Protein AF-A0A4Q2X2P0-F1 (afdb_monomer_lite)

Secondary structure (DSSP, 8-state):
-GGGT-----EEEEEEEETTEEEEEEEEEPP-SHHHHHHHH-S-GGGEEEEETTEEEES-SHHHHHHHHSPP--SHHHHHHHHHHB-HHHHHHHHHHHHHHT-SS--SS-SEEEEEE-S--SSTTTT-BEEEE----S-S--TT---SS-SGGGTSHHHHHHHHHHT-HHHHHHHHHHHIIIIISTT-TTSHHHHHHHHHHHHHHHTTHHHHHHHHHHHHHHHT--SSSS------IIIIIHHHHHHIIIIIHHHHHHHHHHHHHHHTSS-SBPPPEEEETTEEE-SEE--TTEEEEEEPPPPPTT-B--SEEEEESBS--SB-TTT-PBPTTPEE--SPPEEE-S-EEEEEEEEETTEEPPPEEEEEE-S-SS--EEEEEEE-S-TT-GGG-EEEEEE-SSS-EE-TT-EEESSB-BPPTT-EE-TT-EEEEEETT-HHHHHHHSTT---SEEEBS---TT---EEEE-TTS-EEEEE---SSTTS-STTSSSSPPEEES-TTS-TT-GGGEEE-SSTT--TTS---PPPPPEEEEPPPPEEEETT--EEEE-EEESSS-EEEEEETTEEPTT--SSEEEESS--GGG-EEEEEEEEETTEEEEPPPEEEEEEB-HHHHHHHHT-S--S-STT--SSSSS--HHHHHHHT--TTS--TT-----------TT--TT--------B-TT--S-----PPPTT--S-------SEEEEEPP-TTT---EEEEE------------------------------------

pLDDT: mean 80.95, std 20.41, range [21.22, 98.62]

Radius of gyration: 45.11 Å; chains: 1; bounding box: 109×86×114 Å

Sequence (768 aa):
MLEMGHVAGHSRLAHVFINGLYFGVYDLTEDPSSAFGENFLGGQKEDYDVYDQGVLDEGTSTVYSAMTSLPSANANSTYEQFKGYLDMPSFIDYMLLHFYIGHQDWGLNKNWSAIRQRAGGTFTTEGKFRYIPWDLENVLLDTNINRVPNGGGGTDVPSGLHTKLDNNAQYRLDFADRVHRHMLAPGGVLTAAKNTVRWQKWQAILDKPIVAESCRWGDYRRDVHPYQDGSYLLYTRESQWLAENTRITGVYFPSRPVIVMGQLRTAGLYPTLNAPEYRSGGVAVGSGQVTPGYQVTLALPAAEAGTTSAGTIHYTIDGSDPRVIYSGAVGPTATVYAGTPLTISTTTTVKSRVLNGSVWSALNEATFVTDTALPLVRITELMYNPPAGDAYEFIEIFNAGNRTVDLNGWHFSGITCVFPPGATIAPGSYMIIACNDTPAGWRTKYSGATPAAYYAGSSSNGGEIISLLDAAENIICSVNYKDKAPWPVTPDGGGYSLEILDPLGPSSDPSNWVASTRLDGSPGTPYSAPLPPVINDHPGDQTIEQGLGTLLTVAATGSALAYQWLFGETEIPAATSASYVIPSAQPAHDGTYRCVVSNPGGSVTSDPAKLVVTQDFAQWIADTTLTGMDADSTADPDFDGLPNLQEFYHHLDPTVPDFGVGLSAAFRFDAPLLPDDTTIRFAYRRNLRARLSATAFEKSADLSHPWSTATPSLLETLSTDPATGDPRMRATFPLSRHCPPIPPLEIRACVPLFRSCRKKSAPSTVSS

Structure (mmCIF, N/CA/C/O backbone):
data_AF-A0A4Q2X2P0-F1
#
_entry.id   AF-A0A4Q2X2P0-F1
#
loop_
_atom_site.group_PDB
_atom_site.id
_atom_site.type_symbol
_atom_site.label_atom_id
_atom_site.label_alt_id
_atom_site.label_comp_id
_atom_site.label_asym_id
_atom_site.label_entity_id
_atom_site.label_seq_id
_atom_site.pdbx_PDB_ins_code
_atom_site.Cartn_x
_atom_site.Cartn_y
_atom_site.Cartn_z
_atom_site.occupancy
_atom_site.B_iso_or_equiv
_atom_site.auth_seq_id
_atom_site.auth_comp_id
_atom_site.auth_asym_id
_atom_site.auth_atom_id
_atom_site.pdbx_PDB_model_num
ATOM 1 N N . MET A 1 1 ? -0.602 10.087 8.541 1.00 88.44 1 MET A N 1
ATOM 2 C CA . MET A 1 1 ? -1.920 10.172 7.880 1.00 88.44 1 MET A CA 1
ATOM 3 C C . MET A 1 1 ? -2.185 8.986 6.971 1.00 88.44 1 MET A C 1
ATOM 5 O O . MET A 1 1 ? -2.979 8.162 7.396 1.00 88.44 1 MET A O 1
ATOM 9 N N . LEU A 1 2 ? -1.489 8.813 5.836 1.00 87.50 2 LEU A N 1
ATOM 10 C CA . LEU A 1 2 ? -1.760 7.721 4.875 1.00 87.50 2 LEU A CA 1
ATOM 11 C C . LEU A 1 2 ? -1.916 6.332 5.534 1.00 87.50 2 LEU A C 1
ATOM 13 O O . LEU A 1 2 ? -2.996 5.752 5.509 1.00 87.50 2 LEU A O 1
ATOM 17 N N . GLU A 1 3 ? -0.897 5.842 6.250 1.00 85.38 3 GLU A N 1
ATOM 18 C CA . GLU A 1 3 ? -0.973 4.558 6.983 1.00 85.38 3 GLU A CA 1
ATOM 19 C C . GLU A 1 3 ? -1.989 4.530 8.148 1.00 85.38 3 GLU A C 1
ATOM 21 O O . GLU A 1 3 ? -2.343 3.458 8.627 1.00 85.38 3 GLU A O 1
ATOM 26 N N . MET A 1 4 ? -2.475 5.684 8.612 1.00 86.81 4 MET A N 1
ATOM 27 C CA . MET A 1 4 ? -3.525 5.785 9.641 1.00 86.81 4 MET A CA 1
ATOM 28 C C . MET A 1 4 ? -4.942 5.696 9.037 1.00 86.81 4 MET A C 1
ATOM 30 O O . MET A 1 4 ? -5.920 5.674 9.786 1.00 86.81 4 MET A O 1
ATOM 34 N N . GLY A 1 5 ? -5.046 5.615 7.702 1.00 85.62 5 GLY A N 1
ATOM 35 C CA . GLY A 1 5 ? -6.300 5.562 6.947 1.00 85.62 5 GLY A CA 1
ATOM 36 C C . GLY A 1 5 ? -6.813 6.923 6.469 1.00 85.62 5 GLY A C 1
ATOM 37 O O . GLY A 1 5 ? -7.997 7.030 6.170 1.00 85.62 5 GLY A O 1
ATOM 38 N N . HIS A 1 6 ? -5.957 7.954 6.416 1.00 87.19 6 HIS A N 1
ATOM 39 C CA . HIS A 1 6 ? -6.352 9.330 6.079 1.00 87.19 6 HIS A CA 1
ATOM 40 C C . HIS A 1 6 ? -5.531 9.936 4.950 1.00 87.19 6 HIS A C 1
ATOM 42 O O . HIS A 1 6 ? -4.325 9.713 4.862 1.00 87.19 6 HIS A O 1
ATOM 48 N N . VAL A 1 7 ? -6.185 10.800 4.177 1.00 84.75 7 VAL A N 1
ATOM 49 C CA . VAL A 1 7 ? -5.572 11.640 3.143 1.00 84.75 7 VAL A CA 1
ATOM 50 C C . VAL A 1 7 ? -4.434 12.522 3.690 1.00 84.75 7 VAL A C 1
ATOM 52 O O . VAL A 1 7 ? -4.509 13.040 4.806 1.00 84.75 7 VAL A O 1
ATOM 55 N N . ALA A 1 8 ? -3.374 12.666 2.896 1.00 89.00 8 ALA A N 1
ATOM 56 C CA . ALA A 1 8 ? -2.311 13.671 2.989 1.00 89.00 8 ALA A CA 1
ATOM 57 C C . ALA A 1 8 ? -1.536 13.682 1.658 1.00 89.00 8 ALA A C 1
ATOM 59 O O . ALA A 1 8 ? -1.664 12.724 0.895 1.00 89.00 8 ALA A O 1
ATOM 60 N N . GLY A 1 9 ? -0.739 14.723 1.398 1.00 86.38 9 GLY A N 1
ATOM 61 C CA . GLY A 1 9 ? 0.118 14.779 0.210 1.00 86.38 9 GLY A CA 1
ATOM 62 C C . GLY A 1 9 ? 1.116 13.617 0.151 1.00 86.38 9 GLY A C 1
ATOM 63 O O . GLY A 1 9 ? 1.645 13.184 1.184 1.00 86.38 9 GLY A O 1
ATOM 64 N N . HIS A 1 10 ? 1.369 13.102 -1.051 1.00 87.44 10 HIS A N 1
ATOM 65 C CA . HIS A 1 10 ? 2.439 12.139 -1.303 1.00 87.44 10 HIS A CA 1
ATOM 66 C C . HIS A 1 10 ? 3.768 12.849 -1.612 1.00 87.44 10 HIS A C 1
ATOM 68 O O . HIS A 1 10 ? 3.803 14.012 -2.005 1.00 87.44 10 HIS A O 1
ATOM 74 N N . SER A 1 11 ? 4.862 12.106 -1.439 1.00 85.06 11 SER A N 1
ATOM 75 C CA . SER A 1 11 ? 6.249 12.553 -1.622 1.00 85.06 11 SER A CA 1
ATOM 76 C C . SER A 1 11 ? 6.951 11.672 -2.653 1.00 85.06 11 SER A C 1
ATOM 78 O O . SER A 1 11 ? 6.922 10.438 -2.536 1.00 85.06 11 SER A O 1
ATOM 80 N N . ARG A 1 12 ? 7.618 12.279 -3.639 1.00 87.44 12 ARG A N 1
ATOM 81 C CA . ARG A 1 12 ? 8.456 11.580 -4.622 1.00 87.44 12 ARG A CA 1
ATOM 82 C C . ARG A 1 12 ? 9.850 12.199 -4.717 1.00 87.44 12 ARG A C 1
ATOM 84 O O . ARG A 1 12 ? 10.059 13.200 -5.394 1.00 87.44 12 ARG A O 1
ATOM 91 N N . LEU A 1 13 ? 10.830 11.496 -4.157 1.00 89.56 13 LEU A N 1
ATOM 92 C CA . LEU A 1 13 ? 12.247 11.833 -4.288 1.00 89.56 13 LEU A CA 1
ATOM 93 C C . LEU A 1 13 ? 12.714 11.820 -5.756 1.00 89.56 13 LEU A C 1
ATOM 95 O O . LEU A 1 13 ? 12.444 10.869 -6.498 1.00 89.56 13 LEU A O 1
ATOM 99 N N . ALA A 1 14 ? 13.463 12.848 -6.155 1.00 92.94 14 ALA A N 1
ATOM 100 C CA . ALA A 1 14 ? 14.001 13.029 -7.500 1.00 92.94 14 ALA A CA 1
ATOM 101 C C . ALA A 1 14 ? 15.421 13.624 -7.484 1.00 92.94 14 ALA A C 1
ATOM 103 O O . ALA A 1 14 ? 15.748 14.472 -6.656 1.00 92.94 14 ALA A O 1
ATOM 104 N N . HIS A 1 15 ? 16.255 13.226 -8.448 1.00 92.88 15 HIS A N 1
ATOM 105 C CA . HIS A 1 15 ? 17.497 13.937 -8.765 1.00 92.88 15 HIS A CA 1
ATOM 106 C C . HIS A 1 15 ? 17.186 15.081 -9.736 1.00 92.88 15 HIS A C 1
ATOM 108 O O . HIS A 1 15 ? 16.732 14.837 -10.854 1.00 92.88 15 HIS A O 1
ATOM 114 N N . VAL A 1 16 ? 17.440 16.321 -9.322 1.00 92.44 16 VAL A N 1
ATOM 115 C CA . VAL A 1 16 ? 17.149 17.521 -10.117 1.00 92.44 16 VAL A CA 1
ATOM 116 C C . VAL A 1 16 ? 18.388 17.961 -10.891 1.00 92.44 16 VAL A C 1
ATOM 118 O O . VAL A 1 16 ? 19.484 18.057 -10.336 1.00 92.44 16 VAL A O 1
ATOM 121 N N . PHE A 1 17 ? 18.196 18.280 -12.171 1.00 91.81 17 PHE A N 1
ATOM 122 C CA . PHE A 1 17 ? 19.205 18.881 -13.040 1.00 91.81 17 PHE A CA 1
ATOM 123 C C . PHE A 1 17 ? 18.637 20.157 -13.667 1.00 91.81 17 PHE A C 1
ATOM 125 O O . PHE A 1 17 ? 17.530 20.142 -14.200 1.00 91.81 17 PHE A O 1
ATOM 132 N N . ILE A 1 18 ? 19.398 21.252 -13.636 1.00 90.38 18 ILE A N 1
ATOM 133 C CA . ILE A 1 18 ? 19.015 22.538 -14.237 1.00 90.38 18 ILE A CA 1
ATOM 134 C C . ILE A 1 18 ? 20.086 22.914 -15.257 1.00 90.38 18 ILE A C 1
ATOM 136 O O . ILE A 1 18 ? 21.262 23.019 -14.916 1.00 90.38 18 ILE A O 1
ATOM 140 N N . ASN A 1 19 ? 19.695 23.081 -16.524 1.00 94.25 19 ASN A N 1
ATOM 141 C CA . ASN A 1 19 ? 20.605 23.348 -17.650 1.00 94.25 19 ASN A CA 1
ATOM 142 C C . ASN A 1 19 ? 21.787 22.351 -17.739 1.00 94.25 19 ASN A C 1
ATOM 144 O O . ASN A 1 19 ? 22.909 22.727 -18.064 1.00 94.25 19 ASN A O 1
ATOM 148 N N . GLY A 1 20 ? 21.537 21.078 -17.406 1.00 88.69 20 GLY A N 1
ATOM 149 C CA . GLY A 1 20 ? 22.545 20.007 -17.365 1.00 88.69 20 GLY A CA 1
ATOM 150 C C . GLY A 1 20 ? 23.387 19.941 -16.082 1.00 88.69 20 GLY A C 1
ATOM 151 O O . GLY A 1 20 ? 24.083 18.951 -15.872 1.00 88.69 20 GLY A O 1
ATOM 152 N N . LEU A 1 21 ? 23.306 20.935 -15.193 1.00 85.00 21 LEU A N 1
ATOM 153 C CA . LEU A 1 21 ? 24.009 20.935 -13.908 1.00 85.00 21 LEU A CA 1
ATOM 154 C C . LEU A 1 21 ? 23.199 20.184 -12.847 1.00 85.00 21 LEU A C 1
ATOM 156 O O . LEU A 1 21 ? 22.019 20.478 -12.648 1.00 85.00 21 LEU A O 1
ATOM 160 N N . TYR A 1 22 ? 23.837 19.253 -12.134 1.00 85.81 22 TYR A N 1
ATOM 161 C CA . TYR A 1 22 ? 23.213 18.569 -10.999 1.00 85.81 22 TYR A CA 1
ATOM 162 C C . TYR A 1 22 ? 22.922 19.557 -9.863 1.00 85.81 22 TYR A C 1
ATOM 164 O O . TYR A 1 22 ? 23.817 20.258 -9.380 1.00 85.81 22 TYR A O 1
ATOM 172 N N . PHE A 1 23 ? 21.661 19.618 -9.441 1.00 84.75 23 PHE A N 1
ATOM 173 C CA . PHE A 1 23 ? 21.183 20.604 -8.478 1.00 84.75 23 PHE A CA 1
ATOM 174 C C . PHE A 1 23 ? 20.970 20.032 -7.077 1.00 84.75 23 PHE A C 1
ATOM 176 O O . PHE A 1 23 ? 21.227 20.749 -6.112 1.00 84.75 23 PHE A O 1
ATOM 183 N N . GLY A 1 24 ? 20.575 18.760 -6.974 1.00 87.69 24 GLY A N 1
ATOM 184 C CA . GLY A 1 24 ? 20.434 18.037 -5.709 1.00 87.69 24 GLY A CA 1
ATOM 185 C C . GLY A 1 24 ? 19.417 16.892 -5.764 1.00 87.69 24 GLY A C 1
ATOM 186 O O . GLY A 1 24 ? 18.837 16.601 -6.815 1.00 87.69 24 GLY A O 1
ATOM 187 N N . VAL A 1 25 ? 19.203 16.257 -4.615 1.00 90.62 25 VAL A N 1
ATOM 188 C CA . VAL A 1 25 ? 18.078 15.371 -4.309 1.00 90.62 25 VAL A CA 1
ATOM 189 C C . VAL A 1 25 ? 16.968 16.233 -3.721 1.00 90.62 25 VAL A C 1
ATOM 191 O O . VAL A 1 25 ? 17.138 16.832 -2.666 1.00 90.62 25 VAL A O 1
ATOM 194 N N . TYR A 1 26 ? 15.825 16.276 -4.390 1.00 91.69 26 TYR A N 1
ATOM 195 C CA . TYR A 1 26 ? 14.644 17.003 -3.931 1.00 91.69 26 TYR A CA 1
ATOM 196 C C . TYR A 1 26 ? 13.522 16.020 -3.622 1.00 91.69 26 TYR A C 1
ATOM 198 O O . TYR A 1 26 ? 13.432 14.970 -4.261 1.00 91.69 26 TYR A O 1
ATOM 206 N N . ASP A 1 27 ? 12.653 16.373 -2.678 1.00 90.38 27 ASP A N 1
ATOM 207 C CA . ASP A 1 27 ? 11.341 15.743 -2.569 1.00 90.38 27 ASP A CA 1
ATOM 208 C C . ASP A 1 27 ? 10.328 16.537 -3.398 1.00 90.38 27 ASP A C 1
ATOM 210 O O . ASP A 1 27 ? 10.295 17.768 -3.345 1.00 90.38 27 ASP A O 1
ATOM 214 N N . LEU A 1 28 ? 9.538 15.832 -4.202 1.00 91.38 28 LEU A N 1
ATOM 215 C CA . LEU A 1 28 ? 8.411 16.389 -4.940 1.00 91.38 28 LEU A CA 1
ATOM 216 C C . LEU A 1 28 ? 7.148 16.075 -4.138 1.00 91.38 28 LEU A C 1
ATOM 218 O O . LEU A 1 28 ? 6.589 14.983 -4.262 1.00 91.38 28 LEU A O 1
ATOM 222 N N . THR A 1 29 ? 6.755 17.017 -3.287 1.00 89.38 29 THR A N 1
ATOM 223 C CA . THR A 1 29 ? 5.572 16.914 -2.425 1.00 89.38 29 THR A CA 1
ATOM 224 C C . THR A 1 29 ? 4.324 17.401 -3.159 1.00 89.38 29 THR A C 1
ATOM 226 O O . THR A 1 29 ? 4.354 18.437 -3.822 1.00 89.38 29 THR A O 1
ATOM 229 N N . GLU A 1 30 ? 3.218 16.674 -3.027 1.00 91.31 30 GLU A N 1
ATOM 230 C CA . GLU A 1 30 ? 1.912 17.089 -3.546 1.00 91.31 30 GLU A CA 1
ATOM 231 C C . GLU A 1 30 ? 1.299 18.222 -2.716 1.00 91.31 30 GLU A C 1
ATOM 233 O O . GLU A 1 30 ? 1.034 18.061 -1.524 1.00 91.31 30 GLU A O 1
ATOM 238 N N . ASP A 1 31 ? 1.030 19.341 -3.382 1.00 90.56 31 ASP A N 1
ATOM 239 C CA . ASP A 1 31 ? 0.277 20.487 -2.872 1.00 90.56 31 ASP A CA 1
ATOM 240 C C . ASP A 1 31 ? -1.191 20.106 -2.543 1.00 90.56 31 ASP A C 1
ATOM 242 O O . ASP A 1 31 ? -1.880 19.582 -3.421 1.00 90.56 31 ASP A O 1
ATOM 246 N N . PRO A 1 32 ? -1.701 20.344 -1.315 1.00 91.56 32 PRO A N 1
ATOM 247 C CA . PRO A 1 32 ? -3.028 19.904 -0.860 1.00 91.56 32 PRO A CA 1
ATOM 248 C C . PRO A 1 32 ? -4.208 20.790 -1.331 1.00 91.56 32 PRO A C 1
ATOM 250 O O . PRO A 1 32 ? -5.184 20.973 -0.597 1.00 91.56 32 PRO A O 1
ATOM 253 N N . SER A 1 33 ? -4.129 21.319 -2.553 1.00 93.56 33 SER A N 1
ATOM 254 C CA . SER A 1 33 ? -5.117 22.198 -3.200 1.00 93.56 33 SER A CA 1
ATOM 255 C C . SER A 1 33 ? -6.390 21.478 -3.687 1.00 93.56 33 SER A C 1
ATOM 257 O O . SER A 1 33 ? -6.583 20.271 -3.509 1.00 93.56 33 SER A O 1
ATOM 259 N N . SER A 1 34 ? -7.304 22.212 -4.325 1.00 93.31 34 SER A N 1
ATOM 260 C CA . SER A 1 34 ? -8.566 21.693 -4.868 1.00 93.31 34 SER A CA 1
ATOM 261 C C . SER A 1 34 ? -8.351 20.608 -5.926 1.00 93.31 34 SER A C 1
ATOM 263 O O . SER A 1 34 ? -9.131 19.659 -5.998 1.00 93.31 34 SER A O 1
ATOM 265 N N . ALA A 1 35 ? -7.257 20.695 -6.690 1.00 92.75 35 ALA A N 1
ATOM 266 C CA . ALA A 1 35 ? -6.845 19.679 -7.654 1.00 92.75 35 ALA A CA 1
ATOM 267 C C . ALA A 1 35 ? -6.359 18.390 -6.965 1.00 92.75 35 ALA A C 1
ATOM 269 O O . ALA A 1 35 ? -6.606 17.292 -7.462 1.00 92.75 35 ALA A O 1
ATOM 270 N N . PHE A 1 36 ? -5.714 18.483 -5.800 1.00 91.31 36 PHE A N 1
ATOM 271 C CA . PHE A 1 36 ? -5.435 17.314 -4.960 1.00 91.31 36 PHE A CA 1
ATOM 272 C C . PHE A 1 36 ? -6.739 16.714 -4.397 1.00 91.31 36 PHE A C 1
ATOM 274 O O . PHE A 1 36 ? -6.895 15.492 -4.362 1.00 91.31 36 PHE A O 1
ATOM 281 N N . GLY A 1 37 ? -7.717 17.564 -4.059 1.00 86.75 37 GLY A N 1
ATOM 282 C CA . GLY A 1 37 ? -9.097 17.158 -3.779 1.00 86.75 37 GLY A CA 1
ATOM 283 C C . GLY A 1 37 ? -9.707 16.323 -4.909 1.00 86.75 37 GLY A C 1
ATOM 284 O O . GLY A 1 37 ? -10.070 15.174 -4.684 1.00 86.75 37 GLY A O 1
ATOM 285 N N . GLU A 1 38 ? -9.738 16.854 -6.129 1.00 87.31 38 GLU A N 1
ATOM 286 C CA . GLU A 1 38 ? -10.253 16.162 -7.319 1.00 87.31 38 GLU A CA 1
ATOM 287 C C . GLU A 1 38 ? -9.564 14.803 -7.556 1.00 87.31 38 GLU A C 1
ATOM 289 O O . GLU A 1 38 ? -10.240 13.784 -7.705 1.00 87.31 38 GLU A O 1
ATOM 294 N N . ASN A 1 39 ? -8.226 14.757 -7.509 1.00 86.12 39 ASN A N 1
ATOM 295 C CA . ASN A 1 39 ? -7.451 13.543 -7.795 1.00 86.12 39 ASN A CA 1
ATOM 296 C C . ASN A 1 39 ? -7.602 12.425 -6.742 1.00 86.12 39 ASN A C 1
ATOM 298 O O . ASN A 1 39 ? -7.591 11.249 -7.106 1.00 86.12 39 ASN A O 1
ATOM 302 N N . PHE A 1 40 ? -7.725 12.758 -5.449 1.00 82.31 40 PHE A N 1
ATOM 303 C CA . PHE A 1 40 ? -7.705 11.763 -4.359 1.00 82.31 40 PHE A CA 1
ATOM 304 C C . PHE A 1 40 ? -9.023 11.615 -3.588 1.00 82.31 40 PHE A C 1
ATOM 306 O O . PHE A 1 40 ? -9.205 10.628 -2.873 1.00 82.31 40 PHE A O 1
ATOM 313 N N . LEU A 1 41 ? -9.935 12.580 -3.708 1.00 78.31 41 LEU A N 1
ATOM 314 C CA . LEU A 1 41 ? -11.226 12.634 -3.013 1.00 78.31 41 LEU A CA 1
ATOM 315 C C . LEU A 1 41 ? -12.424 12.769 -3.986 1.00 78.31 41 LEU A C 1
ATOM 317 O O . LEU A 1 41 ? -13.568 12.664 -3.540 1.00 78.31 41 LEU A O 1
ATOM 321 N N . GLY A 1 42 ? -12.183 12.910 -5.296 1.00 78.69 42 GLY A N 1
ATOM 322 C CA . GLY A 1 42 ? -13.199 12.874 -6.353 1.00 78.69 42 GLY A CA 1
ATOM 323 C C . GLY A 1 42 ? -13.975 14.183 -6.546 1.00 78.69 42 GLY A C 1
ATOM 324 O O . GLY A 1 42 ? -13.544 15.249 -6.130 1.00 78.69 42 GLY A O 1
ATOM 325 N N . GLY A 1 43 ? -15.140 14.109 -7.198 1.00 83.38 43 GLY A N 1
ATOM 326 C CA . GLY A 1 43 ? -15.902 15.301 -7.600 1.00 83.38 43 GLY A CA 1
ATOM 327 C C . GLY A 1 43 ? -15.158 16.137 -8.647 1.00 83.38 43 GLY A C 1
ATOM 328 O O . GLY A 1 43 ? -14.462 15.593 -9.504 1.00 83.38 43 GLY A O 1
ATOM 329 N N . GLN A 1 44 ? -15.314 17.456 -8.591 1.00 87.06 44 GLN A N 1
ATOM 330 C CA . GLN A 1 44 ? -14.512 18.423 -9.345 1.00 87.06 44 GLN A CA 1
ATOM 331 C C . GLN A 1 44 ? -13.777 19.354 -8.383 1.00 87.06 44 GLN A C 1
ATOM 333 O O . GLN A 1 44 ? -14.205 19.560 -7.246 1.00 87.06 44 GLN A O 1
ATOM 338 N N . LYS A 1 45 ? -12.677 19.967 -8.826 1.00 89.44 45 LYS A N 1
ATOM 339 C CA . LYS A 1 45 ? -11.941 20.937 -7.999 1.00 89.44 45 LYS A CA 1
ATOM 340 C C . LYS A 1 45 ? -12.836 22.115 -7.555 1.00 89.44 45 LYS A C 1
ATOM 342 O O . LYS A 1 45 ? -12.755 22.569 -6.413 1.00 89.44 45 LYS A O 1
ATOM 347 N N . GLU A 1 46 ? -13.795 22.523 -8.394 1.00 90.50 46 GLU A N 1
ATOM 348 C CA . GLU A 1 46 ? -14.841 23.507 -8.083 1.00 90.50 46 GLU A CA 1
ATOM 349 C C . GLU A 1 46 ? -15.846 23.057 -6.996 1.00 90.50 46 GLU A C 1
ATOM 351 O O . GLU A 1 46 ? -16.711 23.849 -6.612 1.00 90.50 46 GLU A O 1
ATOM 356 N N . ASP A 1 47 ? -15.711 21.860 -6.416 1.00 89.44 47 ASP A N 1
ATOM 357 C CA . ASP A 1 47 ? -16.452 21.415 -5.227 1.00 89.44 47 ASP A CA 1
ATOM 358 C C . ASP A 1 47 ? -15.702 21.667 -3.904 1.00 89.44 47 ASP A C 1
ATOM 360 O O . ASP A 1 47 ? -16.313 21.561 -2.839 1.00 89.44 47 ASP A O 1
ATOM 364 N N . TYR A 1 48 ? -14.413 22.033 -3.917 1.00 92.38 48 TYR A N 1
ATOM 365 C CA . TYR A 1 48 ? -13.587 22.093 -2.700 1.00 92.38 48 TYR A CA 1
ATOM 366 C C . TYR A 1 48 ? -13.498 23.474 -2.038 1.00 92.38 48 TYR A C 1
ATOM 368 O O . TYR A 1 48 ? -13.312 24.497 -2.701 1.00 92.38 48 TYR A O 1
ATOM 376 N N . ASP A 1 49 ? -13.634 23.508 -0.707 1.00 94.94 49 ASP A N 1
ATOM 377 C CA . ASP A 1 49 ? -13.069 24.556 0.151 1.00 94.94 49 ASP A CA 1
ATOM 378 C C . ASP A 1 49 ? -11.670 24.099 0.600 1.00 94.94 49 ASP A C 1
ATOM 380 O O . ASP A 1 49 ? -11.534 22.997 1.149 1.00 94.94 49 ASP A O 1
ATOM 384 N N . VAL A 1 50 ? -10.658 24.946 0.414 1.00 95.81 50 VAL A N 1
ATOM 385 C CA . VAL A 1 50 ? -9.273 24.708 0.842 1.00 95.81 50 VAL A CA 1
ATOM 386 C C . VAL A 1 50 ? -8.808 25.870 1.709 1.00 95.81 50 VAL A C 1
ATOM 388 O O . VAL A 1 50 ? -8.951 27.041 1.353 1.00 95.81 50 VAL A O 1
ATOM 391 N N . TYR A 1 51 ? -8.239 25.532 2.858 1.00 94.38 51 TYR A N 1
ATOM 392 C CA . TYR A 1 51 ? -7.530 26.451 3.732 1.00 94.38 51 TYR A CA 1
ATOM 393 C C . TYR A 1 51 ? -6.061 26.057 3.791 1.00 94.38 51 TYR A C 1
ATOM 395 O O . TYR A 1 51 ? -5.771 24.936 4.203 1.00 94.38 51 TYR A O 1
ATOM 403 N N . ASP A 1 52 ? -5.149 26.975 3.489 1.00 91.94 52 ASP A N 1
ATOM 404 C CA . ASP A 1 52 ? -3.742 26.819 3.853 1.00 91.94 52 ASP A CA 1
ATOM 405 C C . ASP A 1 52 ? -3.397 27.752 5.013 1.00 91.94 52 ASP A C 1
ATOM 407 O O . ASP A 1 52 ? -3.734 28.937 4.994 1.00 91.94 52 ASP A O 1
ATOM 411 N N . GLN A 1 53 ? -2.765 27.212 6.057 1.00 89.88 53 GLN A N 1
ATOM 412 C CA . GLN A 1 53 ? -2.170 27.985 7.153 1.00 89.88 53 GLN A CA 1
ATOM 413 C C . GLN A 1 53 ? -3.101 29.067 7.752 1.00 89.88 53 GLN A C 1
ATOM 415 O O . GLN A 1 53 ? -2.683 30.162 8.120 1.00 89.88 53 GLN A O 1
ATOM 420 N N . GLY A 1 54 ? -4.399 28.767 7.871 1.00 86.31 54 GLY A N 1
ATOM 421 C CA . GLY A 1 54 ? -5.417 29.662 8.444 1.00 86.31 54 GLY A CA 1
ATOM 422 C C . GLY A 1 54 ? -6.063 30.646 7.462 1.00 86.31 54 GLY A C 1
ATOM 423 O O . GLY A 1 54 ? -7.054 31.287 7.822 1.00 86.31 54 GLY A O 1
ATOM 424 N N . VAL A 1 55 ? -5.563 30.736 6.232 1.00 90.62 55 VAL A N 1
ATOM 425 C CA . VAL A 1 55 ? -6.095 31.565 5.142 1.00 90.62 55 VAL A CA 1
ATOM 426 C C . VAL A 1 55 ? -7.000 30.709 4.249 1.00 90.62 55 VAL A C 1
ATOM 428 O O . VAL A 1 55 ? -6.723 29.533 4.038 1.00 90.62 55 VAL A O 1
ATOM 431 N N . LEU A 1 56 ? -8.099 31.281 3.741 1.00 94.88 56 LEU A N 1
ATOM 432 C CA . LEU A 1 56 ? -8.876 30.643 2.672 1.00 94.88 56 LEU A CA 1
ATOM 433 C C . LEU A 1 56 ? -8.075 30.771 1.375 1.00 94.88 56 LEU A C 1
ATOM 435 O O . LEU A 1 56 ? -7.864 31.895 0.921 1.00 94.88 56 LEU A O 1
ATOM 439 N N . ASP A 1 57 ? -7.672 29.643 0.803 1.00 95.25 57 ASP A N 1
ATOM 440 C CA . ASP A 1 57 ? -6.947 29.596 -0.466 1.00 95.25 57 ASP A CA 1
ATOM 441 C C . ASP A 1 57 ? -7.933 29.421 -1.632 1.00 95.25 57 ASP A C 1
ATOM 443 O O . ASP A 1 57 ? -8.031 30.273 -2.516 1.00 95.25 57 ASP A O 1
ATOM 447 N N . GLU A 1 58 ? -8.794 28.399 -1.553 1.00 95.69 58 GLU A N 1
ATOM 448 C CA . GLU A 1 58 ? -9.799 28.104 -2.578 1.00 95.69 58 GLU A CA 1
ATOM 449 C C . GLU A 1 58 ? -11.202 27.881 -1.996 1.00 95.69 58 GLU A C 1
ATOM 451 O O . GLU A 1 58 ? -11.388 27.392 -0.880 1.00 95.69 58 GLU A O 1
ATOM 456 N N . GLY A 1 59 ? -12.231 28.201 -2.785 1.00 94.31 59 GLY A N 1
ATOM 457 C CA . GLY A 1 59 ? -13.621 27.931 -2.424 1.00 94.31 59 GLY A CA 1
ATOM 458 C C . GLY A 1 59 ? -14.256 28.985 -1.513 1.00 94.31 59 GLY A C 1
ATOM 459 O O . GLY A 1 59 ? -14.305 30.165 -1.859 1.00 94.31 59 GLY A O 1
ATOM 460 N N . THR A 1 60 ? -14.841 28.559 -0.386 1.00 93.25 60 THR A N 1
ATOM 461 C CA . THR A 1 60 ? -15.679 29.409 0.475 1.00 93.25 60 THR A CA 1
ATOM 462 C C . THR A 1 60 ? -15.342 29.287 1.963 1.00 93.25 60 THR A C 1
ATOM 464 O O . THR A 1 60 ? -15.168 28.203 2.515 1.00 93.25 60 THR A O 1
ATOM 467 N N . SER A 1 61 ? -15.329 30.421 2.666 1.00 94.75 61 SER A N 1
ATOM 468 C CA . SER A 1 61 ? -15.042 30.466 4.107 1.00 94.75 61 SER A CA 1
ATOM 469 C C . SER A 1 61 ? -16.223 30.076 5.000 1.00 94.75 61 SER A C 1
ATOM 471 O O . SER A 1 61 ? -16.026 29.739 6.167 1.00 94.75 61 SER A O 1
ATOM 473 N N . THR A 1 62 ? -17.457 30.110 4.483 1.00 93.44 62 THR A N 1
ATOM 474 C CA . THR A 1 62 ? -18.698 30.126 5.279 1.00 93.44 62 THR A CA 1
ATOM 475 C C . THR A 1 62 ? -18.779 29.014 6.325 1.00 93.44 62 THR A C 1
ATOM 477 O O . THR A 1 62 ? -19.098 29.281 7.485 1.00 93.44 62 THR A O 1
ATOM 480 N N . VAL A 1 63 ? -18.466 27.771 5.948 1.00 93.44 63 VAL A N 1
ATOM 481 C CA . VAL A 1 63 ? -18.570 26.619 6.861 1.00 93.44 63 VAL A CA 1
ATOM 482 C C . VAL A 1 63 ? -17.349 26.497 7.778 1.00 93.44 63 VAL A C 1
ATOM 484 O O . VAL A 1 63 ? -17.496 26.089 8.929 1.00 93.44 63 VAL A O 1
ATOM 487 N N . TYR A 1 64 ? -16.164 26.925 7.335 1.00 93.94 64 TYR A N 1
ATOM 488 C CA . TYR A 1 64 ? -14.980 26.974 8.197 1.00 93.94 64 TYR A CA 1
ATOM 489 C C . TYR A 1 64 ? -15.141 28.030 9.298 1.00 93.94 64 TYR A C 1
ATOM 491 O O . TYR A 1 64 ? -14.880 27.759 10.471 1.00 93.94 64 TYR A O 1
ATOM 499 N N . SER A 1 65 ? -15.669 29.209 8.955 1.00 94.00 65 SER A N 1
ATOM 500 C CA . SER A 1 65 ? -16.064 30.242 9.919 1.00 94.00 65 SER A CA 1
ATOM 501 C C . SER A 1 65 ? -17.166 29.752 10.865 1.00 94.00 65 SER A C 1
ATOM 503 O O . SER A 1 65 ? -17.074 29.985 12.069 1.00 94.00 65 SER A O 1
ATOM 505 N N . ALA A 1 66 ? -18.167 29.011 10.371 1.00 94.94 66 ALA A N 1
ATOM 506 C CA . ALA A 1 66 ? -19.188 28.406 11.230 1.00 94.94 66 ALA A CA 1
ATOM 507 C C . ALA A 1 66 ? -18.571 27.426 12.247 1.00 94.94 66 ALA A C 1
ATOM 509 O O . ALA A 1 66 ? -18.771 27.594 13.450 1.00 94.94 66 ALA A O 1
ATOM 510 N N . MET A 1 67 ? -17.750 26.473 11.789 1.00 94.94 67 MET A N 1
ATOM 511 C CA . MET A 1 67 ? -17.039 25.507 12.639 1.00 94.94 67 MET A CA 1
ATOM 512 C C . MET A 1 67 ? -16.142 26.189 13.679 1.00 94.94 67 MET A C 1
ATOM 514 O O . MET A 1 67 ? -16.209 25.876 14.867 1.00 94.94 67 MET A O 1
ATOM 518 N N . THR A 1 68 ? -15.302 27.132 13.251 1.00 91.88 68 THR A N 1
ATOM 519 C CA . THR A 1 68 ? -14.333 27.804 14.132 1.00 91.88 68 THR A CA 1
ATOM 520 C C . THR A 1 68 ? -14.995 28.770 15.115 1.00 91.88 68 THR A C 1
ATOM 522 O O . THR A 1 68 ? -14.450 28.980 16.201 1.00 91.88 68 THR A O 1
ATOM 525 N N . SER A 1 69 ? -16.191 29.289 14.811 1.00 93.88 69 SER A N 1
ATOM 526 C CA . SER A 1 69 ? -16.984 30.126 15.727 1.00 93.88 69 SER A CA 1
ATOM 527 C C . SER A 1 69 ? -17.673 29.361 16.868 1.00 93.88 69 SER A C 1
ATOM 529 O O . SER A 1 69 ? -18.073 29.986 17.851 1.00 93.88 69 SER A O 1
ATOM 531 N N . LEU A 1 70 ? -17.774 28.024 16.795 1.00 94.81 70 LEU A N 1
ATOM 532 C CA . LEU A 1 70 ? -18.388 27.209 17.852 1.00 94.81 70 LEU A CA 1
ATOM 533 C C . LEU A 1 70 ? -17.694 27.408 19.221 1.00 94.81 70 LEU A C 1
ATOM 535 O O . LEU A 1 70 ? -16.468 27.569 19.276 1.00 94.81 70 LEU A O 1
ATOM 539 N N . PRO A 1 71 ? -18.440 27.375 20.343 1.00 94.50 71 PRO A N 1
ATOM 540 C CA . PRO A 1 71 ? -17.862 27.400 21.686 1.00 94.50 71 PRO A CA 1
ATOM 541 C C . PRO A 1 71 ? -17.149 26.076 22.017 1.00 94.50 71 PRO A C 1
ATOM 543 O O . PRO A 1 71 ? -17.285 25.087 21.299 1.00 94.50 71 PRO A O 1
ATOM 546 N N . SER A 1 72 ? -16.409 26.032 23.130 1.00 93.50 72 SER A N 1
ATOM 547 C CA . SER A 1 72 ? -15.817 24.782 23.626 1.00 93.50 72 SER A CA 1
ATOM 548 C C . SER A 1 72 ? -16.886 23.712 23.875 1.00 93.50 72 SER A C 1
ATOM 550 O O . SER A 1 72 ? -17.964 23.998 24.402 1.00 93.50 72 SER A O 1
ATOM 552 N N . ALA A 1 73 ? -16.573 22.464 23.531 1.00 95.19 73 ALA A N 1
ATOM 553 C CA . ALA A 1 73 ? -17.479 21.320 23.467 1.00 95.19 73 ALA A CA 1
ATOM 554 C C . ALA A 1 73 ? -17.872 20.736 24.841 1.00 95.19 73 ALA A C 1
ATOM 556 O O . ALA A 1 73 ? -18.121 19.539 24.972 1.00 95.19 73 ALA A O 1
ATOM 557 N N . ASN A 1 74 ? -17.971 21.581 25.871 1.00 94.62 74 ASN A N 1
ATOM 558 C CA . ASN A 1 74 ? -18.310 21.211 27.250 1.00 94.62 74 ASN A CA 1
ATOM 559 C C . ASN A 1 74 ? -19.631 20.411 27.346 1.00 94.62 74 ASN A C 1
ATOM 561 O O . ASN A 1 74 ? -19.833 19.665 28.301 1.00 94.62 74 ASN A O 1
ATOM 565 N N . ALA A 1 75 ? -20.525 20.555 26.359 1.00 95.88 75 ALA A N 1
ATOM 566 C CA . ALA A 1 75 ? -21.724 19.743 26.180 1.00 95.88 75 ALA A CA 1
ATOM 567 C C . ALA A 1 75 ? -21.610 18.830 24.945 1.00 95.88 75 ALA A C 1
ATOM 569 O O . ALA A 1 75 ? -21.125 19.236 23.888 1.00 95.88 75 ALA A O 1
ATOM 570 N N . ASN A 1 76 ? -22.146 17.610 25.049 1.00 96.56 76 ASN A N 1
ATOM 571 C CA . ASN A 1 76 ? -22.116 16.613 23.970 1.00 96.56 76 ASN A CA 1
ATOM 572 C C . ASN A 1 76 ? -22.848 17.068 22.693 1.00 96.56 76 ASN A C 1
ATOM 574 O O . ASN A 1 76 ? -22.465 16.671 21.599 1.00 96.56 76 ASN A O 1
ATOM 578 N N . SER A 1 77 ? -23.849 17.946 22.811 1.00 96.88 77 SER A N 1
ATOM 579 C CA . SER A 1 77 ? -24.518 18.579 21.668 1.00 96.88 77 SER A CA 1
ATOM 580 C C . SER A 1 77 ? -23.569 19.455 20.841 1.00 96.88 77 SER A C 1
ATOM 582 O O . SER A 1 77 ? -23.610 19.412 19.616 1.00 96.88 77 SER A O 1
ATOM 584 N N . THR A 1 78 ? -22.674 20.203 21.490 1.00 97.12 78 THR A N 1
ATOM 585 C CA . THR A 1 78 ? -21.625 20.982 20.814 1.00 97.12 78 THR A CA 1
ATOM 586 C C . THR A 1 78 ? -20.557 20.069 20.209 1.00 97.12 78 THR A C 1
ATOM 588 O O . THR A 1 78 ? -20.052 20.353 19.127 1.00 97.12 78 THR A O 1
ATOM 591 N N . TYR A 1 79 ? -20.250 18.933 20.845 1.00 97.25 79 TYR A N 1
ATOM 592 C CA . TYR A 1 79 ? -19.353 17.939 20.248 1.00 97.25 79 TYR A CA 1
ATOM 593 C C . TYR A 1 79 ? -19.944 17.311 18.971 1.00 97.25 79 TYR A C 1
ATOM 595 O O . TYR A 1 79 ? -19.237 17.180 17.972 1.00 97.25 79 TYR A O 1
ATOM 603 N N . GLU A 1 80 ? -21.249 17.016 18.944 1.00 96.75 80 GLU A N 1
ATOM 604 C CA . GLU A 1 80 ? -21.931 16.580 17.714 1.00 96.75 80 GLU A CA 1
ATOM 605 C C . GLU A 1 80 ? -21.987 17.679 16.637 1.00 96.75 80 GLU A C 1
ATOM 607 O O . GLU A 1 80 ? -21.835 17.379 15.454 1.00 96.75 80 GLU A O 1
ATOM 612 N N . GLN A 1 81 ? -22.100 18.960 17.015 1.00 96.88 81 GLN A N 1
ATOM 613 C CA . GLN A 1 81 ? -21.956 20.073 16.062 1.00 96.88 81 GLN A CA 1
ATOM 614 C C . GLN A 1 81 ? -20.563 20.083 15.409 1.00 96.88 81 GLN A C 1
ATOM 616 O O . GLN A 1 81 ? -20.473 20.201 14.188 1.00 96.88 81 GLN A O 1
ATOM 621 N N . PHE A 1 82 ? -19.482 19.878 16.174 1.00 96.50 82 PHE A N 1
ATOM 622 C CA . PHE A 1 82 ? -18.143 19.716 15.591 1.00 96.50 82 PHE A CA 1
ATOM 623 C C . PHE A 1 82 ? -18.058 18.494 14.664 1.00 96.50 82 PHE A C 1
ATOM 625 O O . PHE A 1 82 ? -17.549 18.624 13.555 1.00 96.50 82 PHE A O 1
ATOM 632 N N . LYS A 1 83 ? -18.613 17.334 15.049 1.00 94.31 83 LYS A N 1
ATOM 633 C CA . LYS A 1 83 ? -18.669 16.124 14.196 1.00 94.31 83 LYS A CA 1
ATOM 634 C C . LYS A 1 83 ? -19.493 16.308 12.909 1.00 94.31 83 LYS A C 1
ATOM 636 O O . LYS A 1 83 ? -19.362 15.494 11.990 1.00 94.31 83 LYS A O 1
ATOM 641 N N . GLY A 1 84 ? -20.324 17.349 12.825 1.00 93.00 84 GLY A N 1
ATOM 642 C CA . GLY A 1 84 ? -21.012 17.774 11.603 1.00 93.00 84 GLY A CA 1
ATOM 643 C C . GLY A 1 84 ? -20.105 18.497 10.599 1.00 93.00 84 GLY A C 1
ATOM 644 O O . GLY A 1 84 ? -20.290 18.324 9.400 1.00 93.00 84 GLY A O 1
ATOM 645 N N . TYR A 1 85 ? -19.103 19.245 11.074 1.00 94.75 85 TYR A N 1
ATOM 646 C CA . TYR A 1 85 ? -18.193 20.043 10.236 1.00 94.75 85 TYR A CA 1
ATOM 647 C C . TYR A 1 85 ? -16.803 19.426 10.037 1.00 94.75 85 TYR A C 1
ATOM 649 O O . TYR A 1 85 ? -16.109 19.770 9.083 1.00 94.75 85 TYR A O 1
ATOM 657 N N . LEU A 1 86 ? -16.384 18.544 10.944 1.00 94.62 86 LEU A N 1
ATOM 658 C CA . LEU A 1 86 ? -15.021 18.034 11.063 1.00 94.62 86 LEU A CA 1
ATOM 659 C C . LEU A 1 86 ? -15.025 16.505 11.011 1.00 94.62 86 LEU A C 1
ATOM 661 O O . LEU A 1 86 ? -15.801 15.848 11.714 1.00 94.62 86 LEU A O 1
ATOM 665 N N . ASP A 1 87 ? -14.137 15.928 10.205 1.00 94.44 87 ASP A N 1
ATOM 666 C CA . ASP A 1 87 ? -13.842 14.497 10.227 1.00 94.44 87 ASP A CA 1
ATOM 667 C C . ASP A 1 87 ? -13.083 14.177 11.524 1.00 94.44 87 ASP A C 1
ATOM 669 O O . ASP A 1 87 ? -11.861 14.284 11.613 1.00 94.44 87 ASP A O 1
ATOM 673 N N . MET A 1 88 ? -13.839 13.885 12.584 1.00 95.75 88 MET A N 1
ATOM 674 C CA . MET A 1 88 ? -13.301 13.774 13.940 1.00 95.75 88 MET A CA 1
ATOM 675 C C . MET A 1 88 ? -12.230 12.671 14.086 1.00 95.75 88 MET A C 1
ATOM 677 O O . MET A 1 88 ? -11.205 12.947 14.709 1.00 95.75 88 MET A O 1
ATOM 681 N N . PRO A 1 89 ? -12.372 11.464 13.491 1.00 95.00 89 PRO A N 1
ATOM 682 C CA . PRO A 1 89 ? -11.293 10.475 13.462 1.00 95.00 89 PRO A CA 1
ATOM 683 C C . PRO A 1 89 ? -10.037 10.943 12.713 1.00 95.00 89 PRO A C 1
ATOM 685 O O . PRO A 1 89 ? -8.934 10.647 13.170 1.00 95.00 89 PRO A O 1
ATOM 688 N N . SER A 1 90 ? -10.179 11.667 11.595 1.00 94.94 90 SER A N 1
ATOM 689 C CA . SER A 1 90 ? -9.041 12.254 10.867 1.00 94.94 90 SER A CA 1
ATOM 690 C C . SER A 1 90 ? -8.347 13.342 11.684 1.00 94.94 90 SER A C 1
ATOM 692 O O . SER A 1 90 ? -7.128 13.316 11.839 1.00 94.94 90 SER A O 1
ATOM 694 N N . PHE A 1 91 ? -9.113 14.242 12.298 1.00 97.06 91 PHE A N 1
ATOM 695 C CA . PHE A 1 91 ? -8.584 15.322 13.126 1.00 97.06 91 PHE A CA 1
ATOM 696 C C . PHE A 1 91 ? -7.876 14.821 14.396 1.00 97.06 91 PHE A C 1
ATOM 698 O O . PHE A 1 91 ? -6.810 15.324 14.747 1.00 97.06 91 PHE A O 1
ATOM 705 N N . ILE A 1 92 ? -8.420 13.807 15.075 1.00 98.06 92 ILE A N 1
ATOM 706 C CA . ILE A 1 92 ? -7.756 13.183 16.230 1.00 98.06 92 ILE A CA 1
ATOM 707 C C . ILE A 1 92 ? -6.430 12.534 15.809 1.00 98.06 92 ILE A C 1
ATOM 709 O O . ILE A 1 92 ? -5.419 12.726 16.482 1.00 98.06 92 ILE A O 1
ATOM 713 N N . ASP A 1 93 ? -6.410 11.807 14.689 1.00 98.50 93 ASP A N 1
ATOM 714 C CA . ASP A 1 93 ? -5.195 11.165 14.175 1.00 98.50 93 ASP A CA 1
ATOM 715 C C . ASP A 1 93 ? -4.138 12.183 13.726 1.00 98.50 93 ASP A C 1
ATOM 717 O O . ASP A 1 93 ? -2.948 11.974 13.958 1.00 98.50 93 ASP A O 1
ATOM 721 N N . TYR A 1 94 ? -4.571 13.301 13.141 1.00 96.88 94 TYR A N 1
ATOM 722 C CA . TYR A 1 94 ? -3.735 14.457 12.826 1.00 96.88 94 TYR A CA 1
ATOM 723 C C . TYR A 1 94 ? -3.087 15.031 14.098 1.00 96.88 94 TYR A C 1
ATOM 725 O O . TYR A 1 94 ? -1.860 15.091 14.195 1.00 96.88 94 TYR A O 1
ATOM 733 N N . MET A 1 95 ? -3.885 15.359 15.122 1.00 95.94 95 MET A N 1
ATOM 734 C CA . MET A 1 95 ? -3.375 15.868 16.404 1.00 95.94 95 MET A CA 1
ATOM 735 C C . MET A 1 95 ? -2.398 14.878 17.056 1.00 95.94 95 MET A C 1
ATOM 737 O O . MET A 1 95 ? -1.312 15.264 17.491 1.00 95.94 95 MET A O 1
ATOM 741 N N . LEU A 1 96 ? -2.743 13.586 17.060 1.00 97.56 96 LEU A N 1
ATOM 742 C CA . LEU A 1 96 ? -1.889 12.512 17.564 1.00 97.56 96 LEU A CA 1
ATOM 743 C C . LEU A 1 96 ? -0.571 12.396 16.785 1.00 97.56 96 LEU A C 1
ATOM 745 O O . LEU A 1 96 ? 0.465 12.150 17.399 1.00 97.56 96 LEU A O 1
ATOM 749 N N . LEU A 1 97 ? -0.576 12.593 15.464 1.00 96.81 97 LEU A N 1
ATOM 750 C CA . LEU A 1 97 ? 0.635 12.567 14.646 1.00 96.81 97 LEU A CA 1
ATOM 751 C C . LEU A 1 97 ? 1.579 13.723 15.000 1.00 96.81 97 LEU A C 1
ATOM 753 O O . LEU A 1 97 ? 2.753 13.469 15.267 1.00 96.81 97 LEU A O 1
ATOM 757 N N . HIS A 1 98 ? 1.081 14.963 15.069 1.00 94.38 98 HIS A N 1
ATOM 758 C CA . HIS A 1 98 ? 1.905 16.125 15.435 1.00 94.38 98 HIS A CA 1
ATOM 759 C C . HIS A 1 98 ? 2.423 16.031 16.885 1.00 94.38 98 HIS A C 1
ATOM 761 O O . HIS A 1 98 ? 3.579 16.378 17.158 1.00 94.38 98 HIS A O 1
ATOM 767 N N . PHE A 1 99 ? 1.629 15.469 17.806 1.00 95.38 99 PHE A N 1
ATOM 768 C CA . PHE A 1 99 ? 2.094 15.096 19.146 1.00 95.38 99 PHE A CA 1
ATOM 769 C C . PHE A 1 99 ? 3.182 14.013 19.091 1.00 95.38 99 PHE A C 1
ATOM 771 O O . PHE A 1 99 ? 4.228 14.165 19.726 1.00 95.38 99 PHE A O 1
ATOM 778 N N . TYR A 1 100 ? 2.991 12.951 18.305 1.00 97.12 100 TYR A N 1
ATOM 779 C CA . TYR A 1 100 ? 3.936 11.841 18.210 1.00 97.12 100 TYR A CA 1
ATOM 780 C C . TYR A 1 100 ? 5.284 12.260 17.612 1.00 97.12 100 TYR A C 1
ATOM 782 O O . TYR A 1 100 ? 6.316 11.936 18.192 1.00 97.12 100 TYR A O 1
ATOM 790 N N . ILE A 1 101 ? 5.305 13.018 16.512 1.00 95.50 101 ILE A N 1
ATOM 791 C CA . ILE A 1 101 ? 6.558 13.437 15.852 1.00 95.50 101 ILE A CA 1
ATOM 792 C C . ILE A 1 101 ? 7.242 14.629 16.539 1.00 95.50 101 ILE A C 1
ATOM 794 O O . ILE A 1 101 ? 8.398 14.923 16.242 1.00 95.50 101 ILE A O 1
ATOM 798 N N . GLY A 1 102 ? 6.557 15.307 17.470 1.00 93.38 102 GLY A N 1
ATOM 799 C CA . GLY A 1 102 ? 7.116 16.438 18.217 1.00 93.38 102 GLY A CA 1
ATOM 800 C C . GLY A 1 102 ? 7.368 17.668 17.342 1.00 93.38 102 GLY A C 1
ATOM 801 O O . GLY A 1 102 ? 8.395 18.319 17.496 1.00 93.38 102 GLY A O 1
ATOM 802 N N . HIS A 1 103 ? 6.452 17.955 16.414 1.00 91.50 103 HIS A N 1
ATOM 803 C CA . HIS A 1 103 ? 6.580 19.031 15.424 1.00 91.50 103 HIS A CA 1
ATOM 804 C C . HIS A 1 103 ? 6.715 20.401 16.114 1.00 91.50 103 HIS A C 1
ATOM 806 O O . HIS A 1 103 ? 5.827 20.807 16.869 1.00 91.50 103 HIS A O 1
ATOM 812 N N . GLN A 1 104 ? 7.852 21.084 15.937 1.00 87.81 104 GLN A N 1
ATOM 813 C CA . GLN A 1 104 ? 8.231 22.212 16.804 1.00 87.81 104 GLN A CA 1
ATOM 814 C C . GLN A 1 104 ? 7.632 23.566 16.409 1.00 87.81 104 GLN A C 1
ATOM 816 O O . GLN A 1 104 ? 7.222 24.316 17.293 1.00 87.81 104 GLN A O 1
ATOM 821 N N . ASP A 1 105 ? 7.554 23.860 15.119 1.00 85.25 105 ASP A N 1
ATOM 822 C CA . ASP A 1 105 ? 7.070 25.106 14.508 1.00 85.25 105 ASP A CA 1
ATOM 823 C C . ASP A 1 105 ? 5.603 25.049 14.051 1.00 85.25 105 ASP A C 1
ATOM 825 O O . ASP A 1 105 ? 4.977 26.097 13.919 1.00 85.25 105 ASP A O 1
ATOM 829 N N . TRP A 1 106 ? 5.032 23.848 13.913 1.00 88.00 106 TRP A N 1
ATOM 830 C CA . TRP A 1 106 ? 3.602 23.631 13.674 1.00 88.00 106 TRP A CA 1
ATOM 831 C C . TRP A 1 106 ? 2.678 24.432 14.596 1.00 88.00 106 TRP A C 1
ATOM 833 O O . TRP A 1 106 ? 2.886 24.526 15.817 1.00 88.00 106 TRP A O 1
ATOM 843 N N . GLY A 1 107 ? 1.590 24.919 14.000 1.00 74.19 107 GLY A N 1
ATOM 844 C CA . GLY A 1 107 ? 0.599 25.772 14.639 1.00 74.19 107 GLY A CA 1
ATOM 845 C C . GLY A 1 107 ? 0.963 27.249 14.511 1.00 74.19 107 GLY A C 1
ATOM 846 O O . GLY A 1 107 ? 1.804 27.631 13.708 1.00 74.19 107 GLY A O 1
ATOM 847 N N . LEU A 1 108 ? 0.286 28.104 15.280 1.00 74.06 108 LEU A N 1
ATOM 848 C CA . LEU A 1 108 ? 0.311 29.564 15.103 1.00 74.06 108 LEU A CA 1
ATOM 849 C C . LEU A 1 108 ? 0.040 29.988 13.643 1.00 74.06 108 LEU A C 1
ATOM 851 O O . LEU A 1 108 ? 0.675 30.913 13.140 1.00 74.06 108 LEU A O 1
ATOM 855 N N . ASN A 1 109 ? -0.922 29.319 12.991 1.00 74.94 109 ASN A N 1
ATOM 856 C CA . ASN A 1 109 ? -1.257 29.475 11.572 1.00 74.94 109 ASN A CA 1
ATOM 857 C C . ASN A 1 109 ? -0.076 29.149 10.635 1.00 74.94 109 ASN A C 1
ATOM 859 O O . ASN A 1 109 ? 0.248 29.938 9.751 1.00 74.94 109 ASN A O 1
ATOM 863 N N . LYS A 1 110 ? 0.579 27.994 10.856 1.00 85.00 110 LYS A N 1
ATOM 864 C CA . LYS A 1 110 ? 1.673 27.465 10.024 1.00 85.00 110 LYS A CA 1
ATOM 865 C C . LYS A 1 110 ? 1.744 25.936 9.960 1.00 85.00 110 LYS A C 1
ATOM 867 O O . LYS A 1 110 ? 1.347 25.253 10.909 1.00 85.00 110 LYS A O 1
ATOM 872 N N . ASN A 1 111 ? 2.329 25.430 8.870 1.00 90.25 111 ASN A N 1
ATOM 873 C CA . ASN A 1 111 ? 2.655 24.017 8.620 1.00 90.25 111 ASN A CA 1
ATOM 874 C C . ASN A 1 111 ? 1.420 23.086 8.711 1.00 90.25 111 ASN A C 1
ATOM 876 O O . ASN A 1 111 ? 1.446 22.017 9.329 1.00 90.25 111 ASN A O 1
ATOM 880 N N . TRP A 1 112 ? 0.296 23.524 8.133 1.00 92.69 112 TRP A N 1
ATOM 881 C CA . TRP A 1 112 ? -0.921 22.725 7.969 1.00 92.69 112 TRP A CA 1
ATOM 882 C C . TRP A 1 112 ? -1.837 23.302 6.891 1.00 92.69 112 TRP A C 1
ATOM 884 O O . TRP A 1 112 ? -1.921 24.520 6.738 1.00 92.69 112 TRP A O 1
ATOM 894 N N . SER A 1 113 ? -2.613 22.424 6.258 1.00 94.69 113 SER A N 1
ATOM 895 C CA . SER A 1 113 ? -3.700 22.791 5.342 1.00 94.69 113 SER A CA 1
ATOM 896 C C . SER A 1 113 ? -4.966 21.991 5.702 1.00 94.69 113 SER A C 1
ATOM 898 O O . SER A 1 113 ? -4.897 20.988 6.419 1.00 94.69 113 SER A O 1
ATOM 900 N N . ALA A 1 114 ? -6.150 22.429 5.277 1.00 94.75 114 ALA A N 1
ATOM 901 C CA . ALA A 1 114 ? -7.420 21.765 5.570 1.00 94.75 114 ALA A CA 1
ATOM 902 C C . ALA A 1 114 ? -8.371 21.809 4.369 1.00 94.75 114 ALA A C 1
ATOM 904 O O . ALA A 1 114 ? -8.671 22.879 3.845 1.00 94.75 114 ALA A O 1
ATOM 905 N N . ILE A 1 115 ? -8.885 20.644 3.973 1.00 94.06 115 ILE A N 1
ATOM 906 C CA . ILE A 1 115 ? -9.678 20.462 2.749 1.00 94.06 115 ILE A CA 1
ATOM 907 C C . ILE A 1 115 ? -11.073 19.907 3.054 1.00 94.06 115 ILE A C 1
ATOM 909 O O . ILE A 1 115 ? -11.240 19.065 3.944 1.00 94.06 115 ILE A O 1
ATOM 913 N N . ARG A 1 116 ? -12.084 20.368 2.308 1.00 93.00 116 ARG A N 1
ATOM 914 C CA . ARG A 1 116 ? -13.481 19.918 2.405 1.00 93.00 116 ARG A CA 1
ATOM 915 C C . ARG A 1 116 ? -14.169 19.927 1.049 1.00 93.00 116 ARG A C 1
ATOM 917 O O . ARG A 1 116 ? -14.202 20.954 0.386 1.00 93.00 116 ARG A O 1
ATOM 924 N N . GLN A 1 117 ? -14.826 18.826 0.705 1.00 89.94 117 GLN A N 1
ATOM 925 C CA . GLN A 1 117 ? -15.754 18.774 -0.425 1.00 89.94 117 GLN A CA 1
ATOM 926 C C . GLN A 1 117 ? -17.123 19.336 -0.009 1.00 89.94 117 GLN A C 1
ATOM 928 O O . GLN A 1 117 ? -17.663 18.930 1.026 1.00 89.94 117 GLN A O 1
ATOM 933 N N . ARG A 1 118 ? -17.680 20.271 -0.787 1.00 85.75 118 ARG A N 1
ATOM 934 C CA . ARG A 1 118 ? -18.985 20.909 -0.535 1.00 85.75 118 ARG A CA 1
ATOM 935 C C . ARG A 1 118 ? -20.159 19.987 -0.867 1.00 85.75 118 ARG A C 1
ATOM 937 O O . ARG A 1 118 ? -21.096 19.926 -0.074 1.00 85.75 118 ARG A O 1
ATOM 944 N N . ALA A 1 119 ? -20.097 19.326 -2.021 1.00 66.81 119 ALA A N 1
ATOM 945 C CA . ALA A 1 119 ? -21.076 18.377 -2.551 1.00 66.81 119 ALA A CA 1
ATOM 946 C C . ALA A 1 119 ? -20.416 17.507 -3.646 1.00 66.81 119 ALA A C 1
ATOM 948 O O . ALA A 1 119 ? -19.323 17.836 -4.099 1.00 66.81 119 ALA A O 1
ATOM 949 N N . GLY A 1 120 ? -21.081 16.438 -4.092 1.00 55.44 120 GLY A N 1
ATOM 950 C CA . GLY A 1 120 ? -20.717 15.681 -5.301 1.00 55.44 120 GLY A CA 1
ATOM 951 C C . GLY A 1 120 ? -19.742 14.514 -5.095 1.00 55.44 120 GLY A C 1
ATOM 952 O O . GLY A 1 120 ? -19.170 14.022 -6.067 1.00 55.44 120 GLY A O 1
ATOM 953 N N . GLY A 1 121 ? -19.534 14.064 -3.854 1.00 50.19 121 GLY A N 1
ATOM 954 C CA . GLY A 1 121 ? -18.531 13.043 -3.525 1.00 50.19 121 GLY A CA 1
ATOM 955 C C . GLY A 1 121 ? -19.036 11.597 -3.543 1.00 50.19 121 GLY A C 1
ATOM 956 O O . GLY A 1 121 ? -20.143 11.299 -3.103 1.00 50.19 121 GLY A O 1
ATOM 957 N N . THR A 1 122 ? -18.171 10.653 -3.926 1.00 43.97 122 THR A N 1
ATOM 958 C CA . THR A 1 122 ? -18.394 9.196 -3.782 1.00 43.97 122 THR A CA 1
ATOM 959 C C . THR A 1 122 ? -18.140 8.670 -2.356 1.00 43.97 122 THR A C 1
ATOM 961 O O . THR A 1 122 ? -18.113 7.460 -2.131 1.00 43.97 122 THR A O 1
ATOM 964 N N . PHE A 1 123 ? -17.960 9.557 -1.369 1.00 47.66 123 PHE A N 1
ATOM 965 C CA . PHE A 1 123 ? -17.498 9.223 -0.018 1.00 47.66 123 PHE A CA 1
ATOM 966 C C . PHE A 1 123 ? -18.537 9.505 1.076 1.00 47.66 123 PHE A C 1
ATOM 968 O O . PHE A 1 123 ? -19.154 10.564 1.133 1.00 47.66 123 PHE A O 1
ATOM 975 N N . THR A 1 124 ? -18.618 8.605 2.060 1.00 48.03 124 THR A N 1
ATOM 976 C CA . THR A 1 124 ? -19.544 8.638 3.218 1.00 48.03 124 THR A CA 1
ATOM 977 C C . THR A 1 124 ? -19.299 9.768 4.238 1.00 48.03 124 THR A C 1
ATOM 979 O O . THR A 1 124 ? -19.850 9.755 5.339 1.00 48.03 124 THR A O 1
ATOM 982 N N . THR A 1 125 ? -18.444 10.738 3.908 1.00 56.78 125 THR A N 1
ATOM 983 C CA . THR A 1 125 ? -17.986 11.836 4.783 1.00 56.78 125 THR A CA 1
ATOM 984 C C . THR A 1 125 ? -17.933 13.191 4.058 1.00 56.78 125 THR A C 1
ATOM 986 O O . THR A 1 125 ? -17.185 14.087 4.449 1.00 56.78 125 THR A O 1
ATOM 989 N N . GLU A 1 126 ? -18.747 13.340 3.009 1.00 70.38 126 GLU A N 1
ATOM 990 C CA . GLU A 1 126 ? -19.062 14.602 2.326 1.00 70.38 126 GLU A CA 1
ATOM 991 C C . GLU A 1 126 ? -19.374 15.754 3.310 1.00 70.38 126 GLU A C 1
ATOM 993 O O . GLU A 1 126 ? -19.902 15.545 4.407 1.00 70.38 126 GLU A O 1
ATOM 998 N N . GLY A 1 127 ? -19.026 16.989 2.933 1.00 84.50 127 GLY A N 1
ATOM 999 C CA . GLY A 1 127 ? -19.356 18.192 3.699 1.00 84.50 127 GLY A CA 1
ATOM 1000 C C . GLY A 1 127 ? -18.458 18.496 4.905 1.00 84.50 127 GLY A C 1
ATOM 1001 O O . GLY A 1 127 ? -18.699 19.518 5.554 1.00 84.50 127 GLY A O 1
ATOM 1002 N N . LYS A 1 128 ? -17.426 17.684 5.195 1.00 91.56 128 LYS A N 1
ATOM 1003 C CA . LYS A 1 128 ? -16.540 17.816 6.375 1.00 91.56 128 LYS A CA 1
ATOM 1004 C C . LYS A 1 128 ? -15.090 18.174 6.037 1.00 91.56 128 LYS A C 1
ATOM 1006 O O . LYS A 1 128 ? -14.543 17.691 5.049 1.00 91.56 128 LYS A O 1
ATOM 1011 N N . PHE A 1 129 ? -14.460 18.977 6.895 1.00 94.50 129 PHE A N 1
ATOM 1012 C CA . PHE A 1 129 ? -13.028 19.284 6.831 1.00 94.50 129 PHE A CA 1
ATOM 1013 C C . PHE A 1 129 ? -12.165 18.108 7.298 1.00 94.50 129 PHE A C 1
ATOM 1015 O O . PHE A 1 129 ? -12.482 17.453 8.297 1.00 94.50 129 PHE A O 1
ATOM 1022 N N . ARG A 1 130 ? -11.032 17.906 6.618 1.00 92.81 130 ARG A N 1
ATOM 1023 C CA . ARG A 1 130 ? -9.913 17.045 7.036 1.00 92.81 130 ARG A CA 1
ATOM 1024 C C . ARG A 1 130 ? -8.638 17.880 7.082 1.00 92.81 130 ARG A C 1
ATOM 1026 O O . ARG A 1 130 ? -8.421 18.688 6.184 1.00 92.81 130 ARG A O 1
ATOM 1033 N N . TYR A 1 131 ? -7.817 17.689 8.112 1.00 94.94 131 TYR A N 1
ATOM 1034 C CA . TYR A 1 131 ? -6.545 18.402 8.262 1.00 94.94 131 TYR A CA 1
ATOM 1035 C C . TYR A 1 131 ? -5.396 17.579 7.682 1.00 94.94 131 TYR A C 1
ATOM 1037 O O . TYR A 1 131 ? -5.220 16.407 8.023 1.00 94.94 131 TYR A O 1
ATOM 1045 N N . ILE A 1 132 ? -4.617 18.218 6.816 1.00 94.31 132 ILE A N 1
ATOM 1046 C CA . ILE A 1 132 ? -3.453 17.659 6.138 1.00 94.31 132 ILE A CA 1
ATOM 1047 C C . ILE A 1 132 ? -2.194 18.262 6.785 1.00 94.31 132 ILE A C 1
ATOM 1049 O O . ILE A 1 132 ? -2.095 19.485 6.916 1.00 94.31 132 ILE A O 1
ATOM 1053 N N . PRO A 1 133 ? -1.231 17.433 7.228 1.00 93.44 133 PRO A N 1
ATOM 1054 C CA . PRO A 1 133 ? 0.076 17.916 7.652 1.00 93.44 133 PRO A CA 1
ATOM 1055 C C . PRO A 1 133 ? 0.843 18.497 6.460 1.00 93.44 133 PRO A C 1
ATOM 1057 O O . PRO A 1 133 ? 0.925 17.853 5.414 1.00 93.44 133 PRO A O 1
ATOM 1060 N N . TRP A 1 134 ? 1.433 19.673 6.652 1.00 92.06 134 TRP A N 1
ATOM 1061 C CA . TRP A 1 134 ? 2.310 20.359 5.698 1.00 92.06 134 TRP A CA 1
ATOM 1062 C C . TRP A 1 134 ? 3.620 20.746 6.404 1.00 92.06 134 TRP A C 1
ATOM 1064 O O . TRP A 1 134 ? 3.655 20.671 7.630 1.00 92.06 134 TRP A O 1
ATOM 1074 N N . ASP A 1 135 ? 4.675 21.105 5.660 1.00 90.50 135 ASP A N 1
ATOM 1075 C CA . ASP A 1 135 ? 6.038 21.430 6.149 1.00 90.50 135 ASP A CA 1
ATOM 1076 C C . ASP A 1 135 ? 6.471 20.615 7.390 1.00 90.50 135 ASP A C 1
ATOM 1078 O O . ASP A 1 135 ? 6.361 21.043 8.544 1.00 90.50 135 ASP A O 1
ATOM 1082 N N . LEU A 1 136 ? 6.909 19.374 7.138 1.00 90.25 136 LEU A N 1
ATOM 1083 C CA . LEU A 1 136 ? 7.305 18.394 8.158 1.00 90.25 136 LEU A CA 1
ATOM 1084 C C . LEU A 1 136 ? 8.833 18.272 8.304 1.00 90.25 136 LEU A C 1
ATOM 1086 O O . LEU A 1 136 ? 9.350 17.165 8.447 1.00 90.25 136 LEU A O 1
ATOM 1090 N N . GLU A 1 137 ? 9.577 19.374 8.252 1.00 88.06 137 GLU A N 1
ATOM 1091 C CA . GLU A 1 137 ? 11.039 19.380 8.377 1.00 88.06 137 GLU A CA 1
ATOM 1092 C C . GLU A 1 137 ? 11.515 19.516 9.836 1.00 88.06 137 GLU A C 1
ATOM 1094 O O . GLU A 1 137 ? 12.482 18.866 10.238 1.00 88.06 137 GLU A O 1
ATOM 1099 N N . ASN A 1 138 ? 10.798 20.269 10.679 1.00 91.50 138 ASN A N 1
ATOM 1100 C CA . ASN A 1 138 ? 11.126 20.462 12.103 1.00 91.50 138 ASN A CA 1
ATOM 1101 C C . ASN A 1 138 ? 10.493 19.395 13.028 1.00 91.50 138 ASN A C 1
ATOM 1103 O O . ASN A 1 138 ? 9.842 19.698 14.039 1.00 91.50 138 ASN A O 1
ATOM 1107 N N . VAL A 1 139 ? 10.699 18.120 12.678 1.00 94.62 139 VAL A N 1
ATOM 1108 C CA . VAL A 1 139 ? 10.082 16.930 13.301 1.00 94.62 139 VAL A CA 1
ATOM 1109 C C . VAL A 1 139 ? 11.122 15.873 13.699 1.00 94.62 139 VAL A C 1
ATOM 1111 O O . VAL A 1 139 ? 12.246 15.872 13.213 1.00 94.62 139 VAL A O 1
ATOM 1114 N N . LEU A 1 140 ? 10.752 14.935 14.582 1.00 95.88 140 LEU A N 1
ATOM 1115 C CA . LEU A 1 140 ? 11.597 13.807 15.028 1.00 95.88 140 LEU A CA 1
ATOM 1116 C C . LEU A 1 140 ? 12.919 14.209 15.732 1.00 95.88 140 LEU A C 1
ATOM 1118 O O . LEU A 1 140 ? 13.821 13.387 15.910 1.00 95.88 140 LEU A O 1
ATOM 1122 N N . LEU A 1 141 ? 13.028 15.465 16.178 1.00 93.38 141 LEU A N 1
ATOM 1123 C CA . LEU A 1 141 ? 14.266 16.054 16.700 1.00 93.38 141 LEU A CA 1
ATOM 1124 C C . LEU A 1 141 ? 14.631 15.538 18.106 1.00 93.38 141 LEU A C 1
ATOM 1126 O O . LEU A 1 141 ? 15.581 14.773 18.238 1.00 93.38 141 LEU A O 1
ATOM 1130 N N . ASP A 1 142 ? 13.879 15.875 19.156 1.00 94.44 142 ASP A N 1
ATOM 1131 C CA . ASP A 1 142 ? 14.119 15.395 20.532 1.00 94.44 142 ASP A CA 1
ATOM 1132 C C . ASP A 1 142 ? 12.941 14.528 21.021 1.00 94.44 142 ASP A C 1
ATOM 1134 O O . ASP A 1 142 ? 11.764 14.839 20.808 1.00 94.44 142 ASP A O 1
ATOM 1138 N N . THR A 1 143 ? 13.257 13.401 21.664 1.00 96.50 143 THR A N 1
ATOM 1139 C CA . THR A 1 143 ? 12.286 12.420 22.171 1.00 96.50 143 THR A CA 1
ATOM 1140 C C . THR A 1 143 ? 11.395 12.952 23.291 1.00 96.50 143 THR A C 1
ATOM 1142 O O . THR A 1 143 ? 10.343 12.362 23.541 1.00 96.50 143 THR A O 1
ATOM 1145 N N . ASN A 1 144 ? 11.758 14.067 23.926 1.00 95.81 144 ASN A N 1
ATOM 1146 C CA . ASN A 1 144 ? 11.054 14.688 25.047 1.00 95.81 144 ASN A CA 1
ATOM 1147 C C . ASN A 1 144 ? 10.105 15.822 24.634 1.00 95.81 144 ASN A C 1
ATOM 1149 O O . ASN A 1 144 ? 9.290 16.234 25.461 1.00 95.81 144 ASN A O 1
ATOM 1153 N N . ILE A 1 145 ? 10.157 16.311 23.383 1.00 93.50 145 ILE A N 1
ATOM 1154 C CA . ILE A 1 145 ? 9.328 17.442 22.918 1.00 93.50 145 ILE A CA 1
ATOM 1155 C C . ILE A 1 145 ? 7.856 17.158 23.219 1.00 93.50 145 ILE A C 1
ATOM 1157 O O . ILE A 1 145 ? 7.294 16.174 22.733 1.00 93.50 145 ILE A O 1
ATOM 1161 N N . ASN A 1 146 ? 7.231 18.005 24.032 1.00 92.12 146 ASN A N 1
ATOM 1162 C CA . ASN A 1 146 ? 5.856 17.815 24.469 1.00 92.12 146 ASN A CA 1
ATOM 1163 C C . ASN A 1 146 ? 4.933 18.811 23.765 1.00 92.12 146 ASN A C 1
ATOM 1165 O O . ASN A 1 146 ? 4.784 19.948 24.207 1.00 92.12 146 ASN A O 1
ATOM 1169 N N . ARG A 1 147 ? 4.307 18.381 22.666 1.00 89.12 147 ARG A N 1
ATOM 1170 C CA . ARG A 1 147 ? 3.320 19.200 21.949 1.00 89.12 147 ARG A CA 1
ATOM 1171 C C . ARG A 1 147 ? 1.902 19.094 22.519 1.00 89.12 147 ARG A C 1
ATOM 1173 O O . ARG A 1 147 ? 1.072 19.899 22.119 1.00 89.12 147 ARG A O 1
ATOM 1180 N N . VAL A 1 148 ? 1.638 18.192 23.473 1.00 89.06 148 VAL A N 1
ATOM 1181 C CA . VAL A 1 148 ? 0.289 17.977 24.033 1.00 89.06 148 VAL A CA 1
ATOM 1182 C C . VAL A 1 148 ? -0.254 19.220 24.771 1.00 89.06 148 VAL A C 1
ATOM 1184 O O . VAL A 1 148 ? -1.387 19.604 24.497 1.00 89.06 148 VAL A O 1
ATOM 1187 N N . PRO A 1 149 ? 0.519 19.939 25.620 1.00 78.62 149 PRO A N 1
ATOM 1188 C CA . PRO A 1 149 ? 0.085 21.220 26.190 1.00 78.62 149 PRO A CA 1
ATOM 1189 C C . PRO A 1 149 ? 0.004 22.359 25.167 1.00 78.62 149 PRO A C 1
ATOM 1191 O O . PRO A 1 149 ? -0.721 23.325 25.389 1.00 78.62 149 PRO A O 1
ATOM 1194 N N . ASN A 1 150 ? 0.715 22.257 24.037 1.00 62.75 150 ASN A N 1
ATOM 1195 C CA . ASN A 1 150 ? 0.705 23.261 22.969 1.00 62.75 150 ASN A CA 1
ATOM 1196 C C . ASN A 1 150 ? -0.530 23.113 22.055 1.00 62.75 150 ASN A C 1
ATOM 1198 O O . ASN A 1 150 ? -0.432 23.223 20.833 1.00 62.75 150 ASN A O 1
ATOM 1202 N N . GLY A 1 151 ? -1.706 22.960 22.676 1.00 52.81 151 GLY A N 1
ATOM 1203 C CA . GLY A 1 151 ? -3.050 23.146 22.109 1.00 52.81 151 GLY A CA 1
ATOM 1204 C C . GLY A 1 151 ? -3.365 24.600 21.699 1.00 52.81 151 GLY A C 1
ATOM 1205 O O . GLY A 1 151 ? -4.487 25.071 21.836 1.00 52.81 151 GLY A O 1
ATOM 1206 N N . GLY A 1 152 ? -2.370 25.361 21.239 1.00 48.84 152 GLY A N 1
ATOM 1207 C CA . GLY A 1 152 ? -2.605 26.581 20.457 1.00 48.84 152 GLY A CA 1
ATOM 1208 C C . GLY A 1 152 ? -2.865 27.892 21.182 1.00 48.84 152 GLY A C 1
ATOM 1209 O O . GLY A 1 152 ? -3.149 28.879 20.508 1.00 48.84 152 GLY A O 1
ATOM 1210 N N . GLY A 1 153 ? -2.826 27.940 22.518 1.00 50.31 153 GLY A N 1
ATOM 1211 C CA . GLY A 1 153 ? -3.018 29.192 23.274 1.00 50.31 153 GLY A CA 1
ATOM 1212 C C . GLY A 1 153 ? -4.367 29.894 23.032 1.00 50.31 153 GLY A C 1
ATOM 1213 O O . GLY A 1 153 ? -4.519 31.065 23.371 1.00 50.31 153 GLY A O 1
ATOM 1214 N N . GLY A 1 154 ? -5.335 29.193 22.430 1.00 54.97 154 GLY A N 1
ATOM 1215 C CA . GLY A 1 154 ? -6.630 29.726 22.007 1.00 54.97 154 GLY A CA 1
ATOM 1216 C C . GLY A 1 154 ? -6.645 30.498 20.677 1.00 54.97 154 GLY A C 1
ATOM 1217 O O . GLY A 1 154 ? -7.722 30.955 20.298 1.00 54.97 154 GLY A O 1
ATOM 1218 N N . THR A 1 155 ? -5.514 30.654 19.973 1.00 58.50 155 THR A N 1
ATOM 1219 C CA . THR A 1 155 ? -5.406 31.519 18.774 1.00 58.50 155 THR A CA 1
ATOM 1220 C C . THR A 1 155 ? -5.033 30.804 17.472 1.00 58.50 155 THR A C 1
ATOM 1222 O O . THR A 1 155 ? -5.392 31.299 16.407 1.00 58.50 155 THR A O 1
ATOM 1225 N N . ASP A 1 156 ? -4.353 29.657 17.530 1.00 73.44 156 ASP A N 1
ATOM 1226 C CA . ASP A 1 156 ? -4.092 28.795 16.364 1.00 73.44 156 ASP A CA 1
ATOM 1227 C C . ASP A 1 156 ? -5.288 27.880 16.056 1.00 73.44 156 ASP A C 1
ATOM 1229 O O . ASP A 1 156 ? -5.951 27.410 16.982 1.00 73.44 156 ASP A O 1
ATOM 1233 N N . VAL A 1 157 ? -5.571 27.588 14.781 1.00 80.88 157 VAL A N 1
ATOM 1234 C CA . VAL A 1 157 ? -6.833 26.912 14.426 1.00 80.88 157 VAL A CA 1
ATOM 1235 C C . VAL A 1 157 ? -6.853 25.404 14.718 1.00 80.88 157 VAL A C 1
ATOM 1237 O O . VAL A 1 157 ? -7.748 24.995 15.459 1.00 80.88 157 VAL A O 1
ATOM 1240 N N . PRO A 1 158 ? -5.924 24.551 14.233 1.00 89.12 158 PRO A N 1
ATOM 1241 C CA . PRO A 1 158 ? -6.014 23.110 14.482 1.00 89.12 158 PRO A CA 1
ATOM 1242 C C . PRO A 1 158 ? -5.850 22.802 15.971 1.00 89.12 158 PRO A C 1
ATOM 1244 O O . PRO A 1 158 ? -6.663 22.100 16.571 1.00 89.12 158 PRO A O 1
ATOM 1247 N N . SER A 1 159 ? -4.834 23.386 16.604 1.00 86.56 159 SER A N 1
ATOM 1248 C CA . SER A 1 159 ? -4.559 23.128 18.014 1.00 86.56 159 SER A CA 1
ATOM 1249 C C . SER A 1 159 ? -5.573 23.824 18.944 1.00 86.56 159 SER A C 1
ATOM 1251 O O . SER A 1 159 ? -6.003 23.224 19.930 1.00 86.56 159 SER A O 1
ATOM 1253 N N . GLY A 1 160 ? -6.088 25.006 18.582 1.00 87.62 160 GLY A N 1
ATOM 1254 C CA . GLY A 1 160 ? -7.186 25.667 19.296 1.00 87.62 160 GLY A CA 1
ATOM 1255 C C . GLY A 1 160 ? -8.536 24.951 19.163 1.00 87.62 160 GLY A C 1
ATOM 1256 O O . GLY A 1 160 ? -9.309 24.936 20.123 1.00 87.62 160 GLY A O 1
ATOM 1257 N N . LEU A 1 161 ? -8.818 24.286 18.033 1.00 90.88 161 LEU A N 1
ATOM 1258 C CA . LEU A 1 161 ? -9.959 23.368 17.907 1.00 90.88 161 LEU A CA 1
ATOM 1259 C C . LEU A 1 161 ? -9.815 22.179 18.864 1.00 90.88 161 LEU A C 1
ATOM 1261 O O . LEU A 1 161 ? -10.782 21.833 19.541 1.00 90.88 161 LEU A O 1
ATOM 1265 N N . HIS A 1 162 ? -8.615 21.607 19.004 1.00 92.69 162 HIS A N 1
ATOM 1266 C CA . HIS A 1 162 ? -8.355 20.572 20.009 1.00 92.69 162 HIS A CA 1
ATOM 1267 C C . HIS A 1 162 ? -8.604 21.090 21.435 1.00 92.69 162 HIS A C 1
ATOM 1269 O O . HIS A 1 162 ? -9.324 20.440 22.186 1.00 92.69 162 HIS A O 1
ATOM 1275 N N . THR A 1 163 ? -8.145 22.295 21.795 1.00 89.88 163 THR A N 1
ATOM 1276 C CA . THR A 1 163 ? -8.468 22.907 23.102 1.00 89.88 163 THR A CA 1
ATOM 1277 C C . THR A 1 163 ? -9.963 23.199 23.292 1.00 89.88 163 THR A C 1
ATOM 1279 O O . THR A 1 163 ? -10.471 23.073 24.407 1.00 89.88 163 THR A O 1
ATOM 1282 N N . LYS A 1 164 ? -10.714 23.526 22.231 1.00 91.50 164 LYS A N 1
ATOM 1283 C CA . LYS A 1 164 ? -12.186 23.598 22.306 1.00 91.50 164 LYS A CA 1
ATOM 1284 C C . LYS A 1 164 ? -12.817 22.227 22.562 1.00 91.50 164 LYS A C 1
ATOM 1286 O O . LYS A 1 164 ? -13.847 22.167 23.229 1.00 91.50 164 LYS A O 1
ATOM 1291 N N . LEU A 1 165 ? -12.229 21.148 22.053 1.00 94.62 165 LEU A N 1
ATOM 1292 C CA . LEU A 1 165 ? -12.754 19.784 22.150 1.00 94.62 165 LEU A CA 1
ATOM 1293 C C . LEU A 1 165 ? -12.350 19.054 23.445 1.00 94.62 165 LEU A C 1
ATOM 1295 O O . LEU A 1 165 ? -13.150 18.277 23.963 1.00 94.62 165 LEU A O 1
ATOM 1299 N N . ASP A 1 166 ? -11.166 19.328 24.003 1.00 92.38 166 ASP A N 1
ATOM 1300 C CA . ASP A 1 166 ? -10.570 18.555 25.108 1.00 92.38 166 ASP A CA 1
ATOM 1301 C C . ASP A 1 166 ? -11.390 18.561 26.412 1.00 92.38 166 ASP A C 1
ATOM 1303 O O . ASP A 1 166 ? -11.374 17.592 27.166 1.00 92.38 166 ASP A O 1
ATOM 1307 N N . ASN A 1 167 ? -12.205 19.592 26.653 1.00 90.06 167 ASN A N 1
ATOM 1308 C CA . ASN A 1 167 ? -13.139 19.605 27.786 1.00 90.06 167 ASN A CA 1
ATOM 1309 C C . ASN A 1 167 ? -14.245 18.529 27.695 1.00 90.06 167 ASN A C 1
ATOM 1311 O O . ASN A 1 167 ? -14.954 18.300 28.677 1.00 90.06 167 ASN A O 1
ATOM 1315 N N . ASN A 1 168 ? -14.452 17.891 26.536 1.00 96.06 168 ASN A N 1
ATOM 1316 C CA . ASN A 1 168 ? -15.506 16.900 26.352 1.00 96.06 168 ASN A CA 1
ATOM 1317 C C . ASN A 1 168 ? -15.045 15.481 26.734 1.00 96.06 168 ASN A C 1
ATOM 1319 O O . ASN A 1 168 ? -14.165 14.895 26.105 1.00 96.06 168 ASN A O 1
ATOM 1323 N N . ALA A 1 169 ? -15.712 14.874 27.718 1.00 94.69 169 ALA A N 1
ATOM 1324 C CA . ALA A 1 169 ? -15.375 13.532 28.199 1.00 94.69 169 ALA A CA 1
ATOM 1325 C C . ALA A 1 169 ? -15.535 12.410 27.147 1.00 94.69 169 ALA A C 1
ATOM 1327 O O . ALA A 1 169 ? -14.868 11.384 27.268 1.00 94.69 169 ALA A O 1
ATOM 1328 N N . GLN A 1 170 ? -16.383 12.580 26.122 1.00 95.88 170 GLN A N 1
ATOM 1329 C CA . GLN A 1 170 ? -16.447 11.641 24.998 1.00 95.88 170 GLN A CA 1
ATOM 1330 C C . GLN A 1 170 ? -15.300 11.885 24.013 1.00 95.88 170 GLN A C 1
ATOM 1332 O O . GLN A 1 170 ? -14.650 10.917 23.646 1.00 95.88 170 GLN A O 1
ATOM 1337 N N . TYR A 1 171 ? -14.984 13.138 23.656 1.00 97.38 171 TYR A N 1
ATOM 1338 C CA . TYR A 1 171 ? -13.827 13.443 22.797 1.00 97.38 171 TYR A CA 1
ATOM 1339 C C . TYR A 1 171 ? -12.523 12.863 23.355 1.00 97.38 171 TYR A C 1
ATOM 1341 O O . TYR A 1 171 ? -11.763 12.251 22.616 1.00 97.38 171 TYR A O 1
ATOM 1349 N N . ARG A 1 172 ? -12.285 12.981 24.667 1.00 96.94 172 ARG A N 1
ATOM 1350 C CA . ARG A 1 172 ? -11.098 12.403 25.324 1.00 96.94 172 ARG A CA 1
ATOM 1351 C C . ARG A 1 172 ? -11.046 10.875 25.239 1.00 96.94 172 ARG A C 1
ATOM 1353 O O . ARG A 1 172 ? -9.959 10.312 25.159 1.00 96.94 172 ARG A O 1
ATOM 1360 N N . LEU A 1 173 ? -12.201 10.202 25.256 1.00 97.00 173 LEU A N 1
ATOM 1361 C CA . LEU A 1 173 ? -12.273 8.750 25.079 1.00 97.00 173 LEU A CA 1
ATOM 1362 C C . LEU A 1 173 ? -12.078 8.363 23.608 1.00 97.00 173 LEU A C 1
ATOM 1364 O O . LEU A 1 173 ? -11.286 7.473 23.327 1.00 97.00 173 LEU A O 1
ATOM 1368 N N . ASP A 1 174 ? -12.710 9.082 22.680 1.00 97.81 174 ASP A N 1
ATOM 1369 C CA . ASP A 1 174 ? -12.522 8.896 21.238 1.00 97.81 174 ASP A CA 1
ATOM 1370 C C . ASP A 1 174 ? -11.043 9.138 20.854 1.00 97.81 174 ASP A C 1
ATOM 1372 O O . ASP A 1 174 ? -10.478 8.404 20.043 1.00 97.81 174 ASP A O 1
ATOM 1376 N N . PHE A 1 175 ? -10.375 10.106 21.499 1.00 98.50 175 PHE A N 1
ATOM 1377 C CA . PHE A 1 175 ? -8.931 10.339 21.391 1.00 98.50 175 PHE A CA 1
ATOM 1378 C C . PHE A 1 175 ? -8.135 9.136 21.907 1.00 98.50 175 PHE A C 1
ATOM 1380 O O . PHE A 1 175 ? -7.256 8.626 21.208 1.00 98.50 175 PHE A O 1
ATOM 1387 N N . ALA A 1 176 ? -8.474 8.633 23.096 1.00 98.50 176 ALA A N 1
ATOM 1388 C CA . ALA A 1 176 ? -7.829 7.465 23.683 1.00 98.50 176 ALA A CA 1
ATOM 1389 C C . ALA A 1 176 ? -7.970 6.200 22.815 1.00 98.50 176 ALA A C 1
ATOM 1391 O O . ALA A 1 176 ? -7.032 5.407 22.733 1.00 98.50 176 ALA A O 1
ATOM 1392 N N . ASP A 1 177 ? -9.102 6.028 22.131 1.00 98.50 177 ASP A N 1
ATOM 1393 C CA . ASP A 1 177 ? -9.356 4.915 21.211 1.00 98.50 177 ASP A CA 1
ATOM 1394 C C . ASP A 1 177 ? -8.428 4.973 19.982 1.00 98.50 177 ASP A C 1
ATOM 1396 O O . ASP A 1 177 ? -7.853 3.957 19.580 1.00 98.50 177 ASP A O 1
ATOM 1400 N N . ARG A 1 178 ? -8.206 6.168 19.409 1.00 98.19 178 ARG A N 1
ATOM 1401 C CA . ARG A 1 178 ? -7.232 6.360 18.316 1.00 98.19 178 ARG A CA 1
ATOM 1402 C C . ARG A 1 178 ? -5.790 6.166 18.787 1.00 98.19 178 ARG A C 1
ATOM 1404 O O . ARG A 1 178 ? -5.007 5.514 18.096 1.00 98.19 178 ARG A O 1
ATOM 1411 N N . VAL A 1 179 ? -5.451 6.658 19.981 1.00 98.44 179 VAL A N 1
ATOM 1412 C CA . VAL A 1 179 ? -4.152 6.406 20.631 1.00 98.44 179 VAL A CA 1
ATOM 1413 C C . VAL A 1 179 ? -3.916 4.906 20.803 1.00 98.44 179 VAL A C 1
ATOM 1415 O O . VAL A 1 179 ? -2.849 4.417 20.431 1.00 98.44 179 VAL A O 1
ATOM 1418 N N . HIS A 1 180 ? -4.912 4.156 21.288 1.00 97.88 180 HIS A N 1
ATOM 1419 C CA . HIS A 1 180 ? -4.795 2.707 21.441 1.00 97.88 180 HIS A CA 1
ATOM 1420 C C . HIS A 1 180 ? -4.533 2.024 20.095 1.00 97.88 180 HIS A C 1
ATOM 1422 O O . HIS A 1 180 ? -3.524 1.332 19.945 1.00 97.88 180 HIS A O 1
ATOM 1428 N N . ARG A 1 181 ? -5.389 2.291 19.098 1.00 96.12 181 ARG A N 1
ATOM 1429 C CA . ARG A 1 181 ? -5.294 1.747 17.734 1.00 96.12 181 ARG A CA 1
ATOM 1430 C C . ARG A 1 181 ? -3.917 1.970 17.097 1.00 96.12 181 ARG A C 1
ATOM 1432 O O . ARG A 1 181 ? -3.399 1.070 16.441 1.00 96.12 181 ARG A O 1
ATOM 1439 N N . HIS A 1 182 ? -3.327 3.154 17.269 1.00 97.00 182 HIS A N 1
ATOM 1440 C CA . HIS A 1 182 ? -2.108 3.533 16.547 1.00 97.00 182 HIS A CA 1
ATOM 1441 C C . HIS A 1 182 ? -0.807 3.288 17.310 1.00 97.00 182 HIS A C 1
ATOM 1443 O O . HIS A 1 182 ? 0.202 2.998 16.667 1.00 97.00 182 HIS A O 1
ATOM 1449 N N . MET A 1 183 ? -0.799 3.390 18.642 1.00 96.25 183 MET A N 1
ATOM 1450 C CA . MET A 1 183 ? 0.427 3.293 19.453 1.00 96.25 183 MET A CA 1
ATOM 1451 C C . MET A 1 183 ? 0.569 1.987 20.246 1.00 96.25 183 MET A C 1
ATOM 1453 O O . MET A 1 183 ? 1.697 1.638 20.593 1.00 96.25 183 MET A O 1
ATOM 1457 N N . LEU A 1 184 ? -0.530 1.284 20.553 1.00 93.31 184 LEU A N 1
ATOM 1458 C CA . LEU A 1 184 ? -0.535 0.157 21.501 1.00 93.31 184 LEU A CA 1
ATOM 1459 C C . LEU A 1 184 ? -1.033 -1.162 20.898 1.00 93.31 184 LEU A C 1
ATOM 1461 O O . LEU A 1 184 ? -0.471 -2.215 21.195 1.00 93.31 184 LEU A O 1
ATOM 1465 N N . ALA A 1 185 ? -2.071 -1.122 20.061 1.00 91.44 185 ALA A N 1
ATOM 1466 C CA . ALA A 1 185 ? -2.631 -2.313 19.434 1.00 91.44 185 ALA A CA 1
ATOM 1467 C C . ALA A 1 185 ? -1.590 -2.997 18.516 1.00 91.44 185 ALA A C 1
ATOM 1469 O O . ALA A 1 185 ? -0.863 -2.303 17.792 1.00 91.44 185 ALA A O 1
ATOM 1470 N N . PRO A 1 186 ? -1.495 -4.342 18.492 1.00 87.69 186 PRO A N 1
ATOM 1471 C CA . PRO A 1 186 ? -0.556 -5.039 17.617 1.00 87.69 186 PRO A CA 1
ATOM 1472 C C . PRO A 1 186 ? -0.784 -4.693 16.140 1.00 87.69 186 PRO A C 1
ATOM 1474 O O . PRO A 1 186 ? -1.875 -4.868 15.603 1.00 87.69 186 PRO A O 1
ATOM 1477 N N . GLY A 1 187 ? 0.265 -4.187 15.486 1.00 84.31 187 GLY A N 1
ATOM 1478 C CA . GLY A 1 187 ? 0.205 -3.660 14.119 1.00 84.31 187 GLY A CA 1
ATOM 1479 C C . GLY A 1 187 ? 0.001 -2.141 14.014 1.00 84.31 187 GLY A C 1
ATOM 1480 O O . GLY A 1 187 ? 0.172 -1.610 12.917 1.00 84.31 187 GLY A O 1
ATOM 1481 N N . GLY A 1 188 ? -0.282 -1.443 15.121 1.00 89.50 188 GLY A N 1
ATOM 1482 C CA . GLY A 1 188 ? -0.481 0.008 15.178 1.00 89.50 188 GLY A CA 1
ATOM 1483 C C . GLY A 1 188 ? 0.677 0.800 14.564 1.00 89.50 188 GLY A C 1
ATOM 1484 O O . GLY A 1 188 ? 1.856 0.526 14.813 1.00 89.50 188 GLY A O 1
ATOM 1485 N N . VAL A 1 189 ? 0.354 1.778 13.718 1.00 92.25 189 VAL A N 1
ATOM 1486 C CA . VAL A 1 189 ? 1.318 2.372 12.773 1.00 92.25 189 VAL A CA 1
ATOM 1487 C C . VAL A 1 189 ? 2.299 3.371 13.394 1.00 92.25 189 VAL A C 1
ATOM 1489 O O . VAL A 1 189 ? 3.291 3.718 12.755 1.00 92.25 189 VAL A O 1
ATOM 1492 N N . LEU A 1 190 ? 2.069 3.784 14.643 1.00 96.56 190 LEU A N 1
ATOM 1493 C CA . LEU A 1 190 ? 2.989 4.592 15.452 1.00 96.56 190 LEU A CA 1
ATOM 1494 C C . LEU A 1 190 ? 3.799 3.744 16.454 1.00 96.56 190 LEU A C 1
ATOM 1496 O O . LEU A 1 190 ? 4.565 4.299 17.240 1.00 96.56 190 LEU A O 1
ATOM 1500 N N . THR A 1 191 ? 3.691 2.410 16.421 1.00 94.12 191 THR A N 1
ATOM 1501 C CA . THR A 1 191 ? 4.587 1.525 17.189 1.00 94.12 191 THR A CA 1
ATOM 1502 C C . THR A 1 191 ? 6.040 1.642 16.711 1.00 94.12 191 THR A C 1
ATOM 1504 O O . THR A 1 191 ? 6.311 1.885 15.531 1.00 94.12 191 THR A O 1
ATOM 1507 N N . ALA A 1 192 ? 6.999 1.417 17.617 1.00 94.44 192 ALA A N 1
ATOM 1508 C CA . ALA A 1 192 ? 8.432 1.478 17.312 1.00 94.44 192 ALA A CA 1
ATOM 1509 C C . ALA A 1 192 ? 8.816 0.618 16.090 1.00 94.44 192 ALA A C 1
ATOM 1511 O O . ALA A 1 192 ? 9.509 1.090 15.193 1.00 94.44 192 ALA A O 1
ATOM 1512 N N . ALA A 1 193 ? 8.296 -0.614 16.012 1.00 89.50 193 ALA A N 1
ATOM 1513 C CA . ALA A 1 193 ? 8.569 -1.536 14.910 1.00 89.50 193 ALA A CA 1
ATOM 1514 C C . ALA A 1 193 ? 8.060 -1.017 13.550 1.00 89.50 193 ALA A C 1
ATOM 1516 O O . ALA A 1 193 ? 8.805 -1.045 12.571 1.00 89.50 193 ALA A O 1
ATOM 1517 N N . LYS A 1 194 ? 6.822 -0.501 13.480 1.00 91.19 194 LYS A N 1
ATOM 1518 C CA . LYS A 1 194 ? 6.260 0.059 12.237 1.00 91.19 194 LYS A CA 1
ATOM 1519 C C . LYS A 1 194 ? 7.024 1.300 11.778 1.00 91.19 194 LYS A C 1
ATOM 1521 O O . LYS A 1 194 ? 7.345 1.407 10.596 1.00 91.19 194 LYS A O 1
ATOM 1526 N N . ASN A 1 195 ? 7.377 2.191 12.705 1.00 94.81 195 ASN A N 1
ATOM 1527 C CA . ASN A 1 195 ? 8.171 3.380 12.392 1.00 94.81 195 ASN A CA 1
ATOM 1528 C C . ASN A 1 195 ? 9.577 3.025 11.876 1.00 94.81 195 ASN A C 1
ATOM 1530 O O . ASN A 1 195 ? 9.992 3.560 10.849 1.00 94.81 195 ASN A O 1
ATOM 1534 N N . THR A 1 196 ? 10.277 2.086 12.524 1.00 93.50 196 THR A N 1
ATOM 1535 C CA . THR A 1 196 ? 11.605 1.630 12.080 1.00 93.50 196 THR A CA 1
ATOM 1536 C C . THR A 1 196 ? 11.559 1.015 10.681 1.00 93.50 196 THR A C 1
ATOM 1538 O O . THR A 1 196 ? 12.379 1.384 9.846 1.00 93.50 196 THR A O 1
ATOM 1541 N N . VAL A 1 197 ? 10.571 0.164 10.370 1.00 89.75 197 VAL A N 1
ATOM 1542 C CA . VAL A 1 197 ? 10.409 -0.406 9.015 1.00 89.75 197 VAL A CA 1
ATOM 1543 C C . VAL A 1 197 ? 10.122 0.685 7.972 1.00 89.75 197 VAL A C 1
ATOM 1545 O O . VAL A 1 197 ? 10.725 0.684 6.897 1.00 89.75 197 VAL A O 1
ATOM 1548 N N . ARG A 1 198 ? 9.252 1.657 8.288 1.00 92.06 198 ARG A N 1
ATOM 1549 C CA . ARG A 1 198 ? 8.953 2.791 7.394 1.00 92.06 198 ARG A CA 1
ATOM 1550 C C . ARG A 1 198 ? 10.192 3.645 7.121 1.00 92.06 198 ARG A C 1
ATOM 1552 O O . ARG A 1 198 ? 10.412 4.055 5.986 1.00 92.06 198 ARG A O 1
ATOM 1559 N N . TRP A 1 199 ? 11.012 3.888 8.140 1.00 93.81 199 TRP A N 1
ATOM 1560 C CA . TRP A 1 199 ? 12.260 4.634 7.998 1.00 93.81 199 TRP A CA 1
ATOM 1561 C C . TRP A 1 199 ? 13.315 3.855 7.210 1.00 93.81 199 TRP A C 1
ATOM 1563 O O . TRP A 1 199 ? 13.933 4.413 6.312 1.00 93.81 199 TRP A O 1
ATOM 1573 N N . GLN A 1 200 ? 13.468 2.552 7.462 1.00 91.69 200 GLN A N 1
ATOM 1574 C CA . GLN A 1 200 ? 14.402 1.689 6.727 1.00 91.69 200 GLN A CA 1
ATOM 1575 C C . GLN A 1 200 ? 14.090 1.621 5.222 1.00 91.69 200 GLN A C 1
ATOM 1577 O O . GLN A 1 200 ? 15.020 1.580 4.417 1.00 91.69 200 GLN A O 1
ATOM 1582 N N . LYS A 1 201 ? 12.809 1.697 4.820 1.00 89.19 201 LYS A N 1
ATOM 1583 C CA . LYS A 1 201 ? 12.417 1.874 3.408 1.00 89.19 201 LYS A CA 1
ATOM 1584 C C . LYS A 1 201 ? 13.043 3.140 2.809 1.00 89.19 201 LYS A C 1
ATOM 1586 O O . LYS A 1 201 ? 13.677 3.065 1.761 1.00 89.19 201 LYS A O 1
ATOM 1591 N N . TRP A 1 202 ? 12.882 4.289 3.465 1.00 88.75 202 TRP A N 1
ATOM 1592 C CA . TRP A 1 202 ? 13.442 5.559 2.988 1.00 88.75 202 TRP A CA 1
ATOM 1593 C C . TRP A 1 202 ? 14.970 5.590 3.062 1.00 88.75 202 TRP A C 1
ATOM 1595 O O . TRP A 1 202 ? 15.607 6.070 2.127 1.00 88.75 202 TRP A O 1
ATOM 1605 N N . GLN A 1 203 ? 15.562 4.996 4.102 1.00 90.75 203 GLN A N 1
ATOM 1606 C CA . GLN A 1 203 ? 17.007 4.821 4.223 1.00 90.75 203 GLN A CA 1
ATOM 1607 C C . GLN A 1 203 ? 17.574 4.074 3.010 1.00 90.75 203 GLN A C 1
ATOM 1609 O O . GLN A 1 203 ? 18.513 4.562 2.389 1.00 90.75 203 GLN A O 1
ATOM 1614 N N . ALA A 1 204 ? 16.978 2.939 2.629 1.00 89.75 204 ALA A N 1
ATOM 1615 C CA . ALA A 1 204 ? 17.420 2.142 1.484 1.00 89.75 204 ALA A CA 1
ATOM 1616 C C . ALA A 1 204 ? 17.285 2.877 0.134 1.00 89.75 204 ALA A C 1
ATOM 1618 O O . ALA A 1 204 ? 18.099 2.655 -0.761 1.00 89.75 204 ALA A O 1
ATOM 1619 N N . ILE A 1 205 ? 16.292 3.763 -0.007 1.00 89.44 205 ILE A N 1
ATOM 1620 C CA . ILE A 1 205 ? 16.110 4.605 -1.202 1.00 89.44 205 ILE A CA 1
ATOM 1621 C C . ILE A 1 205 ? 17.172 5.718 -1.258 1.00 89.44 205 ILE A C 1
ATOM 1623 O O . ILE A 1 205 ? 17.754 5.959 -2.313 1.00 89.44 205 ILE A O 1
ATOM 1627 N N . LEU A 1 206 ? 17.447 6.381 -0.130 1.00 92.25 206 LEU A N 1
ATOM 1628 C CA . LEU A 1 206 ? 18.329 7.553 -0.051 1.00 92.25 206 LEU A CA 1
ATOM 1629 C C . LEU A 1 206 ? 19.824 7.228 0.101 1.00 92.25 206 LEU A C 1
ATOM 1631 O O . LEU A 1 206 ? 20.648 8.100 -0.167 1.00 92.25 206 LEU A O 1
ATOM 1635 N N . ASP A 1 207 ? 20.202 6.001 0.477 1.00 91.88 207 ASP A N 1
ATOM 1636 C CA . ASP A 1 207 ? 21.586 5.663 0.855 1.00 91.88 207 ASP A CA 1
ATOM 1637 C C . ASP A 1 207 ? 22.646 5.931 -0.230 1.00 91.88 207 ASP A C 1
ATOM 1639 O O . ASP A 1 207 ? 23.784 6.271 0.093 1.00 91.88 207 ASP A O 1
ATOM 1643 N N . LYS A 1 208 ? 22.275 5.822 -1.514 1.00 92.00 208 LYS A N 1
ATOM 1644 C CA . LYS A 1 208 ? 23.131 6.227 -2.645 1.00 92.00 208 LYS A CA 1
ATOM 1645 C C . LYS A 1 208 ? 22.919 7.698 -3.049 1.00 92.00 208 LYS A C 1
ATOM 1647 O O . LYS A 1 208 ? 23.923 8.408 -3.122 1.00 92.00 208 LYS A O 1
ATOM 1652 N N . PRO A 1 209 ? 21.681 8.200 -3.270 1.00 92.38 209 PRO A N 1
ATOM 1653 C CA . PRO A 1 209 ? 21.434 9.613 -3.577 1.00 92.38 209 PRO A CA 1
ATOM 1654 C C . PRO A 1 209 ? 22.106 10.614 -2.626 1.00 92.38 209 PRO A C 1
ATOM 1656 O O . PRO A 1 209 ? 22.659 11.616 -3.082 1.00 92.38 209 PRO A O 1
ATOM 1659 N N . ILE A 1 210 ? 22.138 10.322 -1.320 1.00 90.69 210 ILE A N 1
ATOM 1660 C CA . ILE A 1 210 ? 22.710 11.212 -0.299 1.00 90.69 210 ILE A CA 1
ATOM 1661 C C . ILE A 1 210 ? 24.226 11.434 -0.462 1.00 90.69 210 ILE A C 1
ATOM 1663 O O . ILE A 1 210 ? 24.759 12.418 0.049 1.00 90.69 210 ILE A O 1
ATOM 1667 N N . VAL A 1 211 ? 24.940 10.573 -1.201 1.00 90.62 211 VAL A N 1
ATOM 1668 C CA . VAL A 1 211 ? 26.361 10.785 -1.540 1.00 90.62 211 VAL A CA 1
ATOM 1669 C C . VAL A 1 211 ? 26.510 11.948 -2.522 1.00 90.62 211 VAL A C 1
ATOM 1671 O O . VAL A 1 211 ? 27.311 12.850 -2.283 1.00 90.62 211 VAL A O 1
ATOM 1674 N N . ALA A 1 212 ? 25.698 11.976 -3.585 1.00 88.12 212 ALA A N 1
ATOM 1675 C CA . ALA A 1 212 ? 25.685 13.084 -4.541 1.00 88.12 212 ALA A CA 1
ATOM 1676 C C . ALA A 1 212 ? 25.233 14.395 -3.870 1.00 88.12 212 ALA A C 1
ATOM 1678 O O . ALA A 1 212 ? 25.782 15.462 -4.149 1.00 88.12 212 ALA A O 1
ATOM 1679 N N . GLU A 1 213 ? 24.288 14.300 -2.932 1.00 87.06 213 GLU A N 1
ATOM 1680 C CA . GLU A 1 213 ? 23.834 15.434 -2.123 1.00 87.06 213 GLU A CA 1
ATOM 1681 C C . GLU A 1 213 ? 24.922 15.980 -1.191 1.00 87.06 213 GLU A C 1
ATOM 1683 O O . GLU A 1 213 ? 25.126 17.193 -1.115 1.00 87.06 213 GLU A O 1
ATOM 1688 N N . SER A 1 214 ? 25.686 15.087 -0.550 1.00 85.06 214 SER A N 1
ATOM 1689 C CA . SER A 1 214 ? 26.833 15.446 0.295 1.00 85.06 214 SER A CA 1
ATOM 1690 C C . SER A 1 214 ? 27.868 16.264 -0.484 1.00 85.06 214 SER A C 1
ATOM 1692 O O . SER A 1 214 ? 28.341 17.289 0.006 1.00 85.06 214 SER A O 1
ATOM 1694 N N . CYS A 1 215 ? 28.188 15.856 -1.719 1.00 79.88 215 CYS A N 1
ATOM 1695 C CA . CYS A 1 215 ? 29.065 16.626 -2.603 1.00 79.88 215 CYS A CA 1
ATOM 1696 C C . CYS A 1 215 ? 28.456 18.000 -2.935 1.00 79.88 215 CYS A C 1
ATOM 1698 O O . CYS A 1 215 ? 29.092 19.033 -2.730 1.00 79.88 215 CYS A O 1
ATOM 1700 N N . ARG A 1 216 ? 27.195 18.028 -3.386 1.00 76.94 216 ARG A N 1
ATOM 1701 C CA . ARG A 1 216 ? 26.524 19.248 -3.863 1.00 76.94 216 ARG A CA 1
ATOM 1702 C C . ARG A 1 216 ? 26.323 20.316 -2.780 1.00 76.94 216 ARG A C 1
ATOM 1704 O O . ARG A 1 216 ? 26.381 21.507 -3.103 1.00 76.94 216 ARG A O 1
ATOM 1711 N N . TRP A 1 217 ? 26.096 19.930 -1.523 1.00 67.38 217 TRP A N 1
ATOM 1712 C CA . TRP A 1 217 ? 25.919 20.873 -0.408 1.00 67.38 217 TRP A CA 1
ATOM 1713 C C . TRP A 1 217 ? 27.185 21.144 0.399 1.00 67.38 217 TRP A C 1
ATOM 1715 O O . TRP A 1 217 ? 27.304 22.240 0.952 1.00 67.38 217 TRP A O 1
ATOM 1725 N N . GLY A 1 218 ? 28.132 20.201 0.446 1.00 62.94 218 GLY A N 1
ATOM 1726 C CA . GLY A 1 218 ? 29.426 20.396 1.100 1.00 62.94 218 GLY A CA 1
ATOM 1727 C C . GLY A 1 218 ? 30.194 21.578 0.506 1.00 62.94 218 GLY A C 1
ATOM 1728 O O . GLY A 1 218 ? 30.650 22.450 1.246 1.00 62.94 218 GLY A O 1
ATOM 1729 N N . ASP A 1 219 ? 30.256 21.663 -0.825 1.00 61.09 219 ASP A N 1
ATOM 1730 C CA . ASP A 1 219 ? 30.882 22.797 -1.511 1.00 61.09 219 ASP A CA 1
ATOM 1731 C C . ASP A 1 219 ? 30.013 24.070 -1.431 1.00 61.09 219 ASP A C 1
ATOM 1733 O O . ASP A 1 219 ? 30.500 25.139 -1.069 1.00 61.09 219 ASP A O 1
ATOM 1737 N N . TYR A 1 220 ? 28.699 23.975 -1.666 1.00 62.44 220 TYR A N 1
ATOM 1738 C CA . TYR A 1 220 ? 27.818 25.153 -1.725 1.00 62.44 220 TYR A CA 1
ATOM 1739 C C . TYR A 1 220 ? 27.664 25.907 -0.390 1.00 62.44 220 TYR A C 1
ATOM 1741 O O . TYR A 1 220 ? 27.648 27.142 -0.387 1.00 62.44 220 TYR A O 1
ATOM 1749 N N . ARG A 1 221 ? 27.585 25.207 0.756 1.00 61.38 221 ARG A N 1
ATOM 1750 C CA . ARG A 1 221 ? 27.561 25.879 2.073 1.00 61.38 221 ARG A CA 1
ATOM 1751 C C . ARG A 1 221 ? 28.885 26.569 2.403 1.00 61.38 221 ARG A C 1
ATOM 1753 O O . ARG A 1 221 ? 28.856 27.578 3.096 1.00 61.38 221 ARG A O 1
ATOM 1760 N N . ARG A 1 222 ? 30.012 26.037 1.918 1.00 62.53 222 ARG A N 1
ATOM 1761 C CA . ARG A 1 222 ? 31.349 26.618 2.105 1.00 62.53 222 ARG A CA 1
ATOM 1762 C C . ARG A 1 222 ? 31.562 27.851 1.221 1.00 62.53 222 ARG A C 1
ATOM 1764 O O . ARG A 1 222 ? 32.101 28.843 1.700 1.00 62.53 222 ARG A O 1
ATOM 1771 N N . ASP A 1 223 ? 31.137 27.779 -0.041 1.00 61.78 223 ASP A N 1
ATOM 1772 C CA . ASP A 1 223 ? 31.569 28.723 -1.080 1.00 61.78 223 ASP A CA 1
ATOM 1773 C C . ASP A 1 223 ? 30.523 29.788 -1.456 1.00 61.78 223 ASP A C 1
ATOM 1775 O O . ASP A 1 223 ? 30.896 30.820 -2.011 1.00 61.78 223 ASP A O 1
ATOM 1779 N N . VAL A 1 224 ? 29.225 29.553 -1.205 1.00 62.06 224 VAL A N 1
ATOM 1780 C CA . VAL A 1 224 ? 28.144 30.386 -1.780 1.00 62.06 224 VAL A CA 1
ATOM 1781 C C . VAL A 1 224 ? 27.168 30.956 -0.750 1.00 62.06 224 VAL A C 1
ATOM 1783 O O . VAL A 1 224 ? 26.738 32.095 -0.926 1.00 62.06 224 VAL A O 1
ATOM 1786 N N . HIS A 1 225 ? 26.804 30.220 0.311 1.00 57.03 225 HIS A N 1
ATOM 1787 C CA . HIS A 1 225 ? 25.762 30.678 1.249 1.00 57.03 225 HIS A CA 1
ATOM 1788 C C . HIS A 1 225 ? 26.193 30.765 2.733 1.00 57.03 225 HIS A C 1
ATOM 1790 O O . HIS A 1 225 ? 25.736 29.972 3.566 1.00 57.03 225 HIS A O 1
ATOM 1796 N N . PRO A 1 226 ? 27.016 31.767 3.104 1.00 59.78 226 PRO A N 1
ATOM 1797 C CA . PRO A 1 226 ? 27.470 31.991 4.477 1.00 59.78 226 PRO A CA 1
ATOM 1798 C C . PRO A 1 226 ? 26.348 32.555 5.371 1.00 59.78 226 PRO A C 1
ATOM 1800 O O . PRO A 1 226 ? 26.183 33.764 5.505 1.00 59.78 226 PRO A O 1
ATOM 1803 N N . TYR A 1 227 ? 25.554 31.682 6.001 1.00 54.91 227 TYR A N 1
ATOM 1804 C CA . TYR A 1 227 ? 24.534 32.095 6.985 1.00 54.91 227 TYR A CA 1
ATOM 1805 C C . TYR A 1 227 ? 25.094 32.375 8.396 1.00 54.91 227 TYR A C 1
ATOM 1807 O O . TYR A 1 227 ? 24.388 32.962 9.215 1.00 54.91 227 TYR A O 1
ATOM 1815 N N . GLN A 1 228 ? 26.324 31.946 8.701 1.00 55.41 228 GLN A N 1
ATOM 1816 C CA . GLN A 1 228 ? 27.012 32.167 9.982 1.00 55.41 228 GLN A CA 1
ATOM 1817 C C . GLN A 1 228 ? 28.532 32.230 9.768 1.00 55.41 228 GLN A C 1
ATOM 1819 O O . GLN A 1 228 ? 29.066 31.459 8.971 1.00 55.41 228 GLN A O 1
ATOM 1824 N N . ASP A 1 229 ? 29.229 33.083 10.522 1.00 56.38 229 ASP A N 1
ATOM 1825 C CA . ASP A 1 229 ? 30.695 33.085 10.585 1.00 56.38 229 ASP A CA 1
ATOM 1826 C C . ASP A 1 229 ? 31.204 31.895 11.415 1.00 56.38 229 ASP A C 1
ATOM 1828 O O . ASP A 1 229 ? 30.880 31.767 12.598 1.00 56.38 229 ASP A O 1
ATOM 1832 N N . GLY A 1 230 ? 32.038 31.032 10.827 1.00 62.50 230 GLY A N 1
ATOM 1833 C CA . GLY A 1 230 ? 32.665 29.931 11.559 1.00 62.50 230 GLY A CA 1
ATOM 1834 C C . GLY A 1 230 ? 33.222 28.809 10.683 1.00 62.50 230 GLY A C 1
ATOM 1835 O O . GLY A 1 230 ? 33.340 28.923 9.465 1.00 62.50 230 GLY A O 1
ATOM 1836 N N . SER A 1 231 ? 33.579 27.695 11.325 1.00 58.38 231 SER A N 1
ATOM 1837 C CA . SER A 1 231 ? 34.021 26.471 10.654 1.00 58.38 231 SER A CA 1
ATOM 1838 C C . SER A 1 231 ? 32.826 25.682 10.108 1.00 58.38 231 SER A C 1
ATOM 1840 O O . SER A 1 231 ? 32.084 25.068 10.879 1.00 58.38 231 SER A O 1
ATOM 1842 N N . TYR A 1 232 ? 32.658 25.669 8.786 1.00 65.12 232 TYR A N 1
ATOM 1843 C CA . TYR A 1 232 ? 31.580 24.940 8.116 1.00 65.12 232 TYR A CA 1
ATOM 1844 C C . TYR A 1 232 ? 31.632 23.430 8.376 1.00 65.12 232 TYR A C 1
ATOM 1846 O O . TYR A 1 232 ? 32.608 22.754 8.050 1.00 65.12 232 TYR A O 1
ATOM 1854 N N . LEU A 1 233 ? 30.532 22.886 8.899 1.00 66.50 233 LEU A N 1
ATOM 1855 C CA . LEU A 1 233 ? 30.283 21.448 8.912 1.00 66.50 233 LEU A CA 1
ATOM 1856 C C . LEU A 1 233 ? 29.913 20.987 7.499 1.00 66.50 233 LEU A C 1
ATOM 1858 O O . LEU A 1 233 ? 28.838 21.312 6.993 1.00 66.50 233 LEU A O 1
ATOM 1862 N N . LEU A 1 234 ? 30.797 20.202 6.881 1.00 73.88 234 LEU A N 1
ATOM 1863 C CA . LEU A 1 234 ? 30.473 19.432 5.684 1.00 73.88 234 LEU A CA 1
ATOM 1864 C C . LEU A 1 234 ? 29.515 18.305 6.085 1.00 73.88 234 LEU A C 1
ATOM 1866 O O . LEU A 1 234 ? 29.862 17.458 6.913 1.00 73.88 234 LEU A O 1
ATOM 1870 N N . TYR A 1 235 ? 28.311 18.308 5.516 1.00 77.69 235 TYR A N 1
ATOM 1871 C CA . TYR A 1 235 ? 27.335 17.239 5.711 1.00 77.69 235 TYR A CA 1
ATOM 1872 C C . TYR A 1 235 ? 27.661 16.097 4.751 1.00 77.69 235 TYR A C 1
ATOM 1874 O O . TYR A 1 235 ? 27.785 16.298 3.546 1.00 77.69 235 TYR A O 1
ATOM 1882 N N . THR A 1 236 ? 27.842 14.904 5.307 1.00 86.81 236 THR A N 1
ATOM 1883 C CA . THR A 1 236 ? 28.306 13.711 4.601 1.00 86.81 236 THR A CA 1
ATOM 1884 C C . THR A 1 236 ? 27.438 12.509 4.941 1.00 86.81 236 THR A C 1
ATOM 1886 O O . THR A 1 236 ? 26.862 12.424 6.035 1.00 86.81 236 THR A O 1
ATOM 1889 N N . ARG A 1 237 ? 27.413 11.528 4.032 1.00 89.44 237 ARG A N 1
ATOM 1890 C CA . ARG A 1 237 ? 26.806 10.222 4.294 1.00 89.44 237 ARG A CA 1
ATOM 1891 C C . ARG A 1 237 ? 27.359 9.594 5.583 1.00 89.44 237 ARG A C 1
ATOM 1893 O O . ARG A 1 237 ? 26.595 9.255 6.483 1.00 89.44 237 ARG A O 1
ATOM 1900 N N . GLU A 1 238 ? 28.681 9.491 5.697 1.00 91.25 238 GLU A N 1
ATOM 1901 C CA . GLU A 1 238 ? 29.310 8.710 6.769 1.00 91.25 238 GLU A CA 1
ATOM 1902 C C . GLU A 1 238 ? 29.189 9.354 8.158 1.00 91.25 238 GLU A C 1
ATOM 1904 O O . GLU A 1 238 ? 28.951 8.645 9.132 1.00 91.25 238 GLU A O 1
ATOM 1909 N N . SER A 1 239 ? 29.339 10.682 8.275 1.00 88.69 239 SER A N 1
ATOM 1910 C CA . SER A 1 239 ? 29.370 11.356 9.587 1.00 88.69 239 SER A CA 1
ATOM 1911 C C . SER A 1 239 ? 28.024 11.910 10.057 1.00 88.69 239 SER A C 1
ATOM 1913 O O . SER A 1 239 ? 27.832 12.045 11.263 1.00 88.69 239 SER A O 1
ATOM 1915 N N . GLN A 1 240 ? 27.090 12.230 9.153 1.00 89.56 240 GLN A N 1
ATOM 1916 C CA . GLN A 1 240 ? 25.792 12.805 9.528 1.00 89.56 240 GLN A CA 1
ATOM 1917 C C . GLN A 1 240 ? 24.624 11.878 9.188 1.00 89.56 240 GLN A C 1
ATOM 1919 O O . GLN A 1 240 ? 23.840 11.559 10.078 1.00 89.56 240 GLN A O 1
ATOM 1924 N N . TRP A 1 241 ? 24.513 11.387 7.949 1.00 91.12 241 TRP A N 1
ATOM 1925 C CA . TRP A 1 241 ? 23.376 10.540 7.557 1.00 91.12 241 TRP A CA 1
ATOM 1926 C C . TRP A 1 241 ? 23.347 9.209 8.318 1.00 91.12 241 TRP A C 1
ATOM 1928 O O . TRP A 1 241 ? 22.320 8.859 8.899 1.00 91.12 241 TRP A O 1
ATOM 1938 N N . LEU A 1 242 ? 24.457 8.465 8.379 1.00 94.44 242 LEU A N 1
ATOM 1939 C CA . LEU A 1 242 ? 24.495 7.191 9.114 1.00 94.44 242 LEU A CA 1
ATOM 1940 C C . LEU A 1 242 ? 24.326 7.380 10.632 1.00 94.44 242 LEU A C 1
ATOM 1942 O O . LEU A 1 242 ? 23.664 6.565 11.283 1.00 94.44 242 LEU A O 1
ATOM 1946 N N . ALA A 1 243 ? 24.856 8.472 11.189 1.00 95.12 243 ALA A N 1
ATOM 1947 C CA . ALA A 1 243 ? 24.659 8.831 12.591 1.00 95.12 243 ALA A CA 1
ATOM 1948 C C . ALA A 1 243 ? 23.178 9.127 12.896 1.00 95.12 243 ALA A C 1
ATOM 1950 O O . ALA A 1 243 ? 22.637 8.605 13.870 1.00 95.12 243 ALA A O 1
ATOM 1951 N N . GLU A 1 244 ? 22.498 9.882 12.030 1.00 94.62 244 GLU A N 1
ATOM 1952 C CA . GLU A 1 244 ? 21.083 10.221 12.192 1.00 94.62 244 GLU A CA 1
ATOM 1953 C C . GLU A 1 244 ? 20.168 9.001 12.023 1.00 94.62 244 GLU A C 1
ATOM 1955 O O . GLU A 1 244 ? 19.286 8.774 12.849 1.00 94.62 244 GLU A O 1
ATOM 1960 N N . ASN A 1 245 ? 20.435 8.129 11.043 1.00 96.25 245 ASN A N 1
ATOM 1961 C CA . ASN A 1 245 ? 19.745 6.838 10.921 1.00 96.25 245 ASN A CA 1
ATOM 1962 C C . ASN A 1 245 ? 19.874 5.993 12.201 1.00 96.25 245 ASN A C 1
ATOM 1964 O O . ASN A 1 245 ? 18.894 5.404 12.670 1.00 96.25 245 ASN A O 1
ATOM 1968 N N . THR A 1 246 ? 21.072 5.964 12.792 1.00 96.62 246 THR A N 1
ATOM 1969 C CA . THR A 1 246 ? 21.346 5.259 14.054 1.00 96.62 246 THR A CA 1
ATOM 1970 C C . THR A 1 246 ? 20.596 5.900 15.228 1.00 96.62 246 THR A C 1
ATOM 1972 O O . THR A 1 246 ? 20.018 5.192 16.051 1.00 96.62 246 THR A O 1
ATOM 1975 N N . ARG A 1 247 ? 20.531 7.237 15.287 1.00 97.44 247 ARG A N 1
ATOM 1976 C CA . ARG A 1 247 ? 19.782 7.988 16.307 1.00 97.44 247 ARG A CA 1
ATOM 1977 C C . ARG A 1 247 ? 18.275 7.743 16.205 1.00 97.44 247 ARG A C 1
ATOM 1979 O O . ARG A 1 247 ? 17.629 7.459 17.212 1.00 97.44 247 ARG A O 1
ATOM 1986 N N . ILE A 1 248 ? 17.710 7.809 15.003 1.00 97.81 248 ILE A N 1
ATOM 1987 C CA . ILE A 1 248 ? 16.272 7.637 14.768 1.00 97.81 248 ILE A CA 1
ATOM 1988 C C . ILE A 1 248 ? 15.819 6.208 15.100 1.00 97.81 248 ILE A C 1
ATOM 1990 O O . ILE A 1 248 ? 14.863 6.022 15.858 1.00 97.81 248 ILE A O 1
ATOM 1994 N N . THR A 1 249 ? 16.531 5.195 14.597 1.00 96.06 249 THR A N 1
ATOM 1995 C CA . THR A 1 249 ? 16.157 3.783 14.796 1.00 96.06 249 THR A CA 1
ATOM 1996 C C . THR A 1 249 ? 16.560 3.227 16.166 1.00 96.06 249 THR A C 1
ATOM 1998 O O . THR A 1 249 ? 15.841 2.387 16.706 1.00 96.06 249 THR A O 1
ATOM 2001 N N . GLY A 1 250 ? 17.669 3.698 16.748 1.00 96.69 250 GLY A N 1
ATOM 2002 C CA . GLY A 1 250 ? 18.204 3.222 18.029 1.00 96.69 250 GLY A CA 1
ATOM 2003 C C . GLY A 1 250 ? 17.774 4.024 19.262 1.00 96.69 250 GLY A C 1
ATOM 2004 O O . GLY A 1 250 ? 17.805 3.480 20.364 1.00 96.69 250 GLY A O 1
ATOM 2005 N N . VAL A 1 251 ? 17.353 5.286 19.105 1.00 96.69 251 VAL A N 1
ATOM 2006 C CA . VAL A 1 251 ? 16.943 6.162 20.222 1.00 96.69 251 VAL A CA 1
ATOM 2007 C C . VAL A 1 251 ? 15.527 6.701 20.029 1.00 96.69 251 VAL A C 1
ATOM 2009 O O . VAL A 1 251 ? 14.696 6.538 20.920 1.00 96.69 251 VAL A O 1
ATOM 2012 N N . TYR A 1 252 ? 15.209 7.308 18.880 1.00 97.94 252 TYR A N 1
ATOM 2013 C CA . TYR A 1 252 ? 13.931 8.011 18.737 1.00 97.94 252 TYR A CA 1
ATOM 2014 C C . TYR A 1 252 ? 12.724 7.063 18.752 1.00 97.94 252 TYR A C 1
ATOM 2016 O O . TYR A 1 252 ? 11.899 7.141 19.664 1.00 97.94 252 TYR A O 1
ATOM 2024 N N . PHE A 1 253 ? 12.609 6.140 17.792 1.00 97.25 253 PHE A N 1
ATOM 2025 C CA . PHE A 1 253 ? 11.446 5.242 17.730 1.00 97.25 253 PHE A CA 1
ATOM 2026 C C . PHE A 1 253 ? 11.319 4.262 18.908 1.00 97.25 253 PHE A C 1
ATOM 2028 O O . PHE A 1 253 ? 10.179 4.002 19.295 1.00 97.25 253 PHE A O 1
ATOM 2035 N N . PRO A 1 254 ? 12.402 3.742 19.524 1.00 96.69 254 PRO A N 1
ATOM 2036 C CA . PRO A 1 254 ? 12.289 2.942 20.744 1.00 96.69 254 PRO A CA 1
ATOM 2037 C C . PRO A 1 254 ? 11.743 3.726 21.947 1.00 96.69 254 PRO A C 1
ATOM 2039 O O . PRO A 1 254 ? 10.937 3.189 22.705 1.00 96.69 254 PRO A O 1
ATOM 2042 N N . SER A 1 255 ? 12.147 4.989 22.136 1.00 96.50 255 SER A N 1
ATOM 2043 C CA . SER A 1 255 ? 11.755 5.782 23.314 1.00 96.50 255 SER A CA 1
ATOM 2044 C C . SER A 1 255 ? 10.438 6.545 23.148 1.00 96.50 255 SER A C 1
ATOM 2046 O O . SER A 1 255 ? 9.682 6.689 24.114 1.00 96.50 255 SER A O 1
ATOM 2048 N N . ARG A 1 256 ? 10.148 7.060 21.945 1.00 95.94 256 ARG A N 1
ATOM 2049 C CA . ARG A 1 256 ? 9.062 8.029 21.729 1.00 95.94 256 ARG A CA 1
ATOM 2050 C C . ARG A 1 256 ? 7.661 7.514 22.099 1.00 95.94 256 ARG A C 1
ATOM 2052 O O . ARG A 1 256 ? 6.951 8.285 22.746 1.00 95.94 256 ARG A O 1
ATOM 2059 N N . PRO A 1 257 ? 7.250 6.261 21.801 1.00 94.44 257 PRO A N 1
ATOM 2060 C CA . PRO A 1 257 ? 5.929 5.766 22.191 1.00 94.44 257 PRO A CA 1
ATOM 2061 C C . PRO A 1 257 ? 5.688 5.842 23.702 1.00 94.44 257 PRO A C 1
ATOM 2063 O O . PRO A 1 257 ? 4.646 6.333 24.124 1.00 94.44 257 PRO A O 1
ATOM 2066 N N . VAL A 1 258 ? 6.667 5.442 24.521 1.00 93.69 258 VAL A N 1
ATOM 2067 C CA . VAL A 1 258 ? 6.552 5.455 25.990 1.00 93.69 258 VAL A CA 1
ATOM 2068 C C . VAL A 1 258 ? 6.431 6.887 26.519 1.00 93.69 258 VAL A C 1
ATOM 2070 O O . VAL A 1 258 ? 5.568 7.172 27.350 1.00 93.69 258 VAL A O 1
ATOM 2073 N N . ILE A 1 259 ? 7.254 7.806 26.003 1.00 96.50 259 ILE A N 1
ATOM 2074 C CA . ILE A 1 259 ? 7.249 9.214 26.425 1.00 96.50 259 ILE A CA 1
ATOM 2075 C C . ILE A 1 259 ? 5.924 9.889 26.050 1.00 96.50 259 ILE A C 1
ATOM 2077 O O . ILE A 1 259 ? 5.305 10.533 26.898 1.00 96.50 259 ILE A O 1
ATOM 2081 N N . VAL A 1 260 ? 5.441 9.699 24.818 1.00 96.75 260 VAL A N 1
ATOM 2082 C CA . VAL A 1 260 ? 4.173 10.293 24.362 1.00 96.75 260 VAL A CA 1
ATOM 2083 C C . VAL A 1 260 ? 2.972 9.667 25.077 1.00 96.75 260 VAL A C 1
ATOM 2085 O O . VAL A 1 260 ? 2.075 10.402 25.480 1.00 96.75 260 VAL A O 1
ATOM 2088 N N . MET A 1 261 ? 2.973 8.359 25.367 1.00 95.81 261 MET A N 1
ATOM 2089 C CA . MET A 1 261 ? 1.950 7.757 26.239 1.00 95.81 261 MET A CA 1
ATOM 2090 C C . MET A 1 261 ? 1.945 8.375 27.645 1.00 95.81 261 MET A C 1
ATOM 2092 O O . MET A 1 261 ? 0.872 8.599 28.207 1.00 95.81 261 MET A O 1
ATOM 2096 N N . GLY A 1 262 ? 3.115 8.698 28.206 1.00 94.81 262 GLY A N 1
ATOM 2097 C CA . GLY A 1 262 ? 3.228 9.432 29.470 1.00 94.81 262 GLY A CA 1
ATOM 2098 C C . GLY A 1 262 ? 2.652 10.851 29.387 1.00 94.81 262 GLY A C 1
ATOM 2099 O O . GLY A 1 262 ? 1.892 11.260 30.268 1.00 94.81 262 GLY A O 1
ATOM 2100 N N . GLN A 1 263 ? 2.946 11.583 28.308 1.00 95.81 263 GLN A N 1
ATOM 2101 C CA . GLN A 1 263 ? 2.406 12.927 28.053 1.00 95.81 263 GLN A CA 1
ATOM 2102 C C . GLN A 1 263 ? 0.874 12.900 27.897 1.00 95.81 263 GLN A C 1
ATOM 2104 O O . GLN A 1 263 ? 0.178 13.686 28.539 1.00 95.81 263 GLN A O 1
ATOM 2109 N N . LEU A 1 264 ? 0.339 11.947 27.126 1.00 96.31 264 LEU A N 1
ATOM 2110 C CA . LEU A 1 264 ? -1.098 11.759 26.900 1.00 96.31 264 LEU A CA 1
ATOM 2111 C C . LEU A 1 264 ? -1.844 11.319 28.168 1.00 96.31 264 LEU A C 1
ATOM 2113 O O . LEU A 1 264 ? -2.911 11.860 28.456 1.00 96.31 264 LEU A O 1
ATOM 2117 N N . ARG A 1 265 ? -1.282 10.399 28.968 1.00 94.75 265 ARG A N 1
ATOM 2118 C CA . ARG A 1 265 ? -1.835 10.024 30.286 1.00 94.75 265 ARG A CA 1
ATOM 2119 C C . ARG A 1 265 ? -1.810 11.207 31.265 1.00 94.75 265 ARG A C 1
ATOM 2121 O O . ARG A 1 265 ? -2.779 11.396 31.992 1.00 94.75 265 ARG A O 1
ATOM 2128 N N . THR A 1 266 ? -0.765 12.043 31.239 1.00 93.81 266 THR A N 1
ATOM 2129 C CA . THR A 1 266 ? -0.656 13.255 32.085 1.00 93.81 266 THR A CA 1
ATOM 2130 C C . THR A 1 266 ? -1.667 14.335 31.688 1.00 93.81 266 THR A C 1
ATOM 2132 O O . THR A 1 266 ? -2.297 14.928 32.558 1.00 93.81 266 THR A O 1
ATOM 2135 N N . ALA A 1 267 ? -1.878 14.556 30.387 1.00 93.25 267 ALA A N 1
ATOM 2136 C CA . ALA A 1 267 ? -2.962 15.405 29.886 1.00 93.25 267 ALA A CA 1
ATOM 2137 C C . ALA A 1 267 ? -4.353 14.777 30.101 1.00 93.25 267 ALA A C 1
ATOM 2139 O O . ALA A 1 267 ? -5.361 15.475 30.038 1.00 93.25 267 ALA A O 1
ATOM 2140 N N . GLY A 1 268 ? -4.418 13.465 30.358 1.00 93.12 268 GLY A N 1
ATOM 2141 C CA . GLY A 1 268 ? -5.639 12.673 30.509 1.00 93.12 268 GLY A CA 1
ATOM 2142 C C . GLY A 1 268 ? -6.391 12.414 29.195 1.00 93.12 268 GLY A C 1
ATOM 2143 O O . GLY A 1 268 ? -7.594 12.158 29.240 1.00 93.12 268 GLY A O 1
ATOM 2144 N N . LEU A 1 269 ? -5.686 12.483 28.060 1.00 96.12 269 LEU A N 1
ATOM 2145 C CA . LEU A 1 269 ? -6.127 12.067 26.717 1.00 96.12 269 LEU A CA 1
ATOM 2146 C C . LEU A 1 269 ? -6.021 10.544 26.502 1.00 96.12 269 LEU A C 1
ATOM 2148 O O . LEU A 1 269 ? -6.395 10.031 25.451 1.00 96.12 269 LEU A O 1
ATOM 2152 N N . TYR A 1 270 ? -5.498 9.812 27.490 1.00 96.75 270 TYR A N 1
ATOM 2153 C CA . TYR A 1 270 ? -5.540 8.355 27.546 1.00 96.75 270 TYR A CA 1
ATOM 2154 C C . TYR A 1 270 ? -5.748 7.886 29.000 1.00 96.75 270 TYR A C 1
ATOM 2156 O O . TYR A 1 270 ? -5.017 8.353 29.879 1.00 96.75 270 TYR A O 1
ATOM 2164 N N . PRO A 1 271 ? -6.705 6.981 29.297 1.00 95.38 271 PRO A N 1
ATOM 2165 C CA . PRO A 1 271 ? -6.938 6.484 30.652 1.00 95.38 271 PRO A CA 1
ATOM 2166 C C . PRO A 1 271 ? -5.729 5.774 31.280 1.00 95.38 271 PRO A C 1
ATOM 2168 O O . PRO A 1 271 ? -4.955 5.086 30.616 1.00 95.38 271 PRO A O 1
ATOM 2171 N N . THR A 1 272 ? -5.615 5.849 32.607 1.00 95.06 272 THR A N 1
ATOM 2172 C CA . THR A 1 272 ? -4.718 4.969 33.381 1.00 95.06 272 THR A CA 1
ATOM 2173 C C . THR A 1 272 ? -5.265 3.543 33.507 1.00 95.06 272 THR A C 1
ATOM 2175 O O . THR A 1 272 ? -4.508 2.629 33.825 1.00 95.06 272 THR A O 1
ATOM 2178 N N . LEU A 1 273 ? -6.558 3.332 33.232 1.00 97.00 273 LEU A N 1
ATOM 2179 C CA . LEU A 1 273 ? -7.168 2.013 33.073 1.00 97.00 273 LEU A CA 1
ATOM 2180 C C . LEU A 1 273 ? -6.771 1.416 31.716 1.00 97.00 273 LEU A C 1
ATOM 2182 O O . LEU A 1 273 ? -7.165 1.929 30.666 1.00 97.00 273 LEU A O 1
ATOM 2186 N N . ASN A 1 274 ? -6.004 0.329 31.739 1.00 96.62 274 ASN A N 1
ATOM 2187 C CA . ASN A 1 274 ? -5.517 -0.310 30.522 1.00 96.62 274 ASN A CA 1
ATOM 2188 C C . ASN A 1 274 ? -6.658 -0.983 29.742 1.00 96.62 274 ASN A C 1
ATOM 2190 O O . ASN A 1 274 ? -7.565 -1.585 30.316 1.00 96.62 274 ASN A O 1
ATOM 2194 N N . ALA A 1 275 ? -6.591 -0.871 28.416 1.00 97.50 275 ALA A N 1
ATOM 2195 C CA . ALA A 1 275 ? -7.492 -1.543 27.487 1.00 97.50 275 ALA A CA 1
ATOM 2196 C C . ALA A 1 275 ? -7.194 -3.053 27.415 1.00 97.50 275 ALA A C 1
ATOM 2198 O O . ALA A 1 275 ? -6.071 -3.465 27.725 1.00 97.50 275 ALA A O 1
ATOM 2199 N N . PRO A 1 276 ? -8.173 -3.889 27.026 1.00 97.19 276 PRO A N 1
ATOM 2200 C CA . PRO A 1 276 ? -7.968 -5.326 26.930 1.00 97.19 276 PRO A CA 1
ATOM 2201 C C . PRO A 1 276 ? -7.174 -5.661 25.664 1.00 97.19 276 PRO A C 1
ATOM 2203 O O . PRO A 1 276 ? -7.361 -5.045 24.619 1.00 97.19 276 PRO A O 1
ATOM 2206 N N . GLU A 1 277 ? -6.316 -6.669 25.727 1.00 96.06 277 GLU A N 1
ATOM 2207 C CA . GLU A 1 277 ? -5.540 -7.160 24.584 1.00 96.06 277 GLU A CA 1
ATOM 2208 C C . GLU A 1 277 ? -6.139 -8.459 24.025 1.00 96.06 277 GLU A C 1
ATOM 2210 O O . GLU A 1 277 ? -6.734 -9.249 24.764 1.00 96.06 277 GLU A O 1
ATOM 2215 N N . TYR A 1 278 ? -5.957 -8.703 22.726 1.00 96.69 278 TYR A N 1
ATOM 2216 C CA . TYR A 1 278 ? -6.248 -9.996 22.108 1.00 96.69 278 TYR A CA 1
ATOM 2217 C C . TYR A 1 278 ? -4.992 -10.860 22.132 1.00 96.69 278 TYR A C 1
ATOM 2219 O O . TYR A 1 278 ? -3.903 -10.373 21.823 1.00 96.69 278 TYR A O 1
ATOM 2227 N N . ARG A 1 279 ? -5.125 -12.147 22.460 1.00 95.31 279 ARG A N 1
ATOM 2228 C CA . ARG A 1 279 ? -4.023 -13.114 22.431 1.00 95.31 279 ARG A CA 1
ATOM 2229 C C . ARG A 1 279 ? -4.398 -14.380 21.662 1.00 95.31 279 ARG A C 1
ATOM 2231 O O . ARG A 1 279 ? -5.532 -14.844 21.715 1.00 95.31 279 ARG A O 1
ATOM 2238 N N . SER A 1 280 ? -3.417 -14.980 20.996 1.00 93.88 280 SER A N 1
ATOM 2239 C CA . SER A 1 280 ? -3.503 -16.335 20.442 1.00 93.88 280 SER A CA 1
ATOM 2240 C C . SER A 1 280 ? -2.201 -17.078 20.735 1.00 93.88 280 SER A C 1
ATOM 2242 O O . SER A 1 280 ? -1.122 -16.491 20.683 1.00 93.88 280 SER A O 1
ATOM 2244 N N . GLY A 1 281 ? -2.286 -18.336 21.181 1.00 88.69 281 GLY A N 1
ATOM 2245 C CA . GLY A 1 281 ? -1.124 -19.071 21.713 1.00 88.69 281 GLY A CA 1
ATOM 2246 C C . GLY A 1 281 ? -0.425 -18.388 22.905 1.00 88.69 281 GLY A C 1
ATOM 2247 O O . GLY A 1 281 ? 0.725 -18.692 23.201 1.00 88.69 281 GLY A O 1
ATOM 2248 N N . GLY A 1 282 ? -1.088 -17.429 23.565 1.00 87.50 282 GLY A N 1
ATOM 2249 C CA . GLY A 1 282 ? -0.500 -16.570 24.600 1.00 87.50 282 GLY A CA 1
ATOM 2250 C C . GLY A 1 282 ? 0.253 -15.335 24.079 1.00 87.50 282 GLY A C 1
ATOM 2251 O O . GLY A 1 282 ? 0.619 -14.487 24.889 1.00 87.50 282 GLY A O 1
ATOM 2252 N N . VAL A 1 283 ? 0.441 -15.173 22.766 1.00 90.00 283 VAL A N 1
ATOM 2253 C CA . VAL A 1 283 ? 1.080 -14.000 22.133 1.00 90.00 283 VAL A CA 1
ATOM 2254 C C . VAL A 1 283 ? 0.022 -12.951 21.782 1.00 90.00 283 VAL A C 1
ATOM 2256 O O . VAL A 1 283 ? -1.082 -13.322 21.395 1.00 90.00 283 VAL A O 1
ATOM 2259 N N . ALA A 1 284 ? 0.331 -11.657 21.920 1.00 90.75 284 ALA A N 1
ATOM 2260 C CA . ALA A 1 284 ? -0.594 -10.574 21.571 1.00 90.75 284 ALA A CA 1
ATOM 2261 C C . ALA A 1 284 ? -0.807 -10.461 20.048 1.00 90.75 284 ALA A C 1
ATOM 2263 O O . ALA A 1 284 ? 0.153 -10.535 19.280 1.00 90.75 284 ALA A O 1
ATOM 2264 N N . VAL A 1 285 ? -2.057 -10.267 19.619 1.00 93.38 285 VAL A N 1
ATOM 2265 C CA . VAL A 1 285 ? -2.478 -10.219 18.205 1.00 93.38 285 VAL A CA 1
ATOM 2266 C C . VAL A 1 285 ? -3.425 -9.043 17.929 1.00 93.38 285 VAL A C 1
ATOM 2268 O O . VAL A 1 285 ? -3.980 -8.447 18.851 1.00 93.38 285 VAL A O 1
ATOM 2271 N N . GLY A 1 286 ? -3.591 -8.689 16.655 1.00 90.62 286 GLY A N 1
ATOM 2272 C CA . GLY A 1 286 ? -4.455 -7.601 16.181 1.00 90.62 286 GLY A CA 1
ATOM 2273 C C . GLY A 1 286 ? -5.113 -7.969 14.849 1.00 90.62 286 GLY A C 1
ATOM 2274 O O . GLY A 1 286 ? -5.130 -9.145 14.487 1.00 90.62 286 GLY A O 1
ATOM 2275 N N . SER A 1 287 ? -5.636 -6.980 14.117 1.00 88.94 287 SER A N 1
ATOM 2276 C CA . SER A 1 287 ? -6.256 -7.200 12.799 1.00 88.94 287 SER A CA 1
ATOM 2277 C C . SER A 1 287 ? -5.329 -7.942 11.830 1.00 88.94 287 SER A C 1
ATOM 2279 O O . SER A 1 287 ? -4.146 -7.612 11.717 1.00 88.94 287 SER A O 1
ATOM 2281 N N . GLY A 1 288 ? -5.872 -8.903 11.083 1.00 83.25 288 GLY A N 1
ATOM 2282 C CA . GLY A 1 288 ? -5.095 -9.712 10.146 1.00 83.25 288 GLY A CA 1
ATOM 2283 C C . GLY A 1 288 ? -5.892 -10.839 9.492 1.00 83.25 288 GLY A C 1
ATOM 2284 O O . GLY A 1 288 ? -7.041 -11.096 9.846 1.00 83.25 288 GLY A O 1
ATOM 2285 N N . GLN A 1 289 ? -5.258 -11.509 8.530 1.00 83.94 289 GLN A N 1
ATOM 2286 C CA . GLN A 1 289 ? -5.784 -12.716 7.888 1.00 83.94 289 GLN A CA 1
ATOM 2287 C C . GLN A 1 289 ? -5.560 -13.934 8.796 1.00 83.94 289 GLN A C 1
ATOM 2289 O O . GLN A 1 289 ? -4.452 -14.122 9.304 1.00 83.94 289 GLN A O 1
ATOM 2294 N N . VAL A 1 290 ? -6.589 -14.758 8.999 1.00 84.38 290 VAL A N 1
ATOM 2295 C CA . VAL A 1 290 ? -6.552 -15.961 9.848 1.00 84.38 290 VAL A CA 1
ATOM 2296 C C . VAL A 1 290 ? -7.332 -17.113 9.209 1.00 84.38 290 VAL A C 1
ATOM 2298 O O . VAL A 1 290 ? -8.266 -16.905 8.441 1.00 84.38 290 VAL A O 1
ATOM 2301 N N . THR A 1 291 ? -6.981 -18.356 9.536 1.00 84.50 291 THR A N 1
ATOM 2302 C CA . THR A 1 291 ? -7.735 -19.533 9.074 1.00 84.50 291 THR A CA 1
ATOM 2303 C C . THR A 1 291 ? -9.064 -19.681 9.827 1.00 84.50 291 THR A C 1
ATOM 2305 O O . THR A 1 291 ? -9.080 -19.459 11.040 1.00 84.50 291 THR A O 1
ATOM 2308 N N . PRO A 1 292 ? -10.156 -20.145 9.189 1.00 86.62 292 PRO A N 1
ATOM 2309 C CA . PRO A 1 292 ? -11.375 -20.535 9.899 1.00 86.62 292 PRO A CA 1
ATOM 2310 C C . PRO A 1 292 ? -11.091 -21.494 11.068 1.00 86.62 292 PRO A C 1
ATOM 2312 O O . PRO A 1 292 ? -10.315 -22.441 10.936 1.00 86.62 292 PRO A O 1
ATOM 2315 N N . GLY A 1 293 ? -11.705 -21.235 12.224 1.00 89.25 293 GLY A N 1
ATOM 2316 C CA . GLY A 1 293 ? -11.458 -21.953 13.479 1.00 89.25 293 GLY A CA 1
ATOM 2317 C C . GLY A 1 293 ? -10.352 -21.351 14.362 1.00 89.25 293 GLY A C 1
ATOM 2318 O O . GLY A 1 293 ? -10.072 -21.898 15.434 1.00 89.25 293 GLY A O 1
ATOM 2319 N N . TYR A 1 294 ? -9.734 -20.238 13.950 1.00 93.25 294 TYR A N 1
ATOM 2320 C CA . TYR A 1 294 ? -8.705 -19.526 14.718 1.00 93.25 294 TYR A CA 1
ATOM 2321 C C . TYR A 1 294 ? -9.220 -19.080 16.094 1.00 93.25 294 TYR A C 1
ATOM 2323 O O . TYR A 1 294 ? -10.359 -18.639 16.230 1.00 93.25 294 TYR A O 1
ATOM 2331 N N . GLN A 1 295 ? -8.380 -19.201 17.125 1.00 96.50 295 GLN A N 1
ATOM 2332 C CA . GLN A 1 295 ? -8.767 -18.962 18.518 1.00 96.50 295 GLN A CA 1
ATOM 2333 C C . GLN A 1 295 ? -8.155 -17.666 19.049 1.00 96.50 295 GLN A C 1
ATOM 2335 O O . GLN A 1 295 ? -6.933 -17.493 19.012 1.00 96.50 295 GLN A O 1
ATOM 2340 N N . VAL A 1 296 ? -9.003 -16.793 19.595 1.00 96.75 296 VAL A N 1
ATOM 2341 C CA . VAL A 1 296 ? -8.622 -15.508 20.196 1.00 96.75 296 VAL A CA 1
ATOM 2342 C C . VAL A 1 296 ? -9.103 -15.452 21.643 1.00 96.75 296 VAL A C 1
ATOM 2344 O O . VAL A 1 296 ? -10.301 -15.494 21.909 1.00 96.75 296 VAL A O 1
ATOM 2347 N N . THR A 1 297 ? -8.185 -15.327 22.596 1.00 97.88 297 THR A N 1
ATOM 2348 C CA . THR A 1 297 ? -8.516 -14.983 23.984 1.00 97.88 297 THR A CA 1
ATOM 2349 C C . THR A 1 297 ? -8.429 -13.476 24.195 1.00 97.88 297 THR A C 1
ATOM 2351 O O . THR A 1 297 ? -7.640 -12.788 23.550 1.00 97.88 297 THR A O 1
ATOM 2354 N N . LEU A 1 298 ? -9.243 -12.950 25.109 1.00 97.75 298 LEU A N 1
ATOM 2355 C CA . LEU A 1 298 ? -9.132 -11.573 25.587 1.00 97.75 298 LEU A CA 1
ATOM 2356 C C . LEU A 1 298 ? -8.434 -11.591 26.951 1.00 97.75 298 LEU A C 1
ATOM 2358 O O . LEU A 1 298 ? -8.722 -12.445 27.791 1.00 97.75 298 LEU A O 1
ATOM 2362 N N . ALA A 1 299 ? -7.514 -10.659 27.176 1.00 96.19 299 ALA A N 1
ATOM 2363 C CA . ALA A 1 299 ? -6.752 -10.559 28.416 1.00 96.19 299 ALA A CA 1
ATOM 2364 C C . ALA A 1 299 ? -6.666 -9.112 28.915 1.00 96.19 299 ALA A C 1
ATOM 2366 O O . ALA A 1 299 ? -6.842 -8.156 28.159 1.00 96.19 299 ALA A O 1
ATOM 2367 N N . LEU A 1 300 ? -6.375 -8.958 30.207 1.00 95.38 300 LEU A N 1
ATOM 2368 C CA . LEU A 1 300 ? -5.870 -7.703 30.753 1.00 95.38 300 LEU A CA 1
ATOM 2369 C C . LEU A 1 300 ? -4.337 -7.728 30.630 1.00 95.38 300 LEU A C 1
ATOM 2371 O O . LEU A 1 300 ? -3.734 -8.681 31.133 1.00 95.38 300 LEU A O 1
ATOM 2375 N N . PRO A 1 301 ? -3.696 -6.720 30.009 1.00 93.50 301 PRO A N 1
ATOM 2376 C CA . PRO A 1 301 ? -2.239 -6.649 29.951 1.00 93.50 301 PRO A CA 1
ATOM 2377 C C . PRO A 1 301 ? -1.646 -6.440 31.349 1.00 93.50 301 PRO A C 1
ATOM 2379 O O . PRO A 1 301 ? -2.322 -5.958 32.263 1.00 93.50 301 PRO A O 1
ATOM 2382 N N . ALA A 1 302 ? -0.363 -6.759 31.526 1.00 91.38 302 ALA A N 1
ATOM 2383 C CA . ALA A 1 302 ? 0.345 -6.474 32.773 1.00 91.38 302 ALA A CA 1
ATOM 2384 C C . ALA A 1 302 ? 0.283 -4.970 33.114 1.00 91.38 302 ALA A C 1
ATOM 2386 O O . ALA A 1 302 ? 0.412 -4.123 32.232 1.00 91.38 302 ALA A O 1
ATOM 2387 N N . ALA A 1 303 ? 0.073 -4.635 34.389 1.00 91.62 303 ALA A N 1
ATOM 2388 C CA . ALA A 1 303 ? -0.011 -3.242 34.820 1.00 91.62 303 ALA A CA 1
ATOM 2389 C C . ALA A 1 303 ? 1.383 -2.588 34.839 1.00 91.62 303 ALA A C 1
ATOM 2391 O O . ALA A 1 303 ? 2.257 -2.974 35.615 1.00 91.62 303 ALA A O 1
ATOM 2392 N N . GLU A 1 304 ? 1.570 -1.573 33.999 1.00 88.31 304 GLU A N 1
ATOM 2393 C CA . GLU A 1 304 ? 2.720 -0.667 34.026 1.00 88.31 304 GLU A CA 1
ATOM 2394 C C . GLU A 1 304 ? 2.636 0.291 35.230 1.00 88.31 304 GLU A C 1
ATOM 2396 O O . GLU A 1 304 ? 1.555 0.534 35.781 1.00 88.31 304 GLU A O 1
ATOM 2401 N N . ALA A 1 305 ? 3.759 0.908 35.606 1.00 87.12 305 ALA A N 1
ATOM 2402 C CA . ALA A 1 305 ? 3.786 1.928 36.653 1.00 87.12 305 ALA A CA 1
ATOM 2403 C C . ALA A 1 305 ? 2.834 3.100 36.331 1.00 87.12 305 ALA A C 1
ATOM 2405 O O . ALA A 1 305 ? 2.875 3.669 35.242 1.00 87.12 305 ALA A O 1
ATOM 2406 N N . GLY A 1 306 ? 1.974 3.464 37.289 1.00 87.19 306 GLY A N 1
ATOM 2407 C CA . GLY A 1 306 ? 0.949 4.501 37.105 1.00 87.19 306 GLY A CA 1
ATOM 2408 C C . GLY A 1 306 ? -0.310 4.047 36.350 1.00 87.19 306 GLY A C 1
ATOM 2409 O O . GLY A 1 306 ? -1.139 4.888 36.006 1.00 87.19 306 GLY A O 1
ATOM 2410 N N . THR A 1 307 ? -0.474 2.745 36.096 1.00 93.69 307 THR A N 1
ATOM 2411 C CA . THR A 1 307 ? -1.634 2.179 35.385 1.00 93.69 307 THR A CA 1
ATOM 2412 C C . THR A 1 307 ? -2.380 1.140 36.220 1.00 93.69 307 THR A C 1
ATOM 2414 O O . THR A 1 307 ? -1.862 0.625 37.211 1.00 93.69 307 THR A O 1
ATOM 2417 N N . THR A 1 308 ? -3.596 0.807 35.790 1.00 95.62 308 THR A N 1
ATOM 2418 C CA . THR A 1 308 ? -4.462 -0.191 36.420 1.00 95.62 308 THR A CA 1
ATOM 2419 C C . THR A 1 308 ? -4.935 -1.196 35.375 1.00 95.62 308 THR A C 1
ATOM 2421 O O . THR A 1 308 ? -5.573 -0.819 34.394 1.00 95.62 308 THR A O 1
ATOM 2424 N N . SER A 1 309 ? -4.697 -2.482 35.629 1.00 96.12 309 SER A N 1
ATOM 2425 C CA . SER A 1 309 ? -5.240 -3.602 34.848 1.00 96.12 309 SER A CA 1
ATOM 2426 C C . SER A 1 309 ? -6.222 -4.400 35.708 1.00 96.12 309 SER A C 1
ATOM 2428 O O . SER A 1 309 ? -5.884 -5.447 36.253 1.00 96.12 309 SER A O 1
ATOM 2430 N N . ALA A 1 310 ? -7.429 -3.864 35.889 1.00 95.69 310 ALA A N 1
ATOM 2431 C CA . ALA A 1 310 ? -8.495 -4.470 36.688 1.00 95.69 310 ALA A CA 1
ATOM 2432 C C . ALA A 1 310 ? -9.870 -4.003 36.189 1.00 95.69 310 ALA A C 1
ATOM 2434 O O . ALA A 1 310 ? -9.985 -2.881 35.700 1.00 95.69 310 ALA A O 1
ATOM 2435 N N . GLY A 1 311 ? -10.900 -4.834 36.350 1.00 96.56 311 GLY A N 1
ATOM 2436 C CA . GLY A 1 311 ? -12.266 -4.573 35.886 1.00 96.56 311 GLY A CA 1
ATOM 2437 C C . GLY A 1 311 ? -12.821 -5.725 35.044 1.00 96.56 311 GLY A C 1
ATOM 2438 O O . GLY A 1 311 ? -12.190 -6.775 34.918 1.00 96.56 311 GLY A O 1
ATOM 2439 N N . THR A 1 312 ? -13.997 -5.518 34.460 1.00 98.06 312 THR A N 1
ATOM 2440 C CA . THR A 1 312 ? -14.683 -6.492 33.600 1.00 98.06 312 THR A CA 1
ATOM 2441 C C . THR A 1 312 ? -14.387 -6.196 32.134 1.00 98.06 312 THR A C 1
ATOM 2443 O O . THR A 1 312 ? -14.574 -5.066 31.686 1.00 98.06 312 THR A O 1
ATOM 2446 N N . ILE A 1 313 ? -13.958 -7.202 31.368 1.00 98.62 313 ILE A N 1
ATOM 2447 C CA . ILE A 1 313 ? -13.827 -7.086 29.910 1.00 98.62 313 ILE A CA 1
ATOM 2448 C C . ILE A 1 313 ? -15.212 -7.265 29.276 1.00 98.62 313 ILE A C 1
ATOM 2450 O O . ILE A 1 313 ? -15.811 -8.339 29.376 1.00 98.62 313 ILE A O 1
ATOM 2454 N N . HIS A 1 314 ? -15.687 -6.228 28.591 1.00 98.56 314 HIS A N 1
ATOM 2455 C CA . HIS A 1 314 ? -16.867 -6.270 27.730 1.00 98.56 314 HIS A CA 1
ATOM 2456 C C . HIS A 1 314 ? -16.421 -6.295 26.268 1.00 98.56 314 HIS A C 1
ATOM 2458 O O . HIS A 1 314 ? -15.513 -5.549 25.889 1.00 98.56 314 HIS A O 1
ATOM 2464 N N . TYR A 1 315 ? -17.047 -7.137 25.448 1.00 98.56 315 TYR A N 1
ATOM 2465 C CA . TYR A 1 315 ? -16.705 -7.288 24.037 1.00 98.56 315 TYR A CA 1
ATOM 2466 C C . TYR A 1 315 ? -17.927 -7.497 23.140 1.00 98.56 315 TYR A C 1
ATOM 2468 O O . TYR A 1 315 ? -19.001 -7.889 23.593 1.00 98.56 315 TYR A O 1
ATOM 2476 N N . THR A 1 316 ? -17.730 -7.242 21.856 1.00 98.06 316 THR A N 1
ATOM 2477 C CA . THR A 1 316 ? -18.694 -7.387 20.761 1.00 98.06 316 THR A CA 1
ATOM 2478 C C . THR A 1 316 ? -17.989 -8.044 19.570 1.00 98.06 316 THR A C 1
ATOM 2480 O O . THR A 1 316 ? -16.760 -8.002 19.470 1.00 98.06 316 THR A O 1
ATOM 2483 N N . ILE A 1 317 ? -18.756 -8.691 18.686 1.00 94.94 317 ILE A N 1
ATOM 2484 C CA . ILE A 1 317 ? -18.251 -9.393 17.482 1.00 94.94 317 ILE A CA 1
ATOM 2485 C C . ILE A 1 317 ? -18.948 -8.947 16.183 1.00 94.94 317 ILE A C 1
ATOM 2487 O O . ILE A 1 317 ? -18.588 -9.382 15.095 1.00 94.94 317 ILE A O 1
ATOM 2491 N N . ASP A 1 318 ? -19.934 -8.060 16.307 1.00 86.00 318 ASP A N 1
ATOM 2492 C CA . ASP A 1 318 ? -20.696 -7.406 15.236 1.00 86.00 318 ASP A CA 1
ATOM 2493 C C . ASP A 1 318 ? -20.067 -6.069 14.789 1.00 86.00 318 ASP A C 1
ATOM 2495 O O . ASP A 1 318 ? -20.596 -5.381 13.918 1.00 86.00 318 ASP A O 1
ATOM 2499 N N . GLY A 1 319 ? -18.944 -5.672 15.397 1.00 87.88 319 GLY A N 1
ATOM 2500 C CA . GLY A 1 319 ? -18.302 -4.381 15.170 1.00 87.88 319 GLY A CA 1
ATOM 2501 C C . GLY A 1 319 ? -18.962 -3.180 15.865 1.00 87.88 319 GLY A C 1
ATOM 2502 O O . GLY A 1 319 ? -18.504 -2.053 15.636 1.00 87.88 319 GLY A O 1
ATOM 2503 N N . SER A 1 320 ? -19.967 -3.358 16.734 1.00 93.69 320 SER A N 1
ATOM 2504 C CA . SER A 1 320 ? -20.488 -2.271 17.581 1.00 93.69 320 SER A CA 1
ATOM 2505 C C . SER A 1 320 ? -19.524 -1.943 18.731 1.00 93.69 320 SER A C 1
ATOM 2507 O O . SER A 1 320 ? -18.653 -2.741 19.072 1.00 93.69 320 SER A O 1
ATOM 2509 N N . ASP A 1 321 ? -19.663 -0.779 19.371 1.00 96.12 321 ASP A N 1
ATOM 2510 C CA . ASP A 1 321 ? -18.916 -0.494 20.606 1.00 96.12 321 ASP A CA 1
ATOM 2511 C C . ASP A 1 321 ? -19.533 -1.260 21.802 1.00 96.12 321 ASP A C 1
ATOM 2513 O O . ASP A 1 321 ? -20.761 -1.247 21.947 1.00 96.12 321 ASP A O 1
ATOM 2517 N N . PRO A 1 322 ? -18.733 -1.896 22.684 1.00 97.88 322 PRO A N 1
ATOM 2518 C CA . PRO A 1 322 ? -19.214 -2.488 23.936 1.00 97.88 322 PRO A CA 1
ATOM 2519 C C . PRO A 1 322 ? -19.795 -1.488 24.954 1.00 97.88 322 PRO A C 1
ATOM 2521 O O . PRO A 1 322 ? -20.371 -1.906 25.962 1.00 97.88 322 PRO A O 1
ATOM 2524 N N . ARG A 1 323 ? -19.634 -0.179 24.726 1.00 96.62 323 ARG A N 1
ATOM 2525 C CA . ARG A 1 323 ? -20.124 0.927 25.557 1.00 96.62 323 ARG A CA 1
ATOM 2526 C C . ARG A 1 323 ? -21.112 1.796 24.775 1.00 96.62 323 ARG A C 1
ATOM 2528 O O . ARG A 1 323 ? -20.830 2.252 23.671 1.00 96.62 323 ARG A O 1
ATOM 2535 N N . VAL A 1 324 ? -22.233 2.146 25.402 1.00 95.06 324 VAL A N 1
ATOM 2536 C CA . VAL A 1 324 ? -23.171 3.144 24.870 1.00 95.06 324 VAL A CA 1
ATOM 2537 C C . VAL A 1 324 ? -22.538 4.540 24.942 1.00 95.06 324 VAL A C 1
ATOM 2539 O O . VAL A 1 324 ? -22.202 5.040 26.022 1.00 95.06 324 VAL A O 1
ATOM 2542 N N . ILE A 1 325 ? -22.397 5.180 23.779 1.00 90.81 325 ILE A N 1
ATOM 2543 C CA . ILE A 1 325 ? -21.839 6.532 23.624 1.00 90.81 325 ILE A CA 1
ATOM 2544 C C . ILE A 1 325 ? -22.633 7.537 24.485 1.00 90.81 325 ILE A C 1
ATOM 2546 O O . ILE A 1 325 ? -23.842 7.396 24.675 1.00 90.81 325 ILE A O 1
ATOM 2550 N N . TYR A 1 326 ? -21.936 8.530 25.045 1.00 92.44 326 TYR A N 1
ATOM 2551 C CA . TYR A 1 326 ? -22.435 9.573 25.958 1.00 92.44 326 TYR A CA 1
ATOM 2552 C C . TYR A 1 326 ? -22.990 9.122 27.319 1.00 92.44 326 TYR A C 1
ATOM 2554 O O . TYR A 1 326 ? -22.728 9.809 28.302 1.00 92.44 326 TYR A O 1
ATOM 2562 N N . SER A 1 327 ? -23.707 8.000 27.422 1.00 90.56 327 SER A N 1
ATOM 2563 C CA . SER A 1 327 ? -24.232 7.513 28.711 1.00 90.56 327 SER A CA 1
ATOM 2564 C C . SER A 1 327 ? -23.206 6.722 29.527 1.00 90.56 327 SER A C 1
ATOM 2566 O O . SER A 1 327 ? -23.286 6.701 30.752 1.00 90.56 327 SER A O 1
ATOM 2568 N N . GLY A 1 328 ? -22.248 6.058 28.868 1.00 87.00 328 GLY A N 1
ATOM 2569 C CA . GLY A 1 328 ? -21.289 5.178 29.537 1.00 87.00 328 GLY A CA 1
ATOM 2570 C C . GLY A 1 328 ? -21.891 3.871 30.065 1.00 87.00 328 GLY A C 1
ATOM 2571 O O . GLY A 1 328 ? -21.205 3.151 30.787 1.00 87.00 328 GLY A O 1
ATOM 2572 N N . ALA A 1 329 ? -23.136 3.541 29.710 1.00 95.25 329 ALA A N 1
ATOM 2573 C CA . ALA A 1 329 ? -23.717 2.232 29.985 1.00 95.25 329 ALA A CA 1
ATOM 2574 C C . ALA A 1 329 ? -23.042 1.128 29.147 1.00 95.25 329 ALA A C 1
ATOM 2576 O O . ALA A 1 329 ? -22.427 1.399 28.114 1.00 95.25 329 ALA A O 1
ATOM 2577 N N . VAL A 1 330 ? -23.183 -0.129 29.573 1.00 97.88 330 VAL A N 1
ATOM 2578 C CA . VAL A 1 330 ? -22.795 -1.303 28.772 1.00 97.88 330 VAL A CA 1
ATOM 2579 C C . VAL A 1 330 ? -23.722 -1.410 27.552 1.00 97.88 330 VAL A C 1
ATOM 2581 O O . VAL A 1 330 ? -24.929 -1.199 27.673 1.00 97.88 330 VAL A O 1
ATOM 2584 N N . GLY A 1 331 ? -23.161 -1.695 26.374 1.00 96.50 331 GLY A N 1
ATOM 2585 C CA . GLY A 1 331 ? -23.905 -1.834 25.119 1.00 96.50 331 GLY A CA 1
ATOM 2586 C C . GLY A 1 331 ? -24.867 -3.033 25.124 1.00 96.50 331 GLY A C 1
ATOM 2587 O O . GLY A 1 331 ? -24.559 -4.051 25.741 1.00 96.50 331 GLY A O 1
ATOM 2588 N N . PRO A 1 332 ? -26.015 -2.967 24.422 1.00 95.06 332 PRO A N 1
ATOM 2589 C CA . PRO A 1 332 ? -27.017 -4.041 24.432 1.00 95.06 332 PRO A CA 1
ATOM 2590 C C . PRO A 1 332 ? -26.537 -5.341 23.761 1.00 95.06 332 PRO A C 1
ATOM 2592 O O . PRO A 1 332 ? -27.058 -6.410 24.060 1.00 95.06 332 PRO A O 1
ATOM 2595 N N . THR A 1 333 ? -25.543 -5.254 22.875 1.00 95.38 333 THR A N 1
ATOM 2596 C CA . THR A 1 333 ? -24.863 -6.376 22.204 1.00 95.38 333 THR A CA 1
ATOM 2597 C C . THR A 1 333 ? -23.590 -6.828 22.935 1.00 95.38 333 THR A C 1
ATOM 2599 O O . THR A 1 333 ? -22.958 -7.809 22.540 1.00 95.38 333 THR A O 1
ATOM 2602 N N . ALA A 1 334 ? -23.188 -6.130 24.004 1.00 97.56 334 ALA A N 1
ATOM 2603 C CA . ALA A 1 334 ? -21.909 -6.344 24.669 1.00 97.56 334 ALA A CA 1
ATOM 2604 C C . ALA A 1 334 ? -21.943 -7.553 25.615 1.00 97.56 334 ALA A C 1
ATOM 2606 O O . ALA A 1 334 ? -22.664 -7.581 26.613 1.00 97.56 334 ALA A O 1
ATOM 2607 N N . THR A 1 335 ? -21.092 -8.534 25.339 1.00 97.94 335 THR A N 1
ATOM 2608 C CA . THR A 1 335 ? -20.929 -9.749 26.142 1.00 97.94 335 THR A CA 1
ATOM 2609 C C . THR A 1 335 ? -19.788 -9.577 27.148 1.00 97.94 335 THR A C 1
ATOM 2611 O O . THR A 1 335 ? -18.774 -8.945 26.855 1.00 97.94 335 THR A O 1
ATOM 2614 N N . VAL A 1 336 ? -19.926 -10.145 28.349 1.00 98.25 336 VAL A N 1
ATOM 2615 C CA . VAL A 1 336 ? -18.827 -10.223 29.329 1.00 98.25 336 VAL A CA 1
ATOM 2616 C C . VAL A 1 336 ? -17.901 -11.380 28.960 1.00 98.25 336 VAL A C 1
ATOM 2618 O O . VAL A 1 336 ? -18.354 -12.510 28.777 1.00 98.25 336 VAL A O 1
ATOM 2621 N N . TYR A 1 337 ? -16.596 -11.125 28.870 1.00 98.06 337 TYR A N 1
ATOM 2622 C CA . TYR A 1 337 ? -15.619 -12.174 28.590 1.00 98.06 337 TYR A CA 1
ATOM 2623 C C . TYR A 1 337 ? -15.329 -13.015 29.843 1.00 98.06 337 TYR A C 1
ATOM 2625 O O . TYR A 1 337 ? -14.776 -12.521 30.824 1.00 98.06 337 TYR A O 1
ATOM 2633 N N . ALA A 1 338 ? -15.681 -14.303 29.792 1.00 94.94 338 ALA A N 1
ATOM 2634 C CA . ALA A 1 338 ? -15.598 -15.240 30.918 1.00 94.94 338 ALA A CA 1
ATOM 2635 C C . ALA A 1 338 ? -14.387 -16.201 30.865 1.00 94.94 338 ALA A C 1
ATOM 2637 O O . ALA A 1 338 ? -14.386 -17.229 31.537 1.00 94.94 338 ALA A O 1
ATOM 2638 N N . GLY A 1 339 ? -13.361 -15.902 30.058 1.00 92.75 339 GLY A N 1
ATOM 2639 C CA . GLY A 1 339 ? -12.139 -16.716 29.943 1.00 92.75 339 GLY A CA 1
ATOM 2640 C C . GLY A 1 339 ? -12.124 -17.739 28.799 1.00 92.75 339 GLY A C 1
ATOM 2641 O O . GLY A 1 339 ? -11.045 -18.178 28.407 1.00 92.75 339 GLY A O 1
ATOM 2642 N N . THR A 1 340 ? -13.281 -18.087 28.231 1.00 94.81 340 THR A N 1
ATOM 2643 C CA . THR A 1 340 ? -13.388 -18.987 27.068 1.00 94.81 340 THR A CA 1
ATOM 2644 C C . THR A 1 340 ? -12.891 -18.300 25.785 1.00 94.81 340 THR A C 1
ATOM 2646 O O . THR A 1 340 ? -13.354 -17.194 25.503 1.00 94.81 340 THR A O 1
ATOM 2649 N N . PRO A 1 341 ? -12.009 -18.928 24.979 1.00 96.50 341 PRO A N 1
ATOM 2650 C CA . PRO A 1 341 ? -11.573 -18.377 23.694 1.00 96.50 341 PRO A CA 1
ATOM 2651 C C . PRO A 1 341 ? -12.728 -18.129 22.713 1.00 96.50 341 PRO A C 1
ATOM 2653 O O . PRO A 1 341 ? -13.676 -18.912 22.637 1.00 96.50 341 PRO A O 1
ATOM 2656 N N . LEU A 1 342 ? -12.612 -17.066 21.919 1.00 96.38 342 LEU A N 1
ATOM 2657 C CA . LEU A 1 342 ? -13.478 -16.785 20.779 1.00 96.38 342 LEU A CA 1
ATOM 2658 C C . LEU A 1 342 ? -12.974 -17.560 19.557 1.00 96.38 342 LEU A C 1
ATOM 2660 O O . LEU A 1 342 ? -11.811 -17.427 19.174 1.00 96.38 342 LEU A O 1
ATOM 2664 N N . THR A 1 343 ? -13.850 -18.346 18.931 1.00 95.69 343 THR A N 1
ATOM 2665 C CA . THR A 1 343 ? -13.555 -19.062 17.681 1.00 95.69 343 THR A CA 1
ATOM 2666 C C . THR A 1 343 ? -13.957 -18.211 16.478 1.00 95.69 343 THR A C 1
ATOM 2668 O O . THR A 1 343 ? -15.140 -17.959 16.260 1.00 95.69 343 THR A O 1
ATOM 2671 N N . ILE A 1 344 ? -12.977 -17.790 15.681 1.00 93.31 344 ILE A N 1
ATOM 2672 C CA . ILE A 1 344 ? -13.173 -17.018 14.452 1.00 93.31 344 ILE A CA 1
ATOM 2673 C C . ILE A 1 344 ? -13.344 -17.989 13.275 1.00 93.31 344 ILE A C 1
ATOM 2675 O O . ILE A 1 344 ? -12.370 -18.551 12.774 1.00 93.31 344 ILE A O 1
ATOM 2679 N N . SER A 1 345 ? -14.586 -18.205 12.838 1.00 90.44 345 SER A N 1
ATOM 2680 C CA . SER A 1 345 ? -14.919 -19.084 11.697 1.00 90.44 345 SER A CA 1
ATOM 2681 C C . SER A 1 345 ? -15.245 -18.326 10.405 1.00 90.44 345 SER A C 1
ATOM 2683 O O . SER A 1 345 ? -15.169 -18.901 9.324 1.00 90.44 345 SER A O 1
ATOM 2685 N N . THR A 1 346 ? -15.594 -17.047 10.525 1.00 87.69 346 THR A N 1
ATOM 2686 C CA . THR A 1 346 ? -15.899 -16.103 9.442 1.00 87.69 346 THR A CA 1
ATOM 2687 C C . THR A 1 346 ? -15.220 -14.768 9.746 1.00 87.69 346 THR A C 1
ATOM 2689 O O . THR A 1 346 ? -14.893 -14.506 10.908 1.00 87.69 346 THR A O 1
ATOM 2692 N N . THR A 1 347 ? -15.051 -13.896 8.747 1.00 85.69 347 THR A N 1
ATOM 2693 C CA . THR A 1 347 ? -14.532 -12.535 8.953 1.00 85.69 347 THR A CA 1
ATOM 2694 C C . THR A 1 347 ? -15.312 -11.820 10.058 1.00 85.69 347 THR A C 1
ATOM 2696 O O . THR A 1 347 ? -16.533 -11.706 9.983 1.00 85.69 347 THR A O 1
ATOM 2699 N N . THR A 1 348 ? -14.607 -11.380 11.099 1.00 92.06 348 THR A N 1
ATOM 2700 C CA . THR A 1 348 ? -15.196 -10.921 12.364 1.00 92.06 348 THR A CA 1
ATOM 2701 C C . THR A 1 348 ? -14.421 -9.718 12.896 1.00 92.06 348 THR A C 1
ATOM 2703 O O . THR A 1 348 ? -13.203 -9.790 13.071 1.00 92.06 348 THR A O 1
ATOM 2706 N N . THR A 1 349 ? -15.125 -8.629 13.212 1.00 94.31 349 THR A N 1
ATOM 2707 C CA . THR A 1 349 ? -14.552 -7.469 13.912 1.00 94.31 349 THR A CA 1
ATOM 2708 C C . THR A 1 349 ? -14.865 -7.581 15.394 1.00 94.31 349 THR A C 1
ATOM 2710 O O . THR A 1 349 ? -15.974 -7.276 15.835 1.00 94.31 349 THR A O 1
ATOM 2713 N N . VAL A 1 350 ? -13.869 -8.015 16.166 1.00 97.06 350 VAL A N 1
ATOM 2714 C CA . VAL A 1 350 ? -13.937 -8.001 17.626 1.00 97.06 350 VAL A CA 1
ATOM 2715 C C . VAL A 1 350 ? -13.645 -6.582 18.105 1.00 97.06 350 VAL A C 1
ATOM 2717 O O . VAL A 1 350 ? -12.667 -5.968 17.680 1.00 97.06 350 VAL A O 1
ATOM 2720 N N . LYS A 1 351 ? -14.476 -6.075 19.013 1.00 98.31 351 LYS A N 1
ATOM 2721 C CA . LYS A 1 351 ? -14.244 -4.831 19.758 1.00 98.31 351 LYS A CA 1
ATOM 2722 C C . LYS A 1 351 ? -14.336 -5.113 21.245 1.00 98.31 351 LYS A C 1
ATOM 2724 O O . LYS A 1 351 ? -15.171 -5.908 21.668 1.00 98.31 351 LYS A O 1
ATOM 2729 N N . SER A 1 352 ? -13.483 -4.493 22.053 1.00 98.38 352 SER A N 1
ATOM 2730 C CA . SER A 1 352 ? -13.475 -4.725 23.501 1.00 98.38 352 SER A CA 1
ATOM 2731 C C . SER A 1 352 ? -12.977 -3.531 24.319 1.00 98.38 352 SER A C 1
ATOM 2733 O O . SER A 1 352 ? -12.087 -2.785 23.912 1.00 98.38 352 SER A O 1
ATOM 2735 N N . ARG A 1 353 ? -13.555 -3.370 25.514 1.00 98.38 353 ARG A N 1
ATOM 2736 C CA . ARG A 1 353 ? -13.156 -2.388 26.535 1.00 98.38 353 ARG A CA 1
ATOM 2737 C C . ARG A 1 353 ? -13.167 -3.038 27.923 1.00 98.38 353 ARG A C 1
ATOM 2739 O O . ARG A 1 353 ? -13.890 -4.006 28.155 1.00 98.38 353 ARG A O 1
ATOM 2746 N N . VAL A 1 354 ? -12.414 -2.474 28.865 1.00 98.44 354 VAL A N 1
ATOM 2747 C CA . VAL A 1 354 ? -12.533 -2.768 30.302 1.00 98.44 354 VAL A CA 1
ATOM 2748 C C . VAL A 1 354 ? -13.452 -1.737 30.952 1.00 98.44 354 VAL A C 1
ATOM 2750 O O . VAL A 1 354 ? -13.285 -0.541 30.717 1.00 98.44 354 VAL A O 1
ATOM 2753 N N . LEU A 1 355 ? -14.373 -2.191 31.801 1.00 97.81 355 LEU A N 1
ATOM 2754 C CA . LEU A 1 355 ? -15.137 -1.358 32.732 1.00 97.81 355 LEU A CA 1
ATOM 2755 C C . LEU A 1 355 ? -14.665 -1.626 34.167 1.00 97.81 355 LEU A C 1
ATOM 2757 O O . LEU A 1 355 ? -14.711 -2.763 34.639 1.00 97.81 355 LEU A O 1
ATOM 2761 N N . ASN A 1 356 ? -14.233 -0.583 34.875 1.00 96.94 356 ASN A N 1
ATOM 2762 C CA . ASN A 1 356 ? -13.843 -0.649 36.282 1.00 96.94 356 ASN A CA 1
ATOM 2763 C C . ASN A 1 356 ? -14.556 0.455 37.078 1.00 96.94 356 ASN A C 1
ATOM 2765 O O . ASN A 1 356 ? -14.264 1.643 36.924 1.00 96.94 356 ASN A O 1
ATOM 2769 N N . GLY A 1 357 ? -15.535 0.069 37.900 1.00 93.62 357 GLY A N 1
ATOM 2770 C CA . GLY A 1 357 ? -16.466 1.016 38.514 1.00 93.62 357 GLY A CA 1
ATOM 2771 C C . GLY A 1 357 ? -17.272 1.750 37.439 1.00 93.62 357 GLY A C 1
ATOM 2772 O O . GLY A 1 357 ? -18.067 1.133 36.737 1.00 93.62 357 GLY A O 1
ATOM 2773 N N . SER A 1 358 ? -17.050 3.058 37.302 1.00 90.62 358 SER A N 1
ATOM 2774 C CA . SER A 1 358 ? -17.605 3.905 36.234 1.00 90.62 358 SER A CA 1
ATOM 2775 C C . SER A 1 358 ? -16.591 4.271 35.138 1.00 90.62 358 SER A C 1
ATOM 2777 O O . SER A 1 358 ? -16.945 4.966 34.184 1.00 90.62 358 SER A O 1
ATOM 2779 N N . VAL A 1 359 ? -15.331 3.838 35.261 1.00 93.62 359 VAL A N 1
ATOM 2780 C CA . VAL A 1 359 ? -14.253 4.177 34.323 1.00 93.62 359 VAL A CA 1
ATOM 2781 C C . VAL A 1 359 ? -14.174 3.124 33.224 1.00 93.62 359 VAL A C 1
ATOM 2783 O O . VAL A 1 359 ? -14.063 1.932 33.505 1.00 93.62 359 VAL A O 1
ATOM 2786 N N . TRP A 1 360 ? -14.186 3.579 31.974 1.00 97.38 360 TRP A N 1
ATOM 2787 C CA . TRP A 1 360 ? -13.943 2.747 30.798 1.00 97.38 360 TRP A CA 1
ATOM 2788 C C . TRP A 1 360 ? -12.511 2.919 30.290 1.00 97.38 360 TRP A C 1
ATOM 2790 O O . TRP A 1 360 ? -11.954 4.018 30.341 1.00 97.38 360 TRP A O 1
ATOM 2800 N N . SER A 1 361 ? -11.924 1.843 29.770 1.00 98.19 361 SER A N 1
ATOM 2801 C CA . SER A 1 361 ? -10.684 1.914 29.000 1.00 98.19 361 SER A CA 1
ATOM 2802 C C . SER A 1 361 ? -10.918 2.496 27.602 1.00 98.19 361 SER A C 1
ATOM 2804 O O . SER A 1 361 ? -12.045 2.515 27.089 1.00 98.19 361 SER A O 1
ATOM 2806 N N . ALA A 1 362 ? -9.815 2.843 26.935 1.00 98.06 362 ALA A N 1
ATOM 2807 C CA . ALA A 1 362 ? -9.795 2.932 25.480 1.00 98.06 362 ALA A CA 1
ATOM 2808 C C . ALA A 1 362 ? -1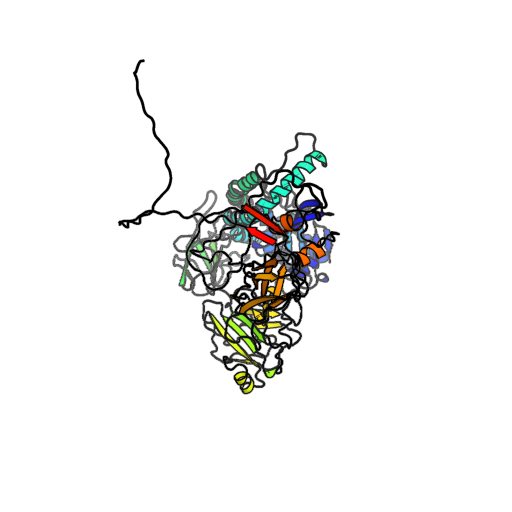0.292 1.624 24.826 1.00 98.06 362 ALA A C 1
ATOM 2810 O O . ALA A 1 362 ? -10.242 0.545 25.433 1.00 98.06 362 ALA A O 1
ATOM 2811 N N . LEU A 1 363 ? -10.783 1.738 23.599 1.00 98.31 363 LEU A N 1
ATOM 2812 C CA . LEU A 1 363 ? -11.216 0.646 22.741 1.00 98.31 363 LEU A CA 1
ATOM 2813 C C . LEU A 1 363 ? -10.002 -0.102 22.193 1.00 98.31 363 LEU A C 1
ATOM 2815 O O . LEU A 1 363 ? -9.114 0.509 21.598 1.00 98.31 363 LEU A O 1
ATOM 2819 N N . ASN A 1 364 ? -10.015 -1.426 22.321 1.00 97.94 364 ASN A N 1
ATOM 2820 C CA . ASN A 1 364 ? -9.289 -2.282 21.395 1.00 97.94 364 ASN A CA 1
ATOM 2821 C C . ASN A 1 364 ? -10.259 -2.817 20.331 1.00 97.94 364 ASN A C 1
ATOM 2823 O O . ASN A 1 364 ? -11.454 -2.993 20.587 1.00 97.94 364 ASN A O 1
ATOM 2827 N N . GLU A 1 365 ? -9.741 -3.024 19.126 1.00 95.50 365 GLU A N 1
ATOM 2828 C CA . GLU A 1 365 ? -10.491 -3.413 17.938 1.00 95.50 365 GLU A CA 1
ATOM 2829 C C . GLU A 1 365 ? -9.580 -4.220 17.011 1.00 95.50 365 GLU A C 1
ATOM 2831 O O . GLU A 1 365 ? -8.489 -3.768 16.658 1.00 95.50 365 GLU A O 1
ATOM 2836 N N . ALA A 1 366 ? -10.034 -5.402 16.600 1.00 92.75 366 ALA A N 1
ATOM 2837 C CA . ALA A 1 366 ? -9.343 -6.234 15.626 1.00 92.75 366 ALA A CA 1
ATOM 2838 C C . ALA A 1 366 ? -10.332 -6.871 14.648 1.00 92.75 366 ALA A C 1
ATOM 2840 O O . ALA A 1 366 ? -11.260 -7.576 15.048 1.00 92.75 366 ALA A O 1
ATOM 2841 N N . THR A 1 367 ? -10.096 -6.663 13.353 1.00 90.75 367 THR A N 1
ATOM 2842 C CA . THR A 1 367 ? -10.781 -7.395 12.285 1.00 90.75 367 THR A CA 1
ATOM 2843 C C . THR A 1 367 ? -9.939 -8.603 11.905 1.00 90.75 367 THR A C 1
ATOM 2845 O O . THR A 1 367 ? -8.880 -8.475 11.286 1.00 90.75 367 THR A O 1
ATOM 2848 N N . PHE A 1 368 ? -10.418 -9.781 12.288 1.00 89.06 368 PHE A N 1
ATOM 2849 C CA . PHE A 1 368 ? -9.864 -11.060 11.870 1.00 89.06 368 PHE A CA 1
ATOM 2850 C C . PHE A 1 368 ? -10.585 -11.482 10.591 1.00 89.06 368 PHE A C 1
ATOM 2852 O O . PHE A 1 368 ? -11.781 -11.772 10.620 1.00 89.06 368 PHE A O 1
ATOM 2859 N N . VAL A 1 369 ? -9.882 -11.459 9.462 1.00 85.75 369 VAL A N 1
ATOM 2860 C CA . VAL A 1 369 ? -10.432 -11.787 8.140 1.00 85.75 369 VAL A CA 1
ATOM 2861 C C . VAL A 1 369 ? -10.175 -13.262 7.850 1.00 85.75 369 VAL A C 1
ATOM 2863 O O . VAL A 1 369 ? -9.057 -13.730 8.049 1.00 85.75 369 VAL A O 1
ATOM 2866 N N . THR A 1 370 ? -11.198 -13.998 7.406 1.00 77.75 370 THR A N 1
ATOM 2867 C CA . THR A 1 370 ? -11.079 -15.436 7.082 1.00 77.75 370 THR A CA 1
ATOM 2868 C C . THR A 1 370 ? -11.242 -15.754 5.598 1.00 77.75 370 THR A C 1
ATOM 2870 O O . THR A 1 370 ? -11.124 -16.917 5.221 1.00 77.75 370 THR A O 1
ATOM 2873 N N . ASP A 1 371 ? -11.557 -14.757 4.767 1.00 62.88 371 ASP A N 1
ATOM 2874 C CA . ASP A 1 371 ? -11.661 -14.904 3.313 1.00 62.88 371 ASP A CA 1
ATOM 2875 C C . ASP A 1 371 ? -10.532 -14.112 2.646 1.00 62.88 371 ASP A C 1
ATOM 2877 O O . ASP A 1 371 ? -10.426 -12.887 2.766 1.00 62.88 371 ASP A O 1
ATOM 2881 N N . THR A 1 372 ? -9.614 -14.841 2.020 1.00 54.91 372 THR A N 1
ATOM 2882 C CA . THR A 1 372 ? -8.302 -14.327 1.633 1.00 54.91 372 THR A CA 1
ATOM 2883 C C . THR A 1 372 ? -8.288 -13.904 0.166 1.00 54.91 372 THR A C 1
ATOM 2885 O O . THR A 1 372 ? -8.003 -14.721 -0.710 1.00 54.91 372 THR A O 1
ATOM 2888 N N . ALA A 1 373 ? -8.522 -12.604 -0.046 1.00 59.06 373 ALA A N 1
ATOM 2889 C CA . ALA A 1 373 ? -8.467 -11.872 -1.318 1.00 59.06 373 ALA A CA 1
ATOM 2890 C C . ALA A 1 373 ? -9.514 -12.262 -2.379 1.00 59.06 373 ALA A C 1
ATOM 2892 O O . ALA A 1 373 ? -9.953 -13.410 -2.470 1.00 59.06 373 ALA A O 1
ATOM 2893 N N . LEU A 1 374 ? -9.866 -11.290 -3.233 1.00 72.44 374 LEU A N 1
ATOM 2894 C CA . LEU A 1 374 ? -10.584 -11.571 -4.477 1.00 72.44 374 LEU A CA 1
ATOM 2895 C C . LEU A 1 374 ? -9.795 -12.630 -5.274 1.00 72.44 374 LEU A C 1
ATOM 2897 O O . LEU A 1 374 ? -8.562 -12.556 -5.324 1.00 72.44 374 LEU A O 1
ATOM 2901 N N . PRO A 1 375 ? -10.465 -13.641 -5.851 1.00 81.44 375 PRO A N 1
ATOM 2902 C CA . PRO A 1 375 ? -9.800 -14.703 -6.599 1.00 81.44 375 PRO A CA 1
ATOM 2903 C C . PRO A 1 375 ? -8.955 -14.140 -7.748 1.00 81.44 375 PRO A C 1
ATOM 2905 O O . PRO A 1 375 ? -9.417 -13.301 -8.515 1.00 81.44 375 PRO A O 1
ATOM 2908 N N . LEU A 1 376 ? -7.711 -14.612 -7.873 1.00 88.75 376 LEU A N 1
ATOM 2909 C CA . LEU A 1 376 ? -6.745 -14.097 -8.845 1.00 88.75 376 LEU A CA 1
ATOM 2910 C C . LEU A 1 376 ? -7.016 -14.655 -10.253 1.00 88.75 376 LEU A C 1
ATOM 2912 O O . LEU A 1 376 ? -6.283 -15.504 -10.757 1.00 88.75 376 LEU A O 1
ATOM 2916 N N . VAL A 1 377 ? -8.095 -14.177 -10.871 1.00 93.44 377 VAL A N 1
ATOM 2917 C CA . VAL A 1 377 ? -8.415 -14.417 -12.283 1.00 93.44 377 VAL A CA 1
ATOM 2918 C C . VAL A 1 377 ? -7.916 -13.234 -13.123 1.00 93.44 377 VAL A C 1
ATOM 2920 O O . VAL A 1 377 ? -7.902 -12.084 -12.666 1.00 93.44 377 VAL A O 1
ATOM 2923 N N . ARG A 1 378 ? -7.470 -13.509 -14.348 1.00 94.25 378 ARG A N 1
ATOM 2924 C CA . ARG A 1 378 ? -7.038 -12.512 -15.339 1.00 94.25 378 ARG A CA 1
ATOM 2925 C C . ARG A 1 378 ? -7.679 -12.781 -16.685 1.00 94.25 378 ARG A C 1
ATOM 2927 O O . ARG A 1 378 ? -7.903 -13.940 -17.006 1.00 94.25 378 ARG A O 1
ATOM 2934 N N . ILE A 1 379 ? -7.895 -11.726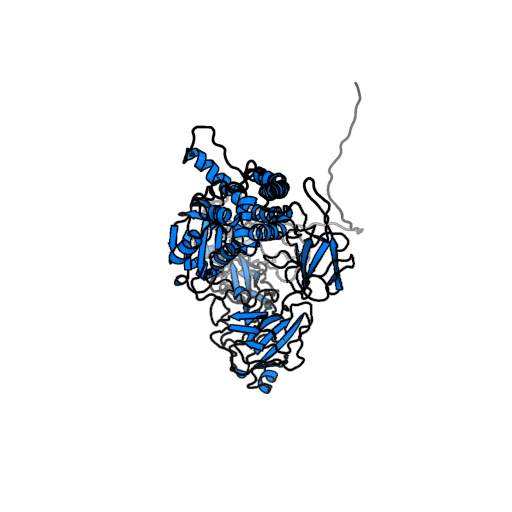 -17.467 1.00 95.50 379 ILE A N 1
ATOM 2935 C CA . ILE A 1 379 ? -8.023 -11.833 -18.925 1.00 95.50 379 ILE A CA 1
ATOM 2936 C C . ILE A 1 379 ? -6.597 -11.975 -19.470 1.00 95.50 379 ILE A C 1
ATOM 2938 O O . ILE A 1 379 ? -5.733 -11.171 -19.097 1.00 95.50 379 ILE A O 1
ATOM 2942 N N . THR A 1 380 ? -6.351 -13.011 -20.273 1.00 95.12 380 THR A N 1
ATOM 2943 C CA . THR A 1 380 ? -5.006 -13.448 -20.702 1.00 95.12 380 THR A CA 1
ATOM 2944 C C . THR A 1 380 ? -4.785 -13.420 -22.206 1.00 95.12 380 THR A C 1
ATOM 2946 O O . THR A 1 380 ? -3.665 -13.153 -22.637 1.00 95.12 380 THR A O 1
ATOM 2949 N N . GLU A 1 381 ? -5.842 -13.615 -22.991 1.00 96.25 381 GLU A N 1
ATOM 2950 C CA . GLU A 1 381 ? -5.821 -13.472 -24.445 1.00 96.25 381 GLU A CA 1
ATOM 2951 C C . GLU A 1 381 ? -7.098 -12.772 -24.932 1.00 96.25 381 GLU A C 1
ATOM 2953 O O . GLU A 1 381 ? -8.181 -12.959 -24.369 1.00 96.25 381 GLU A O 1
ATOM 2958 N N . LEU A 1 382 ? -6.970 -11.951 -25.976 1.00 95.69 382 LEU A N 1
ATOM 2959 C CA . LEU A 1 382 ? -8.076 -11.253 -26.627 1.00 95.69 382 LEU A CA 1
ATOM 2960 C C . LEU A 1 382 ? -7.861 -11.181 -28.147 1.00 95.69 382 LEU A C 1
ATOM 2962 O O . LEU A 1 382 ? -6.912 -10.555 -28.624 1.00 95.69 382 LEU A O 1
ATOM 2966 N N . MET A 1 383 ? -8.784 -11.762 -28.912 1.00 95.75 383 MET A N 1
ATOM 2967 C CA . MET A 1 383 ? -8.860 -11.640 -30.371 1.00 95.75 383 MET A CA 1
ATOM 2968 C C . MET A 1 383 ? -10.012 -10.690 -30.723 1.00 95.75 383 MET A C 1
ATOM 2970 O O . MET A 1 383 ? -11.153 -11.135 -30.809 1.00 95.75 383 MET A O 1
ATOM 2974 N N . TYR A 1 384 ? -9.711 -9.395 -30.894 1.00 93.88 384 TYR A N 1
ATOM 2975 C CA . TYR A 1 384 ? -10.709 -8.315 -31.037 1.00 93.88 384 TYR A CA 1
ATOM 2976 C C . TYR A 1 384 ? -10.950 -7.819 -32.475 1.00 93.88 384 TYR A C 1
ATOM 2978 O O . TYR A 1 384 ? -11.850 -7.022 -32.718 1.00 93.88 384 TYR A O 1
ATOM 2986 N N . ASN A 1 385 ? -10.116 -8.220 -33.439 1.00 93.94 385 ASN A N 1
ATOM 2987 C CA . ASN A 1 385 ? -10.330 -7.912 -34.857 1.00 93.94 385 ASN A CA 1
ATOM 2988 C C . ASN A 1 385 ? -9.747 -9.023 -35.758 1.00 93.94 385 ASN A C 1
ATOM 2990 O O . ASN A 1 385 ? -8.719 -8.832 -36.416 1.00 93.94 385 ASN A O 1
ATOM 2994 N N . PRO A 1 386 ? -10.349 -10.227 -35.764 1.00 93.38 386 PRO A N 1
ATOM 2995 C CA . PRO A 1 386 ? -9.893 -11.323 -36.612 1.00 93.38 386 PRO A CA 1
ATOM 2996 C C . PRO A 1 386 ? -10.191 -11.037 -38.101 1.00 93.38 386 PRO A C 1
ATOM 2998 O O . PRO A 1 386 ? -11.336 -10.750 -38.448 1.00 93.38 386 PRO A O 1
ATOM 3001 N N . PRO A 1 387 ? -9.245 -11.249 -39.041 1.00 92.38 387 PRO A N 1
ATOM 3002 C CA . PRO A 1 387 ? -9.460 -11.012 -40.478 1.00 92.38 387 PRO A CA 1
ATOM 3003 C C . PRO A 1 387 ? -10.522 -11.913 -41.140 1.00 92.38 387 PRO A C 1
ATOM 3005 O O . PRO A 1 387 ? -10.830 -11.746 -42.318 1.00 92.38 387 PRO A O 1
ATOM 3008 N N . ALA A 1 388 ? -11.085 -12.873 -40.400 1.00 90.31 388 ALA A N 1
ATOM 3009 C CA . ALA A 1 388 ? -12.224 -13.689 -40.818 1.00 90.31 388 ALA A CA 1
ATOM 3010 C C . ALA A 1 388 ? -13.598 -13.081 -40.438 1.00 90.31 388 ALA A C 1
ATOM 3012 O O . ALA A 1 388 ? -14.626 -13.651 -40.806 1.00 90.31 388 ALA A O 1
ATOM 3013 N N . GLY A 1 389 ? -13.617 -11.944 -39.730 1.00 91.75 389 GLY A N 1
ATOM 3014 C CA . GLY A 1 389 ? -14.811 -11.250 -39.241 1.00 91.75 389 GLY A CA 1
ATOM 3015 C C . GLY A 1 389 ? -15.179 -11.593 -37.793 1.00 91.75 389 GLY A C 1
ATOM 3016 O O . GLY A 1 389 ? -14.829 -12.653 -37.276 1.00 91.75 389 GLY A O 1
ATOM 3017 N N . ASP A 1 390 ? -15.920 -10.689 -37.159 1.00 91.50 390 ASP A N 1
ATOM 3018 C CA . ASP A 1 390 ? -16.143 -10.596 -35.706 1.00 91.50 390 ASP A CA 1
ATOM 3019 C C . ASP A 1 390 ? -16.712 -11.882 -35.065 1.00 91.50 390 ASP A C 1
ATOM 3021 O O . ASP A 1 390 ? -16.426 -12.215 -33.920 1.00 91.50 390 ASP A O 1
ATOM 3025 N N . ALA A 1 391 ? -17.427 -12.704 -35.839 1.00 92.50 391 ALA A N 1
ATOM 3026 C CA . ALA A 1 391 ? -17.926 -14.012 -35.403 1.00 92.50 391 ALA A CA 1
ATOM 3027 C C . ALA A 1 391 ? -16.819 -15.033 -35.018 1.00 92.50 391 ALA A C 1
ATOM 3029 O O . ALA A 1 391 ? -17.125 -16.121 -34.521 1.00 92.50 391 ALA A O 1
ATOM 3030 N N . TYR A 1 392 ? -15.543 -14.706 -35.253 1.00 94.50 392 TYR A N 1
ATOM 3031 C CA . TYR A 1 392 ? -14.371 -15.485 -34.840 1.00 94.50 392 TYR A CA 1
ATOM 3032 C C . TYR A 1 392 ? -13.621 -14.899 -33.630 1.00 94.50 392 TYR A C 1
ATOM 3034 O O . TYR A 1 392 ? -12.626 -15.483 -33.207 1.00 94.50 392 TYR A O 1
ATOM 3042 N N . GLU A 1 393 ? -14.077 -13.784 -33.056 1.00 95.06 393 GLU A N 1
ATOM 3043 C CA . GLU A 1 393 ? -13.497 -13.228 -31.831 1.00 95.06 393 GLU A CA 1
ATOM 3044 C C . GLU A 1 393 ? -13.575 -14.208 -30.644 1.00 95.06 393 GLU A C 1
ATOM 3046 O O . GLU A 1 393 ? -14.415 -15.121 -30.588 1.00 95.06 393 GLU A O 1
ATOM 3051 N N . PHE A 1 394 ? -12.707 -13.986 -29.657 1.00 95.75 394 PHE A N 1
ATOM 3052 C CA . PHE A 1 394 ? -12.785 -14.630 -28.350 1.00 95.75 394 PHE A CA 1
ATOM 3053 C C . PHE A 1 394 ? -12.041 -13.838 -27.269 1.00 95.75 394 PHE A C 1
ATOM 3055 O O . PHE A 1 394 ? -11.144 -13.038 -27.550 1.00 95.75 394 PHE A O 1
ATOM 3062 N N . ILE A 1 395 ? -12.389 -14.144 -26.019 1.00 95.75 395 ILE A N 1
ATOM 3063 C CA . ILE A 1 395 ? -11.702 -13.712 -24.802 1.00 95.75 395 ILE A CA 1
ATOM 3064 C C . ILE A 1 395 ? -11.272 -14.960 -24.033 1.00 95.75 395 ILE A C 1
ATOM 3066 O O . ILE A 1 395 ? -12.052 -15.904 -23.889 1.00 95.75 395 ILE A O 1
ATOM 3070 N N . GLU A 1 396 ? -10.055 -14.968 -23.506 1.00 96.31 396 GLU A N 1
ATOM 3071 C CA . GLU A 1 396 ? -9.578 -16.001 -22.591 1.00 96.31 396 GLU A CA 1
ATOM 3072 C C . GLU A 1 396 ? -9.398 -15.442 -21.176 1.00 96.31 396 GLU A C 1
ATOM 3074 O O . GLU A 1 396 ? -8.899 -14.328 -20.991 1.00 96.31 396 GLU A O 1
ATOM 3079 N N . ILE A 1 397 ? -9.779 -16.238 -20.173 1.00 96.56 397 ILE A N 1
ATOM 3080 C CA . ILE A 1 397 ? -9.450 -15.991 -18.770 1.00 96.56 397 ILE A CA 1
ATOM 3081 C C . ILE A 1 397 ? -8.645 -17.139 -18.154 1.00 96.56 397 ILE A C 1
ATOM 3083 O O . ILE A 1 397 ? -8.855 -18.310 -18.465 1.00 96.56 397 ILE A O 1
ATOM 3087 N N . PHE A 1 398 ? -7.769 -16.802 -17.212 1.00 95.75 398 PHE A N 1
ATOM 3088 C CA . PHE A 1 398 ? -6.899 -17.731 -16.492 1.00 95.75 398 PHE A CA 1
ATOM 3089 C C . PHE A 1 398 ? -7.038 -17.559 -14.984 1.00 95.75 398 PHE A C 1
ATOM 3091 O O . PHE A 1 398 ? -7.037 -16.434 -14.479 1.00 95.75 398 PHE A O 1
ATOM 3098 N N . ASN A 1 399 ? -7.095 -18.668 -14.249 1.00 95.38 399 ASN A N 1
ATOM 3099 C CA . ASN A 1 399 ? -7.028 -18.657 -12.789 1.00 95.38 399 ASN A CA 1
ATOM 3100 C C . ASN A 1 399 ? -5.572 -18.812 -12.321 1.00 95.38 399 ASN A C 1
ATOM 3102 O O . ASN A 1 399 ? -5.088 -19.925 -12.108 1.00 95.38 399 ASN A O 1
ATOM 3106 N N . ALA A 1 400 ? -4.894 -17.681 -12.116 1.00 90.00 400 ALA A N 1
ATOM 3107 C CA . ALA A 1 400 ? -3.560 -17.621 -11.517 1.00 90.00 400 ALA A CA 1
ATOM 3108 C C . ALA A 1 400 ? -3.574 -17.823 -9.984 1.00 90.00 400 ALA A C 1
ATOM 3110 O O . ALA A 1 400 ? -2.524 -17.838 -9.339 1.00 90.00 400 ALA A O 1
ATOM 3111 N N . GLY A 1 401 ? -4.759 -17.956 -9.380 1.00 88.44 401 GLY A N 1
ATOM 3112 C CA . GLY A 1 401 ? -4.942 -18.246 -7.965 1.00 88.44 401 GLY A CA 1
ATOM 3113 C C . GLY A 1 401 ? -4.671 -19.707 -7.595 1.00 88.44 401 GLY A C 1
ATOM 3114 O O . GLY A 1 401 ? -4.520 -20.590 -8.434 1.00 88.44 401 GLY A O 1
ATOM 3115 N N . ASN A 1 402 ? -4.647 -19.973 -6.288 1.00 85.50 402 ASN A N 1
ATOM 3116 C CA . ASN A 1 402 ? -4.408 -21.301 -5.710 1.00 85.50 402 ASN A CA 1
ATOM 3117 C C . ASN A 1 402 ? -5.693 -22.048 -5.289 1.00 85.50 402 ASN A C 1
ATOM 3119 O O . ASN A 1 402 ? -5.604 -23.163 -4.775 1.00 85.50 402 ASN A O 1
ATOM 3123 N N . ARG A 1 403 ? -6.879 -21.454 -5.500 1.00 85.19 403 ARG A N 1
ATOM 3124 C CA . ARG A 1 403 ? -8.197 -22.057 -5.237 1.00 85.19 403 ARG A CA 1
ATOM 3125 C C . ARG A 1 403 ? -9.007 -22.189 -6.525 1.00 85.19 403 ARG A C 1
ATOM 3127 O O . ARG A 1 403 ? -8.941 -21.308 -7.377 1.00 85.19 403 ARG A O 1
ATOM 3134 N N . THR A 1 404 ? -9.783 -23.267 -6.660 1.00 90.94 404 THR A N 1
ATOM 3135 C CA . THR A 1 404 ? -10.829 -23.349 -7.693 1.00 90.94 404 THR A CA 1
ATOM 3136 C C . THR A 1 404 ? -11.829 -22.226 -7.460 1.00 90.94 404 THR A C 1
ATOM 3138 O O . THR A 1 404 ? -12.237 -21.989 -6.321 1.00 90.94 404 THR A O 1
ATOM 3141 N N . VAL A 1 405 ? -12.209 -21.538 -8.530 1.00 93.50 405 VAL A N 1
ATOM 3142 C CA . VAL A 1 405 ? -13.149 -20.417 -8.494 1.00 93.50 405 VAL A CA 1
ATOM 3143 C C . VAL A 1 405 ? -14.481 -20.879 -9.072 1.00 93.50 405 VAL A C 1
ATOM 3145 O O . VAL A 1 405 ? -14.506 -21.489 -10.140 1.00 93.50 405 VAL A O 1
ATOM 3148 N N . ASP A 1 406 ? -15.569 -20.599 -8.356 1.00 92.38 406 ASP A N 1
ATOM 3149 C CA . ASP A 1 406 ? -16.937 -20.724 -8.861 1.00 92.38 406 ASP A CA 1
ATOM 3150 C C . ASP A 1 406 ? -17.332 -19.413 -9.555 1.00 92.38 406 ASP A C 1
ATOM 3152 O O . ASP A 1 406 ? -17.164 -18.337 -8.978 1.00 92.38 406 ASP A O 1
ATOM 3156 N N . LEU A 1 407 ? -17.815 -19.520 -10.794 1.00 92.94 407 LEU A N 1
ATOM 3157 C CA . LEU A 1 407 ? -18.218 -18.409 -11.658 1.00 92.94 407 LEU A CA 1
ATOM 3158 C C . LEU A 1 407 ? -19.748 -18.210 -11.680 1.00 92.94 407 LEU A C 1
ATOM 3160 O O . LEU A 1 407 ? -20.262 -17.408 -12.461 1.00 92.94 407 LEU A O 1
ATOM 3164 N N . ASN A 1 408 ? -20.506 -18.917 -10.833 1.00 89.19 408 ASN A N 1
ATOM 3165 C CA . ASN A 1 408 ? -21.941 -18.692 -10.649 1.00 89.19 408 ASN A CA 1
ATOM 3166 C C . ASN A 1 408 ? -22.231 -17.216 -10.316 1.00 89.19 408 ASN A C 1
ATOM 3168 O O . ASN A 1 408 ? -21.777 -16.697 -9.299 1.00 89.19 408 ASN A O 1
ATOM 3172 N N . GLY A 1 409 ? -23.013 -16.550 -11.171 1.00 86.12 409 GLY A N 1
ATOM 3173 C CA . GLY A 1 409 ? -23.374 -15.134 -11.024 1.00 86.12 409 GLY A CA 1
ATOM 3174 C C . GLY A 1 409 ? -22.292 -14.134 -11.453 1.00 86.12 409 GLY A C 1
ATOM 3175 O O . GLY A 1 409 ? -22.558 -12.937 -11.442 1.00 86.12 409 GLY A O 1
ATOM 3176 N N . TRP A 1 410 ? -21.108 -14.596 -11.865 1.00 93.44 410 TRP A N 1
ATOM 3177 C CA . TRP A 1 410 ? -20.107 -13.735 -12.493 1.00 93.44 410 TRP A CA 1
ATOM 3178 C C . TRP A 1 410 ? -20.553 -13.333 -13.900 1.00 93.44 410 TRP A C 1
ATOM 3180 O O . TRP A 1 410 ? -21.270 -14.073 -14.585 1.00 93.44 410 TRP A O 1
ATOM 3190 N N . HIS A 1 411 ? -20.081 -12.178 -14.354 1.00 91.94 411 HIS A N 1
ATOM 3191 C CA . HIS A 1 411 ? -20.383 -11.654 -15.681 1.00 91.94 411 HIS A CA 1
ATOM 3192 C C . HIS A 1 411 ? -19.241 -10.773 -16.204 1.00 91.94 411 HIS A C 1
ATOM 3194 O O . HIS A 1 411 ? -18.294 -10.451 -15.482 1.00 91.94 411 HIS A O 1
ATOM 3200 N N . PHE A 1 412 ? -19.334 -10.387 -17.475 1.00 92.00 412 PHE A N 1
ATOM 3201 C CA . PHE A 1 412 ? -18.461 -9.373 -18.060 1.00 92.00 412 PHE A CA 1
ATOM 3202 C C . PHE A 1 412 ? -19.202 -8.047 -18.246 1.00 92.00 412 PHE A C 1
ATOM 3204 O O . PHE A 1 412 ? -20.382 -8.027 -18.588 1.00 92.00 412 PHE A O 1
ATOM 3211 N N . SER A 1 413 ? -18.471 -6.947 -18.082 1.00 88.62 413 SER A N 1
ATOM 3212 C CA . SER A 1 413 ? -18.835 -5.626 -18.600 1.00 88.62 413 SER A CA 1
ATOM 3213 C C . SER A 1 413 ? -17.969 -5.313 -19.828 1.00 88.62 413 SER A C 1
ATOM 3215 O O . SER A 1 413 ? -16.834 -5.790 -19.911 1.00 88.62 413 SER A O 1
ATOM 3217 N N . GLY A 1 414 ? -18.517 -4.569 -20.791 1.00 85.00 414 GLY A N 1
ATOM 3218 C CA . GLY A 1 414 ? -18.036 -4.498 -22.179 1.00 85.00 414 GLY A CA 1
ATOM 3219 C C . GLY A 1 414 ? -18.870 -5.417 -23.081 1.00 85.00 414 GLY A C 1
ATOM 3220 O O . GLY A 1 414 ? -19.787 -4.959 -23.759 1.00 85.00 414 GLY A O 1
ATOM 3221 N N . ILE A 1 415 ? -18.639 -6.731 -22.994 1.00 86.94 415 ILE A N 1
ATOM 3222 C CA . ILE A 1 415 ? -19.369 -7.761 -23.761 1.00 86.94 415 ILE A CA 1
ATOM 3223 C C . ILE A 1 415 ? -20.552 -8.384 -22.993 1.00 86.94 415 ILE A C 1
ATOM 3225 O O . ILE A 1 415 ? -20.527 -8.504 -21.769 1.00 86.94 415 ILE A O 1
ATOM 3229 N N . THR A 1 416 ? -21.575 -8.876 -23.707 1.00 86.56 416 THR A N 1
ATOM 3230 C CA . THR A 1 416 ? -22.724 -9.562 -23.078 1.00 86.56 416 THR A CA 1
ATOM 3231 C C . THR A 1 416 ? -22.436 -11.055 -22.885 1.00 86.56 416 THR A C 1
ATOM 3233 O O . THR A 1 416 ? -22.720 -11.869 -23.766 1.00 86.56 416 THR A O 1
ATOM 3236 N N . CYS A 1 417 ? -21.892 -11.422 -21.720 1.00 85.31 417 CYS A N 1
ATOM 3237 C CA . CYS A 1 417 ? -21.606 -12.807 -21.328 1.00 85.31 417 CYS A CA 1
ATOM 3238 C C . CYS A 1 417 ? -22.093 -13.121 -19.906 1.00 85.31 417 CYS A C 1
ATOM 3240 O O . CYS A 1 417 ? -21.827 -12.366 -18.971 1.00 85.31 417 CYS A O 1
ATOM 3242 N N . VAL A 1 418 ? -22.718 -14.290 -19.738 1.00 75.75 418 VAL A N 1
ATOM 3243 C CA . VAL A 1 418 ? -23.045 -14.898 -18.439 1.00 75.75 418 VAL A CA 1
ATOM 3244 C C . VAL A 1 418 ? -22.541 -16.340 -18.456 1.00 75.75 418 VAL A C 1
ATOM 3246 O O . VAL A 1 418 ? -22.830 -17.082 -19.397 1.00 75.75 418 VAL A O 1
ATOM 3249 N N . PHE A 1 419 ? -21.780 -16.747 -17.439 1.00 89.56 419 PHE A N 1
ATOM 3250 C CA . PHE A 1 419 ? -21.258 -18.114 -17.361 1.00 89.56 419 PHE A CA 1
ATOM 3251 C C . PHE A 1 419 ? -22.388 -19.137 -17.122 1.00 89.56 419 PHE A C 1
ATOM 3253 O O . PHE A 1 419 ? -23.361 -18.831 -16.426 1.00 89.56 419 PHE A O 1
ATOM 3260 N N . PRO A 1 420 ? -22.292 -20.363 -17.675 1.00 84.19 420 PRO A N 1
ATOM 3261 C CA . PRO A 1 420 ? -23.309 -21.386 -17.451 1.00 84.19 420 PRO A CA 1
ATOM 3262 C C . PRO A 1 420 ? -23.363 -21.804 -15.965 1.00 84.19 420 PRO A C 1
ATOM 3264 O O . PRO A 1 420 ? -22.320 -21.848 -15.311 1.00 84.19 420 PRO A O 1
ATOM 3267 N N . PRO A 1 421 ? -24.544 -22.150 -15.412 1.00 84.44 421 PRO A N 1
ATOM 3268 C CA . PRO A 1 421 ? -24.667 -22.542 -14.008 1.00 84.44 421 PRO A CA 1
ATOM 3269 C C . PRO A 1 421 ? -23.747 -23.712 -13.634 1.00 84.44 421 PRO A C 1
ATOM 3271 O O . PRO A 1 421 ? -23.758 -24.755 -14.290 1.00 84.44 421 PRO A O 1
ATOM 3274 N N . GLY A 1 422 ? -22.966 -23.543 -12.567 1.00 84.50 422 GLY A N 1
ATOM 3275 C CA . GLY A 1 422 ? -21.939 -24.500 -12.141 1.00 84.50 422 GLY A CA 1
ATOM 3276 C C . GLY A 1 422 ? -20.603 -24.399 -12.891 1.00 84.50 422 GLY A C 1
ATOM 3277 O O . GLY A 1 422 ? -19.771 -25.295 -12.744 1.00 84.50 422 GLY A O 1
ATOM 3278 N N . ALA A 1 423 ? -20.373 -23.346 -13.683 1.00 90.56 423 ALA A N 1
ATOM 3279 C CA . ALA A 1 423 ? -19.064 -23.063 -14.264 1.00 90.56 423 ALA A CA 1
ATOM 3280 C C . ALA A 1 423 ? -18.008 -22.845 -13.169 1.00 90.56 423 ALA A C 1
ATOM 3282 O O . ALA A 1 423 ? -18.168 -22.002 -12.289 1.00 90.56 423 ALA A O 1
ATOM 3283 N N . THR A 1 424 ? -16.899 -23.580 -13.251 1.00 94.75 424 THR A N 1
ATOM 3284 C CA . THR A 1 424 ? -15.756 -23.420 -12.345 1.00 94.75 424 THR A CA 1
ATOM 3285 C C . THR A 1 424 ? -14.451 -23.401 -13.131 1.00 94.75 424 THR A C 1
ATOM 3287 O O . THR A 1 424 ? -14.338 -24.056 -14.168 1.00 94.75 424 THR A O 1
ATOM 3290 N N . ILE A 1 425 ? -13.457 -22.665 -12.633 1.00 95.88 425 ILE A N 1
ATOM 3291 C CA . ILE A 1 425 ? -12.104 -22.621 -13.201 1.00 95.88 425 ILE A CA 1
ATOM 3292 C C . ILE A 1 425 ? -11.085 -23.041 -12.133 1.00 95.88 425 ILE A C 1
ATOM 3294 O O . ILE A 1 425 ? -10.975 -22.435 -11.063 1.00 95.88 425 ILE A O 1
ATOM 3298 N N . ALA A 1 426 ? -10.369 -24.138 -12.387 1.00 95.56 426 ALA A N 1
ATOM 3299 C CA . ALA A 1 426 ? -9.398 -24.702 -11.448 1.00 95.56 426 ALA A CA 1
ATOM 3300 C C . ALA A 1 426 ? -8.088 -23.881 -11.428 1.00 95.56 426 ALA A C 1
ATOM 3302 O O . ALA A 1 426 ? -7.820 -23.156 -12.387 1.00 95.56 426 ALA A O 1
ATOM 3303 N N . PRO A 1 427 ? -7.254 -23.983 -10.374 1.00 93.19 427 PRO A N 1
ATOM 3304 C CA . PRO A 1 427 ? -5.938 -23.341 -10.332 1.00 93.19 427 PRO A CA 1
ATOM 3305 C C . PRO A 1 427 ? -5.093 -23.687 -11.562 1.00 93.19 427 PRO A C 1
ATOM 3307 O O . PRO A 1 427 ? -5.050 -24.848 -11.972 1.00 93.19 427 PRO A O 1
ATOM 3310 N N . GLY A 1 428 ? -4.427 -22.694 -12.151 1.00 92.44 428 GLY A N 1
ATOM 3311 C CA . GLY A 1 428 ? -3.579 -22.881 -13.330 1.00 92.44 428 GLY A CA 1
ATOM 3312 C C . GLY A 1 428 ? -4.326 -23.330 -14.593 1.00 92.44 428 GLY A C 1
ATOM 3313 O O . GLY A 1 428 ? -3.697 -23.866 -15.501 1.00 92.44 428 GLY A O 1
ATOM 3314 N N . SER A 1 429 ? -5.651 -23.157 -14.648 1.00 95.12 429 SER A N 1
ATOM 3315 C CA . SER A 1 429 ? -6.478 -23.503 -15.812 1.00 95.12 429 SER A CA 1
ATOM 3316 C C . SER A 1 429 ? -6.910 -22.261 -16.589 1.00 95.12 429 SER A C 1
ATOM 3318 O O . SER A 1 429 ? -7.169 -21.211 -15.996 1.00 95.12 429 SER A O 1
ATOM 3320 N N . TYR A 1 430 ? -7.032 -22.427 -17.905 1.00 94.50 430 TYR A N 1
ATOM 3321 C CA . TYR A 1 430 ? -7.563 -21.447 -18.852 1.00 94.50 430 TYR A CA 1
ATOM 3322 C C . TYR A 1 430 ? -9.034 -21.739 -19.179 1.00 94.50 430 TYR A C 1
ATOM 3324 O O . TYR A 1 430 ? -9.485 -22.885 -19.097 1.00 94.50 430 TYR A O 1
ATOM 3332 N N . MET A 1 431 ? -9.789 -20.709 -19.555 1.00 95.56 431 MET A N 1
ATOM 3333 C CA . MET A 1 431 ? -11.188 -20.800 -19.969 1.00 95.56 431 MET A CA 1
ATOM 3334 C C . MET A 1 431 ? -11.471 -19.800 -21.094 1.00 95.56 431 MET A C 1
ATOM 3336 O O . MET A 1 431 ? -11.232 -18.606 -20.945 1.00 95.56 431 MET A O 1
ATOM 3340 N N . ILE A 1 432 ? -12.021 -20.295 -22.204 1.00 96.12 432 ILE A N 1
ATOM 3341 C CA . ILE A 1 432 ? -12.300 -19.501 -23.407 1.00 96.12 432 ILE A CA 1
ATOM 3342 C C . ILE A 1 432 ? -13.786 -19.139 -23.470 1.00 96.12 432 ILE A C 1
ATOM 3344 O O . ILE A 1 432 ? -14.654 -20.001 -23.281 1.00 96.12 432 ILE A O 1
ATOM 3348 N N . ILE A 1 433 ? -14.064 -17.879 -23.800 1.00 95.62 433 ILE A N 1
ATOM 3349 C CA . ILE A 1 433 ? -15.387 -17.329 -24.079 1.00 95.62 433 ILE A CA 1
ATOM 3350 C C . ILE A 1 433 ? -15.387 -16.818 -25.527 1.00 95.62 433 ILE A C 1
ATOM 3352 O O . ILE A 1 433 ? -14.649 -15.895 -25.860 1.00 95.62 433 ILE A O 1
ATOM 3356 N N . ALA A 1 434 ? -16.190 -17.425 -26.402 1.00 94.69 434 ALA A N 1
ATOM 3357 C CA . ALA A 1 434 ? -16.198 -17.124 -27.840 1.00 94.69 434 ALA A CA 1
ATOM 3358 C C . ALA A 1 434 ? -17.437 -16.327 -28.280 1.00 94.69 434 ALA A C 1
ATOM 3360 O O . ALA A 1 434 ? -18.490 -16.417 -27.644 1.00 94.69 434 ALA A O 1
ATOM 3361 N N . CYS A 1 435 ? -17.354 -15.616 -29.408 1.00 92.06 435 CYS A N 1
ATOM 3362 C CA . CYS A 1 435 ? -18.539 -15.019 -30.027 1.00 92.06 435 CYS A CA 1
ATOM 3363 C C . CYS A 1 435 ? -19.573 -16.106 -30.412 1.00 92.06 435 CYS A C 1
ATOM 3365 O O . CYS A 1 435 ? -19.232 -17.168 -30.948 1.00 92.06 435 CYS A O 1
ATOM 3367 N N . ASN A 1 436 ? -20.857 -15.858 -30.134 1.00 90.88 436 ASN A N 1
ATOM 3368 C CA . ASN A 1 436 ? -21.948 -16.809 -30.378 1.00 90.88 436 ASN A CA 1
ATOM 3369 C C . ASN A 1 436 ? -22.487 -16.807 -31.827 1.00 90.88 436 ASN A C 1
ATOM 3371 O O . ASN A 1 436 ? -23.401 -17.574 -32.133 1.00 90.88 436 ASN A O 1
ATOM 3375 N N . ASP A 1 437 ? -21.942 -15.981 -32.724 1.00 90.12 437 ASP A N 1
ATOM 3376 C CA . ASP A 1 437 ? -22.489 -15.795 -34.078 1.00 90.12 437 ASP A CA 1
ATOM 3377 C C . ASP A 1 437 ? -22.171 -16.959 -35.036 1.00 90.12 437 ASP A C 1
ATOM 3379 O O . ASP A 1 437 ? -22.967 -17.272 -35.924 1.00 90.12 437 ASP A O 1
ATOM 3383 N N . THR A 1 438 ? -21.051 -17.674 -34.846 1.00 92.12 438 THR A N 1
ATOM 3384 C CA . THR A 1 438 ? -20.790 -18.935 -35.571 1.00 92.12 438 THR A CA 1
ATOM 3385 C C . THR A 1 438 ? -20.067 -20.002 -34.731 1.00 92.12 438 THR A C 1
ATOM 3387 O O . THR A 1 438 ? -18.936 -20.385 -35.028 1.00 92.12 438 THR A O 1
ATOM 3390 N N . PRO A 1 439 ? -20.709 -20.609 -33.711 1.00 90.06 439 PRO A N 1
ATOM 3391 C CA . PRO A 1 439 ? -20.052 -21.585 -32.832 1.00 90.06 439 PRO A CA 1
ATOM 3392 C C . PRO A 1 439 ? -19.517 -22.824 -33.570 1.00 90.06 439 PRO A C 1
ATOM 3394 O O . PRO A 1 439 ? -18.598 -23.489 -33.097 1.00 90.06 439 PRO A O 1
ATOM 3397 N N . ALA A 1 440 ? -20.081 -23.155 -34.738 1.00 90.81 440 ALA A N 1
ATOM 3398 C CA . ALA A 1 440 ? -19.575 -24.213 -35.614 1.00 90.81 440 ALA A CA 1
ATOM 3399 C C . ALA A 1 440 ? -18.368 -23.763 -36.462 1.00 90.81 440 ALA A C 1
ATOM 3401 O O . ALA A 1 440 ? -17.409 -24.525 -36.596 1.00 90.81 440 ALA A O 1
ATOM 3402 N N . GLY A 1 441 ? -18.385 -22.536 -36.999 1.00 92.56 441 GLY A N 1
ATOM 3403 C CA . GLY A 1 441 ? -17.248 -21.963 -37.725 1.00 92.56 441 GLY A CA 1
ATOM 3404 C C . GLY A 1 441 ? -16.053 -21.736 -36.801 1.00 92.56 441 GLY A C 1
ATOM 3405 O O . GLY A 1 441 ? -14.946 -22.166 -37.122 1.00 92.56 441 GLY A O 1
ATOM 3406 N N . TRP A 1 442 ? -16.296 -21.178 -35.612 1.00 93.94 442 TRP A N 1
ATOM 3407 C CA . TRP A 1 442 ? -15.298 -20.965 -34.562 1.00 93.94 442 TRP A CA 1
ATOM 3408 C C . TRP A 1 442 ? -14.550 -22.264 -34.238 1.00 93.94 442 TRP A C 1
ATOM 3410 O O . TRP A 1 442 ? -13.339 -22.337 -34.418 1.00 93.94 442 TRP A O 1
ATOM 3420 N N . ARG A 1 443 ? -15.269 -23.348 -33.902 1.00 91.62 443 ARG A N 1
ATOM 3421 C CA . ARG A 1 443 ? -14.666 -24.674 -33.635 1.00 91.62 443 ARG A CA 1
ATOM 3422 C C . ARG A 1 443 ? -13.957 -25.307 -34.840 1.00 91.62 443 ARG A C 1
ATOM 3424 O O . ARG A 1 443 ? -13.162 -26.222 -34.653 1.00 91.62 443 ARG A O 1
ATOM 3431 N N . THR A 1 444 ? -14.237 -24.852 -36.061 1.00 92.38 444 THR A N 1
ATOM 3432 C CA . THR A 1 444 ? -13.536 -25.317 -37.271 1.00 92.38 444 THR A CA 1
ATOM 3433 C C . THR A 1 444 ? -12.213 -24.572 -37.468 1.00 92.38 444 THR A C 1
ATOM 3435 O O . THR A 1 444 ? -11.218 -25.193 -37.832 1.00 92.38 444 THR A O 1
ATOM 3438 N N . LYS A 1 445 ? -12.183 -23.260 -37.191 1.00 91.44 445 LYS A N 1
ATOM 3439 C CA . LYS A 1 445 ? -10.974 -22.421 -37.231 1.00 91.44 445 LYS A CA 1
ATOM 3440 C C . LYS A 1 445 ? -10.031 -22.766 -36.071 1.00 91.44 445 LYS A C 1
ATOM 3442 O O . LYS A 1 445 ? -8.902 -23.192 -36.287 1.00 91.44 445 LYS A O 1
ATOM 3447 N N . TYR A 1 446 ? -10.539 -22.696 -34.847 1.00 93.06 446 TYR A N 1
ATOM 3448 C CA . TYR A 1 446 ? -9.803 -22.919 -33.602 1.00 93.06 446 TYR A CA 1
ATOM 3449 C C . TYR A 1 446 ? -9.887 -24.385 -33.148 1.00 93.06 446 TYR A C 1
ATOM 3451 O O . TYR A 1 446 ? -10.282 -24.690 -32.027 1.00 93.06 446 TYR A O 1
ATOM 3459 N N . SER A 1 447 ? -9.551 -25.321 -34.040 1.00 85.31 447 SER A N 1
ATOM 3460 C CA . SER A 1 447 ? -9.804 -26.764 -33.845 1.00 85.31 447 SER A CA 1
ATOM 3461 C C . SER A 1 447 ? -9.033 -27.438 -32.693 1.00 85.31 447 SER A C 1
ATOM 3463 O O . SER A 1 447 ? -9.387 -28.548 -32.297 1.00 85.31 447 SER A O 1
ATOM 3465 N N . GLY A 1 448 ? -8.013 -26.777 -32.130 1.00 84.62 448 GLY A N 1
ATOM 3466 C CA . GLY A 1 448 ? -7.332 -27.204 -30.899 1.00 84.62 448 GLY A CA 1
ATOM 3467 C C . GLY A 1 448 ? -7.999 -26.727 -29.600 1.00 84.62 448 GLY A C 1
ATOM 3468 O O . GLY A 1 448 ? -7.599 -27.161 -28.523 1.00 84.62 448 GLY A O 1
ATOM 3469 N N . ALA A 1 449 ? -9.005 -25.854 -29.692 1.00 90.44 449 ALA A N 1
ATOM 3470 C CA . ALA A 1 449 ? -9.606 -25.137 -28.575 1.00 90.44 449 ALA A CA 1
ATOM 3471 C C . ALA A 1 449 ? -11.104 -25.460 -28.415 1.00 90.44 449 ALA A C 1
ATOM 3473 O O . ALA A 1 449 ? -11.768 -25.968 -29.320 1.00 90.44 449 ALA A O 1
ATOM 3474 N N . THR A 1 450 ? -11.677 -25.183 -27.241 1.00 91.06 450 THR A N 1
ATOM 3475 C CA . THR A 1 450 ? -13.110 -25.400 -26.968 1.00 91.06 450 THR A CA 1
ATOM 3476 C C . THR A 1 450 ? -13.652 -24.285 -26.071 1.00 91.06 450 THR A C 1
ATOM 3478 O O . THR A 1 450 ? -13.199 -24.172 -24.933 1.00 91.06 450 THR A O 1
ATOM 3481 N N . PRO A 1 451 ? -14.631 -23.479 -26.532 1.00 92.38 451 PRO A N 1
ATOM 3482 C CA . PRO A 1 451 ? -15.250 -22.457 -25.695 1.00 92.38 451 PRO A CA 1
ATOM 3483 C C . PRO A 1 451 ? -16.080 -23.089 -24.576 1.00 92.38 451 PRO A C 1
ATOM 3485 O O . PRO A 1 451 ? -16.911 -23.967 -24.828 1.00 92.38 451 PRO A O 1
ATOM 3488 N N . ALA A 1 452 ? -15.869 -22.617 -23.348 1.00 90.50 452 ALA A N 1
ATOM 3489 C CA . ALA A 1 452 ? -16.630 -23.017 -22.164 1.00 90.50 452 ALA A CA 1
ATOM 3490 C C . ALA A 1 452 ? -17.889 -22.155 -21.963 1.00 90.50 452 ALA A C 1
ATOM 3492 O O . ALA A 1 452 ? -18.868 -22.606 -21.369 1.00 90.50 452 ALA A O 1
ATOM 3493 N N . ALA A 1 453 ? -17.864 -20.927 -22.482 1.00 90.75 453 ALA A N 1
ATOM 3494 C CA . ALA A 1 453 ? -18.987 -20.000 -22.532 1.00 90.75 453 ALA A CA 1
ATOM 3495 C C . ALA A 1 453 ? -19.011 -19.278 -23.893 1.00 90.75 453 ALA A C 1
ATOM 3497 O O . ALA A 1 453 ? -18.065 -19.377 -24.680 1.00 90.75 453 ALA A O 1
ATOM 3498 N N . TYR A 1 454 ? -20.101 -18.562 -24.168 1.00 91.19 454 TYR A N 1
ATOM 3499 C CA . TYR A 1 454 ? -20.258 -17.747 -25.373 1.00 91.19 454 TYR A CA 1
ATOM 3500 C C . TYR A 1 454 ? -20.831 -16.377 -25.008 1.00 91.19 454 TYR A C 1
ATOM 3502 O O . TYR A 1 454 ? -21.622 -16.276 -24.067 1.00 91.19 454 TYR A O 1
ATOM 3510 N N . TYR A 1 455 ? -20.465 -15.348 -25.770 1.00 89.00 455 TYR A N 1
ATOM 3511 C CA . TYR A 1 455 ? -20.991 -13.990 -25.630 1.00 89.00 455 TYR A CA 1
ATOM 3512 C C . TYR A 1 455 ? -21.742 -13.527 -26.880 1.00 89.00 455 TYR A C 1
ATOM 3514 O O . TYR A 1 455 ? -21.575 -14.087 -27.964 1.00 89.00 455 TYR A O 1
ATOM 3522 N N . ALA A 1 456 ? -22.595 -12.518 -26.713 1.00 82.19 456 ALA A N 1
ATOM 3523 C CA . ALA A 1 456 ? -23.348 -11.894 -27.798 1.00 82.19 456 ALA A CA 1
ATOM 3524 C C . ALA A 1 456 ? -22.866 -10.458 -28.063 1.00 82.19 456 ALA A C 1
ATOM 3526 O O . ALA A 1 456 ? -22.535 -9.730 -27.123 1.00 82.19 456 ALA A O 1
ATOM 3527 N N . GLY A 1 457 ? -22.884 -10.064 -29.340 1.00 71.75 457 GLY A N 1
ATOM 3528 C CA . GLY A 1 457 ? -22.225 -8.855 -29.844 1.00 71.75 457 GLY A CA 1
ATOM 3529 C C . GLY A 1 457 ? -20.793 -9.129 -30.316 1.00 71.75 457 GLY A C 1
ATOM 3530 O O . GLY A 1 457 ? -20.287 -10.240 -30.148 1.00 71.75 457 GLY A O 1
ATOM 3531 N N . SER A 1 458 ? -20.165 -8.111 -30.902 1.00 73.12 458 SER A N 1
ATOM 3532 C CA . SER A 1 458 ? -18.720 -8.052 -31.143 1.00 73.12 458 SER A CA 1
ATOM 3533 C C . SER A 1 458 ? -18.033 -7.245 -30.038 1.00 73.12 458 SER A C 1
ATOM 3535 O O . SER A 1 458 ? -18.695 -6.520 -29.288 1.00 73.12 458 SER A O 1
ATOM 3537 N N . SER A 1 459 ? -16.710 -7.326 -29.980 1.00 78.69 459 SER A N 1
ATOM 3538 C CA . SER A 1 459 ? -15.872 -6.351 -29.291 1.00 78.69 459 SER A CA 1
ATOM 3539 C C . SER A 1 459 ? -15.689 -5.074 -30.133 1.00 78.69 459 SER A C 1
ATOM 3541 O O . SER A 1 459 ? -16.177 -4.960 -31.264 1.00 78.69 459 SER A O 1
ATOM 3543 N N . SER A 1 460 ? -15.008 -4.075 -29.574 1.00 86.44 460 SER A N 1
ATOM 3544 C CA . SER A 1 460 ? -14.623 -2.844 -30.273 1.00 86.44 460 SER A CA 1
ATOM 3545 C C . SER A 1 460 ? -13.286 -3.008 -31.002 1.00 86.44 460 SER A C 1
ATOM 3547 O O . SER A 1 460 ? -12.227 -3.030 -30.367 1.00 86.44 460 SER A O 1
ATOM 3549 N N . ASN A 1 461 ? -13.292 -3.009 -32.338 1.00 86.06 461 ASN A N 1
ATOM 3550 C CA . ASN A 1 461 ? -12.062 -3.088 -33.143 1.00 86.06 461 ASN A CA 1
ATOM 3551 C C . ASN A 1 461 ? -11.101 -1.905 -32.849 1.00 86.06 461 ASN A C 1
ATOM 3553 O O . ASN A 1 461 ? -9.889 -2.048 -32.938 1.00 86.06 461 ASN A O 1
ATOM 3557 N N . GLY A 1 462 ? -11.629 -0.743 -32.431 1.00 81.75 462 GLY A N 1
ATOM 3558 C CA . GLY A 1 462 ? -10.845 0.437 -32.018 1.00 81.75 462 GLY A CA 1
ATOM 3559 C C . GLY A 1 462 ? -10.439 0.471 -30.534 1.00 81.75 462 GLY A C 1
ATOM 3560 O O . GLY A 1 462 ? -9.888 1.474 -30.066 1.00 81.75 462 GLY A O 1
ATOM 3561 N N . GLY A 1 463 ? -10.731 -0.589 -29.775 1.00 87.88 463 GLY A N 1
ATOM 3562 C CA . GLY A 1 463 ? -10.492 -0.682 -28.337 1.00 87.88 463 GLY A CA 1
ATOM 3563 C C . GLY A 1 463 ? -11.673 -0.260 -27.460 1.00 87.88 463 GLY A C 1
ATOM 3564 O O . GLY A 1 463 ? -12.423 0.663 -27.782 1.00 87.88 463 GLY A O 1
ATOM 3565 N N . GLU A 1 464 ? -11.802 -0.902 -26.301 1.00 90.06 464 GLU A N 1
ATOM 3566 C CA . GLU A 1 464 ? -12.807 -0.615 -25.263 1.00 90.06 464 GLU A CA 1
ATOM 3567 C C . GLU A 1 464 ? -12.280 -0.993 -23.864 1.00 90.06 464 GLU A C 1
ATOM 3569 O O . GLU A 1 464 ? -11.076 -1.204 -23.694 1.00 90.06 464 GLU A O 1
ATOM 3574 N N . ILE A 1 465 ? -13.164 -1.040 -22.859 1.00 89.56 465 ILE A N 1
ATOM 3575 C CA . ILE A 1 465 ? -12.874 -1.574 -21.523 1.00 89.56 465 ILE A CA 1
ATOM 3576 C C . ILE A 1 465 ? -13.681 -2.855 -21.331 1.00 89.56 465 ILE A C 1
ATOM 3578 O O . ILE A 1 465 ? -14.906 -2.795 -21.257 1.00 89.56 465 ILE A O 1
ATOM 3582 N N . ILE A 1 466 ? -12.992 -3.984 -21.174 1.00 92.19 466 ILE A N 1
ATOM 3583 C CA . ILE A 1 466 ? -13.608 -5.259 -20.799 1.00 92.19 466 ILE A CA 1
ATOM 3584 C C . ILE A 1 466 ? -13.216 -5.576 -19.358 1.00 92.19 466 ILE A C 1
ATOM 3586 O O . ILE A 1 466 ? -12.033 -5.598 -19.015 1.00 92.19 466 ILE A O 1
ATOM 3590 N N . SER A 1 467 ? -14.208 -5.821 -18.506 1.00 92.62 467 SER A N 1
ATOM 3591 C CA . SER A 1 467 ? -14.018 -6.122 -17.082 1.00 92.62 467 SER A CA 1
ATOM 3592 C C . SER A 1 467 ? -14.716 -7.420 -16.714 1.00 92.62 467 SER A C 1
ATOM 3594 O O . SER A 1 467 ? -15.849 -7.642 -17.131 1.00 92.62 467 SER A O 1
ATOM 3596 N N . LEU A 1 468 ? -14.065 -8.249 -15.900 1.00 94.31 468 LEU A N 1
ATOM 3597 C CA . LEU A 1 468 ? -14.654 -9.442 -15.293 1.00 94.31 468 LEU A CA 1
ATOM 3598 C C . LEU A 1 468 ? -15.105 -9.101 -13.870 1.00 94.31 468 LEU A C 1
ATOM 3600 O O . LEU A 1 468 ? -14.285 -8.641 -13.068 1.00 94.31 468 LEU A O 1
ATOM 3604 N N . LEU A 1 469 ? -16.382 -9.329 -13.562 1.00 92.75 469 LEU A N 1
ATOM 3605 C CA . LEU A 1 469 ? -16.989 -9.034 -12.264 1.00 92.75 469 LEU A CA 1
ATOM 3606 C C . LEU A 1 469 ? -17.494 -10.314 -11.592 1.00 92.75 469 LEU A C 1
ATOM 3608 O O . LEU A 1 469 ? -17.992 -11.222 -12.264 1.00 92.75 469 LEU A O 1
ATOM 3612 N N . ASP A 1 470 ? -17.382 -10.374 -10.264 1.00 91.75 470 ASP A N 1
ATOM 3613 C CA . ASP A 1 470 ? -18.009 -11.432 -9.469 1.00 91.75 470 ASP A CA 1
ATOM 3614 C C . ASP A 1 470 ? -19.503 -11.172 -9.201 1.00 91.75 470 ASP A C 1
ATOM 3616 O O . ASP A 1 470 ? -20.054 -10.118 -9.520 1.00 91.75 470 ASP A O 1
ATOM 3620 N N . ALA A 1 471 ? -20.169 -12.151 -8.583 1.00 86.00 471 ALA A N 1
ATOM 3621 C CA . ALA A 1 471 ? -21.592 -12.090 -8.233 1.00 86.00 471 ALA A CA 1
ATOM 3622 C C . ALA A 1 471 ? -21.956 -11.050 -7.145 1.00 86.00 471 ALA A C 1
ATOM 3624 O O . ALA A 1 471 ? -23.108 -10.994 -6.710 1.00 86.00 471 ALA A O 1
ATOM 3625 N N . ALA A 1 472 ? -20.985 -10.265 -6.669 1.00 82.88 472 ALA A N 1
ATOM 3626 C CA . ALA A 1 472 ? -21.159 -9.149 -5.745 1.00 82.88 472 ALA A CA 1
ATOM 3627 C C . ALA A 1 472 ? -20.657 -7.818 -6.349 1.00 82.88 472 ALA A C 1
ATOM 3629 O O . ALA A 1 472 ? -20.411 -6.866 -5.608 1.00 82.88 472 ALA A O 1
ATOM 3630 N N . GLU A 1 473 ? -20.542 -7.747 -7.684 1.00 87.19 473 GLU A N 1
ATOM 3631 C CA . GLU A 1 473 ? -20.114 -6.578 -8.469 1.00 87.19 473 GLU A CA 1
ATOM 3632 C C . GLU A 1 473 ? -18.657 -6.129 -8.215 1.00 87.19 473 GLU A C 1
ATOM 3634 O O . GLU A 1 473 ? -18.269 -5.016 -8.582 1.00 87.19 473 GLU A O 1
ATOM 3639 N N . ASN A 1 474 ? -17.802 -6.978 -7.627 1.00 83.25 474 ASN A N 1
ATOM 3640 C CA . ASN A 1 474 ? -16.378 -6.658 -7.497 1.00 83.25 474 ASN A CA 1
ATOM 3641 C C . ASN A 1 474 ? -15.661 -6.901 -8.829 1.00 83.25 474 ASN A C 1
ATOM 3643 O O . ASN A 1 474 ? -15.709 -8.004 -9.374 1.00 83.25 474 ASN A O 1
ATOM 3647 N N . ILE A 1 475 ? -14.920 -5.904 -9.319 1.00 85.69 475 ILE A N 1
ATOM 3648 C CA . ILE A 1 475 ? -14.048 -6.064 -10.490 1.00 85.69 475 ILE A CA 1
ATOM 3649 C C . ILE A 1 475 ? -12.856 -6.953 -10.106 1.00 85.69 475 ILE A C 1
ATOM 3651 O O . ILE A 1 475 ? -12.003 -6.566 -9.307 1.00 85.69 475 ILE A O 1
ATOM 3655 N N . ILE A 1 476 ? -12.783 -8.137 -10.711 1.00 92.62 476 ILE A N 1
ATOM 3656 C CA . ILE A 1 476 ? -11.723 -9.132 -10.499 1.00 92.62 476 ILE A CA 1
ATOM 3657 C C . ILE A 1 476 ? -10.494 -8.819 -11.364 1.00 92.62 476 ILE A C 1
ATOM 3659 O O . ILE A 1 476 ? -9.348 -8.916 -10.913 1.00 92.6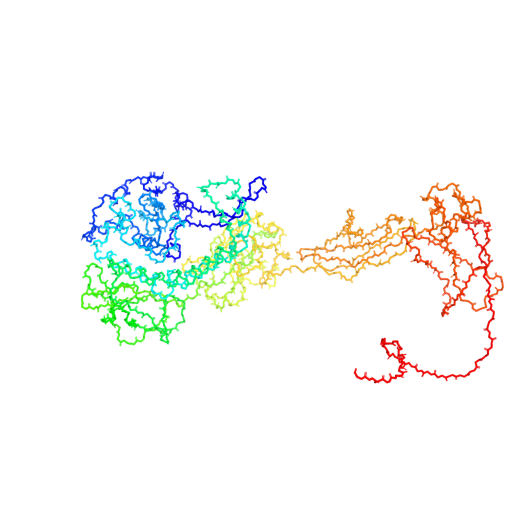2 476 ILE A O 1
ATOM 3663 N N . CYS A 1 477 ? -10.733 -8.408 -12.610 1.00 90.94 477 CYS A N 1
ATOM 3664 C CA . CYS A 1 477 ? -9.730 -7.844 -13.511 1.00 90.94 477 CYS A CA 1
ATOM 3665 C C . CYS A 1 477 ? -10.398 -6.990 -14.600 1.00 90.94 477 CYS A C 1
ATOM 3667 O O . CYS A 1 477 ? -11.599 -7.105 -14.847 1.00 90.94 477 CYS A O 1
ATOM 3669 N N . SER A 1 478 ? -9.614 -6.127 -15.246 1.00 92.25 478 SER A N 1
ATOM 3670 C CA . SER A 1 478 ? -10.065 -5.268 -16.343 1.00 92.25 478 SER A CA 1
ATOM 3671 C C . SER A 1 478 ? -8.931 -5.034 -17.343 1.00 92.25 478 SER A C 1
ATOM 3673 O O . SER A 1 478 ? -7.763 -4.985 -16.948 1.00 92.25 478 SER A O 1
ATOM 3675 N N . VAL A 1 479 ? -9.277 -4.892 -18.622 1.00 92.75 479 VAL A N 1
ATOM 3676 C CA . VAL A 1 479 ? -8.379 -4.574 -19.740 1.00 92.75 479 VAL A CA 1
ATOM 3677 C C . VAL A 1 479 ? -8.968 -3.402 -20.535 1.00 92.75 479 VAL A C 1
ATOM 3679 O O . VAL A 1 479 ? -10.144 -3.413 -20.882 1.00 92.75 479 VAL A O 1
ATOM 3682 N N . ASN A 1 480 ? -8.159 -2.374 -20.815 1.00 92.38 480 ASN A N 1
ATOM 3683 C CA . ASN A 1 480 ? -8.559 -1.160 -21.549 1.00 92.38 480 ASN A CA 1
ATOM 3684 C C . ASN A 1 480 ? -7.788 -1.070 -22.878 1.00 92.38 480 ASN A C 1
ATOM 3686 O O . ASN A 1 480 ? -7.002 -0.142 -23.094 1.00 92.38 480 ASN A O 1
ATOM 3690 N N . TYR A 1 481 ? -7.946 -2.093 -23.722 1.00 92.75 481 TYR A N 1
ATOM 3691 C CA . TYR A 1 481 ? -7.108 -2.307 -24.904 1.00 92.75 481 TYR A CA 1
ATOM 3692 C C . TYR A 1 481 ? -7.324 -1.252 -25.992 1.00 92.75 481 TYR A C 1
ATOM 3694 O O . TYR A 1 481 ? -8.344 -0.557 -26.012 1.00 92.75 481 TYR A O 1
ATOM 3702 N N . LYS A 1 482 ? -6.352 -1.110 -26.897 1.00 91.38 482 LYS A N 1
ATOM 3703 C CA . LYS A 1 482 ? -6.403 -0.201 -28.049 1.00 91.38 482 LYS A CA 1
ATOM 3704 C C . LYS A 1 482 ? -5.770 -0.858 -29.280 1.00 91.38 482 LYS A C 1
ATOM 3706 O O . LYS A 1 482 ? -4.870 -1.679 -29.160 1.00 91.38 482 LYS A O 1
ATOM 3711 N N . ASP A 1 483 ? -6.202 -0.376 -30.432 1.00 91.50 483 ASP A N 1
ATOM 3712 C CA . ASP A 1 483 ? -5.622 -0.462 -31.784 1.00 91.50 483 ASP A CA 1
ATOM 3713 C C . ASP A 1 483 ? -4.235 0.215 -31.939 1.00 91.50 483 ASP A C 1
ATOM 3715 O O . ASP A 1 483 ? -3.608 0.127 -32.993 1.00 91.50 483 ASP A O 1
ATOM 3719 N N . LYS A 1 484 ? -3.760 0.962 -30.929 1.00 92.62 484 LYS A N 1
ATOM 3720 C CA . LYS A 1 484 ? -2.619 1.887 -31.053 1.00 92.62 484 LYS A CA 1
ATOM 3721 C C . LYS A 1 484 ? -1.703 1.936 -29.833 1.00 92.62 484 LYS A C 1
ATOM 3723 O O . LYS A 1 484 ? -2.133 1.726 -28.697 1.00 92.62 484 LYS A O 1
ATOM 3728 N N . ALA A 1 485 ? -0.448 2.318 -30.086 1.00 87.44 485 ALA A N 1
ATOM 3729 C CA . ALA A 1 485 ? 0.588 2.528 -29.076 1.00 87.44 485 ALA A CA 1
ATOM 3730 C C . ALA A 1 485 ? 0.057 3.331 -27.860 1.00 87.44 485 ALA A C 1
ATOM 3732 O O . ALA A 1 485 ? -0.606 4.354 -28.057 1.00 87.44 485 ALA A O 1
ATOM 3733 N N . PRO A 1 486 ? 0.334 2.905 -26.611 1.00 88.88 486 PRO A N 1
ATOM 3734 C CA . PRO A 1 486 ? 1.318 1.891 -26.212 1.00 88.88 486 PRO A CA 1
ATOM 3735 C C . PRO A 1 486 ? 0.912 0.423 -26.438 1.00 88.88 486 PRO A C 1
ATOM 3737 O O . PRO A 1 486 ? 1.740 -0.449 -26.202 1.00 88.88 486 PRO A O 1
ATOM 3740 N N . TRP A 1 487 ? -0.308 0.131 -26.901 1.00 91.50 487 TRP A N 1
ATOM 3741 C CA . TRP A 1 487 ? -0.733 -1.244 -27.183 1.00 91.50 487 TRP A CA 1
ATOM 3742 C C . TRP A 1 487 ? -0.109 -1.800 -28.481 1.00 91.50 487 TRP A C 1
ATOM 3744 O O . TRP A 1 487 ? 0.171 -1.028 -29.407 1.00 91.50 487 TRP A O 1
ATOM 3754 N N . PRO A 1 488 ? 0.087 -3.130 -28.581 1.00 90.25 488 PRO A N 1
ATOM 3755 C CA . PRO A 1 488 ? 0.441 -3.806 -29.829 1.00 90.25 488 PRO A CA 1
ATOM 3756 C C . PRO A 1 488 ? -0.602 -3.565 -30.927 1.00 90.25 488 PRO A C 1
ATOM 3758 O O . PRO A 1 488 ? -1.796 -3.739 -30.698 1.00 90.25 488 PRO A O 1
ATOM 3761 N N . VAL A 1 489 ? -0.141 -3.211 -32.131 1.00 90.31 489 VAL A N 1
ATOM 3762 C CA . VAL A 1 489 ? -1.015 -2.808 -33.254 1.00 90.31 489 VAL A CA 1
ATOM 3763 C C . VAL A 1 489 ? -1.280 -3.917 -34.277 1.00 90.31 489 VAL A C 1
ATOM 3765 O O . VAL A 1 489 ? -2.244 -3.851 -35.023 1.00 90.31 489 VAL A O 1
ATOM 3768 N N . THR A 1 490 ? -0.448 -4.961 -34.329 1.00 88.12 490 THR A N 1
ATOM 3769 C CA . THR A 1 490 ? -0.645 -6.100 -35.247 1.00 88.12 490 THR A CA 1
ATOM 3770 C C . THR A 1 490 ? -1.855 -7.003 -34.945 1.00 88.12 490 THR A C 1
ATOM 3772 O O . THR A 1 490 ? -2.260 -7.720 -35.863 1.00 88.12 490 THR A O 1
ATOM 3775 N N . PRO A 1 491 ? -2.467 -6.993 -33.742 1.00 91.81 491 PRO A N 1
ATOM 3776 C CA . PRO A 1 491 ? -3.760 -7.639 -33.513 1.00 91.81 491 PRO A CA 1
ATOM 3777 C C . PRO A 1 491 ? -4.957 -6.944 -34.180 1.00 91.81 491 PRO A C 1
ATOM 3779 O O . PRO A 1 491 ? -6.001 -7.571 -34.346 1.00 91.81 491 PRO A O 1
ATOM 3782 N N . ASP A 1 492 ? -4.819 -5.685 -34.613 1.00 91.31 492 ASP A N 1
ATOM 3783 C CA . ASP A 1 492 ? -5.865 -4.984 -35.363 1.00 91.31 492 ASP A CA 1
ATOM 3784 C C . ASP A 1 492 ? -5.907 -5.487 -36.818 1.00 9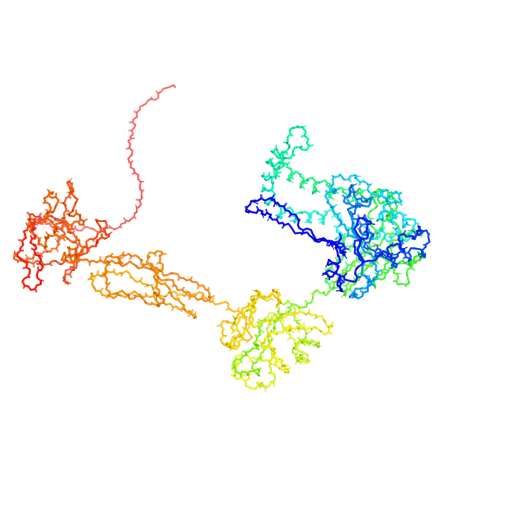1.31 492 ASP A C 1
ATOM 3786 O O . ASP A 1 492 ? -5.116 -5.077 -37.669 1.00 91.31 492 ASP A O 1
ATOM 3790 N N . GLY A 1 493 ? -6.767 -6.468 -37.108 1.00 88.88 493 GLY A N 1
ATOM 3791 C CA . GLY A 1 493 ? -6.984 -7.012 -38.455 1.00 88.88 493 GLY A CA 1
ATOM 3792 C C . GLY A 1 493 ? -5.840 -7.875 -39.009 1.00 88.88 493 GLY A C 1
ATOM 3793 O O . GLY A 1 493 ? -6.029 -8.581 -39.999 1.00 88.88 493 GLY A O 1
ATOM 3794 N N . GLY A 1 494 ? -4.663 -7.875 -38.374 1.00 86.38 494 GLY A N 1
ATOM 3795 C CA . GLY A 1 494 ? -3.492 -8.655 -38.792 1.00 86.38 494 GLY A CA 1
ATOM 3796 C C . GLY A 1 494 ? -3.577 -10.157 -38.495 1.00 86.38 494 GLY A C 1
ATOM 3797 O O . GLY A 1 494 ? -2.720 -10.913 -38.950 1.00 86.38 494 GLY A O 1
ATOM 3798 N N . GLY A 1 495 ? -4.603 -10.600 -37.760 1.00 88.38 495 GLY A N 1
ATOM 3799 C CA . GLY A 1 495 ? -4.835 -12.011 -37.431 1.00 88.38 495 GLY A CA 1
ATOM 3800 C C . GLY A 1 495 ? -4.031 -12.544 -36.252 1.00 88.38 495 GLY A C 1
ATOM 3801 O O . GLY A 1 495 ? -3.947 -13.754 -36.088 1.00 88.38 495 GLY A O 1
ATOM 3802 N N . TYR A 1 496 ? -3.468 -11.668 -35.427 1.00 93.19 496 TYR A N 1
ATOM 3803 C CA . TYR A 1 496 ? -2.880 -12.019 -34.135 1.00 93.19 496 TYR A CA 1
ATOM 3804 C C . TYR A 1 496 ? -3.851 -11.612 -33.020 1.00 93.19 496 TYR A C 1
ATOM 3806 O O . TYR A 1 496 ? -4.628 -10.679 -33.192 1.00 93.19 496 TYR A O 1
ATOM 3814 N N . SER A 1 497 ? -3.813 -12.282 -31.876 1.00 95.12 497 SER A N 1
ATOM 3815 C CA . SER A 1 497 ? -4.456 -11.815 -30.641 1.00 95.12 497 SER A CA 1
ATOM 3816 C C . SER A 1 497 ? -3.523 -10.884 -29.857 1.00 95.12 497 SER A C 1
ATOM 3818 O O . SER A 1 497 ? -2.316 -10.823 -30.115 1.00 95.12 497 SER A O 1
ATOM 3820 N N . LEU A 1 498 ? -4.079 -10.168 -28.878 1.00 95.56 498 LEU A N 1
ATOM 3821 C CA . LEU A 1 498 ? -3.320 -9.679 -27.728 1.00 95.56 498 LEU A CA 1
ATOM 3822 C C . LEU A 1 498 ? -3.144 -10.829 -26.730 1.00 95.56 498 LEU A C 1
ATOM 3824 O O . LEU A 1 498 ? -4.138 -11.427 -26.330 1.00 95.56 498 LEU A O 1
ATOM 3828 N N . GLU A 1 499 ? -1.912 -11.091 -26.299 1.00 95.19 499 GLU A N 1
ATOM 3829 C CA . GLU A 1 499 ? -1.544 -12.088 -25.281 1.00 95.19 499 GLU A CA 1
ATOM 3830 C C . GLU A 1 499 ? -0.798 -11.398 -24.120 1.00 95.19 499 GLU A C 1
ATOM 3832 O O . GLU A 1 499 ? -0.010 -10.470 -24.342 1.00 95.19 499 GLU A O 1
ATOM 3837 N N . ILE A 1 500 ? -1.056 -11.817 -22.876 1.00 91.75 500 ILE A N 1
ATOM 3838 C CA . ILE A 1 500 ? -0.435 -11.233 -21.675 1.00 91.75 500 ILE A CA 1
ATOM 3839 C C . ILE A 1 500 ? 0.960 -11.832 -21.401 1.00 91.75 500 ILE A C 1
ATOM 3841 O O . ILE A 1 500 ? 1.168 -13.037 -21.542 1.00 91.75 500 ILE A O 1
ATOM 3845 N N . LEU A 1 501 ? 1.914 -11.005 -20.963 1.00 86.62 501 LEU A N 1
ATOM 3846 C CA . LEU A 1 501 ? 3.282 -11.423 -20.629 1.00 86.62 501 LEU A CA 1
ATOM 3847 C C . LEU A 1 501 ? 3.379 -12.074 -19.242 1.00 86.62 501 LEU A C 1
ATOM 3849 O O . LEU A 1 501 ? 3.975 -13.142 -19.102 1.00 86.62 501 LEU A O 1
ATOM 3853 N N . ASP A 1 502 ? 2.805 -11.432 -18.222 1.00 85.25 502 ASP A N 1
ATOM 3854 C CA . ASP A 1 502 ? 2.743 -11.927 -16.846 1.00 85.25 502 ASP A CA 1
ATOM 3855 C C . ASP A 1 502 ? 1.278 -12.024 -16.364 1.00 85.25 502 ASP A C 1
ATOM 3857 O O . ASP A 1 502 ? 0.649 -10.993 -16.086 1.00 85.25 502 ASP A O 1
ATOM 3861 N N . PRO A 1 503 ? 0.725 -13.246 -16.206 1.00 84.44 503 PRO A N 1
ATOM 3862 C CA . PRO A 1 503 ? -0.620 -13.467 -15.676 1.00 84.44 503 PRO A CA 1
ATOM 3863 C C . PRO A 1 503 ? -0.734 -13.293 -14.146 1.00 84.44 503 PRO A C 1
ATOM 3865 O O . PRO A 1 503 ? -1.825 -13.456 -13.599 1.00 84.44 503 PRO A O 1
ATOM 3868 N N . LEU A 1 504 ? 0.347 -12.961 -13.430 1.00 82.56 504 LEU A N 1
ATOM 3869 C CA . LEU A 1 504 ? 0.281 -12.429 -12.060 1.00 82.56 504 LEU A CA 1
ATOM 3870 C C . LEU A 1 504 ? 0.163 -10.894 -12.054 1.00 82.56 504 LEU A C 1
ATOM 3872 O O . LEU A 1 504 ? -0.403 -10.317 -11.117 1.00 82.56 504 LEU A O 1
ATOM 3876 N N . GLY A 1 505 ? 0.646 -10.243 -13.115 1.00 76.12 505 GLY A N 1
ATOM 3877 C CA . GLY A 1 505 ? 0.560 -8.806 -13.338 1.00 76.12 505 GLY A CA 1
ATOM 3878 C C . GLY A 1 505 ? -0.871 -8.289 -13.563 1.00 76.12 505 GLY A C 1
ATOM 3879 O O . GLY A 1 505 ? -1.849 -9.047 -13.565 1.00 76.12 505 GLY A O 1
ATOM 3880 N N . PRO A 1 506 ? -1.043 -6.966 -13.715 1.00 73.75 506 PRO A N 1
ATOM 3881 C CA . PRO A 1 506 ? -2.332 -6.363 -14.033 1.00 73.75 506 PRO A CA 1
ATOM 3882 C C . PRO A 1 506 ? -2.661 -6.490 -15.531 1.00 73.75 506 PRO A C 1
ATOM 3884 O O . PRO A 1 506 ? -1.863 -6.098 -16.380 1.00 73.75 506 PRO A O 1
ATOM 3887 N N . SER A 1 507 ? -3.875 -6.944 -15.867 1.00 83.44 507 SER A N 1
ATOM 3888 C CA . SER A 1 507 ? -4.408 -6.905 -17.247 1.00 83.44 507 SER A CA 1
ATOM 3889 C C . SER A 1 507 ? -4.656 -5.473 -17.761 1.00 83.44 507 SER A C 1
ATOM 3891 O O . SER A 1 507 ? -4.890 -5.277 -18.950 1.00 83.44 507 SER A O 1
ATOM 3893 N N . SER A 1 508 ? -4.603 -4.459 -16.891 1.00 80.25 508 SER A N 1
ATOM 3894 C CA . SER A 1 508 ? -4.848 -3.053 -17.235 1.00 80.25 508 SER A CA 1
ATOM 3895 C C . SER A 1 508 ? -3.603 -2.284 -17.696 1.00 80.25 508 SER A C 1
ATOM 3897 O O . SER A 1 508 ? -3.735 -1.137 -18.118 1.00 80.25 508 SER A O 1
ATOM 3899 N N . ASP A 1 509 ? -2.406 -2.868 -17.584 1.00 83.56 509 ASP A N 1
ATOM 3900 C CA . ASP A 1 509 ? -1.145 -2.232 -17.985 1.00 83.56 509 ASP A CA 1
ATOM 3901 C C . ASP A 1 509 ? -0.792 -2.618 -19.434 1.00 83.56 509 ASP A C 1
ATOM 3903 O O . ASP A 1 509 ? -0.552 -3.799 -19.689 1.00 83.56 509 ASP A O 1
ATOM 3907 N N . PRO A 1 510 ? -0.726 -1.669 -20.391 1.00 87.44 510 PRO A N 1
ATOM 3908 C CA . PRO A 1 510 ? -0.406 -1.968 -21.789 1.00 87.44 510 PRO A CA 1
ATOM 3909 C C . PRO A 1 510 ? 0.987 -2.580 -21.983 1.00 87.44 510 PRO A C 1
ATOM 3911 O O . PRO A 1 510 ? 1.198 -3.284 -22.964 1.00 87.44 510 PRO A O 1
ATOM 3914 N N . SER A 1 511 ? 1.936 -2.342 -21.069 1.00 88.00 511 SER A N 1
ATOM 3915 C CA . SER A 1 511 ? 3.281 -2.930 -21.146 1.00 88.00 511 SER A CA 1
ATOM 3916 C C . SER A 1 511 ? 3.314 -4.420 -20.785 1.00 88.00 511 SER A C 1
ATOM 3918 O O . SER A 1 511 ? 4.294 -5.098 -21.088 1.00 88.00 511 SER A O 1
ATOM 3920 N N . ASN A 1 512 ? 2.231 -4.941 -20.198 1.00 89.75 512 ASN A N 1
ATOM 3921 C CA . ASN A 1 512 ? 2.040 -6.361 -19.914 1.00 89.75 512 ASN A CA 1
ATOM 3922 C C . ASN A 1 512 ? 1.403 -7.126 -21.096 1.00 89.75 512 ASN A C 1
ATOM 3924 O O . ASN A 1 512 ? 1.106 -8.307 -20.956 1.00 89.75 512 ASN A O 1
ATOM 3928 N N . TRP A 1 513 ? 1.178 -6.483 -22.249 1.00 93.69 513 TRP A N 1
ATOM 3929 C CA . TRP A 1 513 ? 0.545 -7.094 -23.423 1.00 93.69 513 TRP A CA 1
ATOM 3930 C C . TRP A 1 513 ? 1.451 -7.075 -24.654 1.00 93.69 513 TRP A C 1
ATOM 3932 O O . TRP A 1 513 ? 2.101 -6.076 -24.963 1.00 93.69 513 TRP A O 1
ATOM 3942 N N . VAL A 1 514 ? 1.433 -8.172 -25.407 1.00 92.50 514 VAL A N 1
ATOM 3943 C CA . VAL A 1 514 ? 2.102 -8.318 -26.706 1.00 92.50 514 VAL A CA 1
ATOM 3944 C C . VAL A 1 514 ? 1.132 -8.852 -27.755 1.00 92.50 514 VAL A C 1
ATOM 3946 O O . VAL A 1 514 ? 0.047 -9.329 -27.435 1.00 92.50 514 VAL A O 1
ATOM 3949 N N . ALA A 1 515 ? 1.508 -8.753 -29.028 1.00 91.88 515 ALA A N 1
ATOM 3950 C CA . ALA A 1 515 ? 0.835 -9.516 -30.069 1.00 91.88 515 ALA A CA 1
ATOM 3951 C C . ALA A 1 515 ? 1.274 -10.984 -29.993 1.00 91.88 515 ALA A C 1
ATOM 3953 O O . ALA A 1 515 ? 2.455 -11.256 -29.757 1.00 91.88 515 ALA A O 1
ATOM 3954 N N . SER A 1 516 ? 0.348 -11.908 -30.246 1.00 90.81 516 SER A N 1
ATOM 3955 C CA . SER A 1 516 ? 0.652 -13.338 -30.312 1.00 90.81 516 SER A CA 1
ATOM 3956 C C . SER A 1 516 ? 1.784 -13.654 -31.286 1.00 90.81 516 SER A C 1
ATOM 3958 O O . SER A 1 516 ? 1.949 -13.019 -32.330 1.00 90.81 516 SER A O 1
ATOM 3960 N N . THR A 1 517 ? 2.536 -14.714 -30.991 1.00 84.56 517 THR A N 1
ATOM 3961 C CA . THR A 1 517 ? 3.515 -15.271 -31.939 1.00 84.56 517 THR A CA 1
ATOM 3962 C C . THR A 1 517 ? 2.873 -16.154 -33.018 1.00 84.56 517 THR A C 1
ATOM 3964 O O . THR A 1 517 ? 3.590 -16.739 -33.841 1.00 84.56 517 THR A O 1
ATOM 3967 N N . ARG A 1 518 ? 1.542 -16.302 -33.018 1.00 85.19 518 ARG A N 1
ATOM 3968 C CA . ARG A 1 518 ? 0.785 -17.216 -33.881 1.00 85.19 518 ARG A CA 1
ATOM 3969 C C . ARG A 1 518 ? -0.326 -16.480 -34.625 1.00 85.19 518 ARG A C 1
ATOM 3971 O O . ARG A 1 518 ? -1.056 -15.680 -34.048 1.00 85.19 518 ARG A O 1
ATOM 3978 N N . LEU A 1 519 ? -0.460 -16.789 -35.915 1.00 86.50 519 LEU A N 1
ATOM 3979 C CA . LEU A 1 519 ? -1.657 -16.421 -36.663 1.00 86.50 519 LEU A CA 1
ATOM 3980 C C . LEU A 1 519 ? -2.843 -17.195 -36.073 1.00 86.50 519 LEU A C 1
ATOM 3982 O O . LEU A 1 519 ? -2.714 -18.383 -35.789 1.00 86.50 519 LEU A O 1
ATOM 3986 N N . ASP A 1 520 ? -3.963 -16.504 -35.909 1.00 90.12 520 ASP A N 1
ATOM 3987 C CA . ASP A 1 520 ? -5.146 -16.895 -35.144 1.00 90.12 520 ASP A CA 1
ATOM 3988 C C . ASP A 1 520 ? -4.949 -16.976 -33.611 1.00 90.12 520 ASP A C 1
ATOM 3990 O O . ASP A 1 520 ? -5.873 -17.372 -32.908 1.00 90.12 520 ASP A O 1
ATOM 3994 N N . GLY A 1 521 ? -3.818 -16.520 -33.060 1.00 91.12 521 GLY A N 1
ATOM 3995 C CA . GLY A 1 521 ? -3.572 -16.539 -31.610 1.00 91.12 521 GLY A CA 1
ATOM 3996 C C . GLY A 1 521 ? -3.215 -17.926 -31.061 1.00 91.12 521 GLY A C 1
ATOM 3997 O O . GLY A 1 521 ? -2.836 -18.829 -31.817 1.00 91.12 521 GLY A O 1
ATOM 3998 N N . SER A 1 522 ? -3.318 -18.116 -29.744 1.00 92.19 522 SER A N 1
ATOM 3999 C CA . SER A 1 522 ? -3.020 -19.393 -29.076 1.00 92.19 522 SER A CA 1
ATOM 4000 C C . SER A 1 522 ? -4.056 -19.856 -28.017 1.00 92.19 522 SER A C 1
ATOM 4002 O O . SER A 1 522 ? -3.667 -20.390 -26.972 1.00 92.19 522 SER A O 1
ATOM 4004 N N . PRO A 1 523 ? -5.377 -19.784 -28.311 1.00 93.69 523 PRO A N 1
ATOM 4005 C CA . PRO A 1 523 ? -6.446 -19.991 -27.329 1.00 93.69 523 PRO A CA 1
ATOM 4006 C C . PRO A 1 523 ? -6.375 -21.335 -26.603 1.00 93.69 523 PRO A C 1
ATOM 4008 O O . PRO A 1 523 ? -6.428 -22.406 -27.218 1.00 93.69 523 PRO A O 1
ATOM 4011 N N . GLY A 1 524 ? -6.347 -21.272 -25.271 1.00 89.81 524 GLY A N 1
ATOM 4012 C CA . GLY A 1 524 ? -6.219 -22.412 -24.368 1.00 89.81 524 GLY A CA 1
ATOM 4013 C C . GLY A 1 524 ? -4.776 -22.737 -23.975 1.00 89.81 524 GLY A C 1
ATOM 4014 O O . GLY A 1 524 ? -4.553 -23.784 -23.359 1.00 89.81 524 GLY A O 1
ATOM 4015 N N . THR A 1 525 ? -3.795 -21.898 -24.332 1.00 88.31 525 THR A N 1
ATOM 4016 C CA . THR A 1 525 ? -2.374 -22.116 -24.020 1.00 88.31 525 THR A CA 1
ATOM 4017 C C . THR A 1 525 ? -1.682 -20.843 -23.508 1.00 88.31 525 THR A C 1
ATOM 4019 O O . THR A 1 525 ? -2.054 -19.743 -23.898 1.00 88.31 525 THR A O 1
ATOM 4022 N N . PRO A 1 526 ? -0.670 -20.957 -22.623 1.00 85.06 526 PRO A N 1
ATOM 4023 C CA . PRO A 1 526 ? 0.078 -19.798 -22.138 1.00 85.06 526 PRO A CA 1
ATOM 4024 C C . PRO A 1 526 ? 0.867 -19.110 -23.257 1.00 85.06 526 PRO A C 1
ATOM 4026 O O . PRO A 1 526 ? 1.471 -19.794 -24.090 1.00 85.06 526 PRO A O 1
ATOM 4029 N N . TYR A 1 527 ? 0.987 -17.777 -23.175 1.00 83.19 527 TYR A N 1
ATOM 4030 C CA . TYR A 1 527 ? 1.927 -17.000 -23.987 1.00 83.19 527 TYR A CA 1
ATOM 4031 C C . TYR A 1 527 ? 3.308 -17.668 -24.007 1.00 83.19 527 TYR A C 1
ATOM 4033 O O . TYR A 1 527 ? 3.937 -17.912 -22.971 1.00 83.19 527 TYR A O 1
ATOM 4041 N N . SER A 1 528 ? 3.792 -17.947 -25.215 1.00 76.44 528 SER A N 1
ATOM 4042 C CA . SER A 1 528 ? 5.106 -18.529 -25.446 1.00 76.44 528 SER A CA 1
ATOM 4043 C C . SER A 1 528 ? 5.971 -17.519 -26.183 1.00 76.44 528 SER A C 1
ATOM 4045 O O . SER A 1 528 ? 5.790 -17.283 -27.382 1.00 76.44 528 SER A O 1
ATOM 4047 N N . ALA A 1 529 ? 6.922 -16.929 -25.453 1.00 70.94 529 ALA A N 1
ATOM 4048 C CA . ALA A 1 529 ? 7.896 -16.015 -26.028 1.00 70.94 529 ALA A CA 1
ATOM 4049 C C . ALA A 1 529 ? 8.624 -16.676 -27.216 1.00 70.94 529 ALA A C 1
ATOM 4051 O O . ALA A 1 529 ? 9.018 -17.845 -27.126 1.00 70.94 529 ALA A O 1
ATOM 4052 N N . PRO A 1 530 ? 8.812 -15.956 -28.336 1.00 71.62 530 PRO A N 1
ATOM 4053 C CA . PRO A 1 530 ? 9.486 -16.513 -29.498 1.00 71.62 530 PRO A CA 1
ATOM 4054 C C . PRO A 1 530 ? 10.933 -16.859 -29.133 1.00 71.62 530 PRO A C 1
ATOM 4056 O O . PRO A 1 530 ? 11.625 -16.078 -28.484 1.00 71.62 530 PRO A O 1
ATOM 4059 N N . LEU A 1 531 ? 11.400 -18.040 -29.542 1.00 78.81 531 LEU A N 1
ATOM 4060 C CA . LEU A 1 531 ? 12.786 -18.439 -29.304 1.00 78.81 531 LEU A CA 1
ATOM 4061 C C . LEU A 1 531 ? 13.740 -17.650 -30.225 1.00 78.81 531 LEU A C 1
ATOM 4063 O O . LEU A 1 531 ? 13.391 -17.425 -31.394 1.00 78.81 531 LEU A O 1
ATOM 4067 N N . PRO A 1 532 ? 14.945 -17.280 -29.742 1.00 82.88 532 PRO A N 1
ATOM 4068 C CA . PRO A 1 532 ? 16.006 -16.737 -30.584 1.00 82.88 532 PRO A CA 1
ATOM 4069 C C . PRO A 1 532 ? 16.317 -17.656 -31.777 1.00 82.88 532 PRO A C 1
ATOM 4071 O O . PRO A 1 532 ? 16.111 -18.873 -31.688 1.00 82.88 532 PRO A O 1
ATOM 4074 N N . PRO A 1 533 ? 16.843 -17.113 -32.886 1.00 90.94 533 PRO A N 1
ATOM 4075 C CA . PRO A 1 533 ? 17.236 -17.926 -34.026 1.00 90.94 533 PRO A CA 1
ATOM 4076 C C . PRO A 1 533 ? 18.432 -18.819 -33.676 1.00 90.94 533 PRO A C 1
ATOM 4078 O O . PRO A 1 533 ? 19.341 -18.410 -32.955 1.00 90.94 533 PRO A O 1
ATOM 4081 N N . VAL A 1 534 ? 18.458 -20.028 -34.234 1.00 94.00 534 VAL A N 1
ATOM 4082 C CA . VAL A 1 534 ? 19.591 -20.957 -34.125 1.00 94.00 534 VAL A CA 1
ATOM 4083 C C . VAL A 1 534 ? 20.312 -20.991 -35.466 1.00 94.00 534 VAL A C 1
ATOM 4085 O O . VAL A 1 534 ? 19.698 -21.306 -36.483 1.00 94.00 534 VAL A O 1
ATOM 4088 N N . ILE A 1 535 ? 21.609 -20.682 -35.487 1.00 95.75 535 ILE A N 1
ATOM 4089 C CA . ILE A 1 535 ? 22.453 -20.958 -36.656 1.00 95.75 535 ILE A CA 1
ATOM 4090 C C . ILE A 1 535 ? 22.858 -22.435 -36.606 1.00 95.75 535 ILE A C 1
ATOM 4092 O O . ILE A 1 535 ? 23.289 -22.927 -35.567 1.00 95.75 535 ILE A O 1
ATOM 4096 N N . ASN A 1 536 ? 22.684 -23.128 -37.728 1.00 94.00 536 ASN A N 1
ATOM 4097 C CA . ASN A 1 536 ? 22.987 -24.548 -37.907 1.00 94.00 536 ASN A CA 1
ATOM 4098 C C . ASN A 1 536 ? 24.282 -24.715 -38.717 1.00 94.00 536 ASN A C 1
ATOM 4100 O O . ASN A 1 536 ? 25.130 -25.515 -38.339 1.00 94.00 536 ASN A O 1
ATOM 4104 N N . ASP A 1 537 ? 24.457 -23.899 -39.765 1.00 96.06 537 ASP A N 1
ATOM 4105 C CA . ASP A 1 537 ? 25.689 -23.818 -40.555 1.00 96.06 537 ASP A CA 1
ATOM 4106 C C . ASP A 1 537 ? 26.221 -22.379 -40.542 1.00 96.06 537 ASP A C 1
ATOM 4108 O O . ASP A 1 537 ? 25.525 -21.437 -40.938 1.00 96.06 537 ASP A O 1
ATOM 4112 N N . HIS A 1 538 ? 27.464 -22.210 -40.095 1.00 96.56 538 HIS A N 1
ATOM 4113 C CA . HIS A 1 538 ? 28.200 -20.946 -40.144 1.00 96.56 538 HIS A CA 1
ATOM 4114 C C . HIS A 1 538 ? 28.904 -20.771 -41.505 1.00 96.56 538 HIS A C 1
ATOM 4116 O O . HIS A 1 538 ? 29.229 -21.770 -42.153 1.00 96.56 538 HIS A O 1
ATOM 4122 N N . PRO A 1 539 ? 29.187 -19.530 -41.950 1.00 95.88 539 PRO A N 1
ATOM 4123 C CA . PRO A 1 539 ? 30.043 -19.318 -43.111 1.00 95.88 539 PRO A CA 1
ATOM 4124 C C . PRO A 1 539 ? 31.457 -19.842 -42.826 1.00 95.88 539 PRO A C 1
ATOM 4126 O O . PRO A 1 539 ? 31.973 -19.684 -41.722 1.00 95.88 539 PRO A O 1
ATOM 4129 N N . GLY A 1 540 ? 32.080 -20.467 -43.826 1.00 86.94 540 GLY A N 1
ATOM 4130 C CA . GLY A 1 540 ? 33.443 -20.995 -43.727 1.00 86.94 540 GLY A CA 1
ATOM 4131 C C . GLY A 1 540 ? 34.496 -20.059 -44.319 1.00 86.94 540 GLY A C 1
ATOM 4132 O O . GLY A 1 540 ? 34.196 -19.262 -45.208 1.00 86.94 540 GLY A O 1
ATOM 4133 N N . ASP A 1 541 ? 35.738 -20.204 -43.853 1.00 87.75 541 ASP A N 1
ATOM 4134 C CA . ASP A 1 541 ? 36.918 -19.555 -44.435 1.00 87.75 541 ASP A CA 1
ATOM 4135 C C . ASP A 1 541 ? 37.062 -19.876 -45.932 1.00 87.75 541 ASP A C 1
ATOM 4137 O O . ASP A 1 541 ? 36.841 -21.007 -46.375 1.00 87.75 541 ASP A O 1
ATOM 4141 N N . GLN A 1 542 ? 37.481 -18.883 -46.716 1.00 82.88 542 GLN A N 1
ATOM 4142 C CA . GLN A 1 542 ? 37.667 -18.998 -48.162 1.00 82.88 542 GLN A CA 1
ATOM 4143 C C . GLN A 1 542 ? 38.970 -18.328 -48.593 1.00 82.88 542 GLN A C 1
ATOM 4145 O O . GLN A 1 542 ? 39.311 -17.247 -48.125 1.00 82.88 542 GLN A O 1
ATOM 4150 N N . THR A 1 543 ? 39.681 -18.949 -49.532 1.00 81.50 543 THR A N 1
ATOM 4151 C CA . THR A 1 543 ? 40.777 -18.320 -50.281 1.00 81.50 543 THR A CA 1
ATOM 4152 C C . THR A 1 543 ? 40.341 -18.196 -51.733 1.00 81.50 543 THR A C 1
ATOM 4154 O O . THR A 1 543 ? 39.932 -19.190 -52.329 1.00 81.50 543 THR A O 1
ATOM 4157 N N . ILE A 1 544 ? 40.395 -16.985 -52.283 1.00 82.62 544 ILE A N 1
ATOM 4158 C CA . ILE A 1 544 ? 39.933 -16.669 -53.637 1.00 82.62 544 ILE A CA 1
ATOM 4159 C C . ILE A 1 544 ? 40.995 -15.856 -54.389 1.00 82.62 544 ILE A C 1
ATOM 4161 O O . ILE A 1 544 ? 41.817 -15.157 -53.792 1.00 82.62 544 ILE A O 1
ATOM 4165 N N . GLU A 1 545 ? 40.994 -15.965 -55.709 1.00 82.25 545 GLU A N 1
ATOM 4166 C CA . GLU A 1 545 ? 41.810 -15.151 -56.612 1.00 82.25 545 GLU A CA 1
ATOM 4167 C C . GLU A 1 545 ? 41.101 -13.823 -56.927 1.00 82.25 545 GLU A C 1
ATOM 4169 O O . GLU A 1 545 ? 39.868 -13.776 -56.996 1.00 82.25 545 GLU A O 1
ATOM 4174 N N . GLN A 1 546 ? 41.858 -12.738 -57.106 1.00 84.31 546 GLN A N 1
ATOM 4175 C CA . GLN A 1 546 ? 41.305 -11.446 -57.514 1.00 84.31 546 GLN A CA 1
ATOM 4176 C C . GLN A 1 546 ? 40.517 -11.572 -58.827 1.00 84.31 546 GLN A C 1
ATOM 4178 O O . GLN A 1 546 ? 40.818 -12.382 -59.700 1.00 84.31 546 GLN A O 1
ATOM 4183 N N . GLY A 1 547 ? 39.458 -10.778 -58.967 1.00 86.62 547 GLY A N 1
ATOM 4184 C CA . GLY A 1 547 ? 38.581 -10.818 -60.132 1.00 86.62 547 GLY A CA 1
ATOM 4185 C C . GLY A 1 547 ? 37.463 -11.858 -60.018 1.00 86.62 547 GLY A C 1
ATOM 4186 O O . GLY A 1 547 ? 36.338 -11.545 -60.412 1.00 86.62 547 GLY A O 1
ATOM 4187 N N . LEU A 1 548 ? 37.720 -13.037 -59.436 1.00 89.06 548 LEU A N 1
ATOM 4188 C CA . LEU A 1 548 ? 36.734 -14.121 -59.317 1.00 89.06 548 LEU A CA 1
ATOM 4189 C C . LEU A 1 548 ? 35.628 -13.808 -58.299 1.00 89.06 548 LEU A C 1
ATOM 4191 O O . LEU A 1 548 ? 35.862 -13.160 -57.281 1.00 89.06 548 LEU A O 1
ATOM 4195 N N . GLY A 1 549 ? 34.415 -14.298 -58.555 1.00 90.88 549 GLY A N 1
ATOM 4196 C CA . GLY A 1 549 ? 33.295 -14.175 -57.621 1.00 90.88 549 GLY A CA 1
ATOM 4197 C C . GLY A 1 549 ? 33.290 -15.266 -56.545 1.00 90.88 549 GLY A C 1
ATOM 4198 O O . GLY A 1 549 ? 33.681 -16.401 -56.811 1.00 90.88 549 GLY A O 1
ATOM 4199 N N . THR A 1 550 ? 32.794 -14.944 -55.348 1.00 93.12 550 THR A N 1
ATOM 4200 C CA . THR A 1 550 ? 32.544 -15.921 -54.275 1.00 93.12 550 THR A CA 1
ATOM 4201 C C . THR A 1 550 ? 31.240 -15.648 -53.513 1.00 93.12 550 THR A C 1
ATOM 4203 O O . THR A 1 550 ? 30.599 -14.605 -53.679 1.00 93.12 550 THR A O 1
ATOM 4206 N N . LEU A 1 551 ? 30.833 -16.610 -52.684 1.00 95.69 551 LEU A N 1
ATOM 4207 C CA . LEU A 1 551 ? 29.592 -16.616 -51.917 1.00 95.69 551 LEU A CA 1
ATOM 4208 C C . LEU A 1 551 ? 29.851 -17.055 -50.472 1.00 95.69 551 LEU A C 1
ATOM 4210 O O . LEU A 1 551 ? 30.394 -18.135 -50.242 1.00 95.69 551 LEU A O 1
ATOM 4214 N N . LEU A 1 552 ? 29.396 -16.253 -49.510 1.00 96.62 552 LEU A N 1
ATOM 4215 C CA . LEU A 1 552 ? 29.280 -16.640 -48.102 1.00 96.62 552 LEU A CA 1
ATOM 4216 C C . LEU A 1 552 ? 27.818 -16.980 -47.784 1.00 96.62 552 LEU A C 1
ATOM 4218 O O . LEU A 1 552 ? 26.901 -16.363 -48.326 1.00 96.62 552 LEU A O 1
ATOM 4222 N N . THR A 1 553 ? 27.587 -17.958 -46.908 1.00 97.12 553 THR A N 1
ATOM 4223 C CA . THR A 1 553 ? 26.245 -18.453 -46.550 1.00 97.12 553 THR A CA 1
ATOM 4224 C C . THR A 1 553 ? 26.129 -18.721 -45.057 1.00 97.12 553 THR A C 1
ATOM 4226 O O . THR A 1 553 ? 27.084 -19.199 -44.450 1.00 97.12 553 THR A O 1
ATOM 4229 N N . VAL A 1 554 ? 24.948 -18.494 -44.485 1.00 97.38 554 VAL A N 1
ATOM 4230 C CA . VAL A 1 554 ? 24.579 -18.935 -43.134 1.00 97.38 554 VAL A CA 1
ATOM 4231 C C . VAL A 1 554 ? 23.238 -19.672 -43.199 1.00 97.38 554 VAL A C 1
ATOM 4233 O O . VAL A 1 554 ? 22.294 -19.188 -43.824 1.00 97.38 554 VAL A O 1
ATOM 4236 N N . ALA A 1 555 ? 23.130 -20.840 -42.566 1.00 96.25 555 ALA A N 1
ATOM 4237 C CA . ALA A 1 555 ? 21.864 -21.568 -42.458 1.00 96.25 555 ALA A CA 1
ATOM 4238 C C . ALA A 1 555 ? 21.316 -21.438 -41.037 1.00 96.25 555 ALA A C 1
ATOM 4240 O O . ALA A 1 555 ? 22.002 -21.770 -40.071 1.00 96.25 555 ALA A O 1
ATOM 4241 N N . ALA A 1 556 ? 20.076 -20.975 -40.890 1.00 94.50 556 ALA A N 1
ATOM 4242 C CA . ALA A 1 556 ? 19.469 -20.712 -39.589 1.00 94.50 556 ALA A CA 1
ATOM 4243 C C . ALA A 1 556 ? 18.009 -21.178 -39.521 1.00 94.50 556 ALA A C 1
ATOM 4245 O O . ALA A 1 556 ? 17.316 -21.238 -40.536 1.00 94.50 556 ALA A O 1
ATOM 4246 N N . THR A 1 557 ? 17.552 -21.497 -38.314 1.00 91.81 557 THR A N 1
ATOM 4247 C CA . THR A 1 557 ? 16.201 -21.971 -38.000 1.00 91.81 557 THR A CA 1
ATOM 4248 C C . THR A 1 557 ? 15.542 -21.069 -36.957 1.00 91.81 557 THR A C 1
ATOM 4250 O O . THR A 1 557 ? 16.173 -20.604 -36.009 1.00 91.81 557 THR A O 1
ATOM 4253 N N . GLY A 1 558 ? 14.251 -20.805 -37.157 1.00 83.38 558 GLY A N 1
ATOM 4254 C CA . GLY A 1 558 ? 13.430 -19.925 -36.327 1.00 83.38 558 GLY A CA 1
ATOM 4255 C C . GLY A 1 558 ? 12.301 -19.293 -37.145 1.00 83.38 558 GLY A C 1
ATOM 4256 O O . GLY A 1 558 ? 12.298 -19.353 -38.373 1.00 83.38 558 GLY A O 1
ATOM 4257 N N . SER A 1 559 ? 11.319 -18.695 -36.472 1.00 80.19 559 SER A N 1
ATOM 4258 C CA . SER A 1 559 ? 10.264 -17.902 -37.118 1.00 80.19 559 SER A CA 1
ATOM 4259 C C . SER A 1 559 ? 10.776 -16.514 -37.508 1.00 80.19 559 SER A C 1
ATOM 4261 O O . SER A 1 559 ? 11.541 -15.940 -36.739 1.00 80.19 559 SER A O 1
ATOM 4263 N N . ALA A 1 560 ? 10.294 -15.958 -38.627 1.00 82.56 560 ALA A N 1
ATOM 4264 C CA . ALA A 1 560 ? 10.502 -14.560 -39.040 1.00 82.56 560 ALA A CA 1
ATOM 4265 C C . ALA A 1 560 ? 11.974 -14.088 -38.991 1.00 82.56 560 ALA A C 1
ATOM 4267 O O . ALA A 1 560 ? 12.296 -13.091 -38.346 1.00 82.56 560 ALA A O 1
ATOM 4268 N N . LEU A 1 561 ? 12.863 -14.836 -39.655 1.00 89.62 561 LEU A N 1
ATOM 4269 C CA . LEU A 1 561 ? 14.299 -14.552 -39.685 1.00 89.62 561 LEU A CA 1
ATOM 4270 C C . LEU A 1 561 ? 14.632 -13.329 -40.552 1.00 89.62 561 LEU A C 1
ATOM 4272 O O . LEU A 1 561 ? 14.272 -13.278 -41.729 1.00 89.62 561 LEU A O 1
ATOM 4276 N N . ALA A 1 562 ? 15.395 -12.401 -39.982 1.00 95.50 562 ALA A N 1
ATOM 4277 C CA . ALA A 1 562 ? 16.131 -11.358 -40.683 1.00 95.50 562 ALA A CA 1
ATOM 4278 C C . ALA A 1 562 ? 17.644 -11.619 -40.578 1.00 95.50 562 ALA A C 1
ATOM 4280 O O . ALA A 1 562 ? 18.111 -12.316 -39.674 1.00 95.50 562 ALA A O 1
ATOM 4281 N N . TYR A 1 563 ? 18.409 -11.055 -41.513 1.00 97.75 563 TYR A N 1
ATOM 4282 C CA . TYR A 1 563 ? 19.857 -11.232 -41.626 1.00 97.75 563 TYR A CA 1
ATOM 4283 C C . TYR A 1 563 ? 20.528 -9.870 -41.803 1.00 97.75 563 TYR A C 1
ATOM 4285 O O . TYR A 1 563 ? 19.937 -8.972 -42.401 1.00 97.75 563 TYR A O 1
ATOM 4293 N N . GLN A 1 564 ? 21.767 -9.732 -41.336 1.00 98.25 564 GLN A N 1
ATOM 4294 C CA . GLN A 1 564 ? 22.644 -8.603 -41.647 1.00 98.25 564 GLN A CA 1
ATOM 4295 C C . GLN A 1 564 ? 24.102 -9.076 -41.632 1.00 98.25 564 GLN A C 1
ATOM 4297 O O . GLN A 1 564 ? 24.583 -9.582 -40.616 1.00 98.25 564 GLN A O 1
ATOM 4302 N N . TRP A 1 565 ? 24.815 -8.921 -42.750 1.00 98.25 565 TRP A N 1
ATOM 4303 C CA . TRP A 1 565 ? 26.243 -9.249 -42.833 1.00 98.25 565 TRP A CA 1
ATOM 4304 C C . TRP A 1 565 ? 27.130 -8.090 -42.371 1.00 98.25 565 TRP A C 1
ATOM 4306 O O . TRP A 1 565 ? 26.794 -6.917 -42.543 1.00 98.25 565 TRP A O 1
ATOM 4316 N N . LEU A 1 566 ? 28.286 -8.433 -41.808 1.00 97.31 566 LEU A N 1
ATOM 4317 C CA . LEU A 1 566 ? 29.304 -7.509 -41.325 1.00 97.31 566 LEU A CA 1
ATOM 4318 C C . LEU A 1 566 ? 30.662 -7.840 -41.948 1.00 97.31 566 LEU A C 1
ATOM 4320 O O . LEU A 1 566 ? 30.970 -9.010 -42.186 1.00 97.31 566 LEU A O 1
ATOM 4324 N N . PHE A 1 567 ? 31.474 -6.807 -42.160 1.00 95.88 567 PHE A N 1
ATOM 4325 C CA . PHE A 1 567 ? 32.895 -6.895 -42.484 1.00 95.88 567 PHE A CA 1
ATOM 4326 C C . PHE A 1 567 ? 33.697 -6.281 -41.330 1.00 95.88 567 PHE A C 1
ATOM 4328 O O . PHE A 1 567 ? 33.541 -5.101 -41.001 1.00 95.88 567 PHE A O 1
ATOM 4335 N N . GLY A 1 568 ? 34.510 -7.099 -40.663 1.00 90.25 568 GLY A N 1
ATOM 4336 C CA . GLY A 1 568 ? 34.960 -6.809 -39.303 1.00 90.25 568 GLY A CA 1
ATOM 4337 C C . GLY A 1 568 ? 33.753 -6.655 -38.372 1.00 90.25 568 GLY A C 1
ATOM 4338 O O . GLY A 1 568 ? 32.913 -7.548 -38.294 1.00 90.25 568 GLY A O 1
ATOM 4339 N N . GLU A 1 569 ? 33.653 -5.496 -37.723 1.00 89.69 569 GLU A N 1
ATOM 4340 C CA . GLU A 1 569 ? 32.537 -5.117 -36.841 1.00 89.69 569 GLU A CA 1
ATOM 4341 C C . GLU A 1 569 ? 31.565 -4.112 -37.509 1.00 89.69 569 GLU A C 1
ATOM 4343 O O . GLU A 1 569 ? 30.723 -3.521 -36.838 1.00 89.69 569 GLU A O 1
ATOM 4348 N N . THR A 1 570 ? 31.683 -3.881 -38.825 1.00 94.88 570 THR A N 1
ATOM 4349 C CA . THR A 1 570 ? 30.890 -2.884 -39.569 1.00 94.88 570 THR A CA 1
ATOM 4350 C C . THR A 1 570 ? 29.853 -3.561 -40.462 1.00 94.88 570 THR A C 1
ATOM 4352 O O . THR A 1 570 ? 30.200 -4.427 -41.264 1.00 94.88 570 THR A O 1
ATOM 4355 N N . GLU A 1 571 ? 28.589 -3.143 -40.378 1.00 96.62 571 GLU A N 1
ATOM 4356 C CA . GLU A 1 571 ? 27.511 -3.640 -41.244 1.00 96.62 571 GLU A CA 1
ATOM 4357 C C . GLU A 1 571 ? 27.760 -3.334 -42.730 1.00 96.62 571 GLU A C 1
ATOM 4359 O O . GLU A 1 571 ? 28.165 -2.231 -43.103 1.00 96.62 571 GLU A O 1
ATOM 4364 N N . ILE A 1 572 ? 27.473 -4.309 -43.593 1.00 96.31 572 ILE A N 1
ATOM 4365 C CA . ILE A 1 572 ? 27.535 -4.164 -45.049 1.00 96.31 572 ILE A CA 1
ATOM 4366 C C . ILE A 1 572 ? 26.155 -3.695 -45.549 1.00 96.31 572 ILE A C 1
ATOM 4368 O O . ILE A 1 572 ? 25.177 -4.439 -45.400 1.00 96.31 572 ILE A O 1
ATOM 4372 N N . PRO A 1 573 ? 26.028 -2.497 -46.154 1.00 95.25 573 PRO A N 1
ATOM 4373 C CA . PRO A 1 573 ? 24.732 -1.964 -46.571 1.00 95.25 573 PRO A CA 1
ATOM 4374 C C . PRO A 1 573 ? 23.963 -2.907 -47.506 1.00 95.25 573 PRO A C 1
ATOM 4376 O O . PRO A 1 573 ? 24.517 -3.427 -48.471 1.00 95.25 573 PRO A O 1
ATOM 4379 N N . ALA A 1 574 ? 22.672 -3.100 -47.218 1.00 93.44 574 ALA A N 1
ATOM 4380 C CA . ALA A 1 574 ? 21.742 -3.969 -47.951 1.00 93.44 574 ALA A CA 1
ATOM 4381 C C . ALA A 1 574 ? 22.110 -5.471 -48.028 1.00 93.44 574 ALA A C 1
ATOM 4383 O O . ALA A 1 574 ? 21.418 -6.233 -48.705 1.00 93.44 574 ALA A O 1
ATOM 4384 N N . ALA A 1 575 ? 23.134 -5.939 -47.306 1.00 96.31 575 ALA A N 1
ATOM 4385 C CA . ALA A 1 575 ? 23.465 -7.360 -47.203 1.00 96.31 575 ALA A CA 1
ATOM 4386 C C . ALA A 1 575 ? 22.554 -8.071 -46.180 1.00 96.31 575 ALA A C 1
ATOM 4388 O O . ALA A 1 575 ? 23.003 -8.498 -45.117 1.00 96.31 575 ALA A O 1
ATOM 4389 N N . THR A 1 576 ? 21.260 -8.179 -46.500 1.00 97.19 576 THR A N 1
ATOM 4390 C CA . THR A 1 576 ? 20.195 -8.614 -45.572 1.00 97.19 576 THR A CA 1
ATOM 4391 C C . THR A 1 576 ? 19.595 -9.993 -45.882 1.00 97.19 576 THR A C 1
ATOM 4393 O O . THR A 1 576 ? 18.470 -10.308 -45.493 1.00 97.19 576 THR A O 1
ATOM 4396 N N . SER A 1 577 ? 20.339 -10.841 -46.597 1.00 97.50 577 SER A N 1
ATOM 4397 C CA . SER A 1 577 ? 19.939 -12.209 -46.967 1.00 97.50 577 SER A CA 1
ATOM 4398 C C . SER A 1 577 ? 20.794 -13.269 -46.267 1.00 97.50 577 SER A C 1
ATOM 4400 O O . SER A 1 577 ? 21.913 -12.994 -45.847 1.00 97.50 577 SER A O 1
ATOM 4402 N N . ALA A 1 578 ? 20.311 -14.516 -46.219 1.00 96.50 578 ALA A N 1
ATOM 4403 C CA . ALA A 1 578 ? 21.051 -15.675 -45.693 1.00 96.50 578 ALA A CA 1
ATOM 4404 C C . ALA A 1 578 ? 22.361 -15.996 -46.453 1.00 96.50 578 ALA A C 1
ATOM 4406 O O . ALA A 1 578 ? 23.145 -16.849 -46.036 1.00 96.50 578 ALA A O 1
ATOM 4407 N N . SER A 1 579 ? 22.614 -15.317 -47.572 1.00 96.75 579 SER A N 1
ATOM 4408 C CA . SER A 1 579 ? 23.853 -15.392 -48.334 1.00 96.75 579 SER A CA 1
ATOM 4409 C C . SER A 1 579 ? 24.333 -14.003 -48.761 1.00 96.75 579 SER A C 1
ATOM 4411 O O . SER A 1 579 ? 23.531 -13.094 -48.984 1.00 96.75 579 SER A O 1
ATOM 4413 N N . TYR A 1 580 ? 25.652 -13.847 -48.875 1.00 97.56 580 TYR A N 1
ATOM 4414 C CA . TYR A 1 580 ? 26.315 -12.626 -49.323 1.00 97.56 580 TYR A CA 1
ATOM 4415 C C . TYR A 1 580 ? 27.238 -12.932 -50.507 1.00 97.56 580 TYR A C 1
ATOM 4417 O O . TYR A 1 580 ? 28.179 -13.721 -50.395 1.00 97.56 580 TYR A O 1
ATOM 4425 N N . VAL A 1 581 ? 26.935 -12.326 -51.657 1.00 96.75 581 VAL A N 1
ATOM 4426 C CA . VAL A 1 581 ? 27.671 -12.499 -52.916 1.00 96.75 581 VAL A CA 1
ATOM 4427 C C . VAL A 1 581 ? 28.726 -11.404 -53.035 1.00 96.75 581 VAL A C 1
ATOM 4429 O O . VAL A 1 581 ? 28.393 -10.221 -53.031 1.00 96.75 581 VAL A O 1
ATOM 4432 N N . ILE A 1 582 ? 29.982 -11.794 -53.242 1.00 96.38 582 ILE A N 1
ATOM 4433 C CA . ILE A 1 582 ? 31.055 -10.895 -53.674 1.00 96.38 582 ILE A CA 1
ATOM 4434 C C . ILE A 1 582 ? 31.303 -11.226 -55.151 1.00 96.38 582 ILE A C 1
ATOM 4436 O O . ILE A 1 582 ? 31.988 -12.206 -55.434 1.00 96.38 582 ILE A O 1
ATOM 4440 N N . PRO A 1 583 ? 30.725 -10.483 -56.118 1.00 93.31 583 PRO A N 1
ATOM 4441 C CA . PRO A 1 583 ? 30.734 -10.884 -57.530 1.00 93.31 583 PRO A CA 1
ATOM 4442 C C . PRO A 1 583 ? 32.116 -10.775 -58.188 1.00 93.31 583 PRO A C 1
ATOM 4444 O O . PRO A 1 583 ? 32.344 -11.382 -59.229 1.00 93.31 583 PRO A O 1
ATOM 4447 N N . SER A 1 584 ? 33.031 -10.018 -57.578 1.00 93.75 584 SER A N 1
ATOM 4448 C CA . SER A 1 584 ? 34.445 -9.960 -57.933 1.00 93.75 584 SER A CA 1
ATOM 4449 C C . SER A 1 584 ? 35.258 -9.668 -56.671 1.00 93.75 584 SER A C 1
ATOM 4451 O O . SER A 1 584 ? 35.060 -8.640 -56.015 1.00 93.75 584 SER A O 1
ATOM 4453 N N . ALA A 1 585 ? 36.133 -10.592 -56.284 1.00 91.12 585 ALA A N 1
ATOM 4454 C CA . ALA A 1 585 ? 37.022 -10.448 -55.143 1.00 91.12 585 ALA A CA 1
ATOM 4455 C C . ALA A 1 585 ? 38.135 -9.443 -55.460 1.00 91.12 585 ALA A C 1
ATOM 4457 O O . ALA A 1 585 ? 38.685 -9.430 -56.558 1.00 91.12 585 ALA A O 1
ATOM 4458 N N . GLN A 1 586 ? 38.452 -8.585 -54.495 1.00 90.62 586 GLN A N 1
ATOM 4459 C CA . GLN A 1 586 ? 39.413 -7.489 -54.624 1.00 90.62 586 GLN A CA 1
ATOM 4460 C C . GLN A 1 586 ? 40.165 -7.351 -53.293 1.00 90.62 586 GLN A C 1
ATOM 4462 O O . GLN A 1 586 ? 39.569 -7.667 -52.261 1.00 90.62 586 GLN A O 1
ATOM 4467 N N . PRO A 1 587 ? 41.416 -6.852 -53.251 1.00 83.75 587 PRO A N 1
ATOM 4468 C CA . PRO A 1 587 ? 42.198 -6.755 -52.009 1.00 83.75 587 PRO A CA 1
ATOM 4469 C C . PRO A 1 587 ? 41.513 -5.981 -50.870 1.00 83.75 587 PRO A C 1
ATOM 4471 O O . PRO A 1 587 ? 41.798 -6.208 -49.696 1.00 83.75 587 PRO A O 1
ATOM 4474 N N . ALA A 1 588 ? 40.566 -5.094 -51.195 1.00 86.81 588 ALA A N 1
ATOM 4475 C CA . ALA A 1 588 ? 39.717 -4.416 -50.219 1.00 86.81 588 ALA A CA 1
ATOM 4476 C C . ALA A 1 588 ? 38.861 -5.385 -49.371 1.00 86.81 588 ALA A C 1
ATOM 4478 O O . ALA A 1 588 ? 38.672 -5.125 -48.181 1.00 86.81 588 ALA A O 1
ATOM 4479 N N . HIS A 1 589 ? 38.396 -6.489 -49.969 1.00 91.56 589 HIS A N 1
ATOM 4480 C CA . HIS A 1 589 ? 37.507 -7.502 -49.383 1.00 91.56 589 HIS A CA 1
ATOM 4481 C C . HIS A 1 589 ? 38.237 -8.556 -48.521 1.00 91.56 589 HIS A C 1
ATOM 4483 O O . HIS A 1 589 ? 37.580 -9.370 -47.882 1.00 91.56 589 HIS A O 1
ATOM 4489 N N . ASP A 1 590 ? 39.575 -8.571 -48.485 1.00 87.00 590 ASP A N 1
ATOM 4490 C CA . ASP A 1 590 ? 40.332 -9.493 -47.622 1.00 87.00 590 ASP A CA 1
ATOM 4491 C C . ASP A 1 590 ? 40.115 -9.151 -46.137 1.00 87.00 590 ASP A C 1
ATOM 4493 O O . ASP A 1 590 ? 40.394 -8.030 -45.702 1.00 87.00 590 ASP A O 1
ATOM 4497 N N . GLY A 1 591 ? 39.587 -10.087 -45.351 1.00 84.56 591 GLY A N 1
ATOM 4498 C CA . GLY A 1 591 ? 39.248 -9.845 -43.952 1.00 84.56 591 GLY A CA 1
ATOM 4499 C C . GLY A 1 591 ? 38.217 -10.818 -43.388 1.00 84.56 591 GLY A C 1
ATOM 4500 O O . GLY A 1 591 ? 37.954 -11.879 -43.950 1.00 84.56 591 GLY A O 1
ATOM 4501 N N . THR A 1 592 ? 37.646 -10.458 -42.242 1.00 92.44 592 THR A N 1
ATOM 4502 C CA . THR A 1 592 ? 36.695 -11.301 -41.506 1.00 92.44 592 THR A CA 1
ATOM 4503 C C . THR A 1 592 ? 35.260 -10.871 -41.778 1.00 92.44 592 THR A C 1
ATOM 4505 O O . THR A 1 592 ? 34.943 -9.688 -41.680 1.00 92.44 592 THR A O 1
ATOM 4508 N N . TYR A 1 593 ? 34.385 -11.837 -42.038 1.00 96.75 593 TYR A N 1
ATOM 4509 C CA . TYR A 1 593 ? 32.951 -11.656 -42.216 1.00 96.75 593 TYR A CA 1
ATOM 4510 C C . TYR A 1 593 ? 32.160 -12.383 -41.125 1.00 96.75 593 TYR A C 1
ATOM 4512 O O . TYR A 1 593 ? 32.559 -13.449 -40.651 1.00 96.75 593 TYR A O 1
ATOM 4520 N N . ARG A 1 594 ? 31.009 -11.822 -40.752 1.00 98.06 594 ARG A N 1
ATOM 4521 C CA . ARG A 1 594 ? 29.997 -12.455 -39.889 1.00 98.06 594 ARG A CA 1
ATOM 4522 C C . ARG A 1 594 ? 28.602 -12.162 -40.431 1.00 98.06 594 ARG A C 1
ATOM 4524 O O . ARG A 1 594 ? 28.416 -11.170 -41.131 1.00 98.06 594 ARG A O 1
ATOM 4531 N N . CYS A 1 595 ? 27.618 -12.968 -40.051 1.00 98.00 595 CYS A N 1
ATOM 4532 C CA . CYS A 1 595 ? 26.206 -12.631 -40.207 1.00 98.00 595 CYS A CA 1
ATOM 4533 C C . CYS A 1 595 ? 25.528 -12.602 -38.835 1.00 98.00 595 CYS A C 1
ATOM 4535 O O . CYS A 1 595 ? 25.612 -13.573 -38.082 1.00 98.00 595 CYS A O 1
ATOM 4537 N N . VAL A 1 596 ? 24.825 -11.516 -38.522 1.00 97.88 596 VAL A N 1
ATOM 4538 C CA . VAL A 1 596 ? 23.810 -11.506 -37.463 1.00 97.88 596 VAL A CA 1
ATOM 4539 C C . VAL A 1 596 ? 22.523 -12.063 -38.058 1.00 97.88 596 VAL A C 1
ATOM 4541 O O . VAL A 1 596 ? 22.104 -11.641 -39.136 1.00 97.88 596 VAL A O 1
ATOM 4544 N N . VAL A 1 597 ? 21.905 -13.014 -37.364 1.00 97.44 597 VAL A N 1
ATOM 4545 C CA . VAL A 1 597 ? 20.554 -13.508 -37.650 1.00 97.44 597 VAL A CA 1
ATOM 4546 C C . VAL A 1 597 ? 19.658 -13.068 -36.500 1.00 97.44 597 VAL A C 1
ATOM 4548 O O . VAL A 1 597 ? 20.036 -13.217 -35.337 1.00 97.44 597 VAL A O 1
ATOM 4551 N N . SER A 1 598 ? 18.486 -12.515 -36.793 1.00 93.75 598 SER A N 1
ATOM 4552 C CA . SER A 1 598 ? 17.560 -11.997 -35.780 1.00 93.75 598 SER A CA 1
ATOM 4553 C C . SER A 1 598 ? 16.110 -12.382 -36.052 1.00 93.75 598 SER A C 1
ATOM 4555 O O . SER A 1 598 ? 15.726 -12.684 -37.179 1.00 93.75 598 SER A O 1
ATOM 4557 N N . ASN A 1 599 ? 15.304 -12.397 -34.995 1.00 88.12 599 ASN A N 1
ATOM 4558 C CA . ASN A 1 599 ? 13.851 -12.515 -35.036 1.00 88.12 599 ASN A CA 1
ATOM 4559 C C . ASN A 1 599 ? 13.239 -11.817 -33.793 1.00 88.12 599 ASN A C 1
ATOM 4561 O O . ASN A 1 599 ? 13.987 -11.293 -32.964 1.00 88.12 599 ASN A O 1
ATOM 4565 N N . PRO A 1 600 ? 11.904 -11.813 -33.598 1.00 79.25 600 PRO A N 1
ATOM 4566 C CA . PRO A 1 600 ? 11.286 -11.219 -32.404 1.00 79.25 600 PRO A CA 1
ATOM 4567 C C . PRO A 1 600 ? 11.696 -11.846 -31.055 1.00 79.25 600 PRO A C 1
ATOM 4569 O O . PRO A 1 600 ? 11.402 -11.271 -30.014 1.00 79.25 600 PRO A O 1
ATOM 4572 N N . GLY A 1 601 ? 12.354 -13.010 -31.059 1.00 76.75 601 GLY A N 1
ATOM 4573 C CA . GLY A 1 601 ? 12.907 -13.678 -29.875 1.00 76.75 601 GLY A CA 1
ATOM 4574 C C . GLY A 1 601 ? 14.336 -13.268 -29.516 1.00 76.75 601 GLY A C 1
ATOM 4575 O O . GLY A 1 601 ? 14.816 -13.614 -28.439 1.00 76.75 601 GLY A O 1
ATOM 4576 N N . GLY A 1 602 ? 15.029 -12.539 -30.395 1.00 85.31 602 GLY A N 1
ATOM 4577 C CA . GLY A 1 602 ? 16.392 -12.058 -30.179 1.00 85.31 602 GLY A CA 1
ATOM 4578 C C . GLY A 1 602 ? 17.273 -12.190 -31.419 1.00 85.31 602 GLY A C 1
ATOM 4579 O O . GLY A 1 602 ? 16.797 -12.386 -32.537 1.00 85.31 602 GLY A O 1
ATOM 4580 N N . SER A 1 603 ? 18.585 -12.089 -31.224 1.00 93.25 603 SER A N 1
ATOM 4581 C CA . SER A 1 603 ? 19.578 -12.243 -32.286 1.00 93.25 603 SER A CA 1
ATOM 4582 C C . SER A 1 603 ? 20.728 -13.153 -31.867 1.00 93.25 603 SER A C 1
ATOM 4584 O O . SER A 1 603 ? 21.047 -13.282 -30.684 1.00 93.25 603 SER A O 1
ATOM 4586 N N . VAL A 1 604 ? 21.352 -13.791 -32.855 1.00 95.56 604 VAL A N 1
ATOM 4587 C CA . VAL A 1 604 ? 22.574 -14.577 -32.689 1.00 95.56 604 VAL A CA 1
ATOM 4588 C C . VAL A 1 604 ? 23.529 -14.273 -33.842 1.00 95.56 604 VAL A C 1
ATOM 4590 O O . VAL A 1 604 ? 23.108 -14.080 -34.984 1.00 95.56 604 VAL A O 1
ATOM 4593 N N . THR A 1 605 ? 24.824 -14.209 -33.548 1.00 97.31 605 THR A N 1
ATOM 4594 C CA . THR A 1 605 ? 25.864 -13.890 -34.534 1.00 97.31 605 THR A CA 1
ATOM 4595 C C . THR A 1 605 ? 26.587 -15.161 -34.956 1.00 97.31 605 THR A C 1
ATOM 4597 O O . THR A 1 605 ? 26.876 -16.016 -34.121 1.00 97.31 605 THR A O 1
ATOM 4600 N N . SER A 1 606 ? 26.905 -15.289 -36.243 1.00 97.81 606 SER A N 1
ATOM 4601 C CA . SER A 1 606 ? 27.699 -16.405 -36.749 1.00 97.81 606 SER A CA 1
ATOM 4602 C C . SER A 1 606 ? 29.128 -16.390 -36.208 1.00 97.81 606 SER A C 1
ATOM 4604 O O . SER A 1 606 ? 29.691 -15.328 -35.911 1.00 97.81 606 SER A O 1
ATOM 4606 N N . ASP A 1 607 ? 29.759 -17.564 -36.208 1.00 95.94 607 ASP A N 1
ATOM 4607 C CA . ASP A 1 607 ? 31.215 -17.661 -36.204 1.00 95.94 607 ASP A CA 1
ATOM 4608 C C . ASP A 1 607 ? 31.839 -16.856 -37.366 1.00 95.94 607 ASP A C 1
ATOM 4610 O O . ASP A 1 607 ? 31.155 -16.548 -38.356 1.00 95.94 607 ASP A O 1
ATOM 4614 N N . PRO A 1 608 ? 33.107 -16.426 -37.217 1.00 92.25 608 PRO A N 1
ATOM 4615 C CA . PRO A 1 608 ? 33.781 -15.597 -38.203 1.00 92.25 608 PRO A CA 1
ATOM 4616 C C . PRO A 1 608 ? 34.267 -16.435 -39.389 1.00 92.25 608 PRO A C 1
ATOM 4618 O O . PRO A 1 608 ? 34.988 -17.408 -39.194 1.00 92.25 608 PRO A O 1
ATOM 4621 N N . ALA A 1 609 ? 33.955 -15.994 -40.606 1.00 91.50 609 ALA A N 1
ATOM 4622 C CA . ALA A 1 609 ? 34.555 -16.512 -41.831 1.00 91.50 609 ALA A CA 1
ATOM 4623 C C . ALA A 1 609 ? 35.647 -15.561 -42.319 1.00 91.50 609 ALA A C 1
ATOM 4625 O O . ALA A 1 609 ? 35.381 -14.383 -42.573 1.00 91.50 609 ALA A O 1
ATOM 4626 N N . LYS A 1 610 ? 36.874 -16.047 -42.481 1.00 86.75 610 LYS A N 1
ATOM 4627 C CA . LYS A 1 610 ? 37.960 -15.279 -43.084 1.00 86.75 610 LYS A CA 1
ATOM 4628 C C . LYS A 1 610 ? 37.947 -15.445 -44.602 1.00 86.75 610 LYS A C 1
ATOM 4630 O O . LYS A 1 610 ? 38.189 -16.536 -45.117 1.00 86.75 610 LYS A O 1
ATOM 4635 N N . LEU A 1 611 ? 37.745 -14.344 -45.320 1.00 87.44 611 LEU A N 1
ATOM 4636 C CA . LEU A 1 611 ? 38.022 -14.265 -46.747 1.00 87.44 611 LEU A CA 1
ATOM 4637 C C . LEU A 1 611 ? 39.468 -13.817 -46.959 1.00 87.44 611 LEU A C 1
ATOM 4639 O O . LEU A 1 611 ? 39.868 -12.738 -46.525 1.00 87.44 611 LEU A O 1
ATOM 4643 N N . VAL A 1 612 ? 40.237 -14.652 -47.644 1.00 83.44 612 VAL A N 1
ATOM 4644 C CA . VAL A 1 612 ? 41.600 -14.382 -48.095 1.00 83.44 612 VAL A CA 1
ATOM 4645 C C . VAL A 1 612 ? 41.561 -14.090 -49.592 1.00 83.44 612 VAL A C 1
ATOM 4647 O O . VAL A 1 612 ? 41.162 -14.956 -50.370 1.00 83.44 612 VAL A O 1
ATOM 4650 N N . VAL A 1 613 ? 41.983 -12.893 -50.006 1.00 81.62 613 VAL A N 1
ATOM 4651 C CA . VAL A 1 613 ? 42.094 -12.536 -51.431 1.00 81.62 613 VAL A CA 1
ATOM 4652 C C . VAL A 1 613 ? 43.555 -12.615 -51.858 1.00 81.62 613 VAL A C 1
ATOM 4654 O O . VAL A 1 613 ? 44.445 -12.067 -51.205 1.00 81.62 613 VAL A O 1
ATOM 4657 N N . THR A 1 614 ? 43.800 -13.326 -52.954 1.00 78.81 614 THR A N 1
ATOM 4658 C CA . THR A 1 614 ? 45.138 -13.603 -53.482 1.00 78.81 614 THR A CA 1
ATOM 4659 C C . THR A 1 614 ? 45.299 -13.079 -54.903 1.00 78.81 614 THR A C 1
ATOM 4661 O O . THR A 1 614 ? 44.340 -13.073 -55.672 1.00 78.81 614 THR A O 1
ATOM 4664 N N . GLN A 1 615 ? 46.510 -12.638 -55.238 1.00 73.31 615 GLN A N 1
ATOM 4665 C CA . GLN A 1 615 ? 46.852 -12.053 -56.535 1.00 73.31 615 GLN A CA 1
ATOM 4666 C C . GLN A 1 615 ? 48.019 -12.791 -57.179 1.00 73.31 615 GLN A C 1
ATOM 4668 O O . GLN A 1 615 ? 48.999 -13.088 -56.489 1.00 73.31 615 GLN A O 1
ATOM 4673 N N . ASP A 1 616 ? 47.960 -13.019 -58.489 1.00 71.44 616 ASP A N 1
ATOM 4674 C CA . ASP A 1 616 ? 49.167 -13.299 -59.275 1.00 71.44 616 ASP A CA 1
ATOM 4675 C C . ASP A 1 616 ? 50.054 -12.038 -59.425 1.00 71.44 616 ASP A C 1
ATOM 4677 O O . ASP A 1 616 ? 49.730 -10.955 -58.925 1.00 71.44 616 ASP A O 1
ATOM 4681 N N . PHE A 1 617 ? 51.214 -12.179 -60.075 1.00 69.81 617 PHE A N 1
ATOM 4682 C CA . PHE A 1 617 ? 52.166 -11.077 -60.241 1.00 69.81 617 PHE A CA 1
ATOM 4683 C C . PHE A 1 617 ? 51.648 -9.962 -61.160 1.00 69.81 617 PHE A C 1
ATOM 4685 O O . PHE A 1 617 ? 51.844 -8.789 -60.853 1.00 69.81 617 PHE A O 1
ATOM 4692 N N . ALA A 1 618 ? 50.964 -10.299 -62.255 1.00 70.12 618 ALA A N 1
ATOM 4693 C CA . ALA A 1 618 ? 50.454 -9.319 -63.211 1.00 70.12 618 ALA A CA 1
ATOM 4694 C C . ALA A 1 618 ? 49.284 -8.517 -62.617 1.00 70.12 618 ALA A C 1
ATOM 4696 O O . ALA A 1 618 ? 49.257 -7.289 -62.730 1.00 70.12 618 ALA A O 1
ATOM 4697 N N . GLN A 1 619 ? 48.370 -9.198 -61.917 1.00 76.56 619 GLN A N 1
ATOM 4698 C CA . GLN A 1 619 ? 47.301 -8.593 -61.115 1.00 76.56 619 GLN A CA 1
ATOM 4699 C C . GLN A 1 619 ? 47.869 -7.620 -60.076 1.00 76.56 619 GLN A C 1
ATOM 4701 O O . GLN A 1 619 ? 47.461 -6.460 -60.009 1.00 76.56 619 GLN A O 1
ATOM 4706 N N . TRP A 1 620 ? 48.855 -8.072 -59.293 1.00 76.12 620 TRP A N 1
ATOM 4707 C CA . TRP A 1 620 ? 49.465 -7.247 -58.255 1.00 76.12 620 TRP A CA 1
ATOM 4708 C C . TRP A 1 620 ? 50.192 -6.021 -58.823 1.00 76.12 620 TRP A C 1
ATOM 4710 O O . TRP A 1 620 ? 49.995 -4.925 -58.298 1.00 76.12 620 TRP A O 1
ATOM 4720 N N . ILE A 1 621 ? 50.999 -6.181 -59.881 1.00 73.00 621 ILE A N 1
ATOM 4721 C CA . ILE A 1 621 ? 51.724 -5.070 -60.521 1.00 73.00 621 ILE A CA 1
ATOM 4722 C C . ILE A 1 621 ? 50.748 -4.004 -61.030 1.00 73.00 621 ILE A C 1
ATOM 4724 O O . ILE A 1 621 ? 50.971 -2.814 -60.780 1.00 73.00 621 ILE A O 1
ATOM 4728 N N . ALA A 1 622 ? 49.656 -4.424 -61.682 1.00 74.50 622 ALA A N 1
ATOM 4729 C CA . ALA A 1 622 ? 48.626 -3.528 -62.201 1.00 74.50 622 ALA A CA 1
ATOM 4730 C C . ALA A 1 622 ? 47.984 -2.667 -61.096 1.00 74.50 622 ALA A C 1
ATOM 4732 O O . ALA A 1 622 ? 47.829 -1.459 -61.286 1.00 74.50 622 ALA A O 1
ATOM 4733 N N . ASP A 1 623 ? 47.698 -3.252 -59.928 1.00 74.25 623 ASP A N 1
ATOM 4734 C CA . ASP A 1 623 ? 47.158 -2.530 -58.767 1.00 74.25 623 ASP A CA 1
ATOM 4735 C C . ASP A 1 623 ? 48.163 -1.535 -58.143 1.00 74.25 623 ASP A C 1
ATOM 4737 O O . ASP A 1 623 ? 47.748 -0.547 -57.536 1.00 74.25 623 ASP A O 1
ATOM 4741 N N . THR A 1 624 ? 49.478 -1.746 -58.298 1.00 69.00 624 THR A N 1
ATOM 4742 C CA . THR A 1 624 ? 50.527 -0.853 -57.748 1.00 69.00 624 THR A CA 1
ATOM 4743 C C . THR A 1 624 ? 50.983 0.287 -58.665 1.00 69.00 624 THR A C 1
ATOM 4745 O O . THR A 1 624 ? 51.769 1.128 -58.238 1.00 69.00 624 THR A O 1
ATOM 4748 N N . THR A 1 625 ? 50.492 0.382 -59.905 1.00 65.94 625 THR A N 1
ATOM 4749 C CA . THR A 1 625 ? 50.823 1.460 -60.876 1.00 65.94 625 THR A CA 1
ATOM 4750 C C . THR A 1 625 ? 52.304 1.582 -61.297 1.00 65.94 625 THR A C 1
ATOM 4752 O O . THR A 1 625 ? 52.691 2.567 -61.927 1.00 65.94 625 THR A O 1
ATOM 4755 N N . LEU A 1 626 ? 53.132 0.576 -60.999 1.00 65.62 626 LEU A N 1
ATOM 4756 C CA . LEU A 1 626 ? 54.575 0.571 -61.273 1.00 65.62 626 LEU A CA 1
ATOM 4757 C C . LEU A 1 626 ? 54.879 0.467 -62.777 1.00 65.62 626 LEU A C 1
ATOM 4759 O O . LEU A 1 626 ? 54.342 -0.385 -63.488 1.00 65.62 626 LEU A O 1
ATOM 4763 N N . THR A 1 627 ? 55.793 1.302 -63.276 1.00 53.84 627 THR A N 1
ATOM 4764 C CA . THR A 1 627 ? 56.198 1.306 -64.692 1.00 53.84 627 THR A CA 1
ATOM 4765 C C . THR A 1 627 ? 57.349 0.334 -64.957 1.00 53.84 627 THR A C 1
ATOM 4767 O O . THR A 1 627 ? 58.496 0.748 -65.108 1.00 53.84 627 THR A O 1
ATOM 4770 N N . GLY A 1 628 ? 57.031 -0.958 -65.027 1.00 55.78 628 GLY A N 1
ATOM 4771 C CA . GLY A 1 628 ? 57.986 -2.032 -65.321 1.00 55.78 628 GLY A CA 1
ATOM 4772 C C . GLY A 1 628 ? 57.368 -3.397 -65.028 1.00 55.78 628 GLY A C 1
ATOM 4773 O O . GLY A 1 628 ? 57.500 -3.903 -63.921 1.00 55.78 628 GLY A O 1
ATOM 4774 N N . MET A 1 629 ? 56.642 -3.959 -66.002 1.00 51.00 629 MET A N 1
ATOM 4775 C CA . MET A 1 629 ? 55.806 -5.159 -65.806 1.00 51.00 629 MET A CA 1
ATOM 4776 C C . MET A 1 629 ? 56.570 -6.494 -65.888 1.00 51.00 629 MET A C 1
ATOM 4778 O 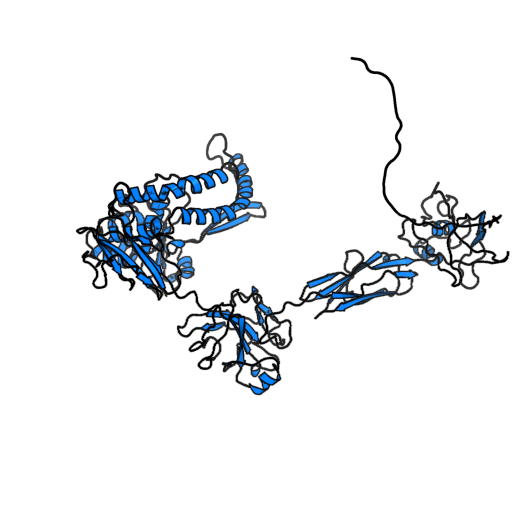O . MET A 1 629 ? 55.980 -7.548 -65.661 1.00 51.00 629 MET A O 1
ATOM 4782 N N . ASP A 1 630 ? 57.862 -6.462 -66.213 1.00 54.09 630 ASP A N 1
ATOM 4783 C CA . ASP A 1 630 ? 58.675 -7.655 -66.446 1.00 54.09 630 ASP A CA 1
ATOM 4784 C C . ASP A 1 630 ? 59.446 -8.102 -65.196 1.00 54.09 630 ASP A C 1
ATOM 4786 O O . ASP A 1 630 ? 59.871 -7.299 -64.370 1.00 54.09 630 ASP A O 1
ATOM 4790 N N . ALA A 1 631 ? 59.698 -9.407 -65.095 1.00 51.25 631 ALA A N 1
ATOM 4791 C CA . ALA A 1 631 ? 60.503 -10.025 -64.036 1.00 51.25 631 ALA A CA 1
ATOM 4792 C C . ALA A 1 631 ? 62.026 -9.959 -64.285 1.00 51.25 631 ALA A C 1
ATOM 4794 O O . ALA A 1 631 ? 62.779 -10.848 -63.872 1.00 51.25 631 ALA A O 1
ATOM 4795 N N . ASP A 1 632 ? 62.470 -8.954 -65.033 1.00 55.66 632 ASP A N 1
ATOM 4796 C CA . ASP A 1 632 ? 63.878 -8.739 -65.352 1.00 55.66 632 ASP A CA 1
ATOM 4797 C C . ASP A 1 632 ? 64.601 -8.025 -64.201 1.00 55.66 632 ASP A C 1
ATOM 4799 O O . ASP A 1 632 ? 63.995 -7.260 -63.450 1.00 55.66 632 ASP A O 1
ATOM 4803 N N . SER A 1 633 ? 65.920 -8.204 -64.087 1.00 55.09 633 SER A N 1
ATOM 4804 C CA . SER A 1 633 ? 66.737 -7.567 -63.042 1.00 55.09 633 SER A CA 1
ATOM 4805 C C . SER A 1 633 ? 66.950 -6.057 -63.245 1.00 55.09 633 SER A C 1
ATOM 4807 O O . SER A 1 633 ? 67.864 -5.477 -62.667 1.00 55.09 633 SER A O 1
ATOM 4809 N N . THR A 1 634 ? 66.157 -5.437 -64.118 1.00 58.81 634 THR A N 1
ATOM 4810 C CA . THR A 1 634 ? 66.080 -3.989 -64.349 1.00 58.81 634 THR A CA 1
ATOM 4811 C C . THR A 1 634 ? 64.791 -3.376 -63.792 1.00 58.81 634 THR A C 1
ATOM 4813 O O . THR A 1 634 ? 64.675 -2.153 -63.742 1.00 58.81 634 THR A O 1
ATOM 4816 N N . ALA A 1 635 ? 63.837 -4.203 -63.346 1.00 67.12 635 ALA A N 1
ATOM 4817 C CA . ALA A 1 635 ? 62.592 -3.787 -62.705 1.00 67.12 635 ALA A CA 1
ATOM 4818 C C . ALA A 1 635 ? 62.773 -3.664 -61.178 1.00 67.12 635 ALA A C 1
ATOM 4820 O O . ALA A 1 635 ? 62.139 -4.381 -60.410 1.00 67.12 635 ALA A O 1
ATOM 4821 N N . ASP A 1 636 ? 63.679 -2.773 -60.783 1.00 69.00 636 ASP A N 1
ATOM 4822 C CA . ASP A 1 636 ? 64.063 -2.409 -59.411 1.00 69.00 636 ASP A CA 1
ATOM 4823 C C . ASP A 1 636 ? 63.851 -0.880 -59.288 1.00 69.00 636 ASP A C 1
ATOM 4825 O O . ASP A 1 636 ? 64.629 -0.119 -59.879 1.00 69.00 636 ASP A O 1
ATOM 4829 N N . PRO A 1 637 ? 62.744 -0.402 -58.677 1.00 72.31 637 PRO A N 1
ATOM 4830 C CA . PRO A 1 637 ? 62.389 1.022 -58.706 1.00 72.31 637 PRO A CA 1
ATOM 4831 C C . PRO A 1 637 ? 63.077 1.880 -57.634 1.00 72.31 637 PRO A C 1
ATOM 4833 O O . PRO A 1 637 ? 63.076 3.110 -57.767 1.00 72.31 637 PRO A O 1
ATOM 4836 N N . ASP A 1 638 ? 63.622 1.268 -56.580 1.00 70.19 638 ASP A N 1
ATOM 4837 C CA . ASP A 1 638 ? 64.218 1.967 -55.433 1.00 70.19 638 ASP A CA 1
ATOM 4838 C C . ASP A 1 638 ? 65.745 1.785 -55.296 1.00 70.19 638 ASP A C 1
ATOM 4840 O O . ASP A 1 638 ? 66.404 2.569 -54.598 1.00 70.19 638 ASP A O 1
ATOM 4844 N N . PHE A 1 639 ? 66.309 0.888 -56.110 1.00 75.19 639 PHE A N 1
ATOM 4845 C CA . PHE A 1 639 ? 67.727 0.617 -56.335 1.00 75.19 639 PHE A CA 1
ATOM 4846 C C . PHE A 1 639 ? 68.444 -0.105 -55.181 1.00 75.19 639 PHE A C 1
ATOM 4848 O O . PHE A 1 639 ? 69.657 0.079 -55.003 1.00 75.19 639 PHE A O 1
ATOM 4855 N N . ASP A 1 640 ? 67.735 -0.934 -54.407 1.00 69.56 640 ASP A N 1
ATOM 4856 C CA . ASP A 1 640 ? 68.340 -1.800 -53.384 1.00 69.56 640 ASP A CA 1
ATOM 4857 C C . ASP A 1 640 ? 69.000 -3.082 -53.950 1.00 69.56 640 ASP A C 1
ATOM 4859 O O . ASP A 1 640 ? 69.907 -3.642 -53.316 1.00 69.56 640 ASP A O 1
ATOM 4863 N N . GLY A 1 641 ? 68.634 -3.487 -55.174 1.00 68.69 641 GLY A N 1
ATOM 4864 C CA . GLY A 1 641 ? 69.114 -4.687 -55.865 1.00 68.69 641 GLY A CA 1
ATOM 4865 C C . GLY A 1 641 ? 68.119 -5.857 -55.924 1.00 68.69 641 GLY A C 1
ATOM 4866 O O . GLY A 1 641 ? 68.494 -6.932 -56.411 1.00 68.69 641 GLY A O 1
ATOM 4867 N N . LEU A 1 642 ? 66.887 -5.691 -55.439 1.00 67.62 642 LEU A N 1
ATOM 4868 C CA . LEU A 1 642 ? 65.803 -6.669 -55.516 1.00 67.62 642 LEU A CA 1
ATOM 4869 C C . LEU A 1 642 ? 64.838 -6.326 -56.669 1.00 67.62 642 LEU A C 1
ATOM 4871 O O . LEU A 1 642 ? 64.278 -5.238 -56.704 1.00 67.62 642 LEU A O 1
ATOM 4875 N N . PRO A 1 643 ? 64.593 -7.241 -57.627 1.00 70.38 643 PRO A N 1
ATOM 4876 C CA . PRO A 1 643 ? 63.586 -6.999 -58.659 1.00 70.38 643 PRO A CA 1
ATOM 4877 C C . PRO A 1 643 ? 62.162 -7.175 -58.115 1.00 70.38 643 PRO A C 1
ATOM 4879 O O . PRO A 1 643 ? 61.913 -8.122 -57.362 1.00 70.38 643 PRO A O 1
ATOM 4882 N N . ASN A 1 644 ? 61.207 -6.402 -58.647 1.00 69.00 644 ASN A N 1
ATOM 4883 C CA . ASN A 1 644 ? 59.763 -6.452 -58.364 1.00 69.00 644 ASN A CA 1
ATOM 4884 C C . ASN A 1 644 ? 59.213 -7.879 -58.129 1.00 69.00 644 ASN A C 1
ATOM 4886 O O . ASN A 1 644 ? 58.419 -8.118 -57.218 1.00 69.00 644 ASN A O 1
ATOM 4890 N N . LEU A 1 645 ? 59.597 -8.867 -58.955 1.00 66.88 645 LEU A N 1
ATOM 4891 C CA . LEU A 1 645 ? 59.106 -10.243 -58.790 1.00 66.88 645 LEU A CA 1
ATOM 4892 C C . LEU A 1 645 ? 59.660 -10.927 -57.527 1.00 66.88 645 LEU A C 1
ATOM 4894 O O . LEU A 1 645 ? 58.931 -11.659 -56.860 1.00 66.88 645 LEU A O 1
ATOM 4898 N N . GLN A 1 646 ? 60.925 -10.703 -57.174 1.00 66.06 646 GLN A N 1
ATOM 4899 C CA . GLN A 1 646 ? 61.528 -11.252 -55.956 1.00 66.06 646 GLN A CA 1
ATOM 4900 C C . GLN A 1 646 ? 60.859 -10.664 -54.706 1.00 66.06 646 GLN A C 1
ATOM 4902 O O . GLN A 1 646 ? 60.528 -11.397 -53.774 1.00 66.06 646 GLN A O 1
ATOM 4907 N N . GLU A 1 647 ? 60.561 -9.370 -54.724 1.00 69.19 647 GLU A N 1
ATOM 4908 C CA . GLU A 1 647 ? 59.805 -8.681 -53.677 1.00 69.19 647 GLU A CA 1
ATOM 4909 C C . GLU A 1 647 ? 58.359 -9.171 -53.555 1.00 69.19 647 GLU A C 1
ATOM 4911 O O . GLU A 1 647 ? 57.871 -9.418 -52.449 1.00 69.19 647 GLU A O 1
ATOM 4916 N N . PHE A 1 648 ? 57.692 -9.415 -54.688 1.00 69.69 648 PHE A N 1
ATOM 4917 C CA . PHE A 1 648 ? 56.374 -10.050 -54.739 1.00 69.69 648 PHE A CA 1
ATOM 4918 C C . PHE A 1 648 ? 56.355 -11.412 -54.032 1.00 69.69 648 PHE A C 1
ATOM 4920 O O . PHE A 1 648 ? 55.420 -11.677 -53.275 1.00 69.69 648 PHE A O 1
ATOM 4927 N N . TYR A 1 649 ? 57.398 -12.235 -54.213 1.00 64.94 649 TYR A N 1
ATOM 4928 C CA . TYR A 1 649 ? 57.568 -13.507 -53.494 1.00 64.94 649 TYR A CA 1
ATOM 4929 C C . TYR A 1 649 ? 57.826 -13.333 -51.987 1.00 64.94 649 TYR A C 1
ATOM 4931 O O . TYR A 1 649 ? 57.481 -14.221 -51.198 1.00 64.94 649 TYR A O 1
ATOM 4939 N N . HIS A 1 650 ? 58.431 -12.214 -51.581 1.00 65.56 650 HIS A N 1
ATOM 4940 C CA . HIS A 1 650 ? 58.812 -11.924 -50.197 1.00 65.56 650 HIS A CA 1
ATOM 4941 C C . HIS A 1 650 ? 57.799 -11.059 -49.418 1.00 65.56 650 HIS A C 1
ATOM 4943 O O . HIS A 1 650 ? 57.949 -10.926 -48.205 1.00 65.56 650 HIS A O 1
ATOM 4949 N N . HIS A 1 651 ? 56.732 -10.571 -50.065 1.00 67.69 651 HIS A N 1
ATOM 4950 C CA . HIS A 1 651 ? 55.761 -9.603 -49.521 1.00 67.69 651 HIS A CA 1
ATOM 4951 C C . HIS A 1 651 ? 56.395 -8.246 -49.128 1.00 67.69 651 HIS A C 1
ATOM 4953 O O . HIS A 1 651 ? 56.052 -7.693 -48.081 1.00 67.69 651 HIS A O 1
ATOM 4959 N N . LEU A 1 652 ? 57.317 -7.737 -49.954 1.00 70.38 652 LEU A N 1
ATOM 4960 C CA . LEU A 1 652 ? 58.009 -6.449 -49.761 1.00 70.38 652 LEU A CA 1
ATOM 4961 C C . LEU A 1 652 ? 57.336 -5.304 -50.553 1.00 70.38 652 LEU A C 1
ATOM 4963 O O . LEU A 1 652 ? 56.331 -5.533 -51.240 1.00 70.38 652 LEU A O 1
ATOM 4967 N N . ASP A 1 653 ? 57.852 -4.078 -50.409 1.00 74.19 653 ASP A N 1
ATOM 4968 C CA . ASP A 1 653 ? 57.332 -2.850 -51.031 1.00 74.19 653 ASP A CA 1
ATOM 4969 C C . ASP A 1 653 ? 58.386 -2.224 -51.980 1.00 74.19 653 ASP A C 1
ATOM 4971 O O . ASP A 1 653 ? 59.326 -1.609 -51.480 1.00 74.19 653 ASP A O 1
ATOM 4975 N N . PRO A 1 654 ? 58.199 -2.295 -53.318 1.00 73.56 654 PRO A N 1
ATOM 4976 C CA . PRO A 1 654 ? 59.160 -1.942 -54.383 1.00 73.56 654 PRO A CA 1
ATOM 4977 C C . PRO A 1 654 ? 59.331 -0.432 -54.569 1.00 73.56 654 PRO A C 1
ATOM 4979 O O . PRO A 1 654 ? 59.528 0.084 -55.672 1.00 73.56 654 PRO A O 1
ATOM 4982 N N . THR A 1 655 ? 59.126 0.312 -53.493 1.00 74.12 655 THR A N 1
ATOM 4983 C CA . THR A 1 655 ? 59.286 1.759 -53.410 1.00 74.12 655 THR A CA 1
ATOM 4984 C C . THR A 1 655 ? 60.032 2.168 -52.131 1.00 74.12 655 THR A C 1
ATOM 4986 O O . THR A 1 655 ? 60.147 3.365 -51.841 1.00 74.12 655 THR A O 1
ATOM 4989 N N . VAL A 1 656 ? 60.523 1.195 -51.349 1.00 76.88 656 VAL A N 1
ATOM 4990 C CA . VAL A 1 656 ? 61.073 1.352 -49.997 1.00 76.88 656 VAL A CA 1
ATOM 4991 C C . VAL A 1 656 ? 62.286 0.414 -49.801 1.00 76.88 656 VAL A C 1
ATOM 4993 O O . VAL A 1 656 ? 62.102 -0.720 -49.361 1.00 76.88 656 VAL A O 1
ATOM 4996 N N . PRO A 1 657 ? 63.532 0.901 -49.997 1.00 76.69 657 PRO A N 1
ATOM 4997 C CA . PRO A 1 657 ? 64.727 0.051 -50.054 1.00 76.69 657 PRO A CA 1
ATOM 4998 C C . PRO A 1 657 ? 64.928 -0.858 -48.834 1.00 76.69 657 PRO A C 1
ATOM 5000 O O . PRO A 1 657 ? 65.159 -0.380 -47.714 1.00 76.69 657 PRO A O 1
ATOM 5003 N N . ASP A 1 658 ? 64.938 -2.172 -49.053 1.00 71.69 658 ASP A N 1
ATOM 5004 C CA . ASP A 1 658 ? 64.839 -3.198 -48.008 1.00 71.69 658 ASP A CA 1
ATOM 5005 C C . ASP A 1 658 ? 66.224 -3.667 -47.496 1.00 71.69 658 ASP A C 1
ATOM 5007 O O . ASP A 1 658 ? 66.482 -4.833 -47.171 1.00 71.69 658 ASP A O 1
ATOM 5011 N N . PHE A 1 659 ? 67.161 -2.716 -47.385 1.00 61.94 659 PHE A N 1
ATOM 5012 C CA . PHE A 1 659 ? 68.574 -2.953 -47.074 1.00 61.94 659 PHE A CA 1
ATOM 5013 C C . PHE A 1 659 ? 68.808 -3.786 -45.799 1.00 61.94 659 PHE A C 1
ATOM 5015 O O . PHE A 1 659 ? 68.906 -3.269 -44.681 1.00 61.94 659 PHE A O 1
ATOM 5022 N N . GLY A 1 660 ? 69.031 -5.087 -45.990 1.00 53.97 660 GLY A N 1
ATOM 5023 C CA . GLY A 1 660 ? 69.420 -6.023 -44.936 1.00 53.97 660 GLY A CA 1
ATOM 5024 C C . GLY A 1 660 ? 68.345 -7.021 -44.505 1.00 53.97 660 GLY A C 1
ATOM 5025 O O . GLY A 1 660 ? 68.584 -7.747 -43.533 1.00 53.97 660 GLY A O 1
ATOM 5026 N N . VAL A 1 661 ? 67.207 -7.131 -45.205 1.00 57.56 661 VAL A N 1
ATOM 5027 C CA . VAL A 1 661 ? 66.311 -8.282 -45.000 1.00 57.56 661 VAL A CA 1
ATOM 5028 C C . VAL A 1 661 ? 67.039 -9.596 -45.306 1.00 57.56 661 VAL A C 1
ATOM 5030 O O . VAL A 1 661 ? 67.686 -9.777 -46.337 1.00 57.56 661 VAL A O 1
ATOM 5033 N N . GLY A 1 662 ? 66.959 -10.546 -44.372 1.00 50.91 662 GLY A N 1
ATOM 5034 C CA . GLY A 1 662 ? 67.632 -11.842 -44.476 1.00 50.91 662 GLY A CA 1
ATOM 5035 C C . GLY A 1 662 ? 66.914 -12.794 -45.432 1.00 50.91 662 GLY A C 1
ATOM 5036 O O . GLY A 1 662 ? 66.318 -13.770 -44.967 1.00 50.91 662 GLY A O 1
ATOM 5037 N N . LEU A 1 663 ? 66.960 -12.515 -46.740 1.00 50.59 663 LEU A N 1
ATOM 5038 C CA . LEU A 1 663 ? 66.247 -13.265 -47.781 1.00 50.59 663 LEU A CA 1
ATOM 5039 C C . LEU A 1 663 ? 66.637 -14.748 -47.790 1.00 50.59 663 LEU A C 1
ATOM 5041 O O . LEU A 1 663 ? 67.637 -15.174 -48.364 1.00 50.59 663 LEU A O 1
ATOM 5045 N N . SER A 1 664 ? 65.811 -15.548 -47.123 1.00 43.16 664 SER A N 1
ATOM 5046 C CA . SER A 1 664 ? 66.027 -16.974 -46.892 1.00 43.16 664 SER A CA 1
ATOM 5047 C C . SER A 1 664 ? 64.787 -17.765 -47.305 1.00 43.16 664 SER A C 1
ATOM 5049 O O . SER A 1 664 ? 64.137 -18.431 -46.501 1.00 43.16 664 SER A O 1
ATOM 5051 N N . ALA A 1 665 ? 64.467 -17.698 -48.603 1.00 40.81 665 ALA A N 1
ATOM 5052 C CA . ALA A 1 665 ? 63.436 -18.512 -49.246 1.00 40.81 665 ALA A CA 1
ATOM 5053 C C . ALA A 1 665 ? 63.844 -20.003 -49.283 1.00 40.81 665 ALA A C 1
ATOM 5055 O O . ALA A 1 665 ? 64.240 -20.557 -50.310 1.00 40.81 665 ALA A O 1
ATOM 5056 N N . ALA A 1 666 ? 63.774 -20.661 -48.127 1.00 35.94 666 ALA A N 1
ATOM 5057 C CA . ALA A 1 666 ? 64.041 -22.084 -47.954 1.00 35.94 666 ALA A CA 1
ATOM 5058 C C . ALA A 1 666 ? 62.843 -22.928 -48.430 1.00 35.94 666 ALA A C 1
ATOM 5060 O O . ALA A 1 666 ? 62.084 -23.475 -47.622 1.00 35.94 666 ALA A O 1
ATOM 5061 N N . PHE A 1 667 ? 62.648 -23.000 -49.751 1.00 39.72 667 PHE A N 1
ATOM 5062 C CA . PHE A 1 667 ? 61.628 -23.855 -50.364 1.00 39.72 667 PHE A CA 1
ATOM 5063 C C . PHE A 1 667 ? 61.853 -25.330 -49.985 1.00 39.72 667 PHE A C 1
ATOM 5065 O O . PHE A 1 667 ? 62.971 -25.847 -50.052 1.00 39.72 667 PHE A O 1
ATOM 5072 N N . ARG A 1 668 ? 60.775 -26.019 -49.593 1.00 33.25 668 ARG A N 1
ATOM 5073 C CA . ARG A 1 668 ? 60.798 -27.435 -49.200 1.00 33.25 668 ARG A CA 1
ATOM 5074 C C . ARG A 1 668 ? 60.116 -28.288 -50.259 1.00 33.25 668 ARG A C 1
ATOM 5076 O O . ARG A 1 668 ? 58.914 -28.152 -50.467 1.00 33.25 668 ARG A O 1
ATOM 5083 N N . PHE A 1 669 ? 60.868 -29.209 -50.850 1.00 37.22 669 PHE A N 1
ATOM 5084 C CA . PHE A 1 669 ? 60.345 -30.252 -51.726 1.00 37.22 669 PHE A CA 1
ATOM 5085 C C . PHE A 1 669 ? 60.952 -31.592 -51.314 1.00 37.22 669 PHE A C 1
ATOM 5087 O O . PHE A 1 669 ? 62.174 -31.725 -51.297 1.00 37.22 669 PHE A O 1
ATOM 5094 N N . ASP A 1 670 ? 60.109 -32.584 -51.034 1.00 35.38 670 ASP A N 1
ATOM 5095 C CA . ASP A 1 670 ? 60.534 -33.975 -50.889 1.00 35.38 670 ASP A CA 1
ATOM 5096 C C . ASP A 1 670 ? 59.990 -34.790 -52.058 1.00 35.38 670 ASP A C 1
ATOM 5098 O O . ASP A 1 670 ? 58.786 -35.010 -52.187 1.00 35.38 670 ASP A O 1
ATOM 5102 N N . ALA A 1 671 ? 60.900 -35.246 -52.915 1.00 38.41 671 ALA A N 1
ATOM 5103 C CA . ALA A 1 671 ? 60.603 -36.167 -53.999 1.00 38.41 671 ALA A CA 1
ATOM 5104 C C . ALA A 1 671 ? 61.769 -37.160 -54.149 1.00 38.41 671 ALA A C 1
ATOM 5106 O O . ALA A 1 671 ? 62.862 -36.767 -54.569 1.00 38.41 671 ALA A O 1
ATOM 5107 N N . PRO A 1 672 ? 61.590 -38.449 -53.811 1.00 43.94 672 PRO A N 1
ATOM 5108 C CA . PRO A 1 672 ? 62.584 -39.460 -54.131 1.00 43.94 672 PRO A CA 1
ATOM 5109 C C . PRO A 1 672 ? 62.543 -39.756 -55.637 1.00 43.94 672 PRO A C 1
ATOM 5111 O O . PRO A 1 672 ? 61.578 -40.328 -56.131 1.00 43.94 672 PRO A O 1
ATOM 5114 N N . LEU A 1 673 ? 63.631 -39.422 -56.340 1.00 45.97 673 LEU A N 1
ATOM 5115 C CA . LEU A 1 673 ? 63.882 -39.773 -57.748 1.00 45.97 673 LEU A CA 1
ATOM 5116 C C . LEU A 1 673 ? 62.879 -39.192 -58.766 1.00 45.97 673 LEU A C 1
ATOM 5118 O O . LEU A 1 673 ? 62.231 -39.928 -59.510 1.00 45.97 673 LEU A O 1
ATOM 5122 N N . LEU A 1 674 ? 62.852 -37.863 -58.890 1.00 44.28 674 LEU A N 1
ATOM 5123 C CA . LEU A 1 674 ? 62.519 -37.257 -60.182 1.00 44.28 674 LEU A CA 1
ATOM 5124 C C . LEU A 1 674 ? 63.686 -37.486 -61.169 1.00 44.28 674 LEU A C 1
ATOM 5126 O O . LEU A 1 674 ? 64.839 -37.349 -60.754 1.00 44.28 674 LEU A O 1
ATOM 5130 N N . PRO A 1 675 ? 63.430 -37.824 -62.449 1.00 46.00 675 PRO A N 1
ATOM 5131 C CA . PRO A 1 675 ? 64.450 -37.807 -63.499 1.00 46.00 675 PRO A CA 1
ATOM 5132 C C . PRO A 1 675 ? 65.101 -36.427 -63.663 1.00 46.00 675 PRO A C 1
ATOM 5134 O O . PRO A 1 675 ? 64.438 -35.409 -63.448 1.00 46.00 675 PRO A O 1
ATOM 5137 N N . ASP A 1 676 ? 66.361 -36.402 -64.105 1.00 43.16 676 ASP A N 1
ATOM 5138 C CA . ASP A 1 676 ? 67.249 -35.224 -64.052 1.00 43.16 676 ASP A CA 1
ATOM 5139 C C . ASP A 1 676 ? 66.763 -33.981 -64.847 1.00 43.16 676 ASP A C 1
ATOM 5141 O O . ASP A 1 676 ? 67.247 -32.880 -64.598 1.00 43.16 676 ASP A O 1
ATOM 5145 N N . ASP A 1 677 ? 65.769 -34.123 -65.737 1.00 43.62 677 ASP A N 1
ATOM 5146 C CA . ASP A 1 677 ? 65.159 -33.039 -66.539 1.00 43.62 677 ASP A CA 1
ATOM 5147 C C . ASP A 1 677 ? 63.741 -32.611 -66.070 1.00 43.62 677 ASP A C 1
ATOM 5149 O O . ASP A 1 677 ? 63.020 -31.891 -66.773 1.00 43.62 677 ASP A O 1
ATOM 5153 N N . THR A 1 678 ? 63.274 -33.060 -64.898 1.00 39.97 678 THR A N 1
ATOM 5154 C CA . THR A 1 678 ? 61.874 -32.835 -64.472 1.00 39.97 678 THR A CA 1
ATOM 5155 C C . THR A 1 678 ? 61.601 -31.383 -64.065 1.00 39.97 678 THR A C 1
ATOM 5157 O O . THR A 1 678 ? 61.922 -30.954 -62.958 1.00 39.97 678 THR A O 1
ATOM 5160 N N . THR A 1 679 ? 60.926 -30.627 -64.934 1.00 40.97 679 THR A N 1
ATOM 5161 C CA . THR A 1 679 ? 60.485 -29.253 -64.638 1.00 40.97 679 THR A CA 1
ATOM 5162 C C . THR A 1 679 ? 59.179 -29.253 -63.840 1.00 40.97 679 THR A C 1
ATOM 5164 O O . THR A 1 679 ? 58.109 -29.486 -64.403 1.00 40.97 679 THR A O 1
ATOM 5167 N N . ILE A 1 680 ? 59.244 -28.932 -62.545 1.00 40.75 680 ILE A N 1
ATOM 5168 C CA . ILE A 1 680 ? 58.051 -28.620 -61.743 1.00 40.75 680 ILE A CA 1
ATOM 5169 C C . ILE A 1 680 ? 57.650 -27.160 -62.004 1.00 40.75 680 ILE A C 1
ATOM 5171 O O . ILE A 1 680 ? 58.500 -26.271 -61.978 1.00 40.75 680 ILE A O 1
ATOM 5175 N N . ARG A 1 681 ? 56.360 -26.904 -62.253 1.00 42.41 681 ARG A N 1
ATOM 5176 C CA . ARG A 1 681 ? 55.786 -25.550 -62.305 1.00 42.41 681 ARG A CA 1
ATOM 5177 C C . ARG A 1 681 ? 55.009 -25.272 -61.021 1.00 42.41 681 ARG A C 1
ATOM 5179 O O . ARG A 1 681 ? 54.284 -26.144 -60.552 1.00 42.41 681 ARG A O 1
ATOM 5186 N N . PHE A 1 682 ? 55.100 -24.043 -60.524 1.00 45.06 682 PHE A N 1
ATOM 5187 C CA . PHE A 1 682 ? 54.280 -23.538 -59.426 1.00 45.06 682 PHE A CA 1
ATOM 5188 C C . PHE A 1 682 ? 53.598 -22.248 -59.876 1.00 45.06 682 PHE A C 1
ATOM 5190 O O . PHE A 1 682 ? 54.257 -21.382 -60.449 1.00 45.06 682 PHE A O 1
ATOM 5197 N N . ALA A 1 683 ? 52.304 -22.117 -59.598 1.00 47.72 683 ALA A N 1
ATOM 5198 C CA . ALA A 1 683 ? 51.660 -20.814 -59.524 1.00 47.72 683 ALA A CA 1
ATOM 5199 C C . ALA A 1 683 ? 51.797 -20.324 -58.078 1.00 47.72 683 ALA A C 1
ATOM 5201 O O . ALA A 1 683 ? 51.451 -21.048 -57.144 1.00 47.72 683 ALA A O 1
ATOM 5202 N N . TYR A 1 684 ? 52.322 -19.117 -57.891 1.00 52.72 684 TYR A N 1
ATOM 5203 C CA . TYR A 1 684 ? 52.353 -18.437 -56.600 1.00 52.72 684 TYR A CA 1
ATOM 5204 C C . TYR A 1 684 ? 51.395 -17.252 -56.674 1.00 52.72 684 TYR A C 1
ATOM 5206 O O . TYR A 1 684 ? 51.403 -16.511 -57.657 1.00 52.72 684 TYR A O 1
ATOM 5214 N N . ARG A 1 685 ? 50.598 -17.061 -55.621 1.00 62.84 685 ARG A N 1
ATOM 5215 C CA . ARG A 1 685 ? 49.745 -15.885 -55.455 1.00 62.84 685 ARG A CA 1
ATOM 5216 C C . ARG A 1 685 ? 49.987 -15.271 -54.077 1.00 62.84 685 ARG A C 1
ATOM 5218 O O . ARG A 1 685 ? 49.984 -16.003 -53.085 1.00 62.84 685 ARG A O 1
ATOM 5225 N N . ARG A 1 686 ? 50.173 -13.949 -53.991 1.00 64.38 686 ARG A N 1
ATOM 5226 C CA . ARG A 1 686 ? 50.354 -13.250 -52.702 1.00 64.38 686 ARG A CA 1
ATOM 5227 C C . ARG A 1 686 ? 49.025 -12.809 -52.108 1.00 64.38 686 ARG A C 1
ATOM 5229 O O . ARG A 1 686 ? 48.108 -12.452 -52.839 1.00 64.38 686 ARG A O 1
ATOM 5236 N N . ASN A 1 687 ? 48.957 -12.741 -50.781 1.00 65.38 687 ASN A N 1
ATOM 5237 C CA . ASN A 1 687 ? 47.970 -11.924 -50.075 1.00 65.38 687 ASN A CA 1
ATOM 5238 C C . ASN A 1 687 ? 48.638 -10.598 -49.663 1.00 65.38 687 ASN A C 1
ATOM 5240 O O . ASN A 1 687 ? 49.652 -10.608 -48.961 1.00 65.38 687 ASN A O 1
ATOM 5244 N N . LEU A 1 688 ? 48.047 -9.475 -50.083 1.00 62.94 688 LEU A N 1
ATOM 5245 C CA . LEU A 1 688 ? 48.493 -8.102 -49.803 1.00 62.94 688 LEU A CA 1
ATOM 5246 C C . LEU A 1 688 ? 48.447 -7.696 -48.316 1.00 62.94 688 LEU A C 1
ATOM 5248 O O . LEU A 1 688 ? 49.190 -6.814 -47.896 1.00 62.94 688 LEU A O 1
ATOM 5252 N N . ARG A 1 689 ? 47.568 -8.304 -47.513 1.00 60.09 689 ARG A N 1
ATOM 5253 C CA . ARG A 1 689 ? 47.373 -8.012 -46.079 1.00 60.09 689 ARG A CA 1
ATOM 5254 C C . ARG A 1 689 ? 48.096 -9.001 -45.154 1.00 60.09 689 ARG A C 1
ATOM 5256 O O . ARG A 1 689 ? 48.099 -8.818 -43.935 1.00 60.09 689 ARG A O 1
ATOM 5263 N N . ALA A 1 690 ? 48.731 -10.041 -45.698 1.00 53.03 690 ALA A N 1
ATOM 5264 C CA . ALA A 1 690 ? 49.433 -11.054 -44.913 1.00 53.03 690 ALA A CA 1
ATOM 5265 C C . ALA A 1 690 ? 50.827 -10.577 -44.460 1.00 53.03 690 ALA A C 1
ATOM 5267 O O . ALA A 1 690 ? 51.760 -10.494 -45.255 1.00 53.03 690 ALA A O 1
ATOM 5268 N N . ARG A 1 691 ? 51.006 -10.344 -43.152 1.00 45.22 691 ARG A N 1
ATOM 5269 C CA . ARG A 1 691 ? 52.324 -10.048 -42.559 1.00 45.22 691 ARG A CA 1
ATOM 5270 C C . ARG A 1 691 ? 53.237 -11.283 -42.566 1.00 45.22 69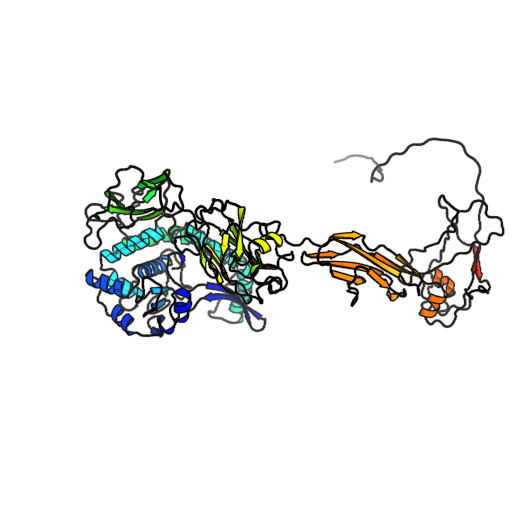1 ARG A C 1
ATOM 5272 O O . ARG A 1 691 ? 53.223 -12.056 -41.608 1.00 45.22 691 ARG A O 1
ATOM 5279 N N . LEU A 1 692 ? 54.035 -11.448 -43.625 1.00 44.00 692 LEU A N 1
ATOM 5280 C CA . LEU A 1 692 ? 55.190 -12.364 -43.732 1.00 44.00 692 LEU A CA 1
ATOM 5281 C C . LEU A 1 692 ? 54.944 -13.849 -43.359 1.00 44.00 692 LEU A C 1
ATOM 5283 O O . LEU A 1 692 ? 55.885 -14.572 -43.036 1.00 44.00 692 LEU A O 1
ATOM 5287 N N . SER A 1 693 ? 53.694 -14.332 -43.354 1.00 39.19 693 SER A N 1
ATOM 5288 C CA . SER A 1 693 ? 53.384 -15.656 -42.786 1.00 39.19 693 SER A CA 1
ATOM 5289 C C . SER A 1 693 ? 52.116 -16.338 -43.328 1.00 39.19 693 SER A C 1
ATOM 5291 O O . SER A 1 693 ? 51.161 -16.546 -42.588 1.00 39.19 693 SER A O 1
ATOM 5293 N N . ALA A 1 694 ? 52.134 -16.740 -44.608 1.00 34.78 694 ALA A N 1
ATOM 5294 C CA . ALA A 1 694 ? 51.588 -18.027 -45.092 1.00 34.78 694 ALA A CA 1
ATOM 5295 C C . ALA A 1 694 ? 51.672 -18.125 -46.628 1.00 34.78 694 ALA A C 1
ATOM 5297 O O . ALA A 1 694 ? 50.822 -17.581 -47.329 1.00 34.78 694 ALA A O 1
ATOM 5298 N N . THR A 1 695 ? 52.643 -18.870 -47.163 1.00 38.22 695 THR A N 1
ATOM 5299 C CA . THR A 1 695 ? 52.638 -19.237 -48.589 1.00 38.22 695 THR A CA 1
ATOM 5300 C C . THR A 1 695 ? 51.789 -20.490 -48.789 1.00 38.22 695 THR A C 1
ATOM 5302 O O . THR A 1 695 ? 52.155 -21.569 -48.320 1.00 38.22 695 THR A O 1
ATOM 5305 N N . ALA A 1 696 ? 50.656 -20.356 -49.476 1.00 34.34 696 ALA A N 1
ATOM 5306 C CA . ALA A 1 696 ? 49.859 -21.497 -49.910 1.00 34.34 696 ALA A CA 1
ATOM 5307 C C . ALA A 1 696 ? 50.452 -22.071 -51.207 1.00 34.34 696 ALA A C 1
ATOM 5309 O O . ALA A 1 696 ? 50.559 -21.366 -52.207 1.00 34.34 696 ALA A O 1
ATOM 5310 N N . PHE A 1 697 ? 50.832 -23.350 -51.190 1.00 39.16 697 PHE A N 1
ATOM 5311 C CA . PHE A 1 697 ? 51.304 -24.076 -52.370 1.00 39.16 697 PHE A CA 1
ATOM 5312 C C . PHE A 1 697 ? 50.253 -25.112 -52.773 1.00 39.16 697 PHE A C 1
ATOM 5314 O O . PHE A 1 697 ? 49.975 -26.035 -52.004 1.00 39.16 697 PHE A O 1
ATOM 5321 N N . GLU A 1 698 ? 49.682 -24.992 -53.972 1.00 32.75 698 GLU A N 1
ATOM 5322 C CA . GLU A 1 698 ? 48.818 -26.045 -54.509 1.00 32.75 698 GLU A CA 1
ATOM 5323 C C . GLU A 1 698 ? 49.641 -27.259 -54.954 1.00 32.75 698 GLU A C 1
ATOM 5325 O O . GLU A 1 698 ? 50.712 -27.147 -55.556 1.00 32.75 698 GLU A O 1
ATOM 5330 N N . LYS A 1 699 ? 49.128 -28.447 -54.633 1.00 34.72 699 LYS A N 1
ATOM 5331 C CA . LYS A 1 699 ? 49.797 -29.726 -54.860 1.00 34.72 699 LYS A CA 1
ATOM 5332 C C . LYS A 1 699 ? 49.245 -30.413 -56.120 1.00 34.72 699 LYS A C 1
ATOM 5334 O O . LYS A 1 699 ? 48.064 -30.747 -56.173 1.00 34.72 699 LYS A O 1
ATOM 5339 N N . SER A 1 700 ? 50.129 -30.758 -57.063 1.00 34.91 700 SER A N 1
ATOM 5340 C CA . SER A 1 700 ? 49.855 -31.793 -58.080 1.00 34.91 700 SER A CA 1
ATOM 5341 C C . SER A 1 700 ? 49.519 -33.128 -57.398 1.00 34.91 700 SER A C 1
ATOM 5343 O O . SER A 1 700 ? 50.158 -33.500 -56.420 1.00 34.91 700 SER A O 1
ATOM 5345 N N . ALA A 1 701 ? 48.494 -33.839 -57.869 1.00 31.31 701 ALA A N 1
ATOM 5346 C CA . ALA A 1 701 ? 47.667 -34.721 -57.033 1.00 31.31 701 ALA A CA 1
ATOM 5347 C C . ALA A 1 701 ? 48.351 -35.926 -56.330 1.00 31.31 701 ALA A C 1
ATOM 5349 O O . ALA A 1 701 ? 47.754 -36.517 -55.429 1.00 31.31 701 ALA A O 1
ATOM 5350 N N . ASP A 1 702 ? 49.587 -36.298 -56.653 1.00 35.16 702 ASP A N 1
ATOM 5351 C CA . ASP A 1 702 ? 50.124 -37.661 -56.511 1.00 35.16 702 ASP A CA 1
ATOM 5352 C C . ASP A 1 702 ? 50.902 -37.993 -55.216 1.00 35.16 702 ASP A C 1
ATOM 5354 O O . ASP A 1 702 ? 50.837 -39.130 -54.751 1.00 35.16 702 ASP A O 1
ATOM 5358 N N . LEU A 1 703 ? 51.599 -37.042 -54.583 1.00 37.34 703 LEU A N 1
ATOM 5359 C CA . LEU A 1 703 ? 52.534 -37.358 -53.477 1.00 37.34 703 LEU A CA 1
ATOM 5360 C C . LEU A 1 703 ? 51.936 -37.391 -52.046 1.00 37.34 703 LEU A C 1
ATOM 5362 O O . LEU A 1 703 ? 51.024 -36.641 -51.695 1.00 37.34 703 LEU A O 1
ATOM 5366 N N . SER A 1 704 ? 52.479 -38.250 -51.177 1.00 35.84 704 SER A N 1
ATOM 5367 C CA . SER A 1 704 ? 52.170 -38.304 -49.734 1.00 35.84 704 SER A CA 1
ATOM 5368 C C . SER A 1 704 ? 53.401 -38.741 -48.924 1.00 35.84 704 SER A C 1
ATOM 5370 O O . SER A 1 704 ? 54.204 -39.502 -49.458 1.00 35.84 704 SER A O 1
ATOM 5372 N N . HIS A 1 705 ? 53.474 -38.345 -47.639 1.00 36.50 705 HIS A N 1
ATOM 5373 C CA . HIS A 1 705 ? 54.565 -38.543 -46.642 1.00 36.50 705 HIS A CA 1
ATOM 5374 C C . HIS A 1 705 ? 55.551 -37.341 -46.478 1.00 36.50 705 HIS A C 1
ATOM 5376 O O . HIS A 1 705 ? 55.499 -36.433 -47.302 1.00 36.50 705 HIS A O 1
ATOM 5382 N N . PRO A 1 706 ? 56.304 -37.222 -45.346 1.00 35.12 706 PRO A N 1
ATOM 5383 C CA . PRO A 1 706 ? 56.643 -35.912 -44.747 1.00 35.12 706 PRO A CA 1
ATOM 5384 C C . PRO A 1 706 ? 58.120 -35.432 -44.829 1.00 35.12 706 PRO A C 1
ATOM 5386 O O . PRO A 1 706 ? 58.998 -36.113 -45.345 1.00 35.12 706 PRO A O 1
ATOM 5389 N N . TRP A 1 707 ? 58.341 -34.247 -44.234 1.00 31.73 707 TRP A N 1
ATOM 5390 C CA . TRP A 1 707 ? 59.222 -33.149 -44.672 1.00 31.73 707 TRP A CA 1
ATOM 5391 C C . TRP A 1 707 ? 60.736 -33.163 -44.344 1.00 31.73 707 TRP A C 1
ATOM 5393 O O . TRP A 1 707 ? 61.139 -33.474 -43.220 1.00 31.73 707 TRP A O 1
ATOM 5403 N N . SER A 1 708 ? 61.548 -32.599 -45.253 1.00 33.44 708 SER A N 1
ATOM 5404 C CA . SER A 1 708 ? 62.940 -32.136 -45.063 1.00 33.44 708 SER A CA 1
ATOM 5405 C C . SER A 1 708 ? 63.151 -30.652 -45.480 1.00 33.44 708 SER A C 1
ATOM 5407 O O . SER A 1 708 ? 62.175 -29.919 -45.667 1.00 33.44 708 SER A O 1
ATOM 5409 N N . THR A 1 709 ? 64.396 -30.135 -45.508 1.00 30.11 709 THR A N 1
ATOM 5410 C CA . THR A 1 709 ? 64.721 -28.697 -45.742 1.00 30.11 709 THR A CA 1
ATOM 5411 C C . THR A 1 709 ? 65.797 -28.502 -46.814 1.00 30.11 709 THR A C 1
ATOM 5413 O O . THR A 1 709 ? 66.825 -29.172 -46.748 1.00 30.11 709 THR A O 1
ATOM 5416 N N . ALA A 1 710 ? 65.623 -27.525 -47.711 1.00 34.50 710 ALA A N 1
ATOM 5417 C CA . ALA A 1 710 ? 66.626 -27.104 -48.694 1.00 34.50 710 ALA A CA 1
ATOM 5418 C C . ALA A 1 710 ? 66.594 -25.578 -48.937 1.00 34.50 710 ALA A C 1
ATOM 5420 O O . ALA A 1 710 ? 65.693 -24.881 -48.469 1.00 34.50 710 ALA A O 1
ATOM 5421 N N . THR A 1 711 ? 67.579 -25.074 -49.683 1.00 34.19 711 THR A N 1
ATOM 5422 C CA . THR A 1 711 ? 67.702 -23.675 -50.131 1.00 34.19 711 THR A CA 1
ATOM 5423 C C . THR A 1 711 ? 68.097 -23.689 -51.616 1.00 34.19 711 THR A C 1
ATOM 5425 O O . THR A 1 711 ? 68.928 -24.525 -51.988 1.00 34.19 711 THR A O 1
ATOM 5428 N N . PRO A 1 712 ? 67.530 -22.830 -52.488 1.00 37.03 712 PRO A N 1
ATOM 5429 C CA . PRO A 1 712 ? 67.931 -22.769 -53.895 1.00 37.03 712 PRO A CA 1
ATOM 5430 C C . PRO A 1 712 ? 69.382 -22.292 -54.044 1.00 37.03 712 PRO A C 1
ATOM 5432 O O . PRO A 1 712 ? 69.870 -21.498 -53.241 1.00 37.03 712 PRO A O 1
ATOM 5435 N N . SER A 1 713 ? 70.062 -22.759 -55.092 1.00 36.22 713 SER A N 1
ATOM 5436 C CA . SER A 1 713 ? 71.437 -22.357 -55.433 1.00 36.22 713 SER A CA 1
ATOM 5437 C C . SER A 1 713 ? 71.534 -21.473 -56.681 1.00 36.22 713 SER A C 1
ATOM 5439 O O . SER A 1 713 ? 72.623 -21.003 -56.998 1.00 36.22 713 SER A O 1
ATOM 5441 N N . LEU A 1 714 ? 70.428 -21.274 -57.405 1.00 37.44 714 LEU A N 1
ATOM 5442 C CA . LEU A 1 714 ? 70.313 -20.329 -58.520 1.00 37.44 714 LEU A CA 1
ATOM 5443 C C . LEU A 1 714 ? 68.836 -19.962 -58.740 1.00 37.44 714 LEU A C 1
ATOM 5445 O O . LEU A 1 714 ? 67.984 -20.851 -58.681 1.00 37.44 714 LEU A O 1
ATOM 5449 N N . LEU A 1 715 ? 68.559 -18.692 -59.043 1.00 43.12 715 LEU A N 1
ATOM 5450 C CA . LEU A 1 715 ? 67.349 -18.247 -59.742 1.00 43.12 715 LEU A CA 1
ATOM 5451 C C . LEU A 1 715 ? 67.760 -17.711 -61.124 1.00 43.12 715 LEU A C 1
ATOM 5453 O O . LEU A 1 715 ? 68.789 -17.051 -61.248 1.00 43.12 715 LEU A O 1
ATOM 5457 N N . GLU A 1 716 ? 66.967 -18.010 -62.148 1.00 38.47 716 GLU A N 1
ATOM 5458 C CA . GLU A 1 716 ? 67.158 -17.584 -63.539 1.00 38.47 716 GLU A CA 1
ATOM 5459 C C . GLU A 1 716 ? 65.809 -17.109 -64.104 1.00 38.47 716 GLU A C 1
ATOM 5461 O O . GLU A 1 716 ? 64.843 -17.879 -64.128 1.00 38.47 716 GLU A O 1
ATOM 5466 N N . THR A 1 717 ? 65.726 -15.859 -64.570 1.00 41.00 717 THR A N 1
ATOM 5467 C CA . THR A 1 717 ? 64.549 -15.362 -65.301 1.00 41.00 717 THR A CA 1
ATOM 5468 C C . THR A 1 717 ? 64.519 -15.981 -66.698 1.00 41.00 717 THR A C 1
ATOM 5470 O O . THR A 1 717 ? 65.496 -15.928 -67.443 1.00 41.00 717 THR A O 1
ATOM 5473 N N . LEU A 1 718 ? 63.387 -16.583 -67.058 1.00 40.56 718 LEU A N 1
ATOM 5474 C CA . LEU A 1 718 ? 63.127 -17.145 -68.379 1.00 40.56 718 LEU A CA 1
ATOM 5475 C C . LEU A 1 718 ? 62.224 -16.205 -69.184 1.00 40.56 718 LEU A C 1
ATOM 5477 O O . LEU A 1 718 ? 61.517 -15.364 -68.631 1.00 40.56 718 LEU A O 1
ATOM 5481 N N . SER A 1 719 ? 62.187 -16.398 -70.504 1.00 37.78 719 SER A N 1
ATOM 5482 C CA . SER A 1 719 ? 61.187 -15.743 -71.347 1.00 37.78 719 SER A CA 1
ATOM 5483 C C . SER A 1 719 ? 59.761 -16.072 -70.890 1.00 37.78 719 SER A C 1
ATOM 5485 O O . SER A 1 719 ? 59.474 -17.191 -70.446 1.00 37.78 719 SER A O 1
ATOM 5487 N N . THR A 1 720 ? 58.879 -15.079 -71.018 1.00 38.66 720 THR A N 1
ATOM 5488 C CA . THR A 1 720 ? 57.458 -15.135 -70.656 1.00 38.66 720 THR A CA 1
ATOM 5489 C C . THR A 1 720 ? 56.725 -16.308 -71.313 1.00 38.66 720 THR A C 1
ATOM 5491 O O . THR A 1 720 ? 57.156 -16.865 -72.329 1.00 38.66 720 THR A O 1
ATOM 5494 N N . ASP A 1 721 ? 55.613 -16.739 -70.718 1.00 35.66 721 ASP A N 1
ATOM 5495 C CA . ASP A 1 721 ? 54.793 -17.811 -71.269 1.00 35.66 721 ASP A CA 1
ATOM 5496 C C . ASP A 1 721 ? 54.130 -17.351 -72.584 1.00 35.66 721 ASP A C 1
ATOM 5498 O O . ASP A 1 721 ? 53.300 -16.444 -72.557 1.00 35.66 721 ASP A O 1
ATOM 5502 N N . PRO A 1 722 ? 54.447 -17.949 -73.751 1.00 31.00 722 PRO A N 1
ATOM 5503 C CA . PRO A 1 722 ? 53.949 -17.467 -75.041 1.00 31.00 722 PRO A CA 1
ATOM 5504 C C . PRO A 1 722 ? 52.442 -17.698 -75.256 1.00 31.00 722 PRO A C 1
ATOM 5506 O O . PRO A 1 722 ? 51.931 -17.349 -76.319 1.00 31.00 722 PRO A O 1
ATOM 5509 N N . ALA A 1 723 ? 51.739 -18.307 -74.292 1.00 30.58 723 ALA A N 1
ATOM 5510 C CA . ALA A 1 723 ? 50.287 -18.487 -74.315 1.00 30.58 723 ALA A CA 1
ATOM 5511 C C . ALA A 1 723 ? 49.515 -17.488 -73.429 1.00 30.58 723 ALA A C 1
ATOM 5513 O O . ALA A 1 723 ? 48.376 -17.167 -73.762 1.00 30.58 723 ALA A O 1
ATOM 5514 N N . THR A 1 724 ? 50.103 -17.009 -72.326 1.00 34.22 724 THR A N 1
ATOM 5515 C CA . THR A 1 724 ? 49.431 -16.140 -71.333 1.00 34.22 724 THR A CA 1
ATOM 5516 C C . THR A 1 724 ? 50.124 -14.793 -71.115 1.00 34.22 724 THR A C 1
ATOM 5518 O O . THR A 1 724 ? 49.466 -13.835 -70.728 1.00 34.22 724 THR A O 1
ATOM 5521 N N . GLY A 1 725 ? 51.422 -14.690 -71.414 1.00 34.81 725 GLY A N 1
ATOM 5522 C CA . GLY A 1 725 ? 52.256 -13.512 -71.163 1.00 34.81 725 GLY A CA 1
ATOM 5523 C C . GLY A 1 725 ? 53.017 -13.546 -69.833 1.00 34.81 725 GLY A C 1
ATOM 5524 O O . GLY A 1 725 ? 53.900 -12.716 -69.636 1.00 34.81 725 GLY A O 1
ATOM 5525 N N . ASP A 1 726 ? 52.735 -14.509 -68.951 1.00 36.19 726 ASP A N 1
ATOM 5526 C CA . ASP A 1 726 ? 53.261 -14.518 -67.578 1.00 36.19 726 ASP A CA 1
ATOM 5527 C C . ASP A 1 726 ? 54.795 -14.640 -67.528 1.00 36.19 726 ASP A C 1
ATOM 5529 O O . ASP A 1 726 ? 55.362 -15.503 -68.214 1.00 36.19 726 ASP A O 1
ATOM 5533 N N . PRO A 1 727 ? 55.502 -13.859 -66.689 1.00 37.91 727 PRO A N 1
ATOM 5534 C CA . PRO A 1 727 ? 56.925 -14.062 -66.464 1.00 37.91 727 PRO A CA 1
ATOM 5535 C C . PRO A 1 727 ? 57.194 -15.408 -65.788 1.00 37.91 727 PRO A C 1
ATOM 5537 O O . PRO A 1 727 ? 56.523 -15.815 -64.839 1.00 37.91 727 PRO A O 1
ATOM 5540 N N . ARG A 1 728 ? 58.224 -16.104 -66.269 1.00 35.53 728 ARG A N 1
ATOM 5541 C CA . ARG A 1 728 ? 58.648 -17.410 -65.758 1.00 35.53 728 ARG A CA 1
ATOM 5542 C C . ARG A 1 728 ? 60.015 -17.270 -65.092 1.00 35.53 728 ARG A C 1
ATOM 5544 O O . ARG A 1 728 ? 60.922 -16.693 -65.677 1.00 35.53 728 ARG A O 1
ATOM 5551 N N . MET A 1 729 ? 60.202 -17.874 -63.921 1.00 37.88 729 MET A N 1
ATOM 5552 C CA . MET A 1 729 ? 61.533 -18.080 -63.335 1.00 37.88 729 MET A CA 1
ATOM 5553 C C . MET A 1 729 ? 61.828 -19.568 -63.163 1.00 37.88 729 MET A C 1
ATOM 5555 O O . MET A 1 729 ? 60.933 -20.371 -62.897 1.00 37.88 729 MET A O 1
ATOM 5559 N N . ARG A 1 730 ? 63.105 -19.927 -63.283 1.00 38.88 730 ARG A N 1
ATOM 5560 C CA . ARG A 1 730 ? 63.657 -21.235 -62.928 1.00 38.88 730 ARG A CA 1
ATOM 5561 C C . ARG A 1 730 ? 64.446 -21.094 -61.630 1.00 38.88 730 ARG A C 1
ATOM 5563 O O . ARG A 1 730 ? 65.429 -20.364 -61.586 1.00 38.88 730 ARG A O 1
ATOM 5570 N N . ALA A 1 731 ? 64.049 -21.833 -60.599 1.00 41.16 731 ALA A N 1
ATOM 5571 C CA . ALA A 1 731 ? 64.842 -22.011 -59.386 1.00 41.16 731 ALA A CA 1
ATOM 5572 C C . ALA A 1 731 ? 65.499 -23.400 -59.394 1.00 41.16 731 ALA A C 1
ATOM 5574 O O . ALA A 1 731 ? 64.828 -24.403 -59.644 1.00 41.16 731 ALA A O 1
ATOM 5575 N N . THR A 1 732 ? 66.802 -23.460 -59.117 1.00 38.91 732 THR A N 1
ATOM 5576 C CA . THR A 1 732 ? 67.596 -24.700 -59.141 1.00 38.91 732 THR A CA 1
ATOM 5577 C C . THR A 1 732 ? 67.976 -25.116 -57.721 1.00 38.91 732 THR A C 1
ATOM 5579 O O . THR A 1 732 ? 68.507 -24.309 -56.954 1.00 38.91 732 THR A O 1
ATOM 5582 N N . PHE A 1 733 ? 67.734 -26.385 -57.375 1.00 41.84 733 PHE A N 1
ATOM 5583 C CA . PHE A 1 733 ? 67.905 -26.927 -56.022 1.00 41.84 733 PHE A CA 1
ATOM 5584 C C . PHE A 1 733 ? 68.906 -28.099 -56.002 1.00 41.84 733 PHE A C 1
ATOM 5586 O O . PHE A 1 733 ? 68.724 -29.058 -56.754 1.00 41.84 733 PHE A O 1
ATOM 5593 N N . PRO A 1 734 ? 69.939 -28.082 -55.139 1.00 38.50 734 PRO A N 1
ATOM 5594 C CA . PRO A 1 734 ? 70.899 -29.179 -55.038 1.00 38.50 734 PRO A CA 1
ATOM 5595 C C . PRO A 1 734 ? 70.357 -30.333 -54.174 1.00 38.50 734 PRO A C 1
ATOM 5597 O O . PRO A 1 734 ? 70.363 -30.270 -52.945 1.00 38.50 734 PRO A O 1
ATOM 5600 N N . LEU A 1 735 ? 69.928 -31.427 -54.811 1.00 39.50 735 LEU A N 1
ATOM 5601 C CA . LEU A 1 735 ? 69.472 -32.645 -54.127 1.00 39.50 735 LEU A CA 1
ATOM 5602 C C . LEU A 1 735 ? 70.656 -33.572 -53.793 1.00 39.50 735 LEU A C 1
ATOM 5604 O O . LEU A 1 735 ? 71.295 -34.128 -54.686 1.00 39.50 735 LEU A O 1
ATOM 5608 N N . SER A 1 736 ? 70.949 -33.772 -52.502 1.00 34.81 736 SER A N 1
ATOM 5609 C CA . SER A 1 736 ? 72.062 -34.630 -52.053 1.00 34.81 736 SER A CA 1
ATOM 5610 C C . SER A 1 736 ? 71.603 -36.031 -51.624 1.00 34.81 736 SER A C 1
ATOM 5612 O O . SER A 1 736 ? 70.571 -36.195 -50.976 1.00 34.81 736 SER A O 1
ATOM 5614 N N . ARG A 1 737 ? 72.384 -37.068 -51.961 1.00 31.66 737 ARG A N 1
ATOM 5615 C CA . ARG A 1 737 ? 72.136 -38.453 -51.515 1.00 31.66 737 ARG A CA 1
ATOM 5616 C C . ARG A 1 737 ? 72.712 -38.675 -50.112 1.00 31.66 737 ARG A C 1
ATOM 5618 O O . ARG A 1 737 ? 73.868 -38.328 -49.878 1.00 31.66 737 ARG A O 1
ATOM 5625 N N . HIS A 1 738 ? 71.963 -39.325 -49.218 1.00 32.75 738 HIS A N 1
ATOM 5626 C CA . HIS A 1 738 ? 72.447 -39.760 -47.897 1.00 32.75 738 HIS A CA 1
ATOM 5627 C C . HIS A 1 738 ? 71.920 -41.157 -47.517 1.00 32.75 738 HIS A C 1
ATOM 5629 O O . HIS A 1 738 ? 70.725 -41.350 -47.317 1.00 32.75 738 HIS A O 1
ATOM 5635 N N . CYS A 1 739 ? 72.829 -42.130 -47.406 1.00 28.42 739 CYS A N 1
ATOM 5636 C CA . CYS A 1 739 ? 72.654 -43.445 -46.765 1.00 28.42 739 CYS A CA 1
ATOM 5637 C C . CYS A 1 739 ? 74.065 -44.042 -46.548 1.00 28.42 739 CYS A C 1
ATOM 5639 O O . CYS A 1 739 ? 74.937 -43.781 -47.384 1.00 28.42 739 CYS A O 1
ATOM 5641 N N . PRO A 1 740 ? 74.347 -44.772 -45.447 1.00 35.47 740 PRO A N 1
ATOM 5642 C CA . PRO A 1 740 ? 74.044 -46.213 -45.391 1.00 35.47 740 PRO A CA 1
ATOM 5643 C C . PRO A 1 740 ? 73.461 -46.630 -43.995 1.00 35.47 740 PRO A C 1
ATOM 5645 O O . PRO A 1 740 ? 72.820 -45.785 -43.375 1.00 35.47 740 PRO A O 1
ATOM 5648 N N . PRO A 1 741 ? 73.489 -47.900 -43.516 1.00 35.31 741 PRO A N 1
ATOM 5649 C CA . PRO A 1 741 ? 72.289 -48.745 -43.509 1.00 35.31 741 PRO A CA 1
ATOM 5650 C C . PRO A 1 741 ? 71.728 -49.166 -42.120 1.00 35.31 741 PRO A C 1
ATOM 5652 O O . PRO A 1 741 ? 72.372 -49.046 -41.083 1.00 35.31 741 PRO A O 1
ATOM 5655 N N . ILE A 1 742 ? 70.504 -49.710 -42.155 1.00 33.34 742 ILE A N 1
ATOM 5656 C CA . ILE A 1 742 ? 69.592 -50.170 -41.068 1.00 33.34 742 ILE A CA 1
ATOM 5657 C C . ILE A 1 742 ? 69.909 -51.652 -40.705 1.00 33.34 742 ILE A C 1
ATOM 5659 O O . ILE A 1 742 ? 70.200 -52.372 -41.668 1.00 33.34 742 ILE A O 1
ATOM 5663 N N . PRO A 1 743 ? 69.892 -52.167 -39.430 1.00 36.53 743 PRO A N 1
ATOM 5664 C CA . PRO A 1 743 ? 68.669 -52.490 -38.622 1.00 36.53 743 PRO A CA 1
ATOM 5665 C C . PRO A 1 743 ? 68.844 -52.568 -37.057 1.00 36.53 743 PRO A C 1
ATOM 5667 O O . PRO A 1 743 ? 69.934 -52.285 -36.568 1.00 36.53 743 PRO A O 1
ATOM 5670 N N . PRO A 1 744 ? 67.880 -53.077 -36.234 1.00 30.81 744 PRO A N 1
ATOM 5671 C CA . PRO A 1 744 ? 66.426 -52.800 -36.128 1.00 30.81 744 PRO A CA 1
ATOM 5672 C C . PRO A 1 744 ? 65.892 -52.541 -34.671 1.00 30.81 744 PRO A C 1
ATOM 5674 O O . PRO A 1 744 ? 66.558 -52.859 -33.696 1.00 30.81 744 PRO A O 1
ATOM 5677 N N . LEU A 1 745 ? 64.620 -52.102 -34.557 1.00 24.62 745 LEU A N 1
ATOM 5678 C CA . LEU A 1 745 ? 63.660 -52.210 -33.412 1.00 24.62 745 LEU A CA 1
ATOM 5679 C C . LEU A 1 745 ? 64.004 -51.691 -31.981 1.00 24.62 745 LEU A C 1
ATOM 5681 O O . LEU A 1 745 ? 64.811 -52.278 -31.274 1.00 24.62 745 LEU A O 1
ATOM 5685 N N . GLU A 1 746 ? 63.172 -50.780 -31.445 1.00 22.69 746 GLU A N 1
ATOM 5686 C CA . GLU A 1 746 ? 62.071 -51.111 -30.496 1.00 22.69 746 GLU A CA 1
ATOM 5687 C C . GLU A 1 746 ? 61.020 -49.964 -30.484 1.00 22.69 746 GLU A C 1
ATOM 5689 O O . GLU A 1 746 ? 61.322 -48.847 -30.902 1.00 22.69 746 GLU A O 1
ATOM 5694 N N . ILE A 1 747 ? 59.783 -50.215 -30.026 1.00 25.70 747 ILE A N 1
ATOM 5695 C CA . ILE A 1 747 ? 58.704 -49.211 -29.898 1.00 25.70 747 ILE A CA 1
ATOM 5696 C C . ILE A 1 747 ? 58.352 -49.020 -28.420 1.00 25.70 747 ILE A C 1
ATOM 5698 O O . ILE A 1 747 ? 57.923 -49.977 -27.777 1.00 25.70 747 ILE A O 1
ATOM 5702 N N . ARG A 1 748 ? 58.407 -47.782 -27.907 1.00 22.34 748 ARG A N 1
ATOM 5703 C CA . ARG A 1 748 ? 57.726 -47.380 -26.658 1.00 22.34 748 ARG A CA 1
ATOM 5704 C C . ARG A 1 748 ? 57.197 -45.952 -26.757 1.00 22.34 748 ARG A C 1
ATOM 5706 O O . ARG A 1 748 ? 57.943 -45.041 -27.097 1.00 22.34 748 ARG A O 1
ATOM 5713 N N . ALA A 1 749 ? 55.930 -45.760 -26.401 1.00 24.52 749 ALA A N 1
ATOM 5714 C CA . ALA A 1 749 ? 55.314 -44.448 -26.236 1.00 24.52 749 ALA A CA 1
ATOM 5715 C C . ALA A 1 749 ? 55.036 -44.192 -24.749 1.00 24.52 749 ALA A C 1
ATOM 5717 O O . ALA A 1 749 ? 54.490 -45.067 -24.079 1.00 24.52 749 ALA A O 1
ATOM 5718 N N . CYS A 1 750 ? 55.382 -43.005 -24.240 1.00 21.22 750 CYS A N 1
ATOM 5719 C CA . CYS A 1 750 ? 54.807 -42.476 -23.002 1.00 21.22 750 CYS A CA 1
ATOM 5720 C C . CYS A 1 750 ? 55.015 -40.955 -22.884 1.00 21.22 750 CYS A C 1
ATOM 5722 O O . CYS A 1 750 ? 56.106 -40.444 -23.127 1.00 21.22 750 CYS A O 1
ATOM 5724 N N . VAL A 1 751 ? 53.962 -40.255 -22.471 1.00 26.67 751 VAL A N 1
ATOM 5725 C CA . VAL A 1 751 ? 53.918 -38.841 -22.047 1.00 26.67 751 VAL A CA 1
ATOM 5726 C C . VAL A 1 751 ? 53.907 -38.894 -20.505 1.00 26.67 751 VAL A C 1
ATOM 5728 O O . VAL A 1 751 ? 53.162 -39.740 -20.002 1.00 26.67 751 VAL A O 1
ATOM 5731 N N . PRO A 1 752 ? 54.685 -38.093 -19.720 1.00 30.33 752 PRO A N 1
ATOM 5732 C CA . PRO A 1 752 ? 54.277 -36.694 -19.484 1.00 30.33 752 PRO A CA 1
ATOM 5733 C C . PRO A 1 752 ? 55.305 -35.647 -18.950 1.00 30.33 752 PRO A C 1
ATOM 5735 O O . PRO A 1 752 ? 56.392 -35.955 -18.472 1.00 30.33 752 PRO A O 1
ATOM 5738 N N . LEU A 1 753 ? 54.791 -34.407 -18.861 1.00 24.16 753 LEU A N 1
ATOM 5739 C CA . LEU A 1 753 ? 55.016 -33.385 -17.812 1.00 24.16 753 LEU A CA 1
ATOM 5740 C C . LEU A 1 753 ? 56.245 -32.442 -17.817 1.00 24.16 753 LEU A C 1
ATOM 5742 O O . LEU A 1 753 ? 57.217 -32.578 -18.550 1.00 24.16 753 LEU A O 1
ATOM 5746 N N . PHE A 1 754 ? 56.087 -31.378 -17.016 1.00 25.59 754 PHE A N 1
ATOM 5747 C CA . PHE A 1 754 ? 56.810 -30.099 -17.038 1.00 25.59 754 PHE A CA 1
ATOM 5748 C C . PHE A 1 754 ? 57.922 -29.989 -15.969 1.00 25.59 754 PHE A C 1
ATOM 5750 O O . PHE A 1 754 ? 57.786 -30.521 -14.874 1.00 25.59 754 PHE A O 1
ATOM 5757 N N . ARG A 1 755 ? 58.932 -29.146 -16.255 1.00 27.14 755 ARG A N 1
ATOM 5758 C CA . ARG A 1 755 ? 59.869 -28.464 -15.319 1.00 27.14 755 ARG A CA 1
ATOM 5759 C C . ARG A 1 755 ? 60.621 -29.295 -14.257 1.00 27.14 755 ARG A C 1
ATOM 5761 O O . ARG A 1 755 ? 60.100 -29.578 -13.187 1.00 27.14 755 ARG A O 1
ATOM 5768 N N . SER A 1 756 ? 61.950 -29.352 -14.404 1.00 25.53 756 SER A N 1
ATOM 5769 C CA . SER A 1 756 ? 62.886 -28.596 -13.535 1.00 25.53 756 SER A CA 1
ATOM 5770 C C . SER A 1 756 ? 64.329 -28.704 -14.059 1.00 25.53 756 SER A C 1
ATOM 5772 O O . SER A 1 756 ? 64.686 -29.724 -14.645 1.00 25.53 756 SER A O 1
ATOM 5774 N N . CYS A 1 757 ? 65.177 -27.685 -13.855 1.00 26.86 757 CYS A N 1
ATOM 5775 C CA . CYS A 1 757 ? 66.564 -27.698 -14.334 1.00 26.86 757 CYS A CA 1
ATOM 5776 C C . CYS A 1 757 ? 67.602 -27.508 -13.209 1.00 26.86 757 CYS A C 1
ATOM 5778 O O . CYS A 1 757 ? 67.726 -26.434 -12.635 1.00 26.86 757 CYS A O 1
ATOM 5780 N N . ARG A 1 758 ? 68.388 -28.574 -12.994 1.00 30.92 758 ARG A N 1
ATOM 5781 C CA . ARG A 1 758 ? 69.724 -28.661 -12.358 1.00 30.92 758 ARG A CA 1
ATOM 5782 C C . ARG A 1 758 ? 69.939 -28.179 -10.910 1.00 30.92 758 ARG A C 1
ATOM 5784 O O . ARG A 1 758 ? 70.030 -26.999 -10.601 1.00 30.92 758 ARG A O 1
ATOM 5791 N N . LYS A 1 759 ? 70.303 -29.161 -10.072 1.00 28.12 759 LYS A N 1
ATOM 5792 C CA . LYS A 1 759 ? 71.210 -29.002 -8.919 1.00 28.12 759 LYS A CA 1
ATOM 5793 C C . LYS A 1 759 ? 72.605 -28.516 -9.354 1.00 28.12 759 LYS A C 1
ATOM 5795 O O . LYS A 1 759 ? 73.087 -28.916 -10.414 1.00 28.12 759 LYS A O 1
ATOM 5800 N N . LYS A 1 760 ? 73.341 -27.910 -8.418 1.00 29.91 760 LYS A N 1
ATOM 5801 C CA . LYS A 1 760 ? 74.702 -28.360 -8.047 1.00 29.91 760 LYS A CA 1
ATOM 5802 C C . LYS A 1 760 ? 74.914 -28.173 -6.539 1.00 29.91 760 LYS A C 1
ATOM 5804 O O . LYS A 1 760 ? 74.142 -27.465 -5.903 1.00 29.91 760 LYS A O 1
ATOM 5809 N N . SER A 1 761 ? 75.886 -28.874 -5.957 1.00 32.75 761 SER A N 1
ATOM 5810 C CA . SER A 1 761 ? 75.948 -29.109 -4.507 1.00 32.75 761 SER A CA 1
ATOM 5811 C C . SER A 1 761 ? 77.360 -29.018 -3.920 1.00 32.75 761 SER A C 1
ATOM 5813 O O . SER A 1 761 ? 78.209 -29.783 -4.365 1.00 32.75 761 SER A O 1
ATOM 5815 N N . ALA A 1 762 ? 77.490 -28.226 -2.840 1.00 32.34 762 ALA A N 1
ATOM 5816 C CA . ALA A 1 762 ? 78.179 -28.566 -1.575 1.00 32.34 762 ALA A CA 1
ATOM 5817 C C . ALA A 1 762 ? 79.714 -28.840 -1.586 1.00 32.34 762 ALA A C 1
ATOM 5819 O O . ALA A 1 762 ? 80.289 -29.020 -2.656 1.00 32.34 762 ALA A O 1
ATOM 5820 N N . PRO A 1 763 ? 80.386 -29.007 -0.417 1.00 55.62 763 PRO A N 1
ATOM 5821 C CA . PRO A 1 763 ? 80.161 -28.440 0.939 1.00 55.62 763 PRO A CA 1
ATOM 5822 C C . PRO A 1 763 ? 81.439 -27.859 1.618 1.00 55.62 763 PRO A C 1
ATOM 5824 O O . PRO A 1 763 ? 82.537 -28.294 1.293 1.00 55.62 763 PRO A O 1
ATOM 5827 N N . SER A 1 764 ? 81.304 -27.051 2.693 1.00 30.28 764 SER A N 1
ATOM 5828 C CA . SER A 1 764 ? 82.236 -27.085 3.858 1.00 30.28 764 SER A CA 1
ATOM 5829 C C . SER A 1 764 ? 81.802 -26.251 5.091 1.00 30.28 764 SER A C 1
ATOM 5831 O O . SER A 1 764 ? 81.422 -25.095 4.954 1.00 30.28 764 SER A O 1
ATOM 5833 N N . THR A 1 765 ? 81.957 -26.846 6.286 1.00 33.94 765 THR A N 1
ATOM 5834 C CA . THR A 1 765 ? 82.337 -26.249 7.602 1.00 33.94 765 THR A CA 1
ATOM 5835 C C . THR A 1 765 ? 81.633 -25.005 8.194 1.00 33.94 765 THR A C 1
ATOM 5837 O O . THR A 1 765 ? 82.019 -23.869 7.948 1.00 33.94 765 THR A O 1
ATOM 5840 N N . VAL A 1 766 ? 80.716 -25.281 9.131 1.00 39.59 766 VAL A N 1
ATOM 5841 C CA . VAL A 1 766 ? 80.651 -24.808 10.544 1.00 39.59 766 VAL A CA 1
ATOM 5842 C C . VAL A 1 766 ? 81.721 -23.809 11.047 1.00 39.59 766 VAL A C 1
ATOM 5844 O O . VAL A 1 766 ? 82.895 -24.170 11.069 1.00 39.59 766 VAL A O 1
ATOM 5847 N N . SER A 1 767 ? 81.286 -22.699 11.675 1.00 35.31 767 SER A N 1
ATOM 5848 C CA . SER A 1 767 ? 81.623 -22.335 13.080 1.00 35.31 767 SER A CA 1
ATOM 5849 C C . SER A 1 767 ? 80.849 -21.108 13.601 1.00 35.31 767 SER A C 1
ATOM 5851 O O . SER A 1 767 ? 80.674 -20.163 12.839 1.00 35.31 767 SER A O 1
ATOM 5853 N N . SER A 1 768 ? 80.500 -21.138 14.901 1.00 39.12 768 SER A N 1
ATOM 5854 C CA . SER A 1 768 ? 80.001 -20.039 15.769 1.00 39.12 768 SER A CA 1
ATOM 5855 C C . SER A 1 768 ? 78.862 -19.167 15.227 1.00 39.12 768 SER A C 1
ATOM 5857 O O . SER A 1 768 ? 79.173 -18.127 14.605 1.00 39.12 768 SER A O 1
#

Foldseek 3Di:
DVVLVDDAWDWDWDFDDDPNHGQAIDIDTDDCALVVCCVPFNDHSQQKFKFALNHGDDDDCVLVCVLQPQAQPLDVVSVVVNVQAAPLSQLLVVLVVCQLFLQPPPWPSDQKMKMAGQDDTPDPRHNYIGIYGGDCPRTLDDLQRGCPVVLHPCRTRSSVSVVSHLSDPLSLLSSQQSLCQQQPAVVRCLALVNQLVVVVVVCVVCLVRVQVNLVNVQCCCVPPDPPDPDDDDRDHSPPHVVVVNCCCNVPRSVRNSVSSVVSCVVSSSFDLEAWKFKDAPNHTDAADEDAQFGWIWIGQDDRDPSHDRDAWKWKAWQPDEQADRPVRDGDPRIDTRPGGIDGHRAFTKMKIWGDDPSDIGHIGIHTHHHDDDDFLKDFFKWLQAALVDQQQTKIKMARCGQAKDFQQQKAKDQWAWHADHRDIHHHGFMAMEGAPPCQPVNCVVPVVDDHRTYTYDGGDLQWAKMFIAGNVRDTSAIAGAGCDPVAENCSNSVQWIWGAQDSSDHNHDRVRIDTAPDRNYDHGDHGDQFAWKDWPDFWAADEEEFFAKDKTAIDIDGPPKWKWKDFPNHTDPPQTDRMDIPRGDDLVSFGWMKMWIGDSNGIDIGDIYGYFYWYFLQRVCVVVVQDDSAQDQVQQQCPLRDHSVNCQVQLHDSNDRPPPDPPFPWDWDDDDDDPPPDDDDWGWIDGNPDDRDDTDTDDDDDDDDDTDIWGFPDKDWDQADPVPRHTDIDTHTDDDDDDDDDDDDDDDDDDDDDDDDDDDDDDDDDDD